Protein 2DQ0 (pdb70)

InterPro domains:
  IPR002314 Aminoacyl-tRNA synthetase, class II (G/ P/ S/T) [PF00587] (240-421)
  IPR002317 Serine-tRNA ligase, type1 [MF_00176] (1-443)
  IPR002317 Serine-tRNA ligase, type1 [PIRSF001529] (1-445)
  IPR002317 Serine-tRNA ligase, type1 [PR00981] (285-297)
  IPR002317 Serine-tRNA ligase, type1 [PR00981] (297-310)
  IPR002317 Serine-tRNA ligase, type1 [PR00981] (337-350)
  IPR002317 Serine-tRNA ligase, type1 [PR00981] (354-370)
  IPR002317 Serine-tRNA ligase, type1 [PR00981] (372-388)
  IPR002317 Serine-tRNA ligase, type1 [PTHR11778] (1-446)
  IPR002317 Serine-tRNA ligase, type1 [TIGR00414] (1-438)
  IPR006195 Aminoacyl-tRNA synthetase, class II [PS50862] (199-431)
  IPR010978 Class I and II aminoacyl-tRNA synthetase, tRNA-binding arm [SSF46589] (1-115)
  IPR015866 Serine-tRNA synthetase, type1, N-terminal [PF02403] (1-109)
  IPR033729 Serine-tRNA ligase catalytic core domain [cd00770] (122-438)
  IPR042103 Serine-tRNA synthetase, type1, N-terminal domain superfamily [G3DSA:1.10.287.40] (1-107)
  IPR045864 Class II Aminoacyl-tRNA synthetase/Biotinyl protein ligase (BPL) and lipoyl protein ligase (LPL) [G3DSA:3.30.930.10] (108-455)
  IPR045864 Class II Aminoacyl-tRNA synthetase/Biotinyl protein ligase (BPL) and lipoyl protein ligase (LPL) [SSF55681] (154-446)

Solvent-accessible surface area: 38524 Å² total; per-residue (Å²): 27,10,37,36,101,53,0,71,129,62,33,105,66,0,37,76,4,1,89,90,14,51,46,102,149,33,41,128,36,0,75,62,0,45,132,11,3,80,70,53,110,82,38,77,148,51,11,62,126,15,118,101,56,110,84,111,11,54,98,71,36,31,143,68,157,155,129,61,64,82,22,113,131,18,82,42,88,34,174,104,6,90,146,84,18,22,62,1,86,92,49,12,95,72,6,97,140,94,9,54,110,42,5,57,67,0,1,7,34,13,56,128,49,8,31,99,14,175,47,112,132,59,20,60,24,73,51,36,87,25,116,0,56,0,66,161,51,22,58,140,97,0,57,131,60,0,74,57,139,10,118,66,76,79,7,147,48,120,4,72,52,0,23,72,0,1,129,49,1,20,0,18,18,57,80,77,0,46,60,0,6,9,75,48,8,10,0,5,22,43,59,0,0,10,0,5,20,0,0,10,34,0,0,0,30,45,2,58,125,76,50,5,56,6,0,1,0,0,3,0,0,71,87,68,0,0,42,0,0,18,14,47,84,32,29,135,63,29,2,5,49,2,57,132,69,68,13,6,1,0,4,10,0,21,3,0,0,0,0,4,11,1,103,32,72,16,78,2,170,90,16,50,27,27,24,0,0,9,3,7,0,0,69,50,42,53,83,18,81,73,137,127,31,116,5,2,5,66,6,20,2,26,22,13,0,5,0,0,0,0,1,57,32,114,67,0,84,97,29,0,64,80,0,0,113,14,0,7,73,1,1,59,56,0,76,0,9,1,22,0,0,12,5,0,2,30,52,1,41,25,22,2,3,20,39,13,9,0,23,0,0,0,1,7,20,0,73,12,56,73,4,2,25,0,9,0,0,25,28,0,0,0,51,16,6,45,0,67,3,73,78,165,102,99,122,144,20,106,60,0,21,0,0,12,0,12,0,0,10,2,11,41,0,1,0,0,1,0,0,7,25,2,61,114,92,0,9,0,141,4,4,135,28,0,80,140,26,9,55,56,110,76,3,82,28,94,207,34,10,24,30,105,46,0,85,129,71,31,102,83,0,26,78,7,4,89,85,14,43,32,112,128,30,26,138,43,1,79,64,0,44,123,12,2,65,56,55,108,75,34,61,153,38,6,96,140,8,97,137,64,87,75,140,44,57,88,91,33,35,131,88,158,164,142,55,75,80,17,116,141,24,101,42,115,24,122,87,12,78,113,92,14,28,70,1,64,106,54,5,94,83,5,78,146,98,12,61,107,41,7,67,70,0,2,4,42,7,62,104,49,3,32,100,14,168,54,115,132,63,17,62,27,72,62,38,89,24,122,0,59,0,52,112,52,19,61,146,91,0,63,121,35,0,95,50,150,11,124,77,80,70,14,124,50,123,3,68,75,0,32,70,0,0,133,45,1,20,0,14,25,54,81,74,0,42,57,0,5,12,65,35,7,9,0,4,27,39,58,0,0,10,1,4,19,1,0,10,34,0,0,0,31,46,1,60,125,82,50,6,42,6,0,2,0,0,2,0,0,74,87,76,0,1,45,1,0,23,14,45,113,28,30,118,47,33,2,6,50,2,60,130,70,70,11,6,1,0,3,9,0,20,5,0,0,0,0,6,9,1,106,34,63,16,70,0,134,90,18,51,28,30,20,0,0,9,4,7,0,0,70,48,45,51,78,31,70,60,127,121,25,117,6,1,5,46,7,21,1,24,19,14,0,5,0,0,0,0,0,52,29,97,64,0,86,110,31,1,57,94,0,0,97,13,0,11,65,1,0,60,47,0,85,0,9,1,29,0,0,14,0,0,4,36,39,1,37,55,18,5,1,23,39,11,6,0,20,0,0,0,1,5,16,0,71,11,53,72,5,2,24,0,8,0,0,22,36,1,0,0,41,17,5,46,0,70,2,67,45,142,119,111,71,187,32,114,51,0,23,0,0,15,0,13,0,0,9,1,10,44,0,0,0,0,0,0,0,8,31,1,55,111,96,0,11,1,122,4,5,141,24,0,79,136,31,7,65,48,119,58,4,84,47,94,221

Radius of gyration: 33.82 Å; Cα contacts (8 Å, |Δi|>4): 1843; chains: 2; bounding box: 106×81×114 Å

Sequence (894 aa):
MLDIKLIRENPELVKNDLIKRGELEKVKWVDEILKLDTEWRTKLKEINRLRHERNKIAVEIGKRRKKGEPVDELLAKSREIVKRIGELENEVEELKKKIDYYLWRLPNITHPSVPVGKDENDNVPIRFWGKARVWKGHLERFLEQSQGKMEYEILEWKPKLHVDLLEILGGADFARAAKVSGSRFYYLLNEIVILDLALIRFALDRLIEKGFTPVIPPYMVRRFVEEGSTSFEDFEDVIYKVEDEDLYLIPTAEHPLAGMHANEILDGKDLPLLYVGVSPCFRKEAGTAGKDTKGIFRVHQFHKVEQFVYSRPEESWEWHEKIIRNAEELFQELEIPYRVVNICTGDLGYVAAKKYDIEAWMPGQGKFREVVSASNCTDWQARRLNIRFRDRTDEKPRYVHTLNSTAIATSRAIVAILENHQEEDGTVRIPKVLWKYTGFKEIVPVEMLDIKLIRENPELVKNDLIKRGELEKVKWVDEILKLDTEWRTKLKEINRLRHERNKIAVEIGKRRKKGEPVDELLAKSREIVKRIGELENEVEELKKKIDYYLWRLPNITHPSVPVGKDENDNVPIRFWGKARVWKGHLERFLEQSQGKMEYEILEWKPKLHVDLLEILGGADFARAAKVSGSRFYYLLNEIVILDLALIRFALDRLIEKGFTPVIPPYMVRRFVEEGSTSFEDFEDVIYKVEDEDLYLIPTAEHPLAGMHANEILDGKDLPLLYVGVSPCFRKEAGTAGKDTKGIFRVHQFHKVEQFVYSRPEESWEWHEKIIRNAEELFQELEIPYRVVNICTGDLGYVAAKKYDIEAWMPGQGKFREVVSASNCTDWQARRLNIRFRDRTDEKPRYVHTLNSTAIATSRAIVAILENHQEEDGTVRIPKVLWKYTGFKEIVPVE

Nearest PDB structures (foldseek):
  2zr2-assembly1_A  TM=1.001E+00  e=3.443E-87  Pyrococcus horikoshii OT3
  2dq3-assembly1_B  TM=9.504E-01  e=1.705E-49  Aquifex aeolicus VF5
  6he3-assembly1_A  TM=9.162E-01  e=3.752E-44  Pseudomonas aeruginosa
  6h9x-assembly1_A  TM=8.670E-01  e=6.065E-45  Klebsiella pneumoniae
  6rlu-assembly1_B  TM=8.449E-01  e=8.463E-40  Trypanosoma brucei gambiense

Structure (mmCIF, N/CA/C/O backbone):
data_2DQ0
#
_entry.id   2DQ0
#
_cell.length_a   96.038
_cell.length_b   120.037
_cell.length_c   126.508
_cell.angle_alpha   90.00
_cell.angle_beta   90.00
_cell.angle_gamma   90.00
#
_symmetry.space_group_name_H-M   'P 21 21 21'
#
loop_
_entity.id
_entity.type
_entity.pdbx_description
1 polymer 'Seryl-tRNA synthetase'
2 non-polymer 'SULFATE ION'
3 non-polymer "5'-O-(N-(L-SERYL)-SULFAMOYL)ADENOSINE"
4 water water
#
loop_
_atom_site.group_PDB
_atom_site.id
_atom_site.type_symbol
_atom_site.label_atom_id
_atom_site.label_alt_id
_atom_site.label_comp_id
_atom_site.label_asym_id
_atom_site.label_entity_id
_atom_site.label_seq_id
_atom_site.pdbx_PDB_ins_code
_atom_site.Cartn_x
_atom_site.Cartn_y
_atom_site.Cartn_z
_atom_site.occupancy
_atom_site.B_iso_or_equiv
_atom_site.auth_seq_id
_atom_site.auth_comp_id
_atom_site.auth_asym_id
_atom_site.auth_atom_id
_atom_site.pdbx_PDB_model_num
ATOM 1 N N . MET A 1 1 ? 18.809 -1.629 6.497 1.00 56.01 1 MET A N 1
ATOM 2 C CA . MET A 1 1 ? 17.541 -2.381 6.212 1.00 56.83 1 MET A CA 1
ATOM 3 C C . MET A 1 1 ? 17.711 -3.425 5.114 1.00 52.45 1 MET A C 1
ATOM 4 O O . MET A 1 1 ? 18.296 -3.152 4.069 1.00 48.50 1 MET A O 1
ATOM 9 N N . LEU A 1 2 ? 17.203 -4.628 5.350 1.00 54.07 2 LEU A N 1
ATOM 10 C CA . LEU A 1 2 ? 17.308 -5.670 4.334 1.00 57.58 2 LEU A CA 1
ATOM 11 C C . LEU A 1 2 ? 16.111 -5.631 3.407 1.00 57.97 2 LEU A C 1
ATOM 12 O O . LEU A 1 2 ? 14.993 -5.294 3.820 1.00 54.22 2 LEU A O 1
ATOM 17 N N . ASP A 1 3 ? 16.377 -5.968 2.148 1.00 61.10 3 ASP A N 1
ATOM 18 C CA . ASP A 1 3 ? 15.366 -6.030 1.103 1.00 60.67 3 ASP A CA 1
ATOM 19 C C . ASP A 1 3 ? 14.486 -7.226 1.395 1.00 55.66 3 ASP A C 1
ATOM 20 O O . ASP A 1 3 ? 14.973 -8.343 1.507 1.00 61.15 3 ASP A O 1
ATOM 25 N N . ILE A 1 4 ? 13.189 -7.003 1.515 1.00 59.71 4 ILE A N 1
ATOM 26 C CA . ILE A 1 4 ? 12.293 -8.105 1.804 1.00 59.75 4 ILE A CA 1
ATOM 27 C C . ILE A 1 4 ? 12.483 -9.204 0.738 1.00 62.57 4 ILE A C 1
ATOM 28 O O . ILE A 1 4 ? 12.446 -10.394 1.055 1.00 61.97 4 ILE A O 1
ATOM 33 N N . LYS A 1 5 ? 12.723 -8.800 -0.509 1.00 63.58 5 LYS A N 1
ATOM 34 C CA . LYS A 1 5 ? 12.920 -9.752 -1.602 1.00 69.73 5 LYS A CA 1
ATOM 35 C C . LYS A 1 5 ? 14.012 -10.767 -1.275 1.00 71.25 5 LYS A C 1
ATOM 36 O O . LYS A 1 5 ? 13.841 -11.978 -1.457 1.00 66.93 5 LYS A O 1
ATOM 42 N N . LEU A 1 6 ? 15.133 -10.261 -0.781 1.00 66.65 6 LEU A N 1
ATOM 43 C CA . LEU A 1 6 ? 16.275 -11.095 -0.453 1.00 64.12 6 LEU A CA 1
ATOM 44 C C . LEU A 1 6 ? 15.981 -12.165 0.603 1.00 63.20 6 LEU A C 1
ATOM 45 O O . LEU A 1 6 ? 16.483 -13.296 0.518 1.00 55.78 6 LEU A O 1
ATOM 50 N N . ILE A 1 7 ? 15.154 -11.834 1.585 1.00 59.95 7 ILE A N 1
ATOM 51 C CA . ILE A 1 7 ? 14.847 -12.824 2.602 1.00 63.93 7 ILE A CA 1
ATOM 52 C C . ILE A 1 7 ? 13.827 -13.812 2.027 1.00 64.86 7 ILE A C 1
ATOM 53 O O . ILE A 1 7 ? 13.723 -14.956 2.475 1.00 60.98 7 ILE A O 1
ATOM 58 N N . ARG A 1 8 ? 13.062 -13.373 1.035 1.00 64.32 8 ARG A N 1
ATOM 59 C CA . ARG A 1 8 ? 12.083 -14.271 0.444 1.00 70.69 8 ARG A CA 1
ATOM 60 C C . ARG A 1 8 ? 12.761 -15.227 -0.523 1.00 68.98 8 ARG A C 1
ATOM 61 O O . ARG A 1 8 ? 12.455 -16.409 -0.548 1.00 68.76 8 ARG A O 1
ATOM 69 N N . GLU A 1 9 ? 13.706 -14.714 -1.299 1.00 75.17 9 GLU A N 1
ATOM 70 C CA . GLU A 1 9 ? 14.414 -15.535 -2.267 1.00 76.22 9 GLU A CA 1
ATOM 71 C C . GLU A 1 9 ? 15.651 -16.269 -1.759 1.00 76.39 9 GLU A C 1
ATOM 72 O O . GLU A 1 9 ? 16.318 -16.948 -2.542 1.00 72.42 9 GLU A O 1
ATOM 78 N N . ASN A 1 10 ? 15.974 -16.129 -0.470 1.00 74.50 10 ASN A N 1
ATOM 79 C CA . ASN A 1 10 ? 17.103 -16.876 0.093 1.00 70.55 10 ASN A CA 1
ATOM 80 C C . ASN A 1 10 ? 17.277 -16.796 1.591 1.00 67.30 10 ASN A C 1
ATOM 81 O O . ASN A 1 10 ? 18.332 -16.424 2.082 1.00 65.20 10 ASN A O 1
ATOM 86 N N . PRO A 1 11 ? 16.247 -17.188 2.344 1.00 69.28 11 PRO A N 1
ATOM 87 C CA . PRO A 1 11 ? 16.294 -17.160 3.810 1.00 68.24 11 PRO A CA 1
ATOM 88 C C . PRO A 1 11 ? 17.485 -17.881 4.447 1.00 69.00 11 PRO A C 1
ATOM 89 O O . PRO A 1 11 ? 17.991 -17.451 5.489 1.00 75.98 11 PRO A O 1
ATOM 93 N N . GLU A 1 12 ? 17.934 -18.969 3.838 1.00 65.14 12 GLU A N 1
ATOM 94 C CA . GLU A 1 12 ? 19.071 -19.704 4.391 1.00 64.48 12 GLU A CA 1
ATOM 95 C C . GLU A 1 12 ? 20.324 -18.851 4.290 1.00 60.08 12 GLU A C 1
ATOM 96 O O . GLU A 1 12 ? 21.171 -18.900 5.170 1.00 56.88 12 GLU A O 1
ATOM 102 N N . LEU A 1 13 ? 20.436 -18.075 3.214 1.00 52.59 13 LEU A N 1
ATOM 103 C CA . LEU A 1 13 ? 21.583 -17.200 3.025 1.00 49.55 13 LEU A CA 1
ATOM 104 C C . LEU A 1 13 ? 21.648 -16.189 4.160 1.00 55.42 13 LEU A C 1
ATOM 105 O O . LEU A 1 13 ? 22.713 -15.939 4.719 1.00 59.13 13 LEU A O 1
ATOM 110 N N . VAL A 1 14 ? 20.503 -15.617 4.507 1.00 56.27 14 VAL A N 1
ATOM 111 C CA . VAL A 1 14 ? 20.459 -14.631 5.568 1.00 66.79 14 VAL A CA 1
ATOM 112 C C . VAL A 1 14 ? 20.612 -15.255 6.968 1.00 68.35 14 VAL A C 1
ATOM 113 O O . VAL A 1 14 ? 21.209 -14.646 7.867 1.00 68.99 14 VAL A O 1
ATOM 117 N N . LYS A 1 15 ? 20.108 -16.469 7.154 1.00 66.39 15 LYS A N 1
ATOM 118 C CA . LYS A 1 15 ? 20.256 -17.125 8.449 1.00 62.99 15 LYS A CA 1
ATOM 119 C C . LYS A 1 15 ? 21.717 -17.484 8.701 1.00 66.08 15 LYS A C 1
ATOM 120 O O . LYS A 1 15 ? 22.240 -17.283 9.798 1.00 64.48 15 LYS A O 1
ATOM 126 N N . ASN A 1 16 ? 22.375 -18.030 7.686 1.00 63.64 16 ASN A N 1
ATOM 127 C CA . ASN A 1 16 ? 23.766 -18.423 7.843 1.00 66.66 16 ASN A CA 1
ATOM 128 C C . ASN A 1 16 ? 24.684 -17.224 8.054 1.00 67.98 16 ASN A C 1
ATOM 129 O O . ASN A 1 16 ? 25.705 -17.333 8.747 1.00 66.76 16 ASN A O 1
ATOM 134 N N . ASP A 1 17 ? 24.328 -16.082 7.466 1.00 61.62 17 ASP A N 1
ATOM 135 C CA . ASP A 1 17 ? 25.167 -14.905 7.622 1.00 59.00 17 ASP A CA 1
ATOM 136 C C . ASP A 1 17 ? 25.015 -14.422 9.063 1.00 60.83 17 ASP A C 1
ATOM 137 O O . ASP A 1 17 ? 25.995 -14.050 9.719 1.00 47.83 17 ASP A O 1
ATOM 142 N N . LEU A 1 18 ? 23.776 -14.452 9.547 1.00 58.35 18 LEU A N 1
ATOM 143 C CA . LEU A 1 18 ? 23.462 -14.060 10.912 1.00 55.58 18 LEU A CA 1
ATOM 144 C C . LEU A 1 18 ? 24.317 -14.884 11.862 1.00 62.41 18 LEU A C 1
ATOM 145 O O . LEU A 1 18 ? 24.764 -14.390 12.898 1.00 64.89 18 LEU A O 1
ATOM 150 N N . ILE A 1 19 ? 24.548 -16.147 11.507 1.00 61.88 19 ILE A N 1
ATOM 151 C CA . ILE A 1 19 ? 25.361 -17.012 12.345 1.00 63.57 19 ILE A CA 1
ATOM 152 C C . ILE A 1 19 ? 26.841 -16.672 12.184 1.00 66.65 19 ILE A C 1
ATOM 153 O O . ILE A 1 19 ? 27.600 -16.723 13.151 1.00 69.83 19 ILE A O 1
ATOM 158 N N . LYS A 1 20 ? 27.259 -16.311 10.976 1.00 64.46 20 LYS A N 1
ATOM 159 C CA . LYS A 1 20 ? 28.653 -15.938 10.780 1.00 59.58 20 LYS A CA 1
ATOM 160 C C . LYS A 1 20 ? 28.901 -14.639 11.553 1.00 61.35 20 LYS A C 1
ATOM 161 O O . LYS A 1 20 ? 30.039 -14.313 11.897 1.00 53.86 20 LYS A O 1
ATOM 167 N N . ARG A 1 21 ? 27.823 -13.901 11.816 1.00 58.15 21 ARG A N 1
ATOM 168 C CA . ARG A 1 21 ? 27.920 -12.623 12.508 1.00 54.06 21 ARG A CA 1
ATOM 169 C C . ARG A 1 21 ? 27.809 -12.731 14.003 1.00 55.38 21 ARG A C 1
ATOM 170 O O . ARG A 1 21 ? 28.164 -11.807 14.703 1.00 52.34 21 ARG A O 1
ATOM 178 N N . GLY A 1 22 ? 27.307 -13.856 14.492 1.00 60.85 22 GLY A N 1
ATOM 179 C CA . GLY A 1 22 ? 27.156 -14.017 15.921 1.00 58.02 22 GLY A CA 1
ATOM 180 C C . GLY A 1 22 ? 25.835 -13.424 16.371 1.00 66.96 22 GLY A C 1
ATOM 181 O O . GLY A 1 22 ? 25.645 -13.093 17.542 1.00 71.87 22 GLY A O 1
ATOM 182 N N . GLU A 1 23 ? 24.909 -13.277 15.437 1.00 66.52 23 GLU A N 1
ATOM 183 C CA . GLU A 1 23 ? 23.604 -12.724 15.765 1.00 67.98 23 GLU A CA 1
ATOM 184 C C . GLU A 1 23 ? 22.601 -13.859 15.799 1.00 68.12 23 GLU A C 1
ATOM 185 O O . GLU A 1 23 ? 21.572 -13.815 15.127 1.00 69.92 23 GLU A O 1
ATOM 191 N N . LEU A 1 24 ? 22.898 -14.879 16.591 1.00 68.53 24 LEU A N 1
ATOM 192 C CA . LEU A 1 24 ? 22.014 -16.025 16.668 1.00 68.71 24 LEU A CA 1
ATOM 193 C C . LEU A 1 24 ? 20.628 -15.735 17.221 1.00 67.68 24 LEU A C 1
ATOM 194 O O . LEU A 1 24 ? 19.644 -16.326 16.795 1.00 64.98 24 LEU A O 1
ATOM 199 N N . GLU A 1 25 ? 20.527 -14.816 18.162 1.00 75.02 25 GLU A N 1
ATOM 200 C CA . GLU A 1 25 ? 19.222 -14.538 18.725 1.00 80.12 25 GLU A CA 1
ATOM 201 C C . GLU A 1 25 ? 18.294 -13.900 17.697 1.00 80.01 25 GLU A C 1
ATOM 202 O O . GLU A 1 25 ? 17.124 -13.648 17.972 1.00 78.82 25 GLU A O 1
ATOM 208 N N . LYS A 1 26 ? 18.816 -13.675 16.494 1.00 79.86 26 LYS A N 1
ATOM 209 C CA . LYS A 1 26 ? 18.031 -13.073 15.422 1.00 79.18 26 LYS A CA 1
ATOM 210 C C . LYS A 1 26 ? 17.803 -13.984 14.226 1.00 76.80 26 LYS A C 1
ATOM 211 O O . LYS A 1 26 ? 17.178 -13.583 13.247 1.00 78.97 26 LYS A O 1
ATOM 217 N N . VAL A 1 27 ? 18.306 -15.205 14.285 1.00 71.76 27 VAL A N 1
ATOM 218 C CA . VAL A 1 27 ? 18.083 -16.117 13.175 1.00 73.53 27 VAL A CA 1
ATOM 219 C C . VAL A 1 27 ? 16.576 -16.430 13.121 1.00 68.72 27 VAL A C 1
ATOM 220 O O . VAL A 1 27 ? 15.975 -16.460 12.048 1.00 68.43 27 VAL A O 1
ATOM 224 N N . LYS A 1 28 ? 15.969 -16.617 14.290 1.00 63.97 28 LYS A N 1
ATOM 225 C CA . LYS A 1 28 ? 14.546 -16.926 14.387 1.00 66.95 28 LYS A CA 1
ATOM 226 C C . LYS A 1 28 ? 13.645 -15.873 13.751 1.00 67.64 28 LYS A C 1
ATOM 227 O O . LYS A 1 28 ? 12.435 -16.059 13.648 1.00 66.07 28 LYS A O 1
ATOM 233 N N . TRP A 1 29 ? 14.239 -14.768 13.325 1.00 72.61 29 TRP A N 1
ATOM 234 C CA . TRP A 1 29 ? 13.487 -13.676 12.714 1.00 69.27 29 TRP A CA 1
ATOM 235 C C . TRP A 1 29 ? 13.178 -13.910 11.241 1.00 66.44 29 TRP A C 1
ATOM 236 O O . TRP A 1 29 ? 12.168 -13.438 10.730 1.00 60.82 29 TRP A O 1
ATOM 247 N N . VAL A 1 30 ? 14.068 -14.617 10.554 1.00 66.00 30 VAL A N 1
ATOM 248 C CA . VAL A 1 30 ? 13.873 -14.882 9.139 1.00 63.97 30 VAL A CA 1
ATOM 249 C C . VAL A 1 30 ? 12.536 -15.568 8.892 1.00 68.29 30 VAL A C 1
ATOM 250 O O . VAL A 1 30 ? 11.812 -15.218 7.958 1.00 65.11 30 VAL A O 1
ATOM 254 N N . ASP A 1 31 ? 12.205 -16.535 9.741 1.00 67.01 31 ASP A N 1
ATOM 255 C CA . ASP A 1 31 ? 10.958 -17.260 9.596 1.00 66.62 31 ASP A CA 1
ATOM 256 C C . ASP A 1 31 ? 9.805 -16.378 10.013 1.00 66.70 31 ASP A C 1
ATOM 257 O O . ASP A 1 31 ? 8.719 -16.432 9.417 1.00 63.89 31 ASP A O 1
ATOM 262 N N . GLU A 1 32 ? 10.038 -15.560 11.035 1.00 62.36 32 GLU A N 1
ATOM 263 C CA . GLU A 1 32 ? 8.991 -14.678 11.508 1.00 60.95 32 GLU A CA 1
ATOM 264 C C . GLU A 1 32 ? 8.564 -13.694 10.414 1.00 58.93 32 GLU A C 1
ATOM 265 O O . GLU A 1 32 ? 7.371 -13.520 10.164 1.00 59.54 32 GLU A O 1
ATOM 271 N N . ILE A 1 33 ? 9.525 -13.072 9.744 1.00 54.39 33 ILE A N 1
ATOM 272 C CA . ILE A 1 33 ? 9.181 -12.115 8.704 1.00 63.57 33 ILE A CA 1
ATOM 273 C C . ILE A 1 33 ? 8.518 -12.850 7.542 1.00 63.92 33 ILE A C 1
ATOM 274 O O . ILE A 1 33 ? 7.649 -12.303 6.848 1.00 62.70 33 ILE A O 1
ATOM 279 N N . LEU A 1 34 ? 8.914 -14.103 7.345 1.00 62.71 34 LEU A N 1
ATOM 280 C CA . LEU A 1 34 ? 8.338 -14.900 6.269 1.00 62.86 34 LEU A CA 1
ATOM 281 C C . LEU A 1 34 ? 6.861 -15.216 6.489 1.00 61.06 34 LEU A C 1
ATOM 282 O O . LEU A 1 34 ? 6.046 -15.034 5.577 1.00 56.14 34 LEU A O 1
ATOM 287 N N . LYS A 1 35 ? 6.517 -15.682 7.689 1.00 57.80 35 LYS A N 1
ATOM 288 C CA . LYS A 1 35 ? 5.129 -16.007 7.978 1.00 64.74 35 LYS A CA 1
ATOM 289 C C . LYS A 1 35 ? 4.294 -14.732 8.001 1.00 67.33 35 LYS A C 1
ATOM 290 O O . LYS A 1 35 ? 3.086 -14.757 7.735 1.00 76.58 35 LYS A O 1
ATOM 296 N N . LEU A 1 36 ? 4.938 -13.612 8.308 1.00 66.38 36 LEU A N 1
ATOM 297 C CA . LEU A 1 36 ? 4.228 -12.346 8.348 1.00 62.63 36 LEU A CA 1
ATOM 298 C C . LEU A 1 36 ? 3.994 -11.895 6.919 1.00 58.22 36 LEU A C 1
ATOM 299 O O . LEU A 1 36 ? 2.905 -11.450 6.573 1.00 53.93 36 LEU A O 1
ATOM 304 N N . ASP A 1 37 ? 5.032 -12.011 6.099 1.00 55.63 37 ASP A N 1
ATOM 305 C CA . ASP A 1 37 ? 4.959 -11.614 4.701 1.00 56.77 37 ASP A CA 1
ATOM 306 C C . ASP A 1 37 ? 3.874 -12.434 4.033 1.00 58.14 37 ASP A C 1
ATOM 307 O O . ASP A 1 37 ? 3.084 -11.921 3.248 1.00 62.14 37 ASP A O 1
ATOM 312 N N . THR A 1 38 ? 3.838 -13.718 4.355 1.00 58.57 38 THR A N 1
ATOM 313 C CA . THR A 1 38 ? 2.845 -14.595 3.782 1.00 58.19 38 THR A CA 1
ATOM 314 C C . THR A 1 38 ? 1.451 -14.153 4.192 1.00 57.61 38 THR A C 1
ATOM 315 O O . THR A 1 38 ? 0.558 -14.036 3.354 1.00 59.83 38 THR A O 1
ATOM 319 N N . GLU A 1 39 ? 1.261 -13.892 5.474 1.00 54.74 39 GLU A N 1
ATOM 320 C CA . GLU A 1 39 ? -0.035 -13.439 5.944 1.00 60.67 39 GLU A CA 1
ATOM 321 C C . GLU A 1 39 ? -0.412 -12.130 5.216 1.00 67.60 39 GLU A C 1
ATOM 322 O O . GLU A 1 39 ? -1.564 -11.930 4.785 1.00 60.49 39 GLU A O 1
ATOM 328 N N . TRP A 1 40 ? 0.589 -11.263 5.071 1.00 72.62 40 TRP A N 1
ATOM 329 C CA . TRP A 1 40 ? 0.456 -9.968 4.408 1.00 76.32 40 TRP A CA 1
ATOM 330 C C . TRP A 1 40 ? -0.114 -10.130 3.001 1.00 77.52 40 TRP A C 1
ATOM 331 O O . TRP A 1 40 ? -1.128 -9.518 2.664 1.00 79.10 40 TRP A O 1
ATOM 342 N N . ARG A 1 41 ? 0.526 -10.960 2.182 1.00 73.37 41 ARG A N 1
ATOM 343 C CA . ARG A 1 41 ? 0.056 -11.159 0.817 1.00 75.16 41 ARG A CA 1
ATOM 344 C C . ARG A 1 41 ? -1.276 -11.905 0.737 1.00 71.72 41 ARG A C 1
ATOM 345 O O . ARG A 1 41 ? -2.042 -11.725 -0.213 1.00 65.46 41 ARG A O 1
ATOM 353 N N . THR A 1 42 ? -1.570 -12.729 1.735 1.00 66.59 42 THR A N 1
ATOM 354 C CA . THR A 1 42 ? -2.823 -13.457 1.712 1.00 61.84 42 THR A CA 1
ATOM 355 C C . THR A 1 42 ? -3.965 -12.477 1.909 1.00 62.05 42 THR A C 1
ATOM 356 O O . THR A 1 42 ? -4.954 -12.501 1.160 1.00 60.33 42 THR A O 1
ATOM 360 N N . LYS A 1 43 ? -3.832 -11.602 2.905 1.00 54.64 43 LYS A N 1
ATOM 361 C CA . LYS A 1 43 ? -4.900 -10.647 3.155 1.00 58.32 43 LYS A CA 1
ATOM 362 C C . LYS A 1 43 ? -5.112 -9.719 1.962 1.00 60.02 43 LYS A C 1
ATOM 363 O O . LYS A 1 43 ? -6.244 -9.355 1.642 1.00 54.44 43 LYS A O 1
ATOM 369 N N . LEU A 1 44 ? -4.024 -9.348 1.299 1.00 59.97 44 LEU A N 1
ATOM 370 C CA . LEU A 1 44 ? -4.121 -8.482 0.141 1.00 64.40 44 LEU A CA 1
ATOM 371 C C . LEU A 1 44 ? -4.892 -9.162 -0.990 1.00 64.80 44 LEU A C 1
ATOM 372 O O . LEU A 1 44 ? -5.712 -8.522 -1.655 1.00 67.13 44 LEU A O 1
ATOM 377 N N . LYS A 1 45 ? -4.642 -10.453 -1.203 1.00 62.88 45 LYS A N 1
ATOM 378 C CA . LYS A 1 45 ? -5.348 -11.184 -2.247 1.00 65.49 45 LYS A CA 1
ATOM 379 C C . LYS A 1 45 ? -6.832 -11.231 -1.855 1.00 68.06 45 LYS A C 1
ATOM 380 O O . LYS A 1 45 ? -7.718 -11.172 -2.711 1.00 56.29 45 LYS A O 1
ATOM 386 N N . GLU A 1 46 ? -7.089 -11.316 -0.550 1.00 68.88 46 GLU A N 1
ATOM 387 C CA . GLU A 1 46 ? -8.454 -11.326 -0.016 1.00 71.78 46 GLU A CA 1
ATOM 388 C C . GLU A 1 46 ? -9.127 -10.008 -0.397 1.00 65.23 46 GLU A C 1
ATOM 389 O O . GLU A 1 46 ? -10.262 -9.991 -0.860 1.00 64.60 46 GLU A O 1
ATOM 395 N N . ILE A 1 47 ? -8.411 -8.906 -0.183 1.00 59.79 47 ILE A N 1
ATOM 396 C CA . ILE A 1 47 ? -8.919 -7.575 -0.488 1.00 58.70 47 ILE A CA 1
ATOM 397 C C . ILE A 1 47 ? -9.333 -7.455 -1.963 1.00 61.66 47 ILE A C 1
ATOM 398 O O . ILE A 1 47 ? -10.420 -6.954 -2.276 1.00 50.82 47 ILE A O 1
ATOM 403 N N . ASN A 1 48 ? -8.478 -7.913 -2.872 1.00 58.39 48 ASN A N 1
ATOM 404 C CA . ASN A 1 48 ? -8.840 -7.848 -4.271 1.00 58.80 48 ASN A CA 1
ATOM 405 C C . ASN A 1 48 ? -10.083 -8.694 -4.542 1.00 60.02 48 ASN A C 1
ATOM 406 O O . ASN A 1 48 ? -10.966 -8.293 -5.296 1.00 62.69 48 ASN A O 1
ATOM 411 N N . ARG A 1 49 ? -10.150 -9.858 -3.908 1.00 61.71 49 ARG A N 1
ATOM 412 C CA . ARG A 1 49 ? -11.275 -10.765 -4.073 1.00 57.69 49 ARG A CA 1
ATOM 413 C C . ARG A 1 49 ? -12.499 -9.960 -3.704 1.00 55.36 49 ARG A C 1
ATOM 414 O O . ARG A 1 49 ? -13.514 -9.994 -4.400 1.00 55.34 49 ARG A O 1
ATOM 422 N N . LEU A 1 50 ? -12.393 -9.220 -2.605 1.00 56.38 50 LEU A N 1
ATOM 423 C CA . LEU A 1 50 ? -13.506 -8.411 -2.139 1.00 56.78 50 LEU A CA 1
ATOM 424 C C . LEU A 1 50 ? -13.789 -7.231 -3.047 1.00 60.09 50 LEU A C 1
ATOM 425 O O . LEU A 1 50 ? -14.951 -6.924 -3.292 1.00 63.08 50 LEU A O 1
ATOM 430 N N . ARG A 1 51 ? -12.749 -6.578 -3.564 1.00 63.63 51 ARG A N 1
ATOM 431 C CA . ARG A 1 51 ? -12.970 -5.445 -4.469 1.00 69.43 51 ARG A CA 1
ATOM 432 C C . ARG A 1 51 ? -13.774 -5.937 -5.681 1.00 70.23 51 ARG A C 1
ATOM 433 O O . ARG A 1 51 ? -14.712 -5.269 -6.134 1.00 67.34 51 ARG A O 1
ATOM 441 N N . HIS A 1 52 ? -13.425 -7.127 -6.165 1.00 69.73 52 HIS A N 1
ATOM 442 C CA . HIS A 1 52 ? -14.095 -7.733 -7.308 1.00 72.04 52 HIS A CA 1
ATOM 443 C C . HIS A 1 52 ? -15.560 -8.045 -7.007 1.00 71.51 52 HIS A C 1
ATOM 444 O O . HIS A 1 52 ? -16.436 -7.851 -7.854 1.00 64.46 52 HIS A O 1
ATOM 451 N N . GLU A 1 53 ? -15.815 -8.544 -5.800 1.00 71.76 53 GLU A N 1
ATOM 452 C CA . GLU A 1 53 ? -17.169 -8.887 -5.387 1.00 73.46 53 GLU A CA 1
ATOM 453 C C . GLU A 1 53 ? -17.995 -7.600 -5.322 1.00 73.21 53 GLU A C 1
ATOM 454 O O . GLU A 1 53 ? -19.167 -7.588 -5.693 1.00 71.00 53 GLU A O 1
ATOM 460 N N . ARG A 1 54 ? -17.370 -6.523 -4.845 1.00 69.71 54 ARG A N 1
ATOM 461 C CA . ARG A 1 54 ? -18.022 -5.221 -4.742 1.00 64.30 54 ARG A CA 1
ATOM 462 C C . ARG A 1 54 ? -18.586 -4.851 -6.111 1.00 64.21 54 ARG A C 1
ATOM 463 O O . ARG A 1 54 ? -19.716 -4.377 -6.222 1.00 54.46 54 ARG A O 1
ATOM 471 N N . ASN A 1 55 ? -17.788 -5.098 -7.145 1.00 57.07 55 ASN A N 1
ATOM 472 C CA . ASN A 1 55 ? -18.163 -4.808 -8.516 1.00 59.48 55 ASN A CA 1
ATOM 473 C C . ASN A 1 55 ? -19.342 -5.676 -8.944 1.00 63.80 55 ASN A C 1
ATOM 474 O O . ASN A 1 55 ? -20.308 -5.169 -9.506 1.00 65.29 55 ASN A O 1
ATOM 479 N N . LYS A 1 56 ? -19.271 -6.978 -8.669 1.00 64.73 56 LYS A N 1
ATOM 480 C CA . LYS A 1 56 ? -20.346 -7.896 -9.046 1.00 58.54 56 LYS A CA 1
ATOM 481 C C . LYS A 1 56 ? -21.647 -7.531 -8.355 1.00 61.81 56 LYS A C 1
ATOM 482 O O . LYS A 1 56 ? -22.682 -7.378 -8.999 1.00 66.56 56 LYS A O 1
ATOM 488 N N . ILE A 1 57 ? -21.601 -7.395 -7.037 1.00 64.97 57 ILE A N 1
ATOM 489 C CA . ILE A 1 57 ? -22.792 -7.048 -6.283 1.00 63.52 57 ILE A CA 1
ATOM 490 C C . ILE A 1 57 ? -23.372 -5.742 -6.801 1.00 70.12 57 ILE A C 1
ATOM 491 O O . ILE A 1 57 ? -24.577 -5.516 -6.719 1.00 71.24 57 ILE A O 1
ATOM 496 N N . ALA A 1 58 ? -22.512 -4.887 -7.347 1.00 77.51 58 ALA A N 1
ATOM 497 C CA . ALA A 1 58 ? -22.957 -3.594 -7.864 1.00 79.14 58 ALA A CA 1
ATOM 498 C C . ALA A 1 58 ? -23.758 -3.771 -9.136 1.00 77.99 58 ALA A C 1
ATOM 499 O O . ALA A 1 58 ? -24.906 -3.350 -9.198 1.00 78.40 58 ALA A O 1
ATOM 501 N N . VAL A 1 59 ? -23.163 -4.395 -10.148 1.00 77.72 59 VAL A N 1
ATOM 502 C CA . VAL A 1 59 ? -23.874 -4.600 -11.408 1.00 86.76 59 VAL A CA 1
ATOM 503 C C . VAL A 1 59 ? -25.158 -5.386 -11.155 1.00 90.54 59 VAL A C 1
ATOM 504 O O . VAL A 1 59 ? -26.120 -5.278 -11.916 1.00 87.75 59 VAL A O 1
ATOM 508 N N . GLU A 1 60 ? -25.168 -6.157 -10.067 1.00 92.43 60 GLU A N 1
ATOM 509 C CA . GLU A 1 60 ? -26.321 -6.965 -9.707 1.00 94.52 60 GLU A CA 1
ATOM 510 C C . GLU A 1 60 ? -27.486 -6.196 -9.112 1.00 98.72 60 GLU A C 1
ATOM 511 O O . GLU A 1 60 ? -28.642 -6.534 -9.358 1.00 101.24 60 GLU A O 1
ATOM 517 N N . ILE A 1 61 ? -27.190 -5.180 -8.311 1.00 102.06 61 ILE A N 1
ATOM 518 C CA . ILE A 1 61 ? -28.241 -4.369 -7.716 1.00 101.91 61 ILE A CA 1
ATOM 519 C C . ILE A 1 61 ? -28.946 -3.612 -8.836 1.00 107.01 61 ILE A C 1
ATOM 520 O O . ILE A 1 61 ? -30.174 -3.585 -8.902 1.00 107.95 61 ILE A O 1
ATOM 525 N N . GLY A 1 62 ? -28.156 -3.012 -9.721 1.00 111.09 62 GLY A N 1
ATOM 526 C CA . GLY A 1 62 ? -28.714 -2.271 -10.836 1.00 119.47 62 GLY A CA 1
ATOM 527 C C . GLY A 1 62 ? -29.460 -3.166 -11.811 1.00 125.85 62 GLY A C 1
ATOM 528 O O . GLY A 1 62 ? -30.472 -2.761 -12.383 1.00 127.05 62 GLY A O 1
ATOM 529 N N . LYS A 1 63 ? -28.960 -4.383 -12.010 1.00 129.78 63 LYS A N 1
ATOM 530 C CA . LYS A 1 63 ? -29.595 -5.335 -12.918 1.00 132.72 63 LYS A CA 1
ATOM 531 C C . LYS A 1 63 ? -31.011 -5.626 -12.430 1.00 134.14 63 LYS A C 1
ATOM 532 O O . LYS A 1 63 ? -31.866 -6.089 -13.189 1.00 135.54 63 LYS A O 1
ATOM 538 N N . ARG A 1 64 ? -31.247 -5.354 -11.152 1.00 133.68 64 ARG A N 1
ATOM 539 C CA . ARG A 1 64 ? -32.553 -5.574 -10.557 1.00 133.85 64 ARG A CA 1
ATOM 540 C C . ARG A 1 64 ? -33.388 -4.307 -10.649 1.00 138.36 64 ARG A C 1
ATOM 541 O O . ARG A 1 64 ? -34.616 -4.356 -10.607 1.00 141.04 64 ARG A O 1
ATOM 549 N N . ARG A 1 65 ? -32.714 -3.170 -10.773 1.00 142.44 65 ARG A N 1
ATOM 550 C CA . ARG A 1 65 ? -33.395 -1.887 -10.877 1.00 145.14 65 ARG A CA 1
ATOM 551 C C . ARG A 1 65 ? -34.291 -1.904 -12.116 1.00 143.43 65 ARG A C 1
ATOM 552 O O . ARG A 1 65 ? -35.244 -1.132 -12.216 1.00 144.24 65 ARG A O 1
ATOM 560 N N . LYS A 1 66 ? -33.983 -2.800 -13.049 1.00 140.17 66 LYS A N 1
ATOM 561 C CA . LYS A 1 66 ? -34.757 -2.938 -14.276 1.00 138.13 66 LYS A CA 1
ATOM 562 C C . LYS A 1 66 ? -35.766 -4.053 -14.076 1.00 134.89 66 LYS A C 1
ATOM 563 O O . LYS A 1 66 ? -36.732 -4.176 -14.821 1.00 132.09 66 LYS A O 1
ATOM 569 N N . LYS A 1 67 ? -35.525 -4.860 -13.051 1.00 135.70 67 LYS A N 1
ATOM 570 C CA . LYS A 1 67 ? -36.384 -5.991 -12.722 1.00 136.55 67 LYS A CA 1
ATOM 571 C C . LYS A 1 67 ? -37.168 -5.702 -11.436 1.00 137.80 67 LYS A C 1
ATOM 572 O O . LYS A 1 67 ? -37.481 -4.548 -11.138 1.00 133.76 67 LYS A O 1
ATOM 578 N N . GLY A 1 68 ? -37.479 -6.756 -10.683 1.00 140.79 68 GLY A N 1
ATOM 579 C CA . GLY A 1 68 ? -38.215 -6.609 -9.437 1.00 145.10 68 GLY A CA 1
ATOM 580 C C . GLY A 1 68 ? -37.470 -5.750 -8.432 1.00 148.82 68 GLY A C 1
ATOM 581 O O . GLY A 1 68 ? -38.076 -4.980 -7.690 1.00 151.39 68 GLY A O 1
ATOM 582 N N . GLU A 1 69 ? -36.151 -5.904 -8.398 1.00 150.15 69 GLU A N 1
ATOM 583 C CA . GLU A 1 69 ? -35.284 -5.128 -7.515 1.00 150.17 69 GLU A CA 1
ATOM 584 C C . GLU A 1 69 ? -35.488 -5.310 -6.005 1.00 146.30 69 GLU A C 1
ATOM 585 O O . GLU A 1 69 ? -35.816 -4.360 -5.293 1.00 146.69 69 GLU A O 1
ATOM 591 N N . PRO A 1 70 ? -35.313 -6.541 -5.500 1.00 141.18 70 PRO A N 1
ATOM 592 C CA . PRO A 1 70 ? -35.485 -6.755 -4.058 1.00 136.68 70 PRO A CA 1
ATOM 593 C C . PRO A 1 70 ? -34.154 -6.444 -3.360 1.00 132.88 70 PRO A C 1
ATOM 594 O O . PRO A 1 70 ? -33.903 -6.891 -2.240 1.00 135.54 70 PRO A O 1
ATOM 598 N N . VAL A 1 71 ? -33.316 -5.672 -4.050 1.00 124.52 71 VAL A N 1
ATOM 599 C CA . VAL A 1 71 ? -31.978 -5.273 -3.603 1.00 115.95 71 VAL A CA 1
ATOM 600 C C . VAL A 1 71 ? -31.584 -5.371 -2.130 1.00 110.96 71 VAL A C 1
ATOM 601 O O . VAL A 1 71 ? -30.557 -5.964 -1.818 1.00 109.56 71 VAL A O 1
ATOM 605 N N . ASP A 1 72 ? -32.384 -4.779 -1.245 1.00 106.50 72 ASP A N 1
ATOM 606 C CA . ASP A 1 72 ? -32.138 -4.769 0.203 1.00 101.84 72 ASP A CA 1
ATOM 607 C C . ASP A 1 72 ? -31.004 -5.635 0.759 1.00 96.84 72 ASP A C 1
ATOM 608 O O . ASP A 1 72 ? -30.174 -5.160 1.538 1.00 90.75 72 ASP A O 1
ATOM 613 N N . GLU A 1 73 ? -30.988 -6.908 0.377 1.00 91.88 73 GLU A N 1
ATOM 614 C CA . GLU A 1 73 ? -29.970 -7.843 0.837 1.00 89.14 73 GLU A CA 1
ATOM 615 C C . GLU A 1 73 ? -28.613 -7.461 0.247 1.00 83.76 73 GLU A C 1
ATOM 616 O O . GLU A 1 73 ? -27.643 -7.262 0.980 1.00 77.63 73 GLU A O 1
ATOM 622 N N . LEU A 1 74 ? -28.553 -7.367 -1.082 1.00 77.70 74 LEU A N 1
ATOM 623 C CA . LEU A 1 74 ? -27.329 -6.987 -1.778 1.00 70.97 74 LEU A CA 1
ATOM 624 C C . LEU A 1 74 ? -26.706 -5.730 -1.151 1.00 68.65 74 LEU A C 1
ATOM 625 O O . LEU A 1 74 ? -25.493 -5.644 -0.998 1.00 61.08 74 LEU A O 1
ATOM 630 N N . LEU A 1 75 ? -27.551 -4.772 -0.773 1.00 68.59 75 LEU A N 1
ATOM 631 C CA . LEU A 1 75 ? -27.101 -3.537 -0.145 1.00 66.90 75 LEU A CA 1
ATOM 632 C C . LEU A 1 75 ? -26.445 -3.799 1.204 1.00 67.01 75 LEU A C 1
ATOM 633 O O . LEU A 1 75 ? -25.546 -3.064 1.617 1.00 70.22 75 LEU A O 1
ATOM 638 N N . ALA A 1 76 ? -26.895 -4.842 1.896 1.00 67.99 76 ALA A N 1
ATOM 639 C CA . ALA A 1 76 ? -26.321 -5.195 3.199 1.00 68.22 76 ALA A CA 1
ATOM 640 C C . ALA A 1 76 ? -25.031 -6.004 2.998 1.00 62.54 76 ALA A C 1
ATOM 641 O O . ALA A 1 76 ? -24.093 -5.912 3.799 1.00 53.40 76 ALA A O 1
ATOM 643 N N . LYS A 1 77 ? -24.982 -6.795 1.931 1.00 56.94 77 LYS A N 1
ATOM 644 C CA . LYS A 1 77 ? -23.778 -7.564 1.651 1.00 63.92 77 LYS A CA 1
ATOM 645 C C . LYS A 1 77 ? -22.732 -6.521 1.247 1.00 65.75 77 LYS A C 1
ATOM 646 O O . LYS A 1 77 ? -21.568 -6.585 1.644 1.00 69.13 77 LYS A O 1
ATOM 652 N N . SER A 1 78 ? -23.172 -5.536 0.472 1.00 66.18 78 SER A N 1
ATOM 653 C CA . SER A 1 78 ? -22.301 -4.453 0.044 1.00 58.96 78 SER A CA 1
ATOM 654 C C . SER A 1 78 ? -21.679 -3.775 1.265 1.00 54.42 78 SER A C 1
ATOM 655 O O . SER A 1 78 ? -20.479 -3.511 1.292 1.00 54.94 78 SER A O 1
ATOM 658 N N . ARG A 1 79 ? -22.508 -3.511 2.271 1.00 52.87 79 ARG A N 1
ATOM 659 C CA . ARG A 1 79 ? -22.073 -2.870 3.506 1.00 55.53 79 ARG A CA 1
ATOM 660 C C . ARG A 1 79 ? -21.021 -3.693 4.260 1.00 60.06 79 ARG A C 1
ATOM 661 O O . ARG A 1 79 ? -20.154 -3.135 4.945 1.00 54.24 79 ARG A O 1
ATOM 669 N N . GLU A 1 80 ? -21.080 -5.016 4.141 1.00 60.37 80 GLU A N 1
ATOM 670 C CA . GLU A 1 80 ? -20.098 -5.820 4.844 1.00 66.33 80 GLU A CA 1
ATOM 671 C C . GLU A 1 80 ? -18.774 -5.876 4.075 1.00 65.09 80 GLU A C 1
ATOM 672 O O . GLU A 1 80 ? -17.710 -6.009 4.684 1.00 63.66 80 GLU A O 1
ATOM 678 N N . ILE A 1 81 ? -18.825 -5.753 2.750 1.00 58.33 81 ILE A N 1
ATOM 679 C CA . ILE A 1 81 ? -17.596 -5.793 1.976 1.00 58.93 81 ILE A CA 1
ATOM 680 C C . ILE A 1 81 ? -16.713 -4.587 2.315 1.00 58.43 81 ILE A C 1
ATOM 681 O O . ILE A 1 81 ? -15.515 -4.744 2.577 1.00 55.93 81 ILE A O 1
ATOM 686 N N . VAL A 1 82 ? -17.292 -3.391 2.343 1.00 49.54 82 VAL A N 1
ATOM 687 C CA . VAL A 1 82 ? -16.498 -2.219 2.698 1.00 57.40 82 VAL A CA 1
ATOM 688 C C . VAL A 1 82 ? -15.986 -2.339 4.135 1.00 57.84 82 VAL A C 1
ATOM 689 O O . VAL A 1 82 ? -14.829 -2.012 4.412 1.00 59.73 82 VAL A O 1
ATOM 693 N N . LYS A 1 83 ? -16.845 -2.803 5.042 1.00 61.86 83 LYS A N 1
ATOM 694 C CA . LYS A 1 83 ? -16.457 -2.985 6.447 1.00 65.78 83 LYS A CA 1
ATOM 695 C C . LYS A 1 83 ? -15.261 -3.913 6.522 1.00 60.95 83 LYS A C 1
ATOM 696 O O . LYS A 1 83 ? -14.291 -3.647 7.233 1.00 58.02 83 LYS A O 1
ATOM 702 N N . ARG A 1 84 ? -15.345 -4.995 5.758 1.00 58.10 84 ARG A N 1
ATOM 703 C CA . ARG A 1 84 ? -14.305 -6.007 5.730 1.00 61.49 84 ARG A CA 1
ATOM 704 C C . ARG A 1 84 ? -13.033 -5.497 5.069 1.00 61.94 84 ARG A C 1
ATOM 705 O O . ARG A 1 84 ? -11.932 -5.684 5.603 1.00 51.91 84 ARG A O 1
ATOM 713 N N . ILE A 1 85 ? -13.197 -4.859 3.908 1.00 63.19 85 ILE A N 1
ATOM 714 C CA . ILE A 1 85 ? -12.079 -4.307 3.155 1.00 59.54 85 ILE A CA 1
ATOM 715 C C . ILE A 1 85 ? -11.232 -3.398 4.058 1.00 61.48 85 ILE A C 1
ATOM 716 O O . ILE A 1 85 ? -10.001 -3.529 4.107 1.00 56.58 85 ILE A O 1
ATOM 721 N N . GLY A 1 86 ? -11.889 -2.497 4.786 1.00 56.41 86 GLY A N 1
ATOM 722 C CA . GLY A 1 86 ? -11.164 -1.609 5.675 1.00 53.75 86 GLY A CA 1
ATOM 723 C C . GLY A 1 86 ? -10.345 -2.374 6.702 1.00 60.89 86 GLY A C 1
ATOM 724 O O . GLY A 1 86 ? -9.163 -2.080 6.915 1.00 60.45 86 GLY A O 1
ATOM 725 N N . GLU A 1 87 ? -10.972 -3.362 7.341 1.00 63.46 87 GLU A N 1
ATOM 726 C CA . GLU A 1 87 ? -10.306 -4.170 8.354 1.00 63.65 87 GLU A CA 1
ATOM 727 C C . GLU A 1 87 ? -9.067 -4.820 7.784 1.00 64.25 87 GLU A C 1
ATOM 728 O O . GLU A 1 87 ? -7.981 -4.719 8.359 1.00 68.14 87 GLU A O 1
ATOM 734 N N . LEU A 1 88 ? -9.222 -5.489 6.651 1.00 63.30 88 LEU A N 1
ATOM 735 C CA . LEU A 1 88 ? -8.081 -6.134 6.022 1.00 63.60 88 LEU A CA 1
ATOM 736 C C . LEU A 1 88 ? -6.980 -5.099 5.767 1.00 64.28 88 LEU A C 1
ATOM 737 O O . LEU A 1 88 ? -5.808 -5.345 6.041 1.00 54.50 88 LEU A O 1
ATOM 742 N N . GLU A 1 89 ? -7.368 -3.929 5.267 1.00 67.67 89 GLU A N 1
ATOM 743 C CA . GLU A 1 89 ? -6.403 -2.879 4.983 1.00 68.20 89 GLU A CA 1
ATOM 744 C C . GLU A 1 89 ? -5.625 -2.484 6.229 1.00 66.14 89 GLU A C 1
ATOM 745 O O . GLU A 1 89 ? -4.395 -2.401 6.214 1.00 70.84 89 GLU A O 1
ATOM 751 N N . ASN A 1 90 ? -6.333 -2.261 7.319 1.00 64.84 90 ASN A N 1
ATOM 752 C CA . ASN A 1 90 ? -5.656 -1.887 8.538 1.00 66.84 90 ASN A CA 1
ATOM 753 C C . ASN A 1 90 ? -4.881 -3.064 9.096 1.00 68.66 90 ASN A C 1
ATOM 754 O O . ASN A 1 90 ? -3.873 -2.880 9.775 1.00 75.00 90 ASN A O 1
ATOM 759 N N . GLU A 1 91 ? -5.333 -4.280 8.814 1.00 66.30 91 GLU A N 1
ATOM 760 C CA . GLU A 1 91 ? -4.604 -5.446 9.297 1.00 65.32 91 GLU A CA 1
ATOM 761 C C . GLU A 1 91 ? -3.316 -5.574 8.488 1.00 65.07 91 GLU A C 1
ATOM 762 O O . GLU A 1 91 ? -2.288 -6.020 9.002 1.00 66.88 91 GLU A O 1
ATOM 768 N N . VAL A 1 92 ? -3.369 -5.171 7.222 1.00 63.30 92 VAL A N 1
ATOM 769 C CA . VAL A 1 92 ? -2.199 -5.255 6.361 1.00 63.82 92 VAL A CA 1
ATOM 770 C C . VAL A 1 92 ? -1.183 -4.192 6.745 1.00 66.52 92 VAL A C 1
ATOM 771 O O . VAL A 1 92 ? 0.016 -4.378 6.565 1.00 67.89 92 VAL A O 1
ATOM 775 N N . GLU A 1 93 ? -1.650 -3.074 7.278 1.00 66.13 93 GLU A N 1
ATOM 776 C CA . GLU A 1 93 ? -0.716 -2.048 7.704 1.00 72.46 93 GLU A CA 1
ATOM 777 C C . GLU A 1 93 ? 0.089 -2.579 8.879 1.00 69.11 93 GLU A C 1
ATOM 778 O O . GLU A 1 93 ? 1.317 -2.621 8.829 1.00 68.45 93 GLU A O 1
ATOM 784 N N . GLU A 1 94 ? -0.616 -2.984 9.934 1.00 71.39 94 GLU A N 1
ATOM 785 C CA . GLU A 1 94 ? 0.029 -3.496 11.136 1.00 74.33 94 GLU A CA 1
ATOM 786 C C . GLU A 1 94 ? 1.047 -4.569 10.773 1.00 67.93 94 GLU A C 1
ATOM 787 O O . GLU A 1 94 ? 2.128 -4.627 11.358 1.00 68.76 94 GLU A O 1
ATOM 793 N N . LEU A 1 95 ? 0.708 -5.403 9.799 1.00 61.18 95 LEU A N 1
ATOM 794 C CA . LEU A 1 95 ? 1.607 -6.460 9.359 1.00 61.50 95 LEU A CA 1
ATOM 795 C C . LEU A 1 95 ? 2.897 -5.884 8.757 1.00 66.04 95 LEU A C 1
ATOM 796 O O . LEU A 1 95 ? 3.996 -6.350 9.080 1.00 71.12 95 LEU A O 1
ATOM 801 N N . LYS A 1 96 ? 2.773 -4.875 7.894 1.00 60.34 96 LYS A N 1
ATOM 802 C CA . LYS A 1 96 ? 3.950 -4.251 7.289 1.00 62.54 96 LYS A CA 1
ATOM 803 C C . LYS A 1 96 ? 4.808 -3.635 8.394 1.00 64.69 96 LYS A C 1
ATOM 804 O O . LYS A 1 96 ? 6.036 -3.618 8.327 1.00 61.40 96 LYS A O 1
ATOM 810 N N . LYS A 1 97 ? 4.142 -3.131 9.418 1.00 60.42 97 LYS A N 1
ATOM 811 C CA . LYS A 1 97 ? 4.824 -2.506 10.525 1.00 64.59 97 LYS A CA 1
ATOM 812 C C . LYS A 1 97 ? 5.730 -3.517 11.242 1.00 64.89 97 LYS A C 1
ATOM 813 O O . LYS A 1 97 ? 6.899 -3.235 11.506 1.00 58.04 97 LYS A O 1
ATOM 819 N N . LYS A 1 98 ? 5.191 -4.695 11.549 1.00 68.81 98 LYS A N 1
ATOM 820 C CA . LYS A 1 98 ? 5.956 -5.731 12.241 1.00 63.61 98 LYS A CA 1
ATOM 821 C C . LYS A 1 98 ? 7.076 -6.249 11.346 1.00 62.94 98 LYS A C 1
ATOM 822 O O . LYS A 1 98 ? 8.170 -6.563 11.820 1.00 61.46 98 LYS A O 1
ATOM 828 N N . ILE A 1 99 ? 6.811 -6.332 10.048 1.00 52.98 99 ILE A N 1
ATOM 829 C CA . ILE A 1 99 ? 7.828 -6.816 9.136 1.00 56.27 99 ILE A CA 1
ATOM 830 C C . ILE A 1 99 ? 9.018 -5.858 9.083 1.00 62.62 99 ILE A C 1
ATOM 831 O O . ILE A 1 99 ? 10.173 -6.280 9.231 1.00 66.57 99 ILE A O 1
ATOM 836 N N . ASP A 1 100 ? 8.736 -4.571 8.870 1.00 61.06 100 ASP A N 1
ATOM 837 C CA . ASP A 1 100 ? 9.789 -3.568 8.781 1.00 54.35 100 ASP A CA 1
ATOM 838 C C . ASP A 1 100 ? 10.588 -3.456 10.071 1.00 55.12 100 ASP A C 1
ATOM 839 O O . ASP A 1 100 ? 11.800 -3.242 10.033 1.00 55.39 100 ASP A O 1
ATOM 844 N N . TYR A 1 101 ? 9.914 -3.594 11.208 1.00 48.89 101 TYR A N 1
ATOM 845 C CA . TYR A 1 101 ? 10.587 -3.540 12.505 1.00 50.79 101 TYR A CA 1
ATOM 846 C C . TYR A 1 101 ? 11.795 -4.472 12.504 1.00 47.43 101 TYR A C 1
ATOM 847 O O . TYR A 1 101 ? 12.873 -4.105 12.957 1.00 46.01 101 TYR A O 1
ATOM 856 N N . TYR A 1 102 ? 11.602 -5.685 11.998 1.00 49.69 102 TYR A N 1
ATOM 857 C CA . TYR A 1 102 ? 12.685 -6.649 11.908 1.00 48.12 102 TYR A CA 1
ATOM 858 C C . TYR A 1 102 ? 13.651 -6.259 10.794 1.00 50.22 102 TYR A C 1
ATOM 859 O O . TYR A 1 102 ? 14.877 -6.301 10.962 1.00 48.08 102 TYR A O 1
ATOM 868 N N . LEU A 1 103 ? 13.106 -5.875 9.646 1.00 46.23 103 LEU A N 1
ATOM 869 C CA . LEU A 1 103 ? 13.970 -5.517 8.535 1.00 44.06 103 LEU A CA 1
ATOM 870 C C . LEU A 1 103 ? 14.986 -4.446 8.888 1.00 44.22 103 LEU A C 1
ATOM 871 O O . LEU A 1 103 ? 16.116 -4.508 8.435 1.00 45.39 103 LEU A O 1
ATOM 876 N N . TRP A 1 104 ? 14.582 -3.464 9.694 1.00 49.02 104 TRP A N 1
ATOM 877 C CA . TRP A 1 104 ? 15.465 -2.363 10.082 1.00 52.46 104 TRP A CA 1
ATOM 878 C C . TRP A 1 104 ? 16.437 -2.793 11.141 1.00 53.45 104 TRP A C 1
ATOM 879 O O . TRP A 1 104 ? 17.432 -2.123 11.401 1.00 51.99 104 TRP A O 1
ATOM 890 N N . ARG A 1 105 ? 16.131 -3.918 11.763 1.00 51.35 105 ARG A N 1
ATOM 891 C CA . ARG A 1 105 ? 16.963 -4.400 12.827 1.00 49.65 105 ARG A CA 1
ATOM 892 C C . ARG A 1 105 ? 17.802 -5.610 12.450 1.00 51.68 105 ARG A C 1
ATOM 893 O O . ARG A 1 105 ? 18.232 -6.372 13.312 1.00 57.14 105 ARG A O 1
ATOM 901 N N . LEU A 1 106 ? 18.042 -5.774 11.151 1.00 50.23 106 LEU A N 1
ATOM 902 C CA . LEU A 1 106 ? 18.869 -6.867 10.658 1.00 49.46 106 LEU A CA 1
ATOM 903 C C . LEU A 1 106 ? 20.115 -6.279 9.993 1.00 46.48 106 LEU A C 1
ATOM 904 O O . LEU A 1 106 ? 20.039 -5.312 9.252 1.00 51.83 106 LEU A O 1
ATOM 909 N N . PRO A 1 107 ? 21.287 -6.847 10.275 1.00 44.57 107 PRO A N 1
ATOM 910 C CA . PRO A 1 107 ? 22.510 -6.320 9.676 1.00 47.52 107 PRO A CA 1
ATOM 911 C C . PRO A 1 107 ? 22.665 -6.637 8.212 1.00 50.53 107 PRO A C 1
ATOM 912 O O . PRO A 1 107 ? 22.103 -7.606 7.716 1.00 48.88 107 PRO A O 1
ATOM 916 N N . ASN A 1 108 ? 23.465 -5.819 7.533 1.00 56.45 108 ASN A N 1
ATOM 917 C CA . ASN A 1 108 ? 23.722 -6.006 6.121 1.00 56.37 108 ASN A CA 1
ATOM 918 C C . ASN A 1 108 ? 24.345 -7.378 5.914 1.00 58.04 108 ASN A C 1
ATOM 919 O O . ASN A 1 108 ? 25.062 -7.880 6.777 1.00 56.78 108 ASN A O 1
ATOM 924 N N . ILE A 1 109 ? 24.040 -7.987 4.773 1.00 57.03 109 ILE A N 1
ATOM 925 C CA . ILE A 1 109 ? 24.582 -9.281 4.437 1.00 48.46 109 ILE A CA 1
ATOM 926 C C . ILE A 1 109 ? 26.041 -9.035 4.097 1.00 52.40 109 ILE A C 1
ATOM 927 O O . ILE A 1 109 ? 26.361 -8.106 3.350 1.00 46.92 109 ILE A O 1
ATOM 932 N N . THR A 1 110 ? 26.922 -9.862 4.656 1.00 52.01 110 THR A N 1
ATOM 933 C CA . THR A 1 110 ? 28.353 -9.728 4.421 1.00 50.70 110 THR A CA 1
ATOM 934 C C . THR A 1 110 ? 28.730 -10.214 3.034 1.00 56.15 110 THR A C 1
ATOM 935 O O . THR A 1 110 ? 28.069 -11.085 2.457 1.00 57.33 110 THR A O 1
ATOM 939 N N . HIS A 1 111 ? 29.810 -9.645 2.518 1.00 58.06 111 HIS A N 1
ATOM 940 C CA . HIS A 1 111 ? 30.340 -10.013 1.225 1.00 58.72 111 HIS A CA 1
ATOM 941 C C . HIS A 1 111 ? 31.107 -11.332 1.364 1.00 66.12 111 HIS A C 1
ATOM 942 O O . HIS A 1 111 ? 31.622 -11.676 2.442 1.00 58.26 111 HIS A O 1
ATOM 949 N N . PRO A 1 112 ? 31.173 -12.108 0.272 1.00 71.60 112 PRO A N 1
ATOM 950 C CA . PRO A 1 112 ? 31.885 -13.386 0.313 1.00 67.90 112 PRO A CA 1
ATOM 951 C C . PRO A 1 112 ? 33.349 -13.250 0.723 1.00 66.67 112 PRO A C 1
ATOM 952 O O . PRO A 1 112 ? 33.915 -14.172 1.304 1.00 63.78 112 PRO A O 1
ATOM 956 N N . SER A 1 113 ? 33.948 -12.094 0.444 1.00 59.87 113 SER A N 1
ATOM 957 C CA . SER A 1 113 ? 35.350 -11.876 0.767 1.00 60.44 113 SER A CA 1
ATOM 958 C C . SER A 1 113 ? 35.662 -11.615 2.235 1.00 61.56 113 SER A C 1
ATOM 959 O O . SER A 1 113 ? 36.834 -11.645 2.631 1.00 57.55 113 SER A O 1
ATOM 962 N N . VAL A 1 114 ? 34.646 -11.350 3.050 1.00 57.49 114 VAL A N 1
ATOM 963 C CA . VAL A 1 114 ? 34.941 -11.097 4.450 1.00 54.81 114 VAL A CA 1
ATOM 964 C C . VAL A 1 114 ? 35.122 -12.412 5.149 1.00 54.61 114 VAL A C 1
ATOM 965 O O . VAL A 1 114 ? 34.257 -13.290 5.087 1.00 56.22 114 VAL A O 1
ATOM 969 N N . PRO A 1 115 ? 36.278 -12.574 5.810 1.00 57.85 115 PRO A N 1
ATOM 970 C CA . PRO A 1 115 ? 36.669 -13.771 6.561 1.00 55.78 115 PRO A CA 1
ATOM 971 C C . PRO A 1 115 ? 35.747 -14.011 7.741 1.00 55.95 115 PRO A C 1
ATOM 972 O O . PRO A 1 115 ? 35.221 -13.057 8.307 1.00 58.22 115 PRO A O 1
ATOM 976 N N . VAL A 1 116 ? 35.548 -15.275 8.111 1.00 56.32 116 VAL A N 1
ATOM 977 C CA . VAL A 1 116 ? 34.683 -15.594 9.245 1.00 57.16 116 VAL A CA 1
ATOM 978 C C . VAL A 1 116 ? 35.455 -15.564 10.558 1.00 58.14 116 VAL A C 1
ATOM 979 O O . VAL A 1 116 ? 36.596 -16.009 10.629 1.00 61.93 116 VAL A O 1
ATOM 983 N N . GLY A 1 117 ? 34.822 -15.026 11.596 1.00 60.41 117 GLY A N 1
ATOM 984 C CA . GLY A 1 117 ? 35.479 -14.919 12.884 1.00 55.46 117 GLY A CA 1
ATOM 985 C C . GLY A 1 117 ? 34.557 -14.529 14.022 1.00 58.94 117 GLY A C 1
ATOM 986 O O . GLY A 1 117 ? 33.406 -14.130 13.821 1.00 55.54 117 GLY A O 1
ATOM 987 N N . LYS A 1 118 ? 35.085 -14.636 15.235 1.00 60.32 118 LYS A N 1
ATOM 988 C CA . LYS A 1 118 ? 34.331 -14.338 16.431 1.00 60.92 118 LYS A CA 1
ATOM 989 C C . LYS A 1 118 ? 34.481 -12.870 16.827 1.00 61.94 118 LYS A C 1
ATOM 990 O O . LYS A 1 118 ? 33.501 -12.223 17.205 1.00 56.76 118 LYS A O 1
ATOM 996 N N . ASP A 1 119 ? 35.703 -12.347 16.718 1.00 60.76 119 ASP A N 1
ATOM 997 C CA . ASP A 1 119 ? 35.995 -10.963 17.107 1.00 58.97 119 ASP A CA 1
ATOM 998 C C . ASP A 1 119 ? 37.281 -10.376 16.491 1.00 55.55 119 ASP A C 1
ATOM 999 O O . ASP A 1 119 ? 37.821 -10.918 15.534 1.00 53.68 119 ASP A O 1
ATOM 1004 N N . GLU A 1 120 ? 37.770 -9.273 17.061 1.00 57.19 120 GLU A N 1
ATOM 1005 C CA . GLU A 1 120 ? 38.978 -8.594 16.572 1.00 61.70 120 GLU A CA 1
ATOM 1006 C C . GLU A 1 120 ? 40.211 -9.492 16.406 1.00 62.09 120 GLU A C 1
ATOM 1007 O O . GLU A 1 120 ? 41.117 -9.185 15.634 1.00 55.36 120 GLU A O 1
ATOM 1013 N N . ASN A 1 121 ? 40.245 -10.614 17.113 1.00 68.46 121 ASN A N 1
ATOM 1014 C CA . ASN A 1 121 ? 41.384 -11.516 16.996 1.00 73.31 121 ASN A CA 1
ATOM 1015 C C . ASN A 1 121 ? 41.325 -12.365 15.741 1.00 71.34 121 ASN A C 1
ATOM 1016 O O . ASN A 1 121 ? 42.298 -13.035 15.400 1.00 74.31 121 ASN A O 1
ATOM 1021 N N . ASP A 1 122 ? 40.184 -12.339 15.056 1.00 68.71 122 ASP A N 1
ATOM 1022 C CA . ASP A 1 122 ? 40.019 -13.108 13.829 1.00 64.13 122 ASP A CA 1
ATOM 1023 C C . ASP A 1 122 ? 40.107 -12.196 12.603 1.00 60.62 122 ASP A C 1
ATOM 1024 O O . ASP A 1 122 ? 39.979 -12.636 11.455 1.00 56.66 122 ASP A O 1
ATOM 1029 N N . ASN A 1 123 ? 40.332 -10.914 12.845 1.00 54.09 123 ASN A N 1
ATOM 1030 C CA . ASN A 1 123 ? 40.463 -10.003 11.729 1.00 59.31 123 ASN A CA 1
ATOM 1031 C C . ASN A 1 123 ? 41.701 -10.453 10.971 1.00 58.54 123 ASN A C 1
ATOM 1032 O O . ASN A 1 123 ? 42.655 -10.948 11.566 1.00 58.44 123 ASN A O 1
ATOM 1037 N N . VAL A 1 124 ? 41.692 -10.279 9.658 1.00 53.11 124 VAL A N 1
ATOM 1038 C CA . VAL A 1 124 ? 42.812 -10.725 8.864 1.00 50.98 124 VAL A CA 1
ATOM 1039 C C . VAL A 1 124 ? 43.651 -9.617 8.268 1.00 53.05 124 VAL A C 1
ATOM 1040 O O . VAL A 1 124 ? 43.149 -8.768 7.539 1.00 53.37 124 VAL A O 1
ATOM 1044 N N . PRO A 1 125 ? 44.957 -9.608 8.580 1.00 58.07 125 PRO A N 1
ATOM 1045 C CA . PRO A 1 125 ? 45.888 -8.594 8.056 1.00 54.89 125 PRO A CA 1
ATOM 1046 C C . PRO A 1 125 ? 46.071 -8.954 6.592 1.00 56.37 125 PRO A C 1
ATOM 1047 O O . PRO A 1 125 ? 46.203 -10.131 6.276 1.00 58.48 125 PRO A O 1
ATOM 1051 N N . ILE A 1 126 ? 46.083 -7.969 5.700 1.00 56.85 126 ILE A N 1
ATOM 1052 C CA . ILE A 1 126 ? 46.213 -8.269 4.277 1.00 50.27 126 ILE A CA 1
ATOM 1053 C C . ILE A 1 126 ? 47.247 -7.421 3.584 1.00 53.34 126 ILE A C 1
ATOM 1054 O O . ILE A 1 126 ? 47.515 -7.600 2.405 1.00 60.05 126 ILE A O 1
ATOM 1059 N N . ARG A 1 127 ? 47.846 -6.503 4.319 1.00 55.18 127 ARG A N 1
ATOM 1060 C CA . ARG A 1 127 ? 48.810 -5.603 3.722 1.00 52.48 127 ARG A CA 1
ATOM 1061 C C . ARG A 1 127 ? 49.593 -4.878 4.828 1.00 53.87 127 ARG A C 1
ATOM 1062 O O . ARG A 1 127 ? 49.058 -4.589 5.896 1.00 55.22 127 ARG A O 1
ATOM 1070 N N . PHE A 1 128 ? 50.869 -4.612 4.583 1.00 52.13 128 PHE A N 1
ATOM 1071 C CA . PHE A 1 128 ? 51.697 -3.930 5.562 1.00 50.79 128 PHE A CA 1
ATOM 1072 C C . PHE A 1 128 ? 52.535 -2.881 4.869 1.00 55.87 128 PHE A C 1
ATOM 1073 O O . PHE A 1 128 ? 52.929 -3.069 3.725 1.00 55.05 128 PHE A O 1
ATOM 1081 N N . TRP A 1 129 ? 52.838 -1.790 5.566 1.00 56.54 129 TRP A N 1
ATOM 1082 C CA . TRP A 1 129 ? 53.634 -0.732 4.965 1.00 52.70 129 TRP A CA 1
ATOM 1083 C C . TRP A 1 129 ? 54.535 -0.066 6.006 1.00 51.15 129 TRP A C 1
ATOM 1084 O O . TRP A 1 129 ? 54.138 0.072 7.156 1.00 58.84 129 TRP A O 1
ATOM 1095 N N . GLY A 1 130 ? 55.746 0.329 5.610 1.00 50.57 130 GLY A N 1
ATOM 1096 C CA . GLY A 1 130 ? 56.647 1.038 6.518 1.00 47.75 130 GLY A CA 1
ATOM 1097 C C . GLY A 1 130 ? 57.660 0.292 7.372 1.00 53.22 130 GLY A C 1
ATOM 1098 O O . GLY A 1 130 ? 57.672 -0.941 7.426 1.00 57.59 130 GLY A O 1
ATOM 1099 N N . LYS A 1 131 ? 58.519 1.056 8.047 1.00 56.70 131 LYS A N 1
ATOM 1100 C CA . LYS A 1 131 ? 59.558 0.491 8.916 1.00 56.81 131 LYS A CA 1
ATOM 1101 C C . LYS A 1 131 ? 59.301 0.869 10.368 1.00 54.10 131 LYS A C 1
ATOM 1102 O O . LYS A 1 131 ? 59.642 1.965 10.823 1.00 50.95 131 LYS A O 1
ATOM 1108 N N . ALA A 1 132 ? 58.700 -0.071 11.083 1.00 49.53 132 ALA A N 1
ATOM 1109 C CA . ALA A 1 132 ? 58.348 0.107 12.477 1.00 48.96 132 ALA A CA 1
ATOM 1110 C C . ALA A 1 132 ? 59.529 0.198 13.412 1.00 52.04 132 ALA A C 1
ATOM 1111 O O . ALA A 1 132 ? 60.528 -0.502 13.263 1.00 55.00 132 ALA A O 1
ATOM 1113 N N . ARG A 1 133 ? 59.397 1.079 14.390 1.00 55.73 133 ARG A N 1
ATOM 1114 C CA . ARG A 1 133 ? 60.421 1.239 15.395 1.00 50.57 133 ARG A CA 1
ATOM 1115 C C . ARG A 1 133 ? 59.861 0.501 16.607 1.00 50.10 133 ARG A C 1
ATOM 1116 O O . ARG A 1 133 ? 58.916 0.950 17.235 1.00 57.59 133 ARG A O 1
ATOM 1124 N N . VAL A 1 134 ? 60.443 -0.659 16.894 1.00 50.23 134 VAL A N 1
ATOM 1125 C CA . VAL A 1 134 ? 60.030 -1.520 17.993 1.00 44.39 134 VAL A CA 1
ATOM 1126 C C . VAL A 1 134 ? 60.980 -1.546 19.190 1.00 47.48 134 VAL A C 1
ATOM 1127 O O . VAL A 1 134 ? 62.199 -1.643 19.045 1.00 51.06 134 VAL A O 1
ATOM 1131 N N . TRP A 1 135 ? 60.401 -1.472 20.380 1.00 50.04 135 TRP A N 1
ATOM 1132 C CA . TRP A 1 135 ? 61.166 -1.557 21.621 1.00 49.79 135 TRP A CA 1
ATOM 1133 C C . TRP A 1 135 ? 61.588 -3.014 21.798 1.00 52.98 135 TRP A C 1
ATOM 1134 O O . TRP A 1 135 ? 60.803 -3.924 21.500 1.00 46.84 135 TRP A O 1
ATOM 1145 N N . LYS A 1 136 ? 62.804 -3.239 22.296 1.00 55.63 136 LYS A N 1
ATOM 1146 C CA . LYS A 1 136 ? 63.284 -4.607 22.500 1.00 55.49 136 LYS A CA 1
ATOM 1147 C C . LYS A 1 136 ? 62.231 -5.452 23.233 1.00 51.90 136 LYS A C 1
ATOM 1148 O O . LYS A 1 136 ? 62.071 -6.626 22.916 1.00 48.85 136 LYS A O 1
ATOM 1154 N N . GLY A 1 137 ? 61.497 -4.830 24.163 1.00 47.55 137 GLY A N 1
ATOM 1155 C CA . GLY A 1 137 ? 60.480 -5.521 24.943 1.00 45.61 137 GLY A CA 1
ATOM 1156 C C . GLY A 1 137 ? 59.129 -5.827 24.305 1.00 50.69 137 GLY A C 1
ATOM 1157 O O . GLY A 1 137 ? 58.257 -6.414 24.953 1.00 48.59 137 GLY A O 1
ATOM 1158 N N . HIS A 1 138 ? 58.945 -5.453 23.042 1.00 54.42 138 HIS A N 1
ATOM 1159 C CA . HIS A 1 138 ? 57.679 -5.691 22.330 1.00 54.33 138 HIS A CA 1
ATOM 1160 C C . HIS A 1 138 ? 57.914 -6.545 21.090 1.00 54.78 138 HIS A C 1
ATOM 1161 O O . HIS A 1 138 ? 57.004 -6.807 20.318 1.00 56.61 138 HIS A O 1
ATOM 1168 N N . LEU A 1 139 ? 59.158 -6.965 20.918 1.00 58.10 139 LEU A N 1
ATOM 1169 C CA . LEU A 1 139 ? 59.597 -7.744 19.776 1.00 57.21 139 LEU A CA 1
ATOM 1170 C C . LEU A 1 139 ? 58.742 -8.951 19.393 1.00 62.56 139 LEU A C 1
ATOM 1171 O O . LEU A 1 139 ? 58.464 -9.175 18.204 1.00 58.78 139 LEU A O 1
ATOM 1176 N N . GLU A 1 140 ? 58.323 -9.744 20.371 1.00 58.06 140 GLU A N 1
ATOM 1177 C CA . GLU A 1 140 ? 57.519 -10.898 20.012 1.00 65.28 140 GLU A CA 1
ATOM 1178 C C . GLU A 1 140 ? 56.141 -10.433 19.580 1.00 63.77 140 GLU A C 1
ATOM 1179 O O . GLU A 1 140 ? 55.660 -10.838 18.525 1.00 64.98 140 GLU A O 1
ATOM 1185 N N . ARG A 1 141 ? 55.510 -9.574 20.379 1.00 59.87 141 ARG A N 1
ATOM 1186 C CA . ARG A 1 141 ? 54.191 -9.088 20.016 1.00 53.22 141 ARG A CA 1
ATOM 1187 C C . ARG A 1 141 ? 54.256 -8.488 18.617 1.00 52.01 141 ARG A C 1
ATOM 1188 O O . ARG A 1 141 ? 53.450 -8.824 17.748 1.00 47.61 141 ARG A O 1
ATOM 1196 N N . PHE A 1 142 ? 55.225 -7.614 18.385 1.00 49.49 142 PHE A N 1
ATOM 1197 C CA . PHE A 1 142 ? 55.332 -7.008 17.079 1.00 52.44 142 PHE A CA 1
ATOM 1198 C C . PHE A 1 142 ? 55.408 -8.045 15.969 1.00 63.17 142 PHE A C 1
ATOM 1199 O O . PHE A 1 142 ? 54.684 -7.952 14.976 1.00 66.99 142 PHE A O 1
ATOM 1207 N N . LEU A 1 143 ? 56.283 -9.036 16.135 1.00 65.00 143 LEU A N 1
ATOM 1208 C CA . LEU A 1 143 ? 56.476 -10.057 15.110 1.00 55.33 143 LEU A CA 1
ATOM 1209 C C . LEU A 1 143 ? 55.266 -10.915 14.816 1.00 57.07 143 LEU A C 1
ATOM 1210 O O . LEU A 1 143 ? 55.036 -11.295 13.659 1.00 55.77 143 LEU A O 1
ATOM 1215 N N . GLU A 1 144 ? 54.491 -11.207 15.856 1.00 52.64 144 GLU A N 1
ATOM 1216 C CA . GLU A 1 144 ? 53.287 -12.010 15.717 1.00 54.57 144 GLU A CA 1
ATOM 1217 C C . GLU A 1 144 ? 52.248 -11.184 14.979 1.00 61.44 144 GLU A C 1
ATOM 1218 O O . GLU A 1 144 ? 51.596 -11.668 14.057 1.00 62.48 144 GLU A O 1
ATOM 1224 N N . GLN A 1 145 ? 52.106 -9.925 15.376 1.00 58.09 145 GLN A N 1
ATOM 1225 C CA . GLN A 1 145 ? 51.130 -9.052 14.758 1.00 52.21 145 GLN A CA 1
ATOM 1226 C C . GLN A 1 145 ? 51.480 -8.689 13.310 1.00 55.17 145 GLN A C 1
ATOM 1227 O O . GLN A 1 145 ? 50.595 -8.481 12.468 1.00 48.17 145 GLN A O 1
ATOM 1233 N N . SER A 1 146 ? 52.771 -8.622 13.010 1.00 50.05 146 SER A N 1
ATOM 1234 C CA . SER A 1 146 ? 53.188 -8.285 11.656 1.00 53.97 146 SER A CA 1
ATOM 1235 C C . SER A 1 146 ? 53.349 -9.534 10.793 1.00 56.90 146 SER A C 1
ATOM 1236 O O . SER A 1 146 ? 53.474 -9.437 9.578 1.00 58.77 146 SER A O 1
ATOM 1239 N N . GLN A 1 147 ? 53.337 -10.705 11.419 1.00 54.13 147 GLN A N 1
ATOM 1240 C CA . GLN A 1 147 ? 53.492 -11.948 10.674 1.00 60.06 147 GLN A CA 1
ATOM 1241 C C . GLN A 1 147 ? 54.835 -11.940 9.944 1.00 62.11 147 GLN A C 1
ATOM 1242 O O . GLN A 1 147 ? 54.950 -12.490 8.846 1.00 65.09 147 GLN A O 1
ATOM 1248 N N . GLY A 1 148 ? 55.836 -11.292 10.533 1.00 59.67 148 GLY A N 1
ATOM 1249 C CA . GLY A 1 148 ? 57.150 -11.232 9.910 1.00 56.01 148 GLY A CA 1
ATOM 1250 C C . GLY A 1 148 ? 57.171 -10.579 8.539 1.00 59.91 148 GLY A C 1
ATOM 1251 O O . GLY A 1 148 ? 58.226 -10.463 7.909 1.00 59.12 148 GLY A O 1
ATOM 1252 N N . LYS A 1 149 ? 56.007 -10.128 8.088 1.00 58.86 149 LYS A N 1
ATOM 1253 C CA . LYS A 1 149 ? 55.867 -9.493 6.790 1.00 55.71 149 LYS A CA 1
ATOM 1254 C C . LYS A 1 149 ? 56.126 -7.983 6.788 1.00 58.40 149 LYS A C 1
ATOM 1255 O O . LYS A 1 149 ? 55.841 -7.324 5.799 1.00 60.41 149 LYS A O 1
ATOM 1261 N N . MET A 1 150 ? 56.676 -7.429 7.866 1.00 59.81 150 MET A N 1
ATOM 1262 C CA . MET A 1 150 ? 56.907 -5.983 7.921 1.00 57.72 150 MET A CA 1
ATOM 1263 C C . MET A 1 150 ? 58.318 -5.610 8.371 1.00 64.03 150 MET A C 1
ATOM 1264 O O . MET A 1 150 ? 58.830 -6.150 9.356 1.00 61.76 150 MET A O 1
ATOM 1269 N N . GLU A 1 151 ? 58.939 -4.671 7.657 1.00 66.34 151 GLU A N 1
ATOM 1270 C CA . GLU A 1 151 ? 60.290 -4.250 7.994 1.00 66.86 151 GLU A CA 1
ATOM 1271 C C . GLU A 1 151 ? 60.274 -3.534 9.332 1.00 66.55 151 GLU A C 1
ATOM 1272 O O . GLU A 1 151 ? 59.247 -2.973 9.711 1.00 72.85 151 GLU A O 1
ATOM 1278 N N . TYR A 1 152 ? 61.392 -3.557 10.059 1.00 59.89 152 TYR A N 1
ATOM 1279 C CA . TYR A 1 152 ? 61.425 -2.901 11.362 1.00 56.04 152 TYR A CA 1
ATOM 1280 C C . TYR A 1 152 ? 62.804 -2.678 11.938 1.00 56.43 152 TYR A C 1
ATOM 1281 O O . TYR A 1 152 ? 63.741 -3.399 11.651 1.00 59.01 152 TYR A O 1
ATOM 1290 N N . GLU A 1 153 ? 62.897 -1.678 12.796 1.00 61.29 153 GLU A N 1
ATOM 1291 C CA . GLU A 1 153 ? 64.138 -1.307 13.441 1.00 59.65 153 GLU A CA 1
ATOM 1292 C C . GLU A 1 153 ? 63.932 -1.479 14.944 1.00 61.51 153 GLU A C 1
ATOM 1293 O O . GLU A 1 153 ? 62.874 -1.147 15.467 1.00 58.34 153 GLU A O 1
ATOM 1299 N N . ILE A 1 154 ? 64.928 -2.024 15.633 1.00 61.71 154 ILE A N 1
ATOM 1300 C CA . ILE A 1 154 ? 64.832 -2.225 17.069 1.00 54.29 154 ILE A CA 1
ATOM 1301 C C . ILE A 1 154 ? 65.317 -0.971 17.751 1.00 61.77 154 ILE A C 1
ATOM 1302 O O . ILE A 1 154 ? 66.329 -0.394 17.354 1.00 59.90 154 ILE A O 1
ATOM 1307 N N . LEU A 1 155 ? 64.588 -0.544 18.776 1.00 66.54 155 LEU A N 1
ATOM 1308 C CA . LEU A 1 155 ? 64.953 0.657 19.500 1.00 65.90 155 LEU A CA 1
ATOM 1309 C C . LEU A 1 155 ? 65.634 0.314 20.796 1.00 73.30 155 LEU A C 1
ATOM 1310 O O . LEU A 1 155 ? 65.221 -0.625 21.515 1.00 65.59 155 LEU A O 1
ATOM 1315 N N . GLU A 1 156 ? 66.666 1.106 21.086 1.00 72.12 156 GLU A N 1
ATOM 1316 C CA . GLU A 1 156 ? 67.453 0.980 22.302 1.00 78.78 156 GLU A CA 1
ATOM 1317 C C . GLU A 1 156 ? 66.567 1.306 23.507 1.00 77.90 156 GLU A C 1
ATOM 1318 O O . GLU A 1 156 ? 66.129 0.418 24.266 1.00 73.88 156 GLU A O 1
ATOM 1324 N N . TRP A 1 157 ? 66.331 2.607 23.658 1.00 72.22 157 TRP A N 1
ATOM 1325 C CA . TRP A 1 157 ? 65.527 3.179 24.727 1.00 63.09 157 TRP A CA 1
ATOM 1326 C C . TRP A 1 157 ? 64.066 2.789 24.606 1.00 57.78 157 TRP A C 1
ATOM 1327 O O . TRP A 1 157 ? 63.610 2.334 23.554 1.00 52.79 157 TRP A O 1
ATOM 1338 N N . LYS A 1 158 ? 63.319 2.970 25.685 1.00 54.00 158 LYS A N 1
ATOM 1339 C CA . LYS A 1 158 ? 61.904 2.631 25.637 1.00 55.59 158 LYS A CA 1
ATOM 1340 C C . LYS A 1 158 ? 61.056 3.809 25.126 1.00 50.89 158 LYS A C 1
ATOM 1341 O O . LYS A 1 158 ? 61.051 4.885 25.708 1.00 45.04 158 LYS A O 1
ATOM 1347 N N . PRO A 1 159 ? 60.352 3.618 24.005 1.00 52.72 159 PRO A N 1
ATOM 1348 C CA . PRO A 1 159 ? 59.515 4.693 23.450 1.00 49.18 159 PRO A CA 1
ATOM 1349 C C . PRO A 1 159 ? 58.329 5.009 24.371 1.00 49.77 159 PRO A C 1
ATOM 1350 O O . PRO A 1 159 ? 57.717 4.104 24.941 1.00 47.11 159 PRO A O 1
ATOM 1354 N N . LYS A 1 160 ? 58.014 6.295 24.513 1.00 46.53 160 LYS A N 1
ATOM 1355 C CA . LYS A 1 160 ? 56.930 6.733 25.386 1.00 45.54 160 LYS A CA 1
ATOM 1356 C C . LYS A 1 160 ? 55.513 6.660 24.795 1.00 43.23 160 LYS A C 1
ATOM 1357 O O . LYS A 1 160 ? 55.313 6.597 23.574 1.00 36.54 160 LYS A O 1
ATOM 1363 N N . LEU A 1 161 ? 54.533 6.657 25.689 1.00 37.81 161 LEU A N 1
ATOM 1364 C CA . LEU A 1 161 ? 53.127 6.628 25.301 1.00 37.95 161 LEU A CA 1
ATOM 1365 C C . LEU A 1 161 ? 52.735 8.037 24.893 1.00 44.39 161 LEU A C 1
ATOM 1366 O O . LEU A 1 161 ? 53.279 9.026 25.423 1.00 37.32 161 LEU A O 1
ATOM 1371 N N . HIS A 1 162 ? 51.781 8.141 23.971 1.00 39.88 162 HIS A N 1
ATOM 1372 C CA . HIS A 1 162 ? 51.391 9.464 23.495 1.00 41.84 162 HIS A CA 1
ATOM 1373 C C . HIS A 1 162 ? 50.954 10.416 24.616 1.00 46.61 162 HIS A C 1
ATOM 1374 O O . HIS A 1 162 ? 51.261 11.622 24.579 1.00 39.06 162 HIS A O 1
ATOM 1381 N N . VAL A 1 163 ? 50.266 9.871 25.620 1.00 46.20 163 VAL A N 1
ATOM 1382 C CA . VAL A 1 163 ? 49.799 10.675 26.733 1.00 48.71 163 VAL A CA 1
ATOM 1383 C C . VAL A 1 163 ? 50.995 11.346 27.398 1.00 51.78 163 VAL A C 1
ATOM 1384 O O . VAL A 1 163 ? 51.000 12.547 27.640 1.00 49.11 163 VAL A O 1
ATOM 1388 N N . ASP A 1 164 ? 52.031 10.573 27.680 1.00 52.36 164 ASP A N 1
ATOM 1389 C CA . ASP A 1 164 ? 53.193 11.155 28.316 1.00 49.57 164 ASP A CA 1
ATOM 1390 C C . ASP A 1 164 ? 53.869 12.190 27.439 1.00 49.86 164 ASP A C 1
ATOM 1391 O O . ASP A 1 164 ? 54.357 13.204 27.937 1.00 46.16 164 ASP A O 1
ATOM 1396 N N . LEU A 1 165 ? 53.878 11.954 26.130 1.00 48.23 165 LEU A N 1
ATOM 1397 C CA . LEU A 1 165 ? 54.480 12.896 25.209 1.00 39.95 165 LEU A CA 1
ATOM 1398 C C . LEU A 1 165 ? 53.680 14.218 25.208 1.00 44.28 165 LEU A C 1
ATOM 1399 O O . LEU A 1 165 ? 54.258 15.304 25.164 1.00 44.75 165 LEU A O 1
ATOM 1404 N N . LEU A 1 166 ? 52.356 14.151 25.292 1.00 43.87 166 LEU A N 1
ATOM 1405 C CA . LEU A 1 166 ? 51.605 15.402 25.291 1.00 45.09 166 LEU A CA 1
ATOM 1406 C C . LEU A 1 166 ? 52.024 16.260 26.463 1.00 45.61 166 LEU A C 1
ATOM 1407 O O . LEU A 1 166 ? 52.066 17.492 26.359 1.00 47.75 166 LEU A O 1
ATOM 1412 N N . GLU A 1 167 ? 52.344 15.592 27.568 1.00 44.82 167 GLU A N 1
ATOM 1413 C CA . GLU A 1 167 ? 52.752 16.238 28.809 1.00 44.93 167 GLU A CA 1
ATOM 1414 C C . GLU A 1 167 ? 54.110 16.907 28.684 1.00 48.67 167 GLU A C 1
ATOM 1415 O O . GLU A 1 167 ? 54.246 18.091 28.954 1.00 39.80 167 GLU A O 1
ATOM 1421 N N . ILE A 1 168 ? 55.119 16.150 28.259 1.00 50.37 168 ILE A N 1
ATOM 1422 C CA . ILE A 1 168 ? 56.453 16.708 28.137 1.00 47.60 168 ILE A CA 1
ATOM 1423 C C . ILE A 1 168 ? 56.485 17.793 27.051 1.00 48.49 168 ILE A C 1
ATOM 1424 O O . ILE A 1 168 ? 57.298 18.712 27.096 1.00 52.53 168 ILE A O 1
ATOM 1429 N N . LEU A 1 169 ? 55.575 17.692 26.090 1.00 46.78 169 LEU A N 1
ATOM 1430 C CA . LEU A 1 169 ? 55.488 18.656 25.007 1.00 39.61 169 LEU A CA 1
ATOM 1431 C C . LEU A 1 169 ? 54.600 19.865 25.340 1.00 38.37 169 LEU A C 1
ATOM 1432 O O . LEU A 1 169 ? 54.524 20.808 24.558 1.00 39.36 169 LEU A O 1
ATOM 1437 N N . GLY A 1 170 ? 53.940 19.831 26.498 1.00 35.45 170 GLY A N 1
ATOM 1438 C CA . GLY A 1 170 ? 53.054 20.906 26.904 1.00 32.25 170 GLY A CA 1
ATOM 1439 C C . GLY A 1 170 ? 51.868 21.063 25.964 1.00 46.53 170 GLY A C 1
ATOM 1440 O O . GLY A 1 170 ? 51.376 22.181 25.759 1.00 40.53 170 GLY A O 1
ATOM 1441 N N . GLY A 1 171 ? 51.386 19.942 25.415 1.00 44.91 171 GLY A N 1
ATOM 1442 C CA . GLY A 1 171 ? 50.299 19.993 24.452 1.00 36.16 171 GLY A CA 1
ATOM 1443 C C . GLY A 1 171 ? 48.888 19.653 24.856 1.00 37.04 171 GLY A C 1
ATOM 1444 O O . GLY A 1 171 ? 47.997 19.607 24.012 1.00 41.08 171 GLY A O 1
ATOM 1445 N N . ALA A 1 172 ? 48.662 19.419 26.135 1.00 38.68 172 ALA A N 1
ATOM 1446 C CA . ALA A 1 172 ? 47.322 19.091 26.593 1.00 38.21 172 ALA A CA 1
ATOM 1447 C C . ALA A 1 172 ? 47.156 19.331 28.081 1.00 43.40 172 ALA A C 1
ATOM 1448 O O . ALA A 1 172 ? 48.125 19.451 28.829 1.00 44.98 172 ALA A O 1
ATOM 1450 N N . ASP A 1 173 ? 45.911 19.443 28.507 1.00 43.62 173 ASP A N 1
ATOM 1451 C CA . ASP A 1 173 ? 45.630 19.597 29.921 1.00 44.37 173 ASP A CA 1
ATOM 1452 C C . ASP A 1 173 ? 44.388 18.731 30.093 1.00 41.94 173 ASP A C 1
ATOM 1453 O O . ASP A 1 173 ? 43.306 19.052 29.600 1.00 42.11 173 ASP A O 1
ATOM 1458 N N . PHE A 1 174 ? 44.585 17.600 30.758 1.00 38.49 174 PHE A N 1
ATOM 1459 C CA . PHE A 1 174 ? 43.529 16.660 31.000 1.00 38.10 174 PHE A CA 1
ATOM 1460 C C . PHE A 1 174 ? 42.790 16.958 32.289 1.00 37.45 174 PHE A C 1
ATOM 1461 O O . PHE A 1 174 ? 41.552 16.976 32.343 1.00 35.25 174 PHE A O 1
ATOM 1469 N N . ALA A 1 175 ? 43.552 17.221 33.329 1.00 32.71 175 ALA A N 1
ATOM 1470 C CA . ALA A 1 175 ? 42.949 17.460 34.622 1.00 34.48 175 ALA A CA 1
ATOM 1471 C C . ALA A 1 175 ? 41.933 18.583 34.600 1.00 31.78 175 ALA A C 1
ATOM 1472 O O . ALA A 1 175 ? 40.865 18.453 35.179 1.00 36.34 175 ALA A O 1
ATOM 1474 N N . ARG A 1 176 ? 42.226 19.677 33.912 1.00 31.29 176 ARG A N 1
ATOM 1475 C CA . ARG A 1 176 ? 41.253 20.753 33.924 1.00 38.48 176 ARG A CA 1
ATOM 1476 C C . ARG A 1 176 ? 40.038 20.409 33.039 1.00 38.13 176 ARG A C 1
ATOM 1477 O O . ARG A 1 176 ? 38.953 20.935 33.215 1.00 38.78 176 ARG A O 1
ATOM 1485 N N . ALA A 1 177 ? 40.218 19.494 32.103 1.00 35.45 177 ALA A N 1
ATOM 1486 C CA . ALA A 1 177 ? 39.106 19.094 31.271 1.00 40.53 177 ALA A CA 1
ATOM 1487 C C . ALA A 1 177 ? 38.135 18.231 32.094 1.00 39.54 177 ALA A C 1
ATOM 1488 O O . ALA A 1 177 ? 36.920 18.347 31.954 1.00 38.93 177 ALA A O 1
ATOM 1490 N N . ALA A 1 178 ? 38.682 17.387 32.964 1.00 33.91 178 ALA A N 1
ATOM 1491 C CA . ALA A 1 178 ? 37.869 16.516 33.809 1.00 37.66 178 ALA A CA 1
ATOM 1492 C C . ALA A 1 178 ? 37.001 17.334 34.778 1.00 38.51 178 ALA A C 1
ATOM 1493 O O . ALA A 1 178 ? 35.857 16.962 35.074 1.00 38.81 178 ALA A O 1
ATOM 1495 N N . LYS A 1 179 ? 37.563 18.443 35.267 1.00 38.10 179 LYS A N 1
ATOM 1496 C CA . LYS A 1 179 ? 36.874 19.363 36.179 1.00 37.77 179 LYS A CA 1
ATOM 1497 C C . LYS A 1 179 ? 35.716 20.095 35.464 1.00 38.60 179 LYS A C 1
ATOM 1498 O O . LYS A 1 179 ? 34.629 20.269 36.003 1.00 42.65 179 LYS A O 1
ATOM 1504 N N . VAL A 1 180 ? 35.972 20.502 34.232 1.00 31.55 180 VAL A N 1
ATOM 1505 C CA . VAL A 1 180 ? 35.016 21.232 33.431 1.00 34.91 180 VAL A CA 1
ATOM 1506 C C . VAL A 1 180 ? 33.957 20.381 32.740 1.00 37.55 180 VAL A C 1
ATOM 1507 O O . VAL A 1 180 ? 32.809 20.787 32.630 1.00 37.69 180 VAL A O 1
ATOM 1511 N N . SER A 1 181 ? 34.336 19.191 32.295 1.00 40.20 181 SER A N 1
ATOM 1512 C CA . SER A 1 181 ? 33.409 18.342 31.555 1.00 41.17 181 SER A CA 1
ATOM 1513 C C . SER A 1 181 ? 33.282 16.891 32.015 1.00 45.10 181 SER A C 1
ATOM 1514 O O . SER A 1 181 ? 32.237 16.268 31.838 1.00 51.09 181 SER A O 1
ATOM 1517 N N . GLY A 1 182 ? 34.336 16.345 32.598 1.00 39.39 182 GLY A N 1
ATOM 1518 C CA . GLY A 1 182 ? 34.267 14.965 33.015 1.00 43.18 182 GLY A CA 1
ATOM 1519 C C . GLY A 1 182 ? 35.369 14.218 32.305 1.00 49.61 182 GLY A C 1
ATOM 1520 O O . GLY A 1 182 ? 36.116 14.812 31.539 1.00 56.44 182 GLY A O 1
ATOM 1521 N N . SER A 1 183 ? 35.460 12.915 32.539 1.00 50.37 183 SER A N 1
ATOM 1522 C CA . SER A 1 183 ? 36.511 12.099 31.956 1.00 43.46 183 SER A CA 1
ATOM 1523 C C . SER A 1 183 ? 36.424 11.932 30.443 1.00 45.19 183 SER A C 1
ATOM 1524 O O . SER A 1 183 ? 35.348 12.006 29.853 1.00 44.48 183 SER A O 1
ATOM 1527 N N . ARG A 1 184 ? 37.582 11.694 29.831 1.00 44.28 184 ARG A N 1
ATOM 1528 C CA . ARG A 1 184 ? 37.689 11.511 28.389 1.00 42.11 184 ARG A CA 1
ATOM 1529 C C . ARG A 1 184 ? 37.337 12.735 27.514 1.00 40.28 184 ARG A C 1
ATOM 1530 O O . ARG A 1 184 ? 36.930 12.602 26.365 1.00 43.70 184 ARG A O 1
ATOM 1538 N N . PHE A 1 185 ? 37.494 13.919 28.106 1.00 38.25 185 PHE A N 1
ATOM 1539 C CA . PHE A 1 185 ? 37.370 15.211 27.434 1.00 37.24 185 PHE A CA 1
ATOM 1540 C C . PHE A 1 185 ? 38.772 15.806 27.647 1.00 34.95 185 PHE A C 1
ATOM 1541 O O . PHE A 1 185 ? 39.524 15.322 28.475 1.00 42.55 185 PHE A O 1
ATOM 1549 N N . TYR A 1 186 ? 39.132 16.855 26.936 1.00 34.14 186 TYR A N 1
ATOM 1550 C CA . TYR A 1 186 ? 40.455 17.425 27.114 1.00 32.58 186 TYR A CA 1
ATOM 1551 C C . TYR A 1 186 ? 40.568 18.847 26.560 1.00 35.66 186 TYR A C 1
ATOM 1552 O O . TYR A 1 186 ? 39.698 19.291 25.811 1.00 32.73 186 TYR A O 1
ATOM 1561 N N . TYR A 1 187 ? 41.631 19.554 26.959 1.00 27.86 187 TYR A N 1
ATOM 1562 C CA . TYR A 1 187 ? 41.943 20.862 26.390 1.00 24.34 187 TYR A CA 1
ATOM 1563 C C . TYR A 1 187 ? 43.209 20.462 25.627 1.00 35.14 187 TYR A C 1
ATOM 1564 O O . TYR A 1 187 ? 44.072 19.764 26.170 1.00 34.47 187 TYR A O 1
ATOM 1573 N N . LEU A 1 188 ? 43.302 20.864 24.368 1.00 31.59 188 LEU A N 1
ATOM 1574 C CA . LEU A 1 188 ? 44.484 20.592 23.567 1.00 34.23 188 LEU A CA 1
ATOM 1575 C C . LEU A 1 188 ? 45.192 21.973 23.490 1.00 44.78 188 LEU A C 1
ATOM 1576 O O . LEU A 1 188 ? 44.533 23.023 23.348 1.00 37.94 188 LEU A O 1
ATOM 1581 N N . LEU A 1 189 ? 46.519 21.973 23.612 1.00 43.16 189 LEU A N 1
ATOM 1582 C CA . LEU A 1 189 ? 47.286 23.217 23.635 1.00 40.07 189 LEU A CA 1
ATOM 1583 C C . LEU A 1 189 ? 48.429 23.356 22.638 1.00 41.39 189 LEU A C 1
ATOM 1584 O O . LEU A 1 189 ? 48.886 22.378 22.034 1.00 41.98 189 LEU A O 1
ATOM 1589 N N . ASN A 1 190 ? 48.873 24.607 22.489 1.00 31.72 190 ASN A N 1
ATOM 1590 C CA . ASN A 1 190 ? 49.981 24.989 21.626 1.00 36.05 190 ASN A CA 1
ATOM 1591 C C . ASN A 1 190 ? 50.148 24.327 20.263 1.00 38.74 190 ASN A C 1
ATOM 1592 O O . ASN A 1 190 ? 49.205 24.272 19.462 1.00 38.24 190 ASN A O 1
ATOM 1597 N N . GLU A 1 191 ? 51.349 23.828 19.997 1.00 29.70 191 GLU A N 1
ATOM 1598 C CA . GLU A 1 191 ? 51.601 23.253 18.700 1.00 38.65 191 GLU A CA 1
ATOM 1599 C C . GLU A 1 191 ? 50.678 22.098 18.364 1.00 39.64 191 GLU A C 1
ATOM 1600 O O . GLU A 1 191 ? 50.397 21.853 17.191 1.00 46.66 191 GLU A O 1
ATOM 1606 N N . ILE A 1 192 ? 50.145 21.420 19.373 1.00 39.21 192 ILE A N 1
ATOM 1607 C CA . ILE A 1 192 ? 49.241 20.316 19.083 1.00 34.79 192 ILE A CA 1
ATOM 1608 C C . ILE A 1 192 ? 47.942 20.842 18.444 1.00 40.71 192 ILE A C 1
ATOM 1609 O O . ILE A 1 192 ? 47.296 20.140 17.667 1.00 34.97 192 ILE A O 1
ATOM 1614 N N . VAL A 1 193 ? 47.556 22.075 18.775 1.00 36.89 193 VAL A N 1
ATOM 1615 C CA . VAL A 1 193 ? 46.357 22.653 18.177 1.00 39.70 193 VAL A CA 1
ATOM 1616 C C . VAL A 1 193 ? 46.656 22.926 16.707 1.00 41.01 193 VAL A C 1
ATOM 1617 O O . VAL A 1 193 ? 45.824 22.660 15.835 1.00 36.61 193 VAL A O 1
ATOM 1621 N N . ILE A 1 194 ? 47.850 23.445 16.423 1.00 37.76 194 ILE A N 1
ATOM 1622 C CA . ILE A 1 194 ? 48.213 23.707 15.041 1.00 37.65 194 ILE A CA 1
ATOM 1623 C C . ILE A 1 194 ? 48.309 22.391 14.277 1.00 39.58 194 ILE A C 1
ATOM 1624 O O . ILE A 1 194 ? 47.902 22.300 13.121 1.00 44.82 194 ILE A O 1
ATOM 1629 N N . LEU A 1 195 ? 48.846 21.368 14.931 1.00 37.21 195 LEU A N 1
ATOM 1630 C CA . LEU A 1 195 ? 48.987 20.065 14.293 1.00 42.26 195 LEU A CA 1
ATOM 1631 C C . LEU A 1 195 ? 47.622 19.465 13.903 1.00 43.27 195 LEU A C 1
ATOM 1632 O O . LEU A 1 195 ? 47.467 18.870 12.828 1.00 43.39 195 LEU A O 1
ATOM 1637 N N . ASP A 1 196 ? 46.645 19.627 14.796 1.00 45.46 196 ASP A N 1
ATOM 1638 C CA . ASP A 1 196 ? 45.298 19.132 14.593 1.00 41.21 196 ASP A CA 1
ATOM 1639 C C . ASP A 1 196 ? 44.733 19.808 13.344 1.00 47.62 196 ASP A C 1
ATOM 1640 O O . ASP A 1 196 ? 44.309 19.118 12.405 1.00 38.68 196 ASP A O 1
ATOM 1645 N N . LEU A 1 197 ? 44.730 21.143 13.325 1.00 32.39 197 LEU A N 1
ATOM 1646 C CA . LEU A 1 197 ? 44.220 21.850 12.152 1.00 41.23 197 LEU A CA 1
ATOM 1647 C C . LEU A 1 197 ? 44.976 21.489 10.886 1.00 38.41 197 LEU A C 1
ATOM 1648 O O . LEU A 1 197 ? 44.367 21.343 9.824 1.00 37.79 197 LEU A O 1
ATOM 1653 N N . ALA A 1 198 ? 46.293 21.353 11.004 1.00 32.86 198 ALA A N 1
ATOM 1654 C CA . ALA A 1 198 ? 47.131 21.013 9.861 1.00 36.51 198 ALA A CA 1
ATOM 1655 C C . ALA A 1 198 ? 46.706 19.687 9.256 1.00 35.80 198 ALA A C 1
ATOM 1656 O O . ALA A 1 198 ? 46.600 19.570 8.029 1.00 33.24 198 ALA A O 1
ATOM 1658 N N . LEU A 1 199 ? 46.449 18.700 10.115 1.00 31.52 199 LEU A N 1
ATOM 1659 C CA . LEU A 1 199 ? 46.026 17.379 9.655 1.00 34.26 199 LEU A CA 1
ATOM 1660 C C . LEU A 1 199 ? 44.704 17.432 8.870 1.00 32.77 199 LEU A C 1
ATOM 1661 O O . LEU A 1 199 ? 44.542 16.719 7.890 1.00 42.82 199 LEU A O 1
ATOM 1666 N N . ILE A 1 200 ? 43.778 18.288 9.300 1.00 31.50 200 ILE A N 1
ATOM 1667 C CA . ILE A 1 200 ? 42.504 18.486 8.632 1.00 33.91 200 ILE A CA 1
ATOM 1668 C C . ILE A 1 200 ? 42.762 19.045 7.207 1.00 39.61 200 ILE A C 1
ATOM 1669 O O . ILE A 1 200 ? 42.303 18.471 6.224 1.00 45.81 200 ILE A O 1
ATOM 1674 N N . ARG A 1 201 ? 43.490 20.156 7.106 1.00 38.27 201 ARG A N 1
ATOM 1675 C CA . ARG A 1 201 ? 43.806 20.761 5.816 1.00 48.21 201 ARG A CA 1
ATOM 1676 C C . ARG A 1 201 ? 44.516 19.806 4.860 1.00 47.80 201 ARG A C 1
ATOM 1677 O O . ARG A 1 201 ? 44.165 19.725 3.685 1.00 46.45 201 ARG A O 1
ATOM 1685 N N . PHE A 1 202 ? 45.516 19.091 5.361 1.00 45.59 202 PHE A N 1
ATOM 1686 C CA . PHE A 1 202 ? 46.239 18.122 4.546 1.00 42.16 202 PHE A CA 1
ATOM 1687 C C . PHE A 1 202 ? 45.249 17.097 3.966 1.00 45.93 202 PHE A C 1
ATOM 1688 O O . PHE A 1 202 ? 45.142 16.947 2.750 1.00 48.82 202 PHE A O 1
ATOM 1696 N N . ALA A 1 203 ? 44.506 16.415 4.835 1.00 46.12 203 ALA A N 1
ATOM 1697 C CA . ALA A 1 203 ? 43.529 15.425 4.386 1.00 45.65 203 ALA A CA 1
ATOM 1698 C C . ALA A 1 203 ? 42.598 16.057 3.380 1.00 43.87 203 ALA A C 1
ATOM 1699 O O . ALA A 1 203 ? 42.378 15.538 2.293 1.00 41.17 203 ALA A O 1
ATOM 1701 N N . LEU A 1 204 ? 42.045 17.190 3.778 1.00 44.69 204 LEU A 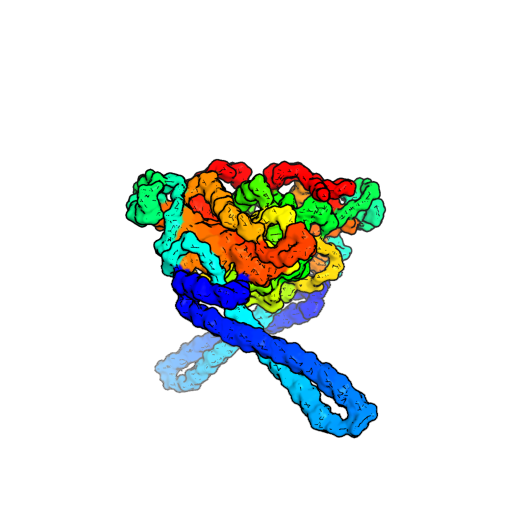N 1
ATOM 1702 C CA . LEU A 1 204 ? 41.123 17.944 2.954 1.00 44.33 204 LEU A CA 1
ATOM 1703 C C . LEU A 1 204 ? 41.678 18.222 1.562 1.00 47.42 204 LEU A C 1
ATOM 1704 O O . LEU A 1 204 ? 41.005 17.978 0.568 1.00 46.53 204 LEU A O 1
ATOM 1709 N N . ASP A 1 205 ? 42.908 18.725 1.504 1.00 45.00 205 ASP A N 1
ATOM 1710 C CA . ASP A 1 205 ? 43.553 19.061 0.241 1.00 44.57 205 ASP A CA 1
ATOM 1711 C C . ASP A 1 205 ? 43.696 17.876 -0.701 1.00 46.59 205 ASP A C 1
ATOM 1712 O O . ASP A 1 205 ? 43.327 17.933 -1.880 1.00 49.75 205 ASP A O 1
ATOM 1717 N N . ARG A 1 206 ? 44.233 16.793 -0.176 1.00 43.41 206 ARG A N 1
ATOM 1718 C CA . ARG A 1 206 ? 44.435 15.623 -0.985 1.00 47.60 206 ARG A CA 1
ATOM 1719 C C . ARG A 1 206 ? 43.150 15.030 -1.562 1.00 49.50 206 ARG A C 1
ATOM 1720 O O . ARG A 1 206 ? 43.125 14.669 -2.733 1.00 57.95 206 ARG A O 1
ATOM 1728 N N . LEU A 1 207 ? 42.094 14.908 -0.762 1.00 48.16 207 LEU A N 1
ATOM 1729 C CA . LEU A 1 207 ? 40.848 14.357 -1.282 1.00 47.22 207 LEU A CA 1
ATOM 1730 C C . LEU A 1 207 ? 40.288 15.303 -2.330 1.00 53.22 207 LEU A C 1
ATOM 1731 O O . LEU A 1 207 ? 39.716 14.859 -3.334 1.00 50.72 207 LEU A O 1
ATOM 1736 N N . ILE A 1 208 ? 40.461 16.605 -2.109 1.00 49.16 208 ILE A N 1
ATOM 1737 C CA . ILE A 1 208 ? 39.996 17.590 -3.083 1.00 49.24 208 ILE A CA 1
ATOM 1738 C C . ILE A 1 208 ? 40.734 17.400 -4.413 1.00 52.18 208 ILE A C 1
ATOM 1739 O O . ILE A 1 208 ? 40.125 17.445 -5.475 1.00 49.43 208 ILE A O 1
ATOM 1744 N N . GLU A 1 209 ? 42.042 17.187 -4.367 1.00 54.06 209 GLU A N 1
ATOM 1745 C CA . GLU A 1 209 ? 42.765 16.962 -5.611 1.00 60.93 209 GLU A CA 1
ATOM 1746 C C . GLU A 1 209 ? 42.204 15.713 -6.323 1.00 57.73 209 GLU A C 1
ATOM 1747 O O . GLU A 1 209 ? 42.194 15.653 -7.546 1.00 61.28 209 GLU A O 1
ATOM 1753 N N . LYS A 1 210 ? 41.744 14.718 -5.567 1.00 48.48 210 LYS A N 1
ATOM 1754 C CA . LYS A 1 210 ? 41.214 13.504 -6.181 1.00 42.61 210 LYS A CA 1
ATOM 1755 C C . LYS A 1 210 ? 39.771 13.638 -6.629 1.00 47.47 210 LYS A C 1
ATOM 1756 O O . LYS A 1 210 ? 39.132 12.633 -6.947 1.00 51.07 210 LYS A O 1
ATOM 1762 N N . GLY A 1 211 ? 39.247 14.864 -6.615 1.00 47.06 211 GLY A N 1
ATOM 1763 C CA . GLY A 1 211 ? 37.879 15.089 -7.044 1.00 47.46 211 GLY A CA 1
ATOM 1764 C C . GLY A 1 211 ? 36.730 15.125 -6.048 1.00 52.24 211 GLY A C 1
ATOM 1765 O O . GLY A 1 211 ? 35.554 15.119 -6.456 1.00 52.34 211 GLY A O 1
ATOM 1766 N N . PHE A 1 212 ? 37.028 15.167 -4.752 1.00 53.07 212 PHE A N 1
ATOM 1767 C CA . PHE A 1 212 ? 35.948 15.207 -3.755 1.00 50.77 212 PHE A CA 1
ATOM 1768 C C . PHE A 1 212 ? 35.501 16.633 -3.407 1.00 49.05 212 PHE A C 1
ATOM 1769 O O . PHE A 1 212 ? 36.337 17.520 -3.169 1.00 58.40 212 PHE A O 1
ATOM 1777 N N . THR A 1 213 ? 34.193 16.867 -3.404 1.00 43.93 213 THR A N 1
ATOM 1778 C CA . THR A 1 213 ? 33.679 18.195 -3.059 1.00 46.28 213 THR A CA 1
ATOM 1779 C C . THR A 1 213 ? 33.712 18.315 -1.532 1.00 44.71 213 THR A C 1
ATOM 1780 O O . THR A 1 213 ? 33.116 17.514 -0.794 1.00 44.31 213 THR A O 1
ATOM 1784 N N . PRO A 1 214 ? 34.453 19.297 -1.037 1.00 41.76 214 PRO A N 1
ATOM 1785 C CA . PRO A 1 214 ? 34.534 19.458 0.412 1.00 48.71 214 PRO A CA 1
ATOM 1786 C C . PRO A 1 214 ? 33.262 19.989 1.061 1.00 46.27 214 PRO A C 1
ATOM 1787 O O . PRO A 1 214 ? 32.575 20.840 0.511 1.00 48.84 214 PRO A O 1
ATOM 1791 N N . VAL A 1 215 ? 32.953 19.485 2.246 1.00 47.56 215 VAL A N 1
ATOM 1792 C CA . VAL A 1 215 ? 31.773 19.953 2.934 1.00 46.82 215 VAL A CA 1
ATOM 1793 C C . VAL A 1 215 ? 31.875 20.009 4.454 1.00 46.20 215 VAL A C 1
ATOM 1794 O O . VAL A 1 215 ? 32.547 19.194 5.080 1.00 49.72 215 VAL A O 1
ATOM 1798 N N . ILE A 1 216 ? 31.249 21.037 5.018 1.00 36.77 216 ILE A N 1
ATOM 1799 C CA . ILE A 1 216 ? 31.135 21.215 6.450 1.00 42.07 216 ILE A CA 1
ATOM 1800 C C . ILE A 1 216 ? 29.621 20.995 6.660 1.00 44.48 216 ILE A C 1
ATOM 1801 O O . ILE A 1 216 ? 28.796 21.838 6.327 1.00 41.50 216 ILE A O 1
ATOM 1806 N N . PRO A 1 217 ? 29.241 19.843 7.209 1.00 44.64 217 PRO A N 1
ATOM 1807 C CA . PRO A 1 217 ? 27.827 19.522 7.443 1.00 43.85 217 PRO A CA 1
ATOM 1808 C C . PRO A 1 217 ? 27.273 20.049 8.754 1.00 41.18 217 PRO A C 1
ATOM 1809 O O . PRO A 1 217 ? 27.975 20.696 9.522 1.00 44.87 217 PRO A O 1
ATOM 1813 N N . PRO A 1 218 ? 25.977 19.808 9.002 1.00 42.86 218 PRO A N 1
ATOM 1814 C CA . PRO A 1 218 ? 25.386 20.254 10.267 1.00 44.74 218 PRO A CA 1
ATOM 1815 C C . PRO A 1 218 ? 26.036 19.302 11.291 1.00 42.54 218 PRO A C 1
ATOM 1816 O O . PRO A 1 218 ? 26.373 18.169 10.949 1.00 41.79 218 PRO A O 1
ATOM 1820 N N . TYR A 1 219 ? 26.220 19.742 12.523 1.00 35.34 219 TYR A N 1
ATOM 1821 C CA . TYR A 1 219 ? 26.853 18.889 13.526 1.00 35.39 219 TYR A CA 1
ATOM 1822 C C . TYR A 1 219 ? 25.780 18.225 14.383 1.00 41.99 219 TYR A C 1
ATOM 1823 O O . TYR A 1 219 ? 26.067 17.327 15.180 1.00 38.06 219 TYR A O 1
ATOM 1832 N N . MET A 1 220 ? 24.547 18.699 14.212 1.00 37.41 220 MET A N 1
ATOM 1833 C CA . MET A 1 220 ? 23.384 18.187 14.926 1.00 42.32 220 MET A CA 1
ATOM 1834 C C . MET A 1 220 ? 22.383 17.825 13.848 1.00 44.35 220 MET A C 1
ATOM 1835 O O . MET A 1 220 ? 22.095 18.633 12.965 1.00 46.37 220 MET A O 1
ATOM 1840 N N . VAL A 1 221 ? 21.857 16.611 13.901 1.00 44.76 221 VAL A N 1
ATOM 1841 C CA . VAL A 1 221 ? 20.884 16.207 12.906 1.00 43.68 221 VAL A CA 1
ATOM 1842 C C . VAL A 1 221 ? 19.659 15.610 13.573 1.00 50.15 221 VAL A C 1
ATOM 1843 O O . VAL A 1 221 ? 19.672 15.303 14.775 1.00 43.38 221 VAL A O 1
ATOM 1847 N N . ARG A 1 222 ? 18.616 15.448 12.758 1.00 53.19 222 ARG A N 1
ATOM 1848 C CA . ARG A 1 222 ? 17.319 14.891 13.146 1.00 48.58 222 ARG A CA 1
ATOM 1849 C C . ARG A 1 222 ? 17.417 13.365 13.332 1.00 44.84 222 ARG A C 1
ATOM 1850 O O . ARG A 1 222 ? 18.183 12.694 12.647 1.00 45.08 222 ARG A O 1
ATOM 1858 N N . ARG A 1 223 ? 16.642 12.809 14.255 1.00 46.60 223 ARG A N 1
ATOM 1859 C CA . ARG A 1 223 ? 16.709 11.370 14.510 1.00 45.64 223 ARG A CA 1
ATOM 1860 C C . ARG A 1 223 ? 16.692 10.432 13.283 1.00 45.65 223 ARG A C 1
ATOM 1861 O O . ARG A 1 223 ? 17.402 9.421 13.249 1.00 41.76 223 ARG A O 1
ATOM 1869 N N . PHE A 1 224 ? 15.881 10.748 12.282 1.00 43.37 224 PHE A N 1
ATOM 1870 C CA . PHE A 1 224 ? 15.795 9.867 11.122 1.00 41.97 224 PHE A CA 1
ATOM 1871 C C . PHE A 1 224 ? 17.109 9.707 10.375 1.00 41.08 224 PHE A C 1
ATOM 1872 O O . PHE A 1 224 ? 17.382 8.633 9.865 1.00 48.14 224 PHE A O 1
ATOM 1880 N N . VAL A 1 225 ? 17.937 10.745 10.310 1.00 36.62 225 VAL A N 1
ATOM 1881 C CA . VAL A 1 225 ? 19.194 10.563 9.614 1.00 42.52 225 VAL A CA 1
ATOM 1882 C C . VAL A 1 225 ? 20.136 9.673 10.430 1.00 44.78 225 VAL A C 1
ATOM 1883 O O . VAL A 1 225 ? 21.034 9.049 9.864 1.00 43.85 225 VAL A O 1
ATOM 1887 N N . GLU A 1 226 ? 19.920 9.595 11.747 1.00 44.16 226 GLU A N 1
ATOM 1888 C CA . GLU A 1 226 ? 20.750 8.736 12.591 1.00 43.07 226 GLU A CA 1
ATOM 1889 C C . GLU A 1 226 ? 20.278 7.311 12.457 1.00 48.35 226 GLU A C 1
ATOM 1890 O O . GLU A 1 226 ? 21.095 6.389 12.365 1.00 45.13 226 GLU A O 1
ATOM 1896 N N . GLU A 1 227 ? 18.961 7.107 12.443 1.00 51.34 227 GLU A N 1
ATOM 1897 C CA . GLU A 1 227 ? 18.494 5.743 12.298 1.00 50.32 227 GLU A CA 1
ATOM 1898 C C . GLU A 1 227 ? 18.627 5.294 10.849 1.00 45.03 227 GLU A C 1
ATOM 1899 O O . GLU A 1 227 ? 18.594 4.105 10.547 1.00 45.69 227 GLU A O 1
ATOM 1905 N N . GLY A 1 228 ? 18.860 6.250 9.962 1.00 45.62 228 GLY A N 1
ATOM 1906 C CA . GLY A 1 228 ? 19.026 5.899 8.571 1.00 46.73 228 GLY A CA 1
ATOM 1907 C C . GLY A 1 228 ? 20.466 5.531 8.298 1.00 51.92 228 GLY A C 1
ATOM 1908 O O . GLY A 1 228 ? 20.765 4.922 7.273 1.00 49.75 228 GLY A O 1
ATOM 1909 N N . SER A 1 229 ? 21.354 5.856 9.237 1.00 54.79 229 SER A N 1
ATOM 1910 C CA . SER A 1 229 ? 22.789 5.618 9.065 1.00 46.23 229 SER A CA 1
ATOM 1911 C C . SER A 1 229 ? 23.459 4.471 9.815 1.00 50.20 229 SER A C 1
ATOM 1912 O O . SER A 1 229 ? 24.531 4.013 9.393 1.00 49.05 229 SER A O 1
ATOM 1915 N N . THR A 1 230 ? 22.870 4.026 10.924 1.00 44.04 230 THR A N 1
ATOM 1916 C CA . THR A 1 230 ? 23.455 2.930 11.717 1.00 47.75 230 T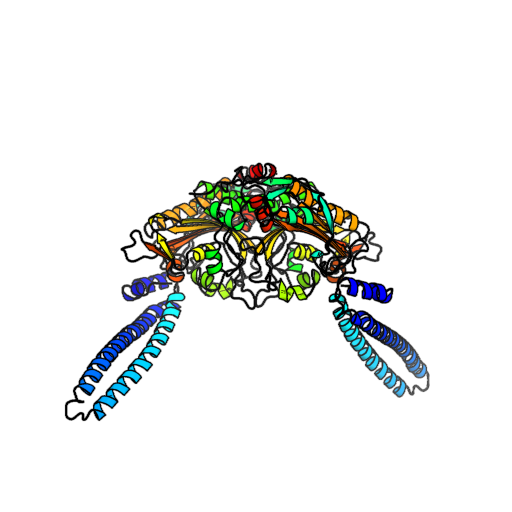HR A CA 1
ATOM 1917 C C . THR A 1 230 ? 22.392 2.090 12.370 1.00 47.30 230 THR A C 1
ATOM 1918 O O . THR A 1 230 ? 21.210 2.241 12.085 1.00 46.84 230 THR A O 1
ATOM 1922 N N . SER A 1 231 ? 22.825 1.206 13.263 1.00 40.88 231 SER A N 1
ATOM 1923 C CA . SER A 1 231 ? 21.888 0.349 13.959 1.00 50.78 231 SER A CA 1
ATOM 1924 C C . SER A 1 231 ? 21.401 1.077 15.202 1.00 53.08 231 SER A C 1
ATOM 1925 O O . SER A 1 231 ? 22.110 1.912 15.779 1.00 54.74 231 SER A O 1
ATOM 1928 N N . PHE A 1 232 ? 20.177 0.765 15.593 1.00 50.96 232 PHE A N 1
ATOM 1929 C CA . PHE A 1 232 ? 19.556 1.392 16.736 1.00 57.09 232 PHE A CA 1
ATOM 1930 C C . PHE A 1 232 ? 20.328 1.272 18.047 1.00 58.70 232 PHE A C 1
ATOM 1931 O O . PHE A 1 232 ? 20.146 2.094 18.940 1.00 62.80 232 PHE A O 1
ATOM 1939 N N . GLU A 1 233 ? 21.198 0.271 18.166 1.00 62.75 233 GLU A N 1
ATOM 1940 C CA . GLU A 1 233 ? 21.981 0.110 19.392 1.00 63.53 233 GLU A CA 1
ATOM 1941 C C . GLU A 1 233 ? 22.858 1.337 19.638 1.00 58.99 233 GLU A C 1
ATOM 1942 O O . GLU A 1 233 ? 23.161 1.675 20.788 1.00 56.61 233 GLU A O 1
ATOM 1948 N N . ASP A 1 234 ? 23.260 1.999 18.553 1.00 51.99 234 ASP A N 1
ATOM 1949 C CA . ASP A 1 234 ? 24.098 3.183 18.652 1.00 47.56 234 ASP A CA 1
ATOM 1950 C C . ASP A 1 234 ? 23.479 4.307 19.498 1.00 51.31 234 ASP A C 1
ATOM 1951 O O . ASP A 1 234 ? 24.224 5.078 20.115 1.00 46.15 234 ASP A O 1
ATOM 1956 N N . PHE A 1 235 ? 22.142 4.407 19.531 1.00 45.71 235 PHE A N 1
ATOM 1957 C CA . PHE A 1 235 ? 21.484 5.453 20.329 1.00 47.03 235 PHE A CA 1
ATOM 1958 C C . PHE A 1 235 ? 21.779 5.268 21.799 1.00 44.93 235 PHE A C 1
ATOM 1959 O O . PHE A 1 235 ? 21.778 6.217 22.567 1.00 46.28 235 PHE A O 1
ATOM 1967 N N . GLU A 1 236 ? 22.051 4.040 22.198 1.00 52.37 236 GLU A N 1
ATOM 1968 C CA . GLU A 1 236 ? 22.341 3.791 23.597 1.00 61.68 236 GLU A CA 1
ATOM 1969 C C . GLU A 1 236 ? 23.843 3.924 23.878 1.00 60.60 236 GLU A C 1
ATOM 1970 O O . GLU A 1 236 ? 24.256 4.526 24.867 1.00 58.62 236 GLU A O 1
ATOM 1976 N N . ASP A 1 237 ? 24.655 3.409 22.963 1.00 58.82 237 ASP A N 1
ATOM 1977 C CA . ASP A 1 237 ? 26.099 3.394 23.140 1.00 57.71 237 ASP A CA 1
ATOM 1978 C C . ASP A 1 237 ? 26.956 4.530 22.627 1.00 52.75 237 ASP A C 1
ATOM 1979 O O . ASP A 1 237 ? 27.947 4.883 23.260 1.00 47.46 237 ASP A O 1
ATOM 1984 N N . VAL A 1 238 ? 26.600 5.103 21.487 1.00 46.57 238 VAL A N 1
ATOM 1985 C CA . VAL A 1 238 ? 27.436 6.146 20.959 1.00 39.13 238 VAL A CA 1
ATOM 1986 C C . VAL A 1 238 ? 26.831 7.537 20.835 1.00 42.31 238 VAL A C 1
ATOM 1987 O O . VAL A 1 238 ? 27.497 8.528 21.103 1.00 44.97 238 VAL A O 1
ATOM 1991 N N . ILE A 1 239 ? 25.564 7.613 20.462 1.00 45.94 239 ILE A N 1
ATOM 1992 C CA . ILE A 1 239 ? 24.926 8.892 20.201 1.00 37.73 239 ILE A CA 1
ATOM 1993 C C . ILE A 1 239 ? 24.283 9.689 21.319 1.00 41.45 239 ILE A C 1
ATOM 1994 O O . ILE A 1 239 ? 23.467 9.177 22.070 1.00 43.13 239 ILE A O 1
ATOM 1999 N N . TYR A 1 240 ? 24.657 10.966 21.387 1.00 43.89 240 TYR A N 1
ATOM 2000 C CA . TYR A 1 240 ? 24.122 11.918 22.362 1.00 44.03 240 TYR A CA 1
ATOM 2001 C C . TYR A 1 240 ? 22.904 12.604 21.753 1.00 47.26 240 TYR A C 1
ATOM 2002 O O . TYR A 1 240 ? 22.938 13.034 20.585 1.00 40.59 240 TYR A O 1
ATOM 2011 N N . LYS A 1 241 ? 21.837 12.714 22.539 1.00 43.35 241 LYS A N 1
ATOM 2012 C CA . LYS A 1 241 ? 20.659 13.414 22.073 1.00 46.11 241 LYS A CA 1
ATOM 2013 C C . LYS A 1 241 ? 20.591 14.726 22.852 1.00 50.51 241 LYS A C 1
ATOM 2014 O O . LYS A 1 241 ? 21.004 14.777 24.018 1.00 48.87 241 LYS A O 1
ATOM 2020 N N . VAL A 1 242 ? 20.108 15.793 22.216 1.00 43.69 242 VAL A N 1
ATOM 2021 C CA . VAL A 1 242 ? 19.999 17.055 22.933 1.00 48.47 242 VAL A CA 1
ATOM 2022 C C . VAL A 1 242 ? 18.581 17.150 23.495 1.00 46.69 242 VAL A C 1
ATOM 2023 O O . VAL A 1 242 ? 17.608 16.765 22.850 1.00 46.74 242 VAL A O 1
ATOM 2027 N N . GLU A 1 243 ? 18.482 17.631 24.724 1.00 46.84 243 GLU A N 1
ATOM 2028 C CA . GLU A 1 243 ? 17.201 17.750 25.401 1.00 48.79 243 GLU A CA 1
ATOM 2029 C C . GLU A 1 243 ? 16.136 18.530 24.640 1.00 50.64 243 GLU A C 1
ATOM 2030 O O . GLU A 1 243 ? 16.450 19.491 23.935 1.00 48.58 243 GLU A O 1
ATOM 2036 N N . ASP A 1 244 ? 14.885 18.075 24.769 1.00 49.22 244 ASP A N 1
ATOM 2037 C CA . ASP A 1 244 ? 13.714 18.721 24.170 1.00 45.42 244 ASP A CA 1
ATOM 2038 C C . ASP A 1 244 ? 13.759 19.098 22.693 1.00 49.91 244 ASP A C 1
ATOM 2039 O O . ASP A 1 244 ? 13.133 20.079 22.304 1.00 51.60 244 ASP A O 1
ATOM 2044 N N . GLU A 1 245 ? 14.485 18.342 21.875 1.00 50.14 245 GLU A N 1
ATOM 2045 C CA . GLU A 1 245 ? 14.584 18.640 20.451 1.00 45.48 245 GLU A CA 1
ATOM 2046 C C . GLU A 1 245 ? 14.780 17.358 19.659 1.00 50.94 245 GLU A C 1
ATOM 2047 O O . GLU A 1 245 ? 15.209 16.337 20.197 1.00 49.45 245 GLU A O 1
ATOM 2053 N N . ASP A 1 246 ? 14.474 17.412 18.370 1.00 49.31 246 ASP A N 1
ATOM 2054 C CA . ASP A 1 246 ? 14.731 16.259 17.542 1.00 47.92 246 ASP A CA 1
ATOM 2055 C C . ASP A 1 246 ? 16.117 16.596 16.924 1.00 45.57 246 ASP A C 1
ATOM 2056 O O . ASP A 1 246 ? 16.248 16.898 15.737 1.00 41.06 246 ASP A O 1
ATOM 2061 N N . LEU A 1 247 ? 17.136 16.573 17.779 1.00 38.55 247 LEU A N 1
ATOM 2062 C CA . LEU A 1 247 ? 18.513 16.846 17.381 1.00 38.33 247 LEU A CA 1
ATOM 2063 C C . LEU A 1 247 ? 19.490 15.893 18.072 1.00 41.41 247 LEU A C 1
ATOM 2064 O O . LEU A 1 247 ? 19.408 15.631 19.276 1.00 41.99 247 LEU A O 1
ATOM 2069 N N . TYR A 1 248 ? 20.413 15.362 17.286 1.00 44.05 248 TYR A N 1
ATOM 2070 C CA . TYR A 1 248 ? 21.412 14.433 17.790 1.00 42.70 248 TYR A CA 1
ATOM 2071 C C . TYR A 1 248 ? 22.800 14.907 17.338 1.00 45.99 248 TYR A C 1
ATOM 2072 O O . TYR A 1 248 ? 22.960 15.367 16.210 1.00 49.53 248 TYR A O 1
ATOM 2081 N N . LEU A 1 249 ? 23.787 14.835 18.226 1.00 42.00 249 LEU A N 1
ATOM 2082 C CA . LEU A 1 249 ? 25.145 15.240 17.875 1.00 42.00 249 LEU A CA 1
ATOM 2083 C C . LEU A 1 249 ? 25.697 14.130 17.000 1.00 39.35 249 LEU A C 1
ATOM 2084 O O . LEU A 1 249 ? 25.582 12.949 17.333 1.00 39.04 249 LEU A O 1
ATOM 2089 N N . ILE A 1 250 ? 26.280 14.502 15.872 1.00 34.04 250 ILE A N 1
ATOM 2090 C CA . ILE A 1 250 ? 26.790 13.499 14.962 1.00 37.17 250 ILE A CA 1
ATOM 2091 C C . ILE A 1 250 ? 28.046 12.834 15.491 1.00 39.27 250 ILE A C 1
ATOM 2092 O O . ILE A 1 250 ? 28.880 13.474 16.121 1.00 41.78 250 ILE A O 1
ATOM 2097 N N . PRO A 1 251 ? 28.166 11.516 15.284 1.00 42.74 251 PRO A N 1
ATOM 2098 C CA . PRO A 1 251 ? 29.329 10.739 15.726 1.00 38.34 251 PRO A CA 1
ATOM 2099 C C . PRO A 1 251 ? 30.374 10.655 14.633 1.00 34.08 251 PRO A C 1
ATOM 2100 O O . PRO A 1 251 ? 31.447 10.111 14.833 1.00 42.99 251 PRO A O 1
ATOM 2104 N N . THR A 1 252 ? 30.048 11.213 13.477 1.00 37.55 252 THR A N 1
ATOM 2105 C CA . THR A 1 252 ? 30.924 11.202 12.309 1.00 37.76 252 THR A CA 1
ATOM 2106 C C . THR A 1 252 ? 30.205 11.968 11.213 1.00 40.25 252 THR A C 1
ATOM 2107 O O . THR A 1 252 ? 28.980 11.926 11.153 1.00 42.71 252 THR A O 1
ATOM 2111 N N . ALA A 1 253 ? 30.953 12.658 10.351 1.00 37.80 253 ALA A N 1
ATOM 2112 C CA . ALA A 1 253 ? 30.351 13.439 9.276 1.00 38.57 253 ALA A CA 1
ATOM 2113 C C . ALA A 1 253 ? 29.612 12.496 8.342 1.00 41.66 253 ALA A C 1
ATOM 2114 O O . ALA A 1 253 ? 28.734 12.916 7.591 1.00 45.90 253 ALA A O 1
ATOM 2116 N N . GLU A 1 254 ? 29.985 11.219 8.399 1.00 42.47 254 GLU A N 1
ATOM 2117 C CA . GLU A 1 254 ? 29.351 10.172 7.599 1.00 40.45 254 GLU A CA 1
ATOM 2118 C C . GLU A 1 254 ? 27.813 10.284 7.627 1.00 43.56 254 GLU A C 1
ATOM 2119 O O . GLU A 1 254 ? 27.167 10.338 6.567 1.00 42.12 254 GLU A O 1
ATOM 2125 N N . HIS A 1 255 ? 27.239 10.320 8.832 1.00 36.72 255 HIS A N 1
ATOM 2126 C CA . HIS A 1 255 ? 25.780 10.405 8.999 1.00 40.39 255 HIS A CA 1
ATOM 2127 C C . HIS A 1 255 ? 25.100 11.591 8.316 1.00 40.94 255 HIS A C 1
ATOM 2128 O O . HIS A 1 255 ? 24.138 11.385 7.587 1.00 43.59 255 HIS A O 1
ATOM 2135 N N . PRO A 1 256 ? 25.553 12.844 8.564 1.00 45.92 256 PRO A N 1
ATOM 2136 C CA . PRO A 1 256 ? 24.898 13.982 7.887 1.00 45.68 256 PRO A CA 1
ATOM 2137 C C . PRO A 1 256 ? 25.170 13.952 6.374 1.00 49.36 256 PRO A C 1
ATOM 2138 O O . PRO A 1 256 ? 24.359 14.428 5.571 1.00 47.40 256 PRO A O 1
ATOM 2142 N N . LEU A 1 257 ? 26.313 13.383 5.997 1.00 45.22 257 LEU A N 1
ATOM 2143 C CA . LEU A 1 257 ? 26.676 13.237 4.593 1.00 49.39 257 LEU A CA 1
ATOM 2144 C C . LEU A 1 257 ? 25.719 12.257 3.900 1.00 54.36 257 LEU A C 1
ATOM 2145 O O . LEU A 1 257 ? 25.413 12.419 2.722 1.00 59.74 257 LEU A O 1
ATOM 2150 N N . ALA A 1 258 ? 25.252 11.237 4.617 1.00 48.60 258 ALA A N 1
ATOM 2151 C CA . ALA A 1 258 ? 24.321 10.284 4.020 1.00 47.71 258 ALA A CA 1
ATOM 2152 C C . ALA A 1 258 ? 22.896 10.854 4.027 1.00 50.96 258 ALA A C 1
ATOM 2153 O O . ALA A 1 258 ? 22.147 10.689 3.069 1.00 57.51 258 ALA A O 1
ATOM 2155 N N . GLY A 1 259 ? 22.513 11.527 5.099 1.00 45.92 259 GLY A N 1
ATOM 2156 C CA . GLY A 1 259 ? 21.182 12.089 5.125 1.00 43.49 259 GLY A CA 1
ATOM 2157 C C . GLY A 1 259 ? 21.035 13.209 4.104 1.00 46.22 259 GLY A C 1
ATOM 2158 O O . GLY A 1 259 ? 19.922 13.542 3.701 1.00 50.04 259 GLY A O 1
ATOM 2159 N N . MET A 1 260 ? 22.155 13.784 3.678 1.00 39.79 260 MET A N 1
ATOM 2160 C CA . MET A 1 260 ? 22.150 14.883 2.709 1.00 48.66 260 MET A CA 1
ATOM 2161 C C . MET A 1 260 ? 21.238 14.683 1.489 1.00 54.27 260 MET A C 1
ATOM 2162 O O . MET A 1 260 ? 20.625 15.628 1.007 1.00 55.57 260 MET A O 1
ATOM 2167 N N . HIS A 1 261 ? 21.159 13.457 0.985 1.00 54.57 261 HIS A N 1
ATOM 2168 C CA . HIS A 1 261 ? 20.326 13.172 -0.173 1.00 52.38 261 HIS A CA 1
ATOM 2169 C C . HIS A 1 261 ? 19.180 12.215 0.141 1.00 52.69 261 HIS A C 1
ATOM 2170 O O . HIS A 1 261 ? 18.705 11.498 -0.734 1.00 54.73 261 HIS A O 1
ATOM 2177 N N . ALA A 1 262 ? 18.750 12.196 1.397 1.00 55.90 262 ALA A N 1
ATOM 2178 C CA . ALA A 1 262 ? 17.640 11.342 1.809 1.00 53.30 262 ALA A CA 1
ATOM 2179 C C . ALA A 1 262 ? 16.420 11.737 0.980 1.00 53.74 262 ALA A C 1
ATOM 2180 O O . ALA A 1 262 ? 16.191 12.920 0.746 1.00 57.05 262 ALA A O 1
ATOM 2182 N N . ASN A 1 263 ? 15.655 10.739 0.541 1.00 57.36 263 ASN A N 1
ATOM 2183 C CA . ASN A 1 263 ? 14.443 10.933 -0.255 1.00 56.53 263 ASN A CA 1
ATOM 2184 C C . ASN A 1 263 ? 14.695 11.617 -1.601 1.00 55.83 263 ASN A C 1
ATOM 2185 O O . ASN A 1 263 ? 14.027 12.577 -1.954 1.00 56.01 263 ASN A O 1
ATOM 2190 N N . GLU A 1 264 ? 15.679 11.137 -2.343 1.00 54.66 264 GLU A N 1
ATOM 2191 C CA . GLU A 1 264 ? 15.961 11.709 -3.647 1.00 52.46 264 GLU A CA 1
ATOM 2192 C C . GLU A 1 264 ? 16.122 10.584 -4.635 1.00 55.58 264 GLU A C 1
ATOM 2193 O O . GLU A 1 264 ? 16.437 9.446 -4.270 1.00 54.93 264 GLU A O 1
ATOM 2199 N N . ILE A 1 265 ? 15.865 10.905 -5.891 1.00 54.49 265 ILE A N 1
ATOM 2200 C CA . ILE A 1 265 ? 16.082 9.955 -6.955 1.00 59.31 265 ILE A CA 1
ATOM 2201 C C . ILE A 1 265 ? 17.166 10.715 -7.672 1.00 58.73 265 ILE A C 1
ATOM 2202 O O . ILE A 1 265 ? 16.909 11.755 -8.264 1.00 56.86 265 ILE A O 1
ATOM 2207 N N . LEU A 1 266 ? 18.392 10.234 -7.554 1.00 59.78 266 LEU A N 1
ATOM 2208 C CA . LEU A 1 266 ? 19.504 10.910 -8.181 1.00 62.69 266 LEU A CA 1
ATOM 2209 C C . LEU A 1 266 ? 19.493 10.666 -9.677 1.00 66.90 266 LEU A C 1
ATOM 2210 O O . LEU A 1 266 ? 18.855 9.731 -10.161 1.00 65.17 266 LEU A O 1
ATOM 2215 N N . ASP A 1 267 ? 20.184 11.534 -10.406 1.00 72.53 267 ASP A N 1
ATOM 2216 C CA . ASP A 1 267 ? 20.309 11.400 -11.845 1.00 70.51 267 ASP A CA 1
ATOM 2217 C C . ASP A 1 267 ? 21.619 10.622 -12.017 1.00 67.80 267 ASP A C 1
ATOM 2218 O O . ASP A 1 267 ? 22.685 11.094 -11.619 1.00 60.85 267 ASP A O 1
ATOM 2223 N N . GLY A 1 268 ? 21.528 9.425 -12.587 1.00 67.63 268 GLY A N 1
ATOM 2224 C CA . GLY A 1 268 ? 22.703 8.589 -12.775 1.00 67.68 268 GLY A CA 1
ATOM 2225 C C . GLY A 1 268 ? 23.894 9.221 -13.482 1.00 72.93 268 GLY A C 1
ATOM 2226 O O . GLY A 1 268 ? 25.041 8.760 -13.336 1.00 65.97 268 GLY A O 1
ATOM 2227 N N . LYS A 1 269 ? 23.650 10.272 -14.256 1.00 70.87 269 LYS A N 1
ATOM 2228 C CA . LYS A 1 269 ? 24.760 10.887 -14.952 1.00 76.93 269 LYS A CA 1
ATOM 2229 C C . LYS A 1 269 ? 25.738 11.542 -13.994 1.00 74.71 269 LYS A C 1
ATOM 2230 O O . LYS A 1 269 ? 26.884 11.790 -14.361 1.00 72.12 269 LYS A O 1
ATOM 2236 N N . ASP A 1 270 ? 25.288 11.810 -12.767 1.00 75.84 270 ASP A N 1
ATOM 2237 C CA . ASP A 1 270 ? 26.128 12.450 -11.749 1.00 72.73 270 ASP A CA 1
ATOM 2238 C C . ASP A 1 270 ? 26.978 11.471 -10.924 1.00 68.74 270 ASP A C 1
ATOM 2239 O O . ASP A 1 270 ? 28.107 11.793 -10.545 1.00 66.86 270 ASP A O 1
ATOM 2244 N N . LEU A 1 271 ? 26.433 10.290 -10.638 1.00 61.64 271 LEU A N 1
ATOM 2245 C CA . LEU A 1 271 ? 27.170 9.285 -9.893 1.00 56.99 271 LEU A CA 1
ATOM 2246 C C . LEU A 1 271 ? 28.554 9.100 -10.529 1.00 59.10 271 LEU A C 1
ATOM 2247 O O . LEU A 1 271 ? 28.707 9.177 -11.738 1.00 56.82 271 LEU A O 1
ATOM 2252 N N . PRO A 1 272 ? 29.592 8.904 -9.708 1.00 63.14 272 PRO A N 1
ATOM 2253 C CA . PRO A 1 272 ? 29.514 8.857 -8.244 1.00 60.98 272 PRO A CA 1
ATOM 2254 C C . PRO A 1 272 ? 29.557 10.259 -7.620 1.00 53.68 272 PRO A C 1
ATOM 2255 O O . PRO A 1 272 ? 30.233 11.143 -8.124 1.00 51.38 272 PRO A O 1
ATOM 2259 N N . LEU A 1 273 ? 28.799 10.464 -6.548 1.00 58.69 273 LEU A N 1
ATOM 2260 C CA . LEU A 1 273 ? 28.818 11.744 -5.850 1.00 56.58 273 LEU A CA 1
ATOM 2261 C C . LEU A 1 273 ? 29.934 11.567 -4.836 1.00 55.67 273 LEU A C 1
ATOM 2262 O O . LEU A 1 273 ? 29.884 10.661 -4.011 1.00 57.05 273 LEU A O 1
ATOM 2267 N N . LEU A 1 274 ? 30.950 12.412 -4.907 1.00 54.56 274 LEU A N 1
ATOM 2268 C CA . LEU A 1 274 ? 32.069 12.284 -3.988 1.00 52.54 274 LEU A CA 1
ATOM 2269 C C . LEU A 1 274 ? 32.177 13.410 -2.958 1.00 53.26 274 LEU A C 1
ATOM 2270 O O . LEU A 1 274 ? 32.417 14.577 -3.285 1.00 45.26 274 LEU A O 1
ATOM 2275 N N . TYR A 1 275 ? 32.008 13.048 -1.694 1.00 51.39 275 TYR A N 1
ATOM 2276 C CA . TYR A 1 275 ? 32.107 14.038 -0.644 1.00 50.73 275 TYR A CA 1
ATOM 2277 C C . TYR A 1 275 ? 33.230 13.794 0.352 1.00 42.56 275 TYR A C 1
ATOM 2278 O O . TYR A 1 275 ? 33.536 12.664 0.721 1.00 46.22 275 TYR A O 1
ATOM 2287 N N . VAL A 1 276 ? 33.855 14.880 0.765 1.00 41.61 276 VAL A N 1
ATOM 2288 C CA . VAL A 1 276 ? 34.870 14.813 1.791 1.00 44.01 276 VAL A CA 1
ATOM 2289 C C . VAL A 1 276 ? 34.464 15.857 2.826 1.00 44.61 276 VAL A C 1
ATOM 2290 O O . VAL A 1 276 ? 34.587 17.059 2.597 1.00 45.67 276 VAL A O 1
ATOM 2294 N N . GLY A 1 277 ? 33.940 15.389 3.955 1.00 48.33 277 GLY A N 1
ATOM 2295 C CA . GLY A 1 277 ? 33.520 16.303 4.997 1.00 37.43 277 GLY A CA 1
ATOM 2296 C C . GLY A 1 277 ? 34.519 16.439 6.130 1.00 43.86 277 GLY A C 1
ATOM 2297 O O . GLY A 1 277 ? 35.400 15.583 6.315 1.00 41.13 277 GLY A O 1
ATOM 2298 N N . VAL A 1 278 ? 34.386 17.541 6.871 1.00 41.29 278 VAL A N 1
ATOM 2299 C CA . VAL A 1 278 ? 35.208 17.836 8.048 1.00 42.72 278 VAL A CA 1
ATOM 2300 C C . VAL A 1 278 ? 34.170 18.129 9.103 1.00 41.10 278 VAL A C 1
ATOM 2301 O O . VAL A 1 278 ? 33.161 18.772 8.815 1.00 38.53 278 VAL A O 1
ATOM 2305 N N . SER A 1 279 ? 34.410 17.680 10.324 1.00 42.76 279 SER A N 1
ATOM 2306 C CA . SER A 1 279 ? 33.468 17.967 11.384 1.00 41.52 279 SER A CA 1
ATOM 2307 C C . SER A 1 279 ? 33.930 17.422 12.703 1.00 39.97 279 SER A C 1
ATOM 2308 O O . SER A 1 279 ? 34.724 16.492 12.751 1.00 41.20 279 SER A O 1
ATOM 2311 N N . PRO A 1 280 ? 33.480 18.039 13.799 1.00 40.10 280 PRO A N 1
ATOM 2312 C CA . PRO A 1 280 ? 33.914 17.462 15.063 1.00 42.20 280 PRO A CA 1
ATOM 2313 C C . PRO A 1 280 ? 33.010 16.222 15.168 1.00 38.15 280 PRO A C 1
ATOM 2314 O O . PRO A 1 280 ? 32.044 16.092 14.412 1.00 35.24 280 PRO A O 1
ATOM 2318 N N . CYS A 1 281 ? 33.342 15.300 16.063 1.00 43.25 281 CYS A N 1
ATOM 2319 C CA . CYS A 1 281 ? 32.555 14.083 16.247 1.00 36.21 281 CYS A CA 1
ATOM 2320 C C . CYS A 1 281 ? 32.322 13.862 17.718 1.00 37.32 281 CYS A C 1
ATOM 2321 O O . CYS A 1 281 ? 33.239 14.036 18.526 1.00 41.11 281 CYS A O 1
ATOM 2324 N N . PHE A 1 282 ? 31.108 13.450 18.069 1.00 35.48 282 PHE A N 1
ATOM 2325 C CA . PHE A 1 282 ? 30.768 13.222 19.464 1.00 34.58 282 PHE A CA 1
ATOM 2326 C C . PHE A 1 282 ? 30.260 11.822 19.681 1.00 40.12 282 PHE A C 1
ATOM 2327 O O . PHE A 1 282 ? 29.346 11.375 18.991 1.00 38.74 282 PHE A O 1
ATOM 2335 N N . ARG A 1 283 ? 30.863 11.123 20.636 1.00 38.58 283 ARG A N 1
ATOM 2336 C CA . ARG A 1 283 ? 30.432 9.767 20.943 1.00 39.02 283 ARG A CA 1
ATOM 2337 C C . ARG A 1 283 ? 30.450 9.541 22.446 1.00 34.85 283 ARG A C 1
ATOM 2338 O O . ARG A 1 283 ? 31.327 10.006 23.164 1.00 36.44 283 ARG A O 1
ATOM 2346 N N . LYS A 1 284 ? 29.436 8.834 22.913 1.00 42.84 284 LYS A N 1
ATOM 2347 C CA . LYS A 1 284 ? 29.291 8.524 24.324 1.00 46.51 284 LYS A CA 1
ATOM 2348 C C . LYS A 1 284 ? 30.349 7.532 24.798 1.00 45.15 284 LYS A C 1
ATOM 2349 O O . LYS A 1 284 ? 30.791 7.600 25.939 1.00 45.78 284 LYS A O 1
ATOM 2355 N N . GLU A 1 285 ? 30.761 6.629 23.912 1.00 43.24 285 GLU A N 1
ATOM 2356 C CA . GLU A 1 285 ? 31.708 5.583 24.275 1.00 41.37 285 GLU A CA 1
ATOM 2357 C C . GLU A 1 285 ? 31.200 4.953 25.569 1.00 46.37 285 GLU A C 1
ATOM 2358 O O . GLU A 1 285 ? 31.969 4.721 26.502 1.00 42.84 285 GLU A O 1
ATOM 2364 N N . ALA A 1 286 ? 29.899 4.674 25.617 1.00 43.64 286 ALA A N 1
ATOM 2365 C CA . ALA A 1 286 ? 29.288 4.101 26.812 1.00 48.80 286 ALA A CA 1
ATOM 2366 C C . ALA A 1 286 ? 29.863 2.744 27.220 1.00 55.31 286 ALA A C 1
ATOM 2367 O O . ALA A 1 286 ? 30.201 2.536 28.385 1.00 55.13 286 ALA A O 1
ATOM 2369 N N . GLY A 1 287 ? 29.985 1.826 26.268 1.00 63.98 287 GLY A N 1
ATOM 2370 C CA . GLY A 1 287 ? 30.530 0.515 26.582 1.00 74.93 287 GLY A CA 1
ATOM 2371 C C . GLY A 1 287 ? 31.772 0.568 27.463 1.00 80.44 287 GLY A C 1
ATOM 2372 O O . GLY A 1 287 ? 32.035 -0.345 28.243 1.00 83.65 287 GLY A O 1
ATOM 2373 N N . THR A 1 288 ? 32.544 1.641 27.338 1.00 85.87 288 THR A N 1
ATOM 2374 C CA . THR A 1 288 ? 33.760 1.815 28.119 1.00 90.52 288 THR A CA 1
ATOM 2375 C C . THR A 1 288 ? 33.603 3.022 29.054 1.00 98.89 288 THR A C 1
ATOM 2376 O O . THR A 1 288 ? 32.548 3.652 29.071 1.00 106.17 288 THR A O 1
ATOM 2380 N N . ALA A 1 289 ? 34.629 3.329 29.846 1.00 103.98 289 ALA A N 1
ATOM 2381 C CA . ALA A 1 289 ? 34.597 4.467 30.781 1.00 109.09 289 ALA A CA 1
ATOM 2382 C C . ALA A 1 289 ? 36.001 4.613 31.373 1.00 112.44 289 ALA A C 1
ATOM 2383 O O . ALA A 1 289 ? 36.393 5.677 31.865 1.00 109.61 289 ALA A O 1
ATOM 2385 N N . GLY A 1 290 ? 36.744 3.512 31.297 1.00 115.62 290 GLY A N 1
ATOM 2386 C CA . GLY A 1 290 ? 38.103 3.452 31.795 1.00 117.25 290 GLY A CA 1
ATOM 2387 C C . GLY A 1 290 ? 38.743 2.143 31.358 1.00 121.80 290 GLY A C 1
ATOM 2388 O O . GLY A 1 290 ? 38.890 1.221 32.163 1.00 118.99 290 GLY A O 1
ATOM 2389 N N . LYS A 1 291 ? 39.111 2.046 30.079 1.00 124.98 291 LYS A N 1
ATOM 2390 C CA . LYS A 1 291 ? 39.746 0.835 29.559 1.00 127.60 291 LYS A CA 1
ATOM 2391 C C . LYS A 1 291 ? 41.271 0.827 29.749 1.00 132.07 291 LYS A C 1
ATOM 2392 O O . LYS A 1 291 ? 41.784 -0.013 30.493 1.00 134.54 291 LYS A O 1
ATOM 2398 N N . ASP A 1 292 ? 41.995 1.739 29.085 1.00 132.24 292 ASP A N 1
ATOM 2399 C CA . ASP A 1 292 ? 43.461 1.798 29.226 1.00 130.52 292 ASP A CA 1
ATOM 2400 C C . ASP A 1 292 ? 44.226 3.050 28.728 1.00 127.81 292 ASP A C 1
ATOM 2401 O O . ASP A 1 292 ? 44.826 3.754 29.546 1.00 130.86 292 ASP A O 1
ATOM 2406 N N . THR A 1 293 ? 44.245 3.324 27.420 1.00 120.09 293 THR A N 1
ATOM 2407 C CA . THR A 1 293 ? 44.953 4.516 26.914 1.00 110.61 293 THR A CA 1
ATOM 2408 C C . THR A 1 293 ? 44.221 5.740 27.468 1.00 106.00 293 THR A C 1
ATOM 2409 O O . THR A 1 293 ? 43.050 5.948 27.142 1.00 107.11 293 THR A O 1
ATOM 2413 N N . LYS A 1 294 ? 44.916 6.553 28.274 1.00 99.26 294 LYS A N 1
ATOM 2414 C CA . LYS A 1 294 ? 44.311 7.713 28.963 1.00 89.75 294 LYS A CA 1
ATOM 2415 C C . LYS A 1 294 ? 44.362 9.137 28.402 1.00 76.91 294 LYS A C 1
ATOM 2416 O O . LYS A 1 294 ? 44.005 10.095 29.104 1.00 72.32 294 LYS A O 1
ATOM 2422 N N . GLY A 1 295 ? 44.771 9.285 27.151 1.00 66.26 295 GLY A N 1
ATOM 2423 C CA . GLY A 1 295 ? 44.835 10.614 26.572 1.00 55.65 295 GLY A CA 1
ATOM 2424 C C . GLY A 1 295 ? 43.767 10.968 25.547 1.00 49.69 295 GLY A C 1
ATOM 2425 O O . GLY A 1 295 ? 42.623 11.227 25.895 1.00 49.72 295 GLY A O 1
ATOM 2426 N N . ILE A 1 296 ? 44.140 10.985 24.273 1.00 42.44 296 ILE A N 1
ATOM 2427 C CA . ILE A 1 296 ? 43.200 11.343 23.222 1.00 40.59 296 ILE A CA 1
ATOM 2428 C C . ILE A 1 296 ? 42.957 10.238 22.210 1.00 44.76 296 ILE A C 1
ATOM 2429 O O . ILE A 1 296 ? 42.596 10.489 21.054 1.00 46.33 296 ILE A O 1
ATOM 2434 N N . PHE A 1 297 ? 43.157 9.007 22.650 1.00 44.77 297 PHE A N 1
ATOM 2435 C CA . PHE A 1 297 ? 42.945 7.868 21.780 1.00 45.20 297 PHE A CA 1
ATOM 2436 C C . PHE A 1 297 ? 41.457 7.529 21.661 1.00 44.88 297 PHE A C 1
ATOM 2437 O O . PHE A 1 297 ? 40.962 7.216 20.583 1.00 35.43 297 PHE A O 1
ATOM 2445 N N . ARG A 1 298 ? 40.758 7.562 22.787 1.00 38.92 298 ARG A N 1
ATOM 2446 C CA . ARG A 1 298 ? 39.343 7.243 22.808 1.00 45.24 298 ARG A CA 1
ATOM 2447 C C . ARG A 1 298 ? 38.655 8.253 23.725 1.00 47.17 298 ARG A C 1
ATOM 2448 O O . ARG A 1 298 ? 38.601 8.095 24.948 1.00 44.93 298 ARG A O 1
ATOM 2456 N N . VAL A 1 299 ? 38.119 9.294 23.109 1.00 38.89 299 VAL A N 1
ATOM 2457 C CA . VAL A 1 299 ? 37.488 10.350 23.849 1.00 31.50 299 VAL A CA 1
ATOM 2458 C C . VAL A 1 299 ? 36.079 10.646 23.364 1.00 38.36 299 VAL A C 1
ATOM 2459 O O . VAL A 1 299 ? 35.579 10.051 22.405 1.00 33.04 299 VAL A O 1
ATOM 2463 N N . HIS A 1 300 ? 35.445 11.589 24.033 1.00 31.03 300 HIS A N 1
ATOM 2464 C CA . HIS A 1 300 ? 34.099 11.970 23.677 1.00 38.77 300 HIS A CA 1
ATOM 2465 C C . HIS A 1 300 ? 33.985 12.884 22.444 1.00 40.12 300 HIS A C 1
ATOM 2466 O O . HIS A 1 300 ? 32.933 12.882 21.770 1.00 37.19 300 HIS A O 1
ATOM 2473 N N . GLN A 1 301 ? 35.031 13.672 22.171 1.00 29.99 301 GLN A N 1
ATOM 2474 C CA . GLN A 1 301 ? 35.025 14.546 21.001 1.00 38.12 301 GLN A CA 1
ATOM 2475 C C . GLN A 1 301 ? 36.363 14.518 20.282 1.00 38.87 301 GLN A C 1
ATOM 2476 O O . GLN A 1 301 ? 37.425 14.503 20.911 1.00 40.15 301 GLN A O 1
ATOM 2482 N N . PHE A 1 302 ? 36.285 14.481 18.958 1.00 35.39 302 PHE A N 1
ATOM 2483 C CA . PHE A 1 302 ? 37.454 14.500 18.090 1.00 34.58 302 PHE A CA 1
ATOM 2484 C C . PHE A 1 302 ? 37.076 15.025 16.713 1.00 40.20 302 PHE A C 1
ATOM 2485 O O . PHE A 1 302 ? 35.893 15.043 16.317 1.00 35.30 302 PHE A O 1
ATOM 2493 N N . HIS A 1 303 ? 38.094 15.452 15.986 1.00 34.98 303 HIS A N 1
ATOM 2494 C CA . HIS A 1 303 ? 37.917 15.989 14.649 1.00 33.05 303 HIS A CA 1
ATOM 2495 C C . HIS A 1 303 ? 38.227 14.913 13.617 1.00 36.62 303 HIS A C 1
ATOM 2496 O O . HIS A 1 303 ? 39.166 14.126 13.794 1.00 42.82 303 HIS A O 1
ATOM 2503 N N . LYS A 1 304 ? 37.434 14.869 12.549 1.00 31.73 304 LYS A N 1
ATOM 2504 C CA . LYS A 1 304 ? 37.644 13.891 11.493 1.00 37.62 304 LYS A CA 1
ATOM 2505 C C . LYS A 1 304 ? 37.283 14.348 10.083 1.00 35.60 304 LYS A C 1
ATOM 2506 O O . LYS A 1 304 ? 36.209 14.874 9.837 1.00 36.32 304 LYS A O 1
ATOM 2512 N N . VAL A 1 305 ? 38.218 14.157 9.164 1.00 38.52 305 VAL A N 1
ATOM 2513 C CA . VAL A 1 305 ? 38.013 14.480 7.763 1.00 37.70 305 VAL A CA 1
ATOM 2514 C C . VAL A 1 305 ? 37.492 13.153 7.217 1.00 43.95 305 VAL A C 1
ATOM 2515 O O . VAL A 1 305 ? 38.170 12.126 7.326 1.00 43.25 305 VAL A O 1
ATOM 2519 N N . GLU A 1 306 ? 36.296 13.174 6.635 1.00 41.66 306 GLU A N 1
ATOM 2520 C CA . GLU A 1 306 ? 35.651 11.954 6.151 1.00 38.66 306 GLU A CA 1
ATOM 2521 C C . GLU A 1 306 ? 35.367 11.844 4.656 1.00 42.61 306 GLU A C 1
ATOM 2522 O O . GLU A 1 306 ? 34.922 12.802 4.027 1.00 40.01 306 GLU A O 1
ATOM 2528 N N . GLN A 1 307 ? 35.595 10.652 4.106 1.00 45.32 307 GLN A N 1
ATOM 2529 C CA . GLN A 1 307 ? 35.312 10.371 2.694 1.00 44.17 307 GLN A CA 1
ATOM 2530 C C . GLN A 1 307 ? 33.942 9.707 2.627 1.00 44.11 307 GLN A C 1
ATOM 2531 O O . GLN A 1 307 ? 33.675 8.762 3.375 1.00 44.57 307 GLN A O 1
ATOM 2537 N N . PHE A 1 308 ? 33.072 10.177 1.740 1.00 43.55 308 PHE A N 1
ATOM 2538 C CA . PHE A 1 308 ? 31.770 9.533 1.590 1.00 43.30 308 PHE A CA 1
ATOM 2539 C C . PHE A 1 308 ? 31.466 9.447 0.106 1.00 50.70 308 PHE A C 1
ATOM 2540 O O . PHE A 1 308 ? 31.689 10.409 -0.643 1.00 44.20 308 PHE A O 1
ATOM 2548 N N . VAL A 1 309 ? 30.946 8.285 -0.297 1.00 52.72 309 VAL A N 1
ATOM 2549 C CA . VAL A 1 309 ? 30.653 7.964 -1.689 1.00 41.69 309 VAL A CA 1
ATOM 2550 C C . VAL A 1 309 ? 29.282 7.375 -2.008 1.00 49.13 309 VAL A C 1
ATOM 2551 O O . VAL A 1 309 ? 28.779 6.474 -1.320 1.00 40.64 309 VAL A O 1
ATOM 2555 N N . TYR A 1 310 ? 28.688 7.900 -3.078 1.00 54.50 310 TYR A N 1
ATOM 2556 C CA . TYR A 1 310 ? 27.409 7.422 -3.588 1.00 50.97 310 TYR A CA 1
ATOM 2557 C C . TYR A 1 310 ? 27.802 6.885 -4.944 1.00 54.94 310 TYR A C 1
ATOM 2558 O O . TYR A 1 310 ? 28.299 7.642 -5.772 1.00 53.74 310 TYR A O 1
ATOM 2567 N N . SER A 1 311 ? 27.606 5.593 -5.179 1.00 59.60 311 SER A N 1
ATOM 2568 C CA . SER A 1 311 ? 27.951 5.027 -6.481 1.00 66.11 311 SER A CA 1
ATOM 2569 C C . SER A 1 311 ? 26.876 4.078 -7.019 1.00 69.54 311 SER A C 1
ATOM 2570 O O . SER A 1 311 ? 25.861 3.797 -6.360 1.00 65.83 311 SER A O 1
ATOM 2573 N N . ARG A 1 312 ? 27.102 3.603 -8.238 1.00 67.75 312 ARG A N 1
ATOM 2574 C CA . ARG A 1 312 ? 26.194 2.647 -8.845 1.00 65.34 312 ARG A CA 1
ATOM 2575 C C . ARG A 1 312 ? 26.561 1.340 -8.161 1.00 59.76 312 ARG A C 1
ATOM 2576 O O . ARG A 1 312 ? 27.729 1.089 -7.877 1.00 57.41 312 ARG A O 1
ATOM 2584 N N . PRO A 1 313 ? 25.573 0.496 -7.876 1.00 54.50 313 PRO A N 1
ATOM 2585 C CA . PRO A 1 313 ? 25.876 -0.779 -7.228 1.00 59.69 313 PRO A CA 1
ATOM 2586 C C . PRO A 1 313 ? 27.044 -1.518 -7.903 1.00 65.19 313 PRO A C 1
ATOM 2587 O O . PRO A 1 313 ? 27.868 -2.161 -7.233 1.00 71.06 313 PRO A O 1
ATOM 2591 N N . GLU A 1 314 ? 27.117 -1.398 -9.227 1.00 64.15 314 GLU A N 1
ATOM 2592 C CA . GLU A 1 314 ? 28.148 -2.051 -10.033 1.00 64.18 314 GLU A CA 1
ATOM 2593 C C . GLU A 1 314 ? 29.533 -1.400 -9.913 1.00 66.74 314 GLU A C 1
ATOM 2594 O O . GLU A 1 314 ? 30.523 -1.925 -10.430 1.00 68.29 314 GLU A O 1
ATOM 2600 N N . GLU A 1 315 ? 29.609 -0.266 -9.223 1.00 65.84 315 GLU A N 1
ATOM 2601 C CA . GLU A 1 315 ? 30.878 0.453 -9.043 1.00 62.27 315 GLU A CA 1
ATOM 2602 C C . GLU A 1 315 ? 31.385 0.522 -7.573 1.00 59.33 315 GLU A C 1
ATOM 2603 O O . GLU A 1 315 ? 32.538 0.903 -7.309 1.00 47.49 315 GLU A O 1
ATOM 2609 N N . SER A 1 316 ? 30.526 0.139 -6.629 1.00 51.72 316 SER A N 1
ATOM 2610 C CA . SER A 1 316 ? 30.844 0.252 -5.213 1.00 52.50 316 SER A CA 1
ATOM 2611 C C . SER A 1 316 ? 32.071 -0.488 -4.715 1.00 54.99 316 SER A C 1
ATOM 2612 O O . SER A 1 316 ? 32.898 0.089 -3.993 1.00 56.09 316 SER A O 1
ATOM 2615 N N . TRP A 1 317 ? 32.212 -1.749 -5.102 1.00 54.84 317 TRP A N 1
ATOM 2616 C CA . TRP A 1 317 ? 33.365 -2.509 -4.660 1.00 56.01 317 TRP A CA 1
ATOM 2617 C C . TRP A 1 317 ? 34.651 -1.884 -5.179 1.00 57.34 317 TRP A C 1
ATOM 2618 O O . TRP A 1 317 ? 35.689 -1.922 -4.512 1.00 60.01 317 TRP A O 1
ATOM 2629 N N . GLU A 1 318 ? 34.595 -1.284 -6.356 1.00 54.68 318 GLU A N 1
ATOM 2630 C CA . GLU A 1 318 ? 35.796 -0.661 -6.871 1.00 55.34 318 GLU A CA 1
ATOM 2631 C C . GLU A 1 318 ? 36.085 0.600 -6.044 1.00 60.13 318 GLU A C 1
ATOM 2632 O O . GLU A 1 318 ? 37.245 0.923 -5.759 1.00 51.43 318 GLU A O 1
ATOM 2638 N N . TRP A 1 319 ? 35.024 1.312 -5.663 1.00 60.85 319 TRP A N 1
ATOM 2639 C CA . TRP A 1 319 ? 35.177 2.516 -4.858 1.00 59.45 319 TRP A CA 1
ATOM 2640 C C . TRP A 1 319 ? 35.735 2.181 -3.485 1.00 64.30 319 TRP A C 1
ATOM 2641 O O . TRP A 1 319 ? 36.643 2.862 -2.980 1.00 61.67 319 TRP A O 1
ATOM 2652 N N . HIS A 1 320 ? 35.181 1.127 -2.893 1.00 57.74 320 HIS A N 1
ATOM 2653 C CA . HIS A 1 320 ? 35.608 0.661 -1.587 1.00 59.10 320 HIS A CA 1
ATOM 2654 C C . HIS A 1 320 ? 37.115 0.549 -1.629 1.00 60.56 320 HIS A C 1
ATOM 2655 O O . HIS A 1 320 ? 37.844 1.057 -0.774 1.00 63.30 320 HIS A O 1
ATOM 2662 N N . GLU A 1 321 ? 37.580 -0.121 -2.660 1.00 58.93 321 GLU A N 1
ATOM 2663 C CA . GLU A 1 321 ? 38.987 -0.333 -2.818 1.00 53.29 321 GLU A CA 1
ATOM 2664 C C . GLU A 1 321 ? 39.769 0.968 -2.989 1.00 52.61 321 GLU A C 1
ATOM 2665 O O . GLU A 1 321 ? 40.929 1.047 -2.593 1.00 52.13 321 GLU A O 1
ATOM 2671 N N . LYS A 1 322 ? 39.150 1.996 -3.566 1.00 54.10 322 LYS A N 1
ATOM 2672 C CA . LYS A 1 322 ? 39.869 3.255 -3.755 1.00 56.34 322 LYS A CA 1
ATOM 2673 C C . LYS A 1 322 ? 39.948 4.108 -2.486 1.00 62.16 322 LYS A C 1
ATOM 2674 O O . LYS A 1 322 ? 41.001 4.703 -2.198 1.00 61.28 322 LYS A O 1
ATOM 2680 N N . ILE A 1 323 ? 38.854 4.178 -1.724 1.00 53.70 323 ILE A N 1
ATOM 2681 C CA . ILE A 1 323 ? 38.894 5.000 -0.532 1.00 46.54 323 ILE A CA 1
ATOM 2682 C C . ILE A 1 323 ? 39.892 4.505 0.499 1.00 47.64 323 ILE A C 1
ATOM 2683 O O . ILE A 1 323 ? 40.603 5.326 1.107 1.00 50.89 323 ILE A O 1
ATOM 2688 N N . ILE A 1 324 ? 39.983 3.191 0.697 1.00 45.99 324 ILE A N 1
ATOM 2689 C CA . ILE A 1 324 ? 40.964 2.669 1.658 1.00 49.67 324 ILE A CA 1
ATOM 2690 C C . ILE A 1 324 ? 42.388 3.041 1.203 1.00 50.97 324 ILE A C 1
ATOM 2691 O O . ILE A 1 324 ? 43.255 3.335 2.029 1.00 46.19 324 ILE A O 1
ATOM 2696 N N . ARG A 1 325 ? 42.616 3.057 -0.110 1.00 51.34 325 ARG A N 1
ATOM 2697 C CA . ARG A 1 325 ? 43.926 3.408 -0.642 1.00 52.50 325 ARG A CA 1
ATOM 2698 C C . ARG A 1 325 ? 44.141 4.896 -0.449 1.00 52.53 325 ARG A C 1
ATOM 2699 O O . ARG A 1 325 ? 45.274 5.364 -0.272 1.00 56.97 325 ARG A O 1
ATOM 2707 N N . ASN A 1 326 ? 43.051 5.649 -0.503 1.00 56.63 326 ASN A N 1
ATOM 2708 C CA . ASN A 1 326 ? 43.147 7.092 -0.316 1.00 53.79 326 ASN A CA 1
ATOM 2709 C C . ASN A 1 326 ? 43.623 7.356 1.097 1.00 51.51 326 ASN A C 1
ATOM 2710 O O . ASN A 1 326 ? 44.456 8.231 1.300 1.00 50.61 326 ASN A O 1
ATOM 2715 N N . ALA A 1 327 ? 43.106 6.598 2.072 1.00 53.00 327 ALA A N 1
ATOM 2716 C CA . ALA A 1 327 ? 43.540 6.769 3.467 1.00 47.92 327 ALA A CA 1
ATOM 2717 C C . ALA A 1 327 ? 44.966 6.258 3.629 1.00 47.77 327 ALA A C 1
ATOM 2718 O O . ALA A 1 327 ? 45.766 6.879 4.318 1.00 53.87 327 ALA A O 1
ATOM 2720 N N . GLU A 1 328 ? 45.290 5.135 2.989 1.00 44.56 328 GLU A N 1
ATOM 2721 C CA . GLU A 1 328 ? 46.652 4.584 3.065 1.00 46.06 328 GLU A CA 1
ATOM 2722 C C . GLU A 1 328 ? 47.696 5.591 2.603 1.00 47.26 328 GLU A C 1
ATOM 2723 O O . GLU A 1 328 ? 48.772 5.679 3.193 1.00 46.11 328 GLU A O 1
ATOM 2729 N N . GLU A 1 329 ? 47.380 6.347 1.548 1.00 49.80 329 GLU A N 1
ATOM 2730 C CA . GLU A 1 329 ? 48.320 7.329 1.020 1.00 48.90 329 GLU A CA 1
ATOM 2731 C C . GLU A 1 329 ? 48.644 8.394 2.029 1.00 49.26 329 GLU A C 1
ATOM 2732 O O . GLU A 1 329 ? 49.805 8.799 2.160 1.00 50.23 329 GLU A O 1
ATOM 2738 N N . LEU A 1 330 ? 47.622 8.856 2.745 1.00 46.54 330 LEU A N 1
ATOM 2739 C CA . LEU A 1 330 ? 47.835 9.899 3.734 1.00 44.92 330 LEU A CA 1
ATOM 2740 C C . LEU A 1 330 ? 48.808 9.460 4.804 1.00 45.74 330 LEU A C 1
ATOM 2741 O O . LEU A 1 330 ? 49.756 10.185 5.127 1.00 43.61 330 LEU A O 1
ATOM 2746 N N . PHE A 1 331 ? 48.590 8.271 5.354 1.00 42.31 331 PHE A N 1
ATOM 2747 C CA . PHE A 1 331 ? 49.482 7.799 6.395 1.00 44.10 331 PHE A CA 1
ATOM 2748 C C . PHE A 1 331 ? 50.877 7.488 5.895 1.00 44.06 331 PHE A C 1
ATOM 2749 O O . PHE A 1 331 ? 51.844 7.585 6.652 1.00 48.70 331 PHE A O 1
ATOM 2757 N N . GLN A 1 332 ? 51.003 7.139 4.619 1.00 43.33 332 GLN A N 1
ATOM 2758 C CA . GLN A 1 332 ? 52.337 6.917 4.075 1.00 47.93 332 GLN A CA 1
ATOM 2759 C C . GLN A 1 332 ? 53.057 8.276 4.010 1.00 45.07 332 GLN A C 1
ATOM 2760 O O . GLN A 1 332 ? 54.223 8.380 4.413 1.00 49.77 332 GLN A O 1
ATOM 2766 N N . GLU A 1 333 ? 52.374 9.326 3.548 1.00 38.42 333 GLU A N 1
ATOM 2767 C CA . GLU A 1 333 ? 53.020 10.644 3.503 1.00 45.96 333 GLU A CA 1
ATOM 2768 C C . GLU A 1 333 ? 53.368 11.113 4.929 1.00 50.44 333 GLU A C 1
ATOM 2769 O O . GLU A 1 333 ? 54.381 11.785 5.160 1.00 54.28 333 GLU A O 1
ATOM 2775 N N . LEU A 1 334 ? 52.514 10.746 5.881 1.00 53.57 334 LEU A N 1
ATOM 2776 C CA . LEU A 1 334 ? 52.699 11.083 7.282 1.00 50.90 334 LEU A CA 1
ATOM 2777 C C . LEU A 1 334 ? 53.798 10.188 7.876 1.00 54.14 334 LEU A C 1
ATOM 2778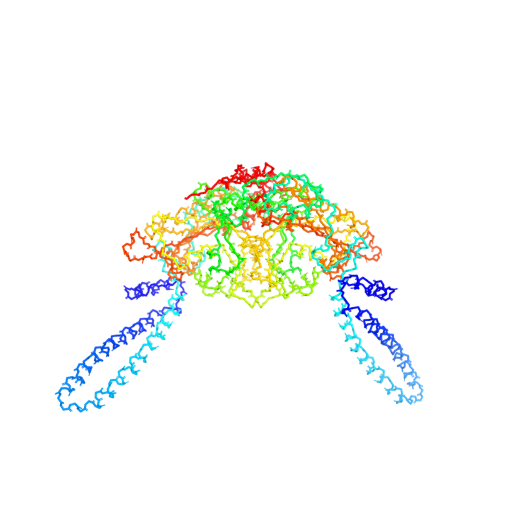 O O . LEU A 1 334 ? 54.148 10.310 9.057 1.00 49.04 334 LEU A O 1
ATOM 2783 N N . GLU A 1 335 ? 54.326 9.291 7.040 1.00 53.45 335 GLU A N 1
ATOM 2784 C CA . GLU A 1 335 ? 55.391 8.365 7.425 1.00 51.59 335 GLU A CA 1
ATOM 2785 C C . GLU A 1 335 ? 54.988 7.532 8.646 1.00 51.24 335 GLU A C 1
ATOM 2786 O O . GLU A 1 335 ? 55.739 7.427 9.628 1.00 47.71 335 GLU A O 1
ATOM 2792 N N . ILE A 1 336 ? 53.799 6.940 8.582 1.00 44.28 336 ILE A N 1
ATOM 2793 C CA . ILE A 1 336 ? 53.318 6.121 9.688 1.00 44.91 336 ILE A CA 1
ATOM 2794 C C . ILE A 1 336 ? 53.176 4.663 9.271 1.00 45.67 336 ILE A C 1
ATOM 2795 O O . ILE A 1 336 ? 52.292 4.310 8.483 1.00 45.51 336 ILE A O 1
ATOM 2800 N N . PRO A 1 337 ? 54.044 3.793 9.801 1.00 42.05 337 PRO A N 1
ATOM 2801 C CA . PRO A 1 337 ? 53.944 2.381 9.426 1.00 45.53 337 PRO A CA 1
ATOM 2802 C C . PRO A 1 337 ? 52.599 1.812 9.904 1.00 42.20 337 PRO A C 1
ATOM 2803 O O . PRO A 1 337 ? 52.077 2.201 10.941 1.00 43.36 337 PRO A O 1
ATOM 2807 N N . TYR A 1 338 ? 52.035 0.899 9.127 1.00 46.23 338 TYR A N 1
ATOM 2808 C CA . TYR A 1 338 ? 50.727 0.348 9.444 1.00 46.06 338 TYR A CA 1
ATOM 2809 C C . TYR A 1 338 ? 50.520 -0.983 8.743 1.00 51.50 338 TYR A C 1
ATOM 2810 O O . TYR A 1 338 ? 51.370 -1.463 7.988 1.00 57.24 338 TYR A O 1
ATOM 2819 N N . ARG A 1 339 ? 49.362 -1.562 8.998 1.00 44.69 339 ARG A N 1
ATOM 2820 C CA . ARG A 1 339 ? 48.972 -2.808 8.382 1.00 49.00 339 ARG A CA 1
ATOM 2821 C C . ARG A 1 339 ? 47.462 -2.618 8.156 1.00 50.34 339 ARG A C 1
ATOM 2822 O O . ARG A 1 339 ? 46.786 -2.024 8.993 1.00 54.38 339 ARG A O 1
ATOM 2830 N N . VAL A 1 340 ? 46.925 -3.044 7.020 1.00 45.52 340 VAL A N 1
ATOM 2831 C CA . VAL A 1 340 ? 45.491 -2.872 6.855 1.00 50.15 340 VAL A CA 1
ATOM 2832 C C . VAL A 1 340 ? 44.874 -4.234 7.038 1.00 50.32 340 VAL A C 1
ATOM 2833 O O . VAL A 1 340 ? 45.428 -5.251 6.629 1.00 51.88 340 VAL A O 1
ATOM 2837 N N . VAL A 1 341 ? 43.713 -4.240 7.666 1.00 47.64 341 VAL A N 1
ATOM 2838 C CA . VAL A 1 341 ? 43.050 -5.474 7.997 1.00 46.51 341 VAL A CA 1
ATOM 2839 C C . VAL A 1 341 ? 41.670 -5.653 7.382 1.00 47.75 341 VAL A C 1
ATOM 2840 O O . VAL A 1 341 ? 40.954 -4.688 7.154 1.00 53.17 341 VAL A O 1
ATOM 2844 N N . ASN A 1 342 ? 41.313 -6.897 7.084 1.00 44.02 342 ASN A N 1
ATOM 2845 C CA . ASN A 1 342 ? 39.990 -7.181 6.578 1.00 41.46 342 ASN A CA 1
ATOM 2846 C C . ASN A 1 342 ? 39.255 -7.648 7.823 1.00 49.68 342 ASN A C 1
ATOM 2847 O O . ASN A 1 342 ? 39.599 -8.656 8.439 1.00 50.91 342 ASN A O 1
ATOM 2852 N N . ILE A 1 343 ? 38.247 -6.892 8.209 1.00 52.72 343 ILE A N 1
ATOM 2853 C CA . ILE A 1 343 ? 37.504 -7.211 9.396 1.00 51.52 343 ILE A CA 1
ATOM 2854 C C . ILE A 1 343 ? 36.592 -8.383 9.179 1.00 52.91 343 ILE A C 1
ATOM 2855 O O . ILE A 1 343 ? 35.916 -8.465 8.156 1.00 58.85 343 ILE A O 1
ATOM 2860 N N . CYS A 1 344 ? 36.591 -9.287 10.155 1.00 54.14 344 CYS A N 1
ATOM 2861 C CA . CYS A 1 344 ? 35.797 -10.503 10.097 1.00 54.19 344 CYS A CA 1
ATOM 2862 C C . CYS A 1 344 ? 34.320 -10.307 10.422 1.00 56.68 344 CYS A C 1
ATOM 2863 O O . CYS A 1 344 ? 33.905 -9.250 10.915 1.00 53.54 344 CYS A O 1
ATOM 2866 N N . THR A 1 345 ? 33.540 -11.343 10.121 1.00 53.46 345 THR A N 1
ATOM 2867 C CA . THR A 1 345 ? 32.102 -11.328 10.316 1.00 62.97 345 THR A CA 1
ATOM 2868 C C . THR A 1 345 ? 31.648 -10.914 11.705 1.00 68.38 345 THR A C 1
ATOM 2869 O O . THR A 1 345 ? 30.698 -10.125 11.837 1.00 71.74 345 THR A O 1
ATOM 2873 N N . GLY A 1 346 ? 32.328 -11.435 12.729 1.00 68.70 346 GLY A N 1
ATOM 2874 C CA . GLY A 1 346 ? 31.971 -11.126 14.106 1.00 63.47 346 GLY A CA 1
ATOM 2875 C C . GLY A 1 346 ? 32.357 -9.745 14.619 1.00 63.02 346 GLY A C 1
ATOM 2876 O O . GLY A 1 346 ? 31.784 -9.254 15.590 1.00 61.65 346 GLY A O 1
ATOM 2877 N N . ASP A 1 347 ? 33.316 -9.098 13.973 1.00 59.88 347 ASP A N 1
ATOM 2878 C CA . ASP A 1 347 ? 33.744 -7.782 14.421 1.00 58.60 347 ASP A CA 1
ATOM 2879 C C . ASP A 1 347 ? 33.340 -6.749 13.388 1.00 60.91 347 ASP A C 1
ATOM 2880 O O . ASP A 1 347 ? 33.802 -5.611 13.430 1.00 64.39 347 ASP A O 1
ATOM 2885 N N . LEU A 1 348 ? 32.453 -7.138 12.475 1.00 59.37 348 LEU A N 1
ATOM 2886 C CA . LEU A 1 348 ? 32.065 -6.245 11.399 1.00 56.57 348 LEU A CA 1
ATOM 2887 C C . LEU A 1 348 ? 31.064 -5.119 11.642 1.00 60.17 348 LEU A C 1
ATOM 2888 O O . LEU A 1 348 ? 31.248 -4.008 11.119 1.00 66.36 348 LEU A O 1
ATOM 2893 N N . GLY A 1 349 ? 30.010 -5.354 12.409 1.00 51.26 349 GLY A N 1
ATOM 2894 C CA . GLY A 1 349 ? 29.073 -4.256 12.595 1.00 46.22 349 GLY A CA 1
ATOM 2895 C C . GLY A 1 349 ? 27.949 -4.306 11.572 1.00 54.09 349 GLY A C 1
ATOM 2896 O O . GLY A 1 349 ? 28.131 -4.789 10.454 1.00 57.24 349 GLY A O 1
ATOM 2897 N N . TYR A 1 350 ? 26.788 -3.792 11.962 1.00 50.31 350 TYR A N 1
ATOM 2898 C CA . TYR A 1 350 ? 25.585 -3.812 11.142 1.00 50.16 350 TYR A CA 1
ATOM 2899 C C . TYR A 1 350 ? 25.547 -3.141 9.774 1.00 51.62 350 TYR A C 1
ATOM 2900 O O . TYR A 1 350 ? 24.971 -3.675 8.835 1.00 54.22 350 TYR A O 1
ATOM 2909 N N . VAL A 1 351 ? 26.156 -1.976 9.648 1.00 55.55 351 VAL A N 1
ATOM 2910 C CA . VAL A 1 351 ? 26.067 -1.255 8.396 1.00 50.96 351 VAL A CA 1
ATOM 2911 C C . VAL A 1 351 ? 26.872 -1.775 7.219 1.00 55.23 351 VAL A C 1
ATOM 2912 O O . VAL A 1 351 ? 26.383 -1.789 6.088 1.00 57.61 351 VAL A O 1
ATOM 2916 N N . ALA A 1 352 ? 28.094 -2.223 7.469 1.00 50.79 352 ALA A N 1
ATOM 2917 C CA . ALA A 1 352 ? 28.933 -2.658 6.367 1.00 50.89 352 ALA A CA 1
ATOM 2918 C C . ALA A 1 352 ? 28.746 -4.069 5.847 1.00 51.00 352 ALA A C 1
ATOM 2919 O O . ALA A 1 352 ? 28.322 -4.973 6.563 1.00 51.08 352 ALA A O 1
ATOM 2921 N N . ALA A 1 353 ? 29.061 -4.232 4.571 1.00 50.21 353 ALA A N 1
ATOM 2922 C CA . ALA A 1 353 ? 29.024 -5.535 3.922 1.00 54.81 353 ALA A CA 1
ATOM 2923 C C . ALA A 1 353 ? 30.457 -6.069 4.025 1.00 51.71 353 ALA A C 1
ATOM 2924 O O . ALA A 1 353 ? 30.678 -7.265 4.159 1.00 60.68 353 ALA A O 1
ATOM 2926 N N . LYS A 1 354 ? 31.423 -5.159 3.950 1.00 51.63 354 LYS A N 1
ATOM 2927 C CA . LYS A 1 354 ? 32.845 -5.482 4.049 1.00 53.86 354 LYS A CA 1
ATOM 2928 C C . LYS A 1 354 ? 33.555 -4.241 4.586 1.00 56.35 354 LYS A C 1
ATOM 2929 O O . LYS A 1 354 ? 33.179 -3.104 4.259 1.00 56.94 354 LYS A O 1
ATOM 2935 N N . LYS A 1 355 ? 34.575 -4.452 5.412 1.00 54.94 355 LYS A N 1
ATOM 2936 C CA . LYS A 1 355 ? 35.289 -3.329 5.998 1.00 46.14 355 LYS A CA 1
ATOM 2937 C C . LYS A 1 355 ? 36.797 -3.511 6.119 1.00 49.27 355 LYS A C 1
ATOM 2938 O O . LYS A 1 355 ? 37.278 -4.580 6.504 1.00 54.60 355 LYS A O 1
ATOM 2944 N N . TYR A 1 356 ? 37.541 -2.463 5.770 1.00 48.99 356 TYR A N 1
ATOM 2945 C CA . TYR A 1 356 ? 38.995 -2.481 5.894 1.00 50.58 356 TYR A CA 1
ATOM 2946 C C . TYR A 1 356 ? 39.375 -1.445 6.943 1.00 47.52 356 TYR A C 1
ATOM 2947 O O . TYR A 1 356 ? 38.812 -0.357 6.971 1.00 54.60 356 TYR A O 1
ATOM 2956 N N . ASP 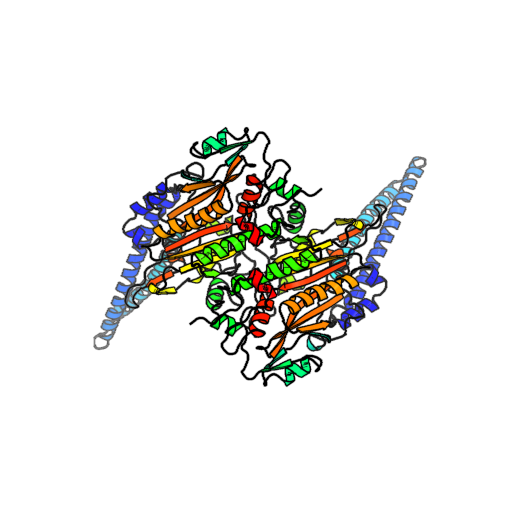A 1 357 ? 40.329 -1.784 7.802 1.00 44.86 357 ASP A N 1
ATOM 2957 C CA . ASP A 1 357 ? 40.808 -0.859 8.821 1.00 44.76 357 ASP A CA 1
ATOM 2958 C C . ASP A 1 357 ? 42.301 -0.617 8.640 1.00 46.72 357 ASP A C 1
ATOM 2959 O O . ASP A 1 357 ? 43.049 -1.495 8.205 1.00 50.29 357 ASP A O 1
ATOM 2964 N N . ILE A 1 358 ? 42.741 0.584 8.957 1.00 40.31 358 ILE A N 1
ATOM 2965 C CA . ILE A 1 358 ? 44.157 0.849 8.917 1.00 44.86 358 ILE A CA 1
ATOM 2966 C C . ILE A 1 358 ? 44.574 0.915 10.383 1.00 44.96 358 ILE A C 1
ATOM 2967 O O . ILE A 1 358 ? 44.127 1.805 11.114 1.00 47.59 358 ILE A O 1
ATOM 2972 N N . GLU A 1 359 ? 45.398 -0.036 10.819 1.00 44.19 359 GLU A N 1
ATOM 2973 C CA . GLU A 1 359 ? 45.877 -0.057 12.200 1.00 40.52 359 GLU A CA 1
ATOM 2974 C C . GLU A 1 359 ? 47.320 0.348 12.162 1.00 41.29 359 GLU A C 1
ATOM 2975 O O . GLU A 1 359 ? 48.144 -0.355 11.585 1.00 46.75 359 GLU A O 1
ATOM 2981 N N . ALA A 1 360 ? 47.620 1.503 12.748 1.00 42.57 360 ALA A N 1
ATOM 2982 C CA . ALA A 1 360 ? 48.991 2.024 12.781 1.00 40.23 360 ALA A CA 1
ATOM 2983 C C . ALA A 1 360 ? 49.771 1.392 13.877 1.00 40.92 360 ALA A C 1
ATOM 2984 O O . ALA A 1 360 ? 49.231 1.060 14.924 1.00 45.50 360 ALA A O 1
ATOM 2986 N N . TRP A 1 361 ? 51.056 1.230 13.617 1.00 45.26 361 TRP A N 1
ATOM 2987 C CA . TRP A 1 361 ? 51.963 0.682 14.592 1.00 40.51 361 TRP A CA 1
ATOM 2988 C C . TRP A 1 361 ? 52.167 1.813 15.609 1.00 42.92 361 TRP A C 1
ATOM 2989 O O . TRP A 1 361 ? 52.431 2.953 15.236 1.00 45.44 361 TRP A O 1
ATOM 3000 N N . MET A 1 362 ? 52.032 1.509 16.890 1.00 42.39 362 MET A N 1
ATOM 3001 C CA . MET A 1 362 ? 52.204 2.527 17.911 1.00 37.98 362 MET A CA 1
ATOM 3002 C C . MET A 1 362 ? 53.408 2.151 18.762 1.00 43.20 362 MET A C 1
ATOM 3003 O O . MET A 1 362 ? 53.306 1.416 19.748 1.00 44.97 362 MET A O 1
ATOM 3008 N N . PRO A 1 363 ? 54.584 2.657 18.382 1.00 44.64 363 PRO A N 1
ATOM 3009 C CA . PRO A 1 363 ? 55.815 2.360 19.117 1.00 44.08 363 PRO A CA 1
ATOM 3010 C C . PRO A 1 363 ? 55.684 2.285 20.644 1.00 48.59 363 PRO A C 1
ATOM 3011 O O . PRO A 1 363 ? 56.156 1.335 21.257 1.00 56.63 363 PRO A O 1
ATOM 3015 N N . GLY A 1 364 ? 55.047 3.284 21.249 1.00 53.33 364 GLY A N 1
ATOM 3016 C CA . GLY A 1 364 ? 54.883 3.306 22.694 1.00 47.23 364 GLY A CA 1
ATOM 3017 C C . GLY A 1 364 ? 54.000 2.203 23.250 1.00 47.19 364 GLY A C 1
ATOM 3018 O O . GLY A 1 364 ? 54.332 1.570 24.241 1.00 50.30 364 GLY A O 1
ATOM 3019 N N . GLN A 1 365 ? 52.861 1.975 22.622 1.00 46.44 365 GLN A N 1
ATOM 3020 C CA . GLN A 1 365 ? 51.949 0.936 23.064 1.00 45.26 365 GLN A CA 1
ATOM 3021 C C . GLN A 1 365 ? 52.481 -0.454 22.732 1.00 49.62 365 GLN A C 1
ATOM 3022 O O . GLN A 1 365 ? 52.084 -1.445 23.347 1.00 48.16 365 GLN A O 1
ATOM 3028 N N . GLY A 1 366 ? 53.367 -0.529 21.745 1.00 45.86 366 GLY A N 1
ATOM 3029 C CA . GLY A 1 366 ? 53.874 -1.816 21.342 1.00 37.13 366 GLY A CA 1
ATOM 3030 C C . GLY A 1 366 ? 52.793 -2.576 20.592 1.00 41.81 366 GLY A C 1
ATOM 3031 O O . GLY A 1 366 ? 52.731 -3.792 20.675 1.00 49.51 366 GLY A O 1
ATOM 3032 N N . LYS A 1 367 ? 51.920 -1.877 19.873 1.00 42.39 367 LYS A N 1
ATOM 3033 C CA . LYS A 1 367 ? 50.873 -2.562 19.103 1.00 52.53 367 LYS A CA 1
ATOM 3034 C C . LYS A 1 367 ? 50.260 -1.791 17.913 1.00 48.32 367 LYS A C 1
ATOM 3035 O O . LYS A 1 367 ? 50.485 -0.599 17.740 1.00 49.06 367 LYS A O 1
ATOM 3041 N N . PHE A 1 368 ? 49.525 -2.500 17.066 1.00 47.58 368 PHE A N 1
ATOM 3042 C CA . PHE A 1 368 ? 48.855 -1.856 15.944 1.00 49.05 368 PHE A CA 1
ATOM 3043 C C . PHE A 1 368 ? 47.482 -1.379 16.443 1.00 48.33 368 PHE A C 1
ATOM 3044 O O . PHE A 1 368 ? 46.750 -2.135 17.072 1.00 42.97 368 PHE A O 1
ATOM 3052 N N . ARG A 1 369 ? 47.127 -0.129 16.176 1.00 48.26 369 ARG A N 1
ATOM 3053 C CA . ARG A 1 369 ? 45.831 0.366 16.637 1.00 42.51 369 ARG A CA 1
ATOM 3054 C C . ARG A 1 369 ? 45.047 0.994 15.494 1.00 40.51 369 ARG A C 1
ATOM 3055 O O . ARG A 1 369 ? 45.621 1.726 14.670 1.00 33.10 369 ARG A O 1
ATOM 3063 N N . GLU A 1 370 ? 43.742 0.701 15.457 1.00 39.85 370 GLU A N 1
ATOM 3064 C CA . GLU A 1 370 ? 42.843 1.243 14.445 1.00 38.75 370 GLU A CA 1
ATOM 3065 C C . GLU A 1 370 ? 43.017 2.733 14.372 1.00 42.16 370 GLU A C 1
ATOM 3066 O O . GLU A 1 370 ? 43.024 3.422 15.397 1.00 36.75 370 GLU A O 1
ATOM 3072 N N . VAL A 1 371 ? 43.125 3.227 13.148 1.00 44.66 371 VAL A N 1
ATOM 3073 C CA . VAL A 1 371 ? 43.322 4.635 12.934 1.00 41.10 371 VAL A CA 1
ATOM 3074 C C . VAL A 1 371 ? 42.365 5.128 11.823 1.00 43.36 371 VAL A C 1
ATOM 3075 O O . VAL A 1 371 ? 42.137 6.324 11.678 1.00 33.04 371 VAL A O 1
ATOM 3079 N N . VAL A 1 372 ? 41.811 4.193 11.047 1.00 42.09 372 VAL A N 1
ATOM 3080 C CA . VAL A 1 372 ? 40.831 4.507 10.002 1.00 45.97 372 VAL A CA 1
ATOM 3081 C C . VAL A 1 372 ? 39.993 3.288 9.639 1.00 48.02 372 VAL A C 1
ATOM 3082 O O . VAL A 1 372 ? 40.426 2.152 9.778 1.00 49.93 372 VAL A O 1
ATOM 3086 N N . SER A 1 373 ? 38.778 3.548 9.170 1.00 50.73 373 SER A N 1
ATOM 3087 C CA . SER A 1 373 ? 37.855 2.506 8.763 1.00 49.00 373 SER A CA 1
ATOM 3088 C C . SER A 1 373 ? 37.245 2.888 7.416 1.00 49.70 373 SER A C 1
ATOM 3089 O O . SER A 1 373 ? 36.859 4.047 7.202 1.00 50.20 373 SER A O 1
ATOM 3092 N N . ALA A 1 374 ? 37.178 1.917 6.509 1.00 52.77 374 ALA A N 1
ATOM 3093 C CA . ALA A 1 374 ? 36.591 2.110 5.173 1.00 52.91 374 ALA A CA 1
ATOM 3094 C C . ALA A 1 374 ? 35.525 1.033 4.971 1.00 50.37 374 ALA A C 1
ATOM 3095 O O . ALA A 1 374 ? 35.820 -0.154 4.967 1.00 52.70 374 ALA A O 1
ATOM 3097 N N . SER A 1 375 ? 34.284 1.450 4.789 1.00 54.53 375 SER A N 1
ATOM 3098 C CA . SER A 1 375 ? 33.191 0.501 4.623 1.00 50.45 375 SER A CA 1
ATOM 3099 C C . SER A 1 375 ? 32.444 0.616 3.301 1.00 54.27 375 SER A C 1
ATOM 3100 O O . SER A 1 375 ? 32.301 1.700 2.732 1.00 56.28 375 SER A O 1
ATOM 3103 N N . ASN A 1 376 ? 31.979 -0.514 2.796 1.00 53.03 376 ASN A N 1
ATOM 3104 C CA . ASN A 1 376 ? 31.146 -0.473 1.621 1.00 50.68 376 ASN A CA 1
ATOM 3105 C C . ASN A 1 376 ? 29.792 -0.811 2.242 1.00 50.92 376 ASN A C 1
ATOM 3106 O O . ASN A 1 376 ? 29.567 -1.912 2.770 1.00 47.39 376 ASN A O 1
ATOM 3111 N N . CYS A 1 377 ? 28.887 0.144 2.209 1.00 46.39 377 CYS A N 1
ATOM 3112 C CA . CYS A 1 377 ? 27.600 -0.102 2.817 1.00 51.56 377 CYS A CA 1
ATOM 3113 C C . CYS A 1 377 ? 26.553 -0.680 1.900 1.00 52.05 377 CYS A C 1
ATOM 3114 O O . CYS A 1 377 ? 25.405 -0.855 2.323 1.00 52.72 377 CYS A O 1
ATOM 3117 N N . THR A 1 378 ? 26.926 -0.971 0.650 1.00 50.41 378 THR A N 1
ATOM 3118 C CA . THR A 1 378 ? 25.963 -1.543 -0.279 1.00 49.21 378 THR A CA 1
ATOM 3119 C C . THR A 1 378 ? 24.746 -0.614 -0.314 1.00 48.78 378 THR A C 1
ATOM 3120 O O . THR A 1 378 ? 24.904 0.612 -0.355 1.00 42.69 378 THR A O 1
ATOM 3124 N N . ASP A 1 379 ? 23.547 -1.193 -0.270 1.00 42.22 379 ASP A N 1
ATOM 3125 C CA . ASP A 1 379 ? 22.312 -0.424 -0.279 1.00 42.43 379 ASP A CA 1
ATOM 3126 C C . ASP A 1 379 ? 21.639 -0.374 1.087 1.00 46.29 379 ASP A C 1
ATOM 3127 O O . ASP A 1 379 ? 20.453 -0.058 1.171 1.00 49.39 379 ASP A O 1
ATOM 3132 N N . TRP A 1 380 ? 22.378 -0.682 2.155 1.00 49.20 380 TRP A N 1
ATOM 3133 C CA . TRP A 1 380 ? 21.795 -0.713 3.505 1.00 46.08 380 TRP A CA 1
ATOM 3134 C C . TRP A 1 380 ? 21.283 0.633 3.998 1.00 52.23 380 TRP A C 1
ATOM 3135 O O . TRP A 1 380 ? 20.239 0.697 4.642 1.00 55.87 380 TRP A O 1
ATOM 3146 N N . GLN A 1 381 ? 22.028 1.702 3.719 1.00 47.73 381 GLN A N 1
ATOM 3147 C CA . GLN A 1 381 ? 21.623 3.034 4.147 1.00 48.35 381 GLN A CA 1
ATOM 3148 C C . GLN A 1 381 ? 20.634 3.583 3.142 1.00 49.57 381 GLN A C 1
ATOM 3149 O O . GLN A 1 381 ? 19.610 4.176 3.516 1.00 47.90 381 GLN A O 1
ATOM 3155 N N . ALA A 1 382 ? 20.947 3.373 1.865 1.00 48.66 382 ALA A N 1
ATOM 3156 C CA . ALA A 1 382 ? 20.091 3.826 0.774 1.00 47.22 382 ALA A CA 1
ATOM 3157 C C . ALA A 1 382 ? 18.662 3.348 0.957 1.00 48.75 382 ALA A C 1
ATOM 3158 O O . ALA A 1 382 ? 17.718 4.110 0.767 1.00 51.66 382 ALA A O 1
ATOM 3160 N N . ARG A 1 383 ? 18.490 2.093 1.342 1.00 50.05 383 ARG A N 1
ATOM 3161 C CA . ARG A 1 383 ? 17.141 1.573 1.513 1.00 56.40 383 ARG A CA 1
ATOM 3162 C C . ARG A 1 383 ? 16.436 2.225 2.698 1.00 55.51 383 ARG A C 1
ATOM 3163 O O . ARG A 1 383 ? 15.216 2.294 2.719 1.00 61.18 383 ARG A O 1
ATOM 3171 N N . ARG A 1 384 ? 17.199 2.722 3.671 1.00 52.15 384 ARG A N 1
ATOM 3172 C CA . ARG A 1 384 ? 16.606 3.363 4.847 1.00 50.36 384 ARG A CA 1
ATOM 3173 C C . ARG A 1 384 ? 16.297 4.816 4.582 1.00 46.08 384 ARG A C 1
ATOM 3174 O O . ARG A 1 384 ? 15.231 5.305 4.915 1.00 44.31 384 ARG A O 1
ATOM 3182 N N . LEU A 1 385 ? 17.245 5.511 3.979 1.00 51.12 385 LEU A N 1
ATOM 3183 C CA . LEU A 1 385 ? 17.076 6.925 3.694 1.00 53.54 385 LEU A CA 1
ATOM 3184 C C . LEU A 1 385 ? 16.367 7.202 2.371 1.00 55.22 385 LEU A C 1
ATOM 3185 O O . LEU A 1 385 ? 16.176 8.358 1.995 1.00 49.58 385 LEU A O 1
ATOM 3190 N N . ASN A 1 386 ? 15.963 6.135 1.687 1.00 55.48 386 ASN A N 1
ATOM 3191 C CA . ASN A 1 386 ? 15.292 6.229 0.390 1.00 54.80 386 ASN A CA 1
ATOM 3192 C C . ASN A 1 386 ? 16.130 7.002 -0.617 1.00 49.00 386 ASN A C 1
ATOM 3193 O O . ASN A 1 386 ? 15.704 8.020 -1.145 1.00 53.20 386 ASN A O 1
ATOM 3198 N N . ILE A 1 387 ? 17.332 6.515 -0.876 1.00 44.94 387 ILE A N 1
ATOM 3199 C CA . ILE A 1 387 ? 18.210 7.172 -1.816 1.00 49.97 387 ILE A CA 1
ATOM 3200 C C . ILE A 1 387 ? 18.352 6.290 -3.039 1.00 56.22 387 ILE A C 1
ATOM 3201 O O . ILE A 1 387 ? 19.093 5.301 -3.040 1.00 60.97 387 ILE A O 1
ATOM 3206 N N . ARG A 1 388 ? 17.619 6.659 -4.081 1.00 56.44 388 ARG A N 1
ATOM 3207 C CA . ARG A 1 388 ? 17.634 5.923 -5.327 1.00 59.11 388 ARG A CA 1
ATOM 3208 C C . ARG A 1 388 ? 18.164 6.796 -6.442 1.00 64.51 388 ARG A C 1
ATOM 3209 O O . ARG A 1 388 ? 18.478 7.977 -6.240 1.00 64.12 388 ARG A O 1
ATOM 3217 N N . PHE A 1 389 ? 18.265 6.200 -7.623 1.00 64.21 389 PHE A N 1
ATOM 3218 C CA . PHE A 1 389 ? 18.733 6.909 -8.800 1.00 64.76 389 PHE A CA 1
ATOM 3219 C C . PHE A 1 389 ? 18.108 6.255 -10.024 1.00 68.43 389 PHE A C 1
ATOM 3220 O O . PHE A 1 389 ? 17.699 5.094 -9.973 1.00 65.70 389 PHE A O 1
ATOM 3228 N N . ARG A 1 390 ? 18.024 7.011 -11.115 1.00 71.61 390 ARG A N 1
ATOM 3229 C CA . ARG A 1 390 ? 17.476 6.504 -12.371 1.00 69.42 390 ARG A CA 1
ATOM 3230 C C . ARG A 1 390 ? 18.409 7.012 -13.467 1.00 71.60 390 ARG A C 1
ATOM 3231 O O . ARG A 1 390 ? 18.856 8.158 -13.435 1.00 73.54 390 ARG A O 1
ATOM 3239 N N . ASP A 1 391 ? 18.735 6.150 -14.420 1.00 78.97 391 ASP A N 1
ATOM 3240 C CA . ASP A 1 391 ? 19.632 6.534 -15.510 1.00 82.26 391 ASP A CA 1
ATOM 3241 C C . ASP A 1 391 ? 18.901 7.188 -16.678 1.00 82.16 391 ASP A C 1
ATOM 3242 O O . ASP A 1 391 ? 19.460 8.022 -17.389 1.00 74.69 391 ASP A O 1
ATOM 3247 N N . ARG A 1 392 ? 17.647 6.789 -16.861 1.00 88.30 392 ARG A N 1
ATOM 3248 C CA . ARG A 1 392 ? 16.785 7.304 -17.913 1.00 96.84 392 ARG A CA 1
ATOM 3249 C C . ARG A 1 392 ? 15.468 7.700 -17.229 1.00 99.03 392 ARG A C 1
ATOM 3250 O O . ARG A 1 392 ? 14.886 6.910 -16.477 1.00 96.99 392 ARG A O 1
ATOM 3258 N N . THR A 1 393 ? 15.018 8.931 -17.466 1.00 105.34 393 THR A N 1
ATOM 3259 C CA . THR A 1 393 ? 13.775 9.430 -16.873 1.00 108.54 393 THR A CA 1
ATOM 3260 C C . THR A 1 393 ? 12.646 8.434 -17.107 1.00 107.98 393 THR A C 1
ATOM 3261 O O . THR A 1 393 ? 11.575 8.533 -16.508 1.00 103.82 393 THR A O 1
ATOM 3265 N N . ASP A 1 394 ? 12.913 7.478 -17.992 1.00 109.92 394 ASP A N 1
ATOM 3266 C CA . ASP A 1 394 ? 11.982 6.416 -18.335 1.00 113.94 394 ASP A CA 1
ATOM 3267 C C . ASP A 1 394 ? 11.287 5.910 -17.071 1.00 115.08 394 ASP A C 1
ATOM 3268 O O . ASP A 1 394 ? 10.133 6.266 -16.811 1.00 115.04 394 ASP A O 1
ATOM 3273 N N . GLU A 1 395 ? 11.990 5.083 -16.291 1.00 114.46 395 GLU A N 1
ATOM 3274 C CA . GLU A 1 395 ? 11.435 4.544 -15.047 1.00 111.07 395 GLU A CA 1
ATOM 3275 C C . GLU A 1 395 ? 12.336 3.571 -14.282 1.00 101.02 395 GLU A C 1
ATOM 3276 O O . GLU A 1 395 ? 13.472 3.294 -14.666 1.00 92.49 395 GLU A O 1
ATOM 3282 N N . LYS A 1 396 ? 11.791 3.074 -13.180 1.00 95.39 396 LYS A N 1
ATOM 3283 C CA . LYS A 1 396 ? 12.442 2.112 -12.303 1.00 92.45 396 LYS A CA 1
ATOM 3284 C C . LYS A 1 396 ? 13.658 2.592 -11.528 1.00 88.60 396 LYS A C 1
ATOM 3285 O O . LYS A 1 396 ? 14.782 2.158 -11.788 1.00 83.84 396 LYS A O 1
ATOM 3291 N N . PRO A 1 397 ? 13.451 3.495 -10.557 1.00 84.74 397 PRO A N 1
ATOM 3292 C CA . PRO A 1 397 ? 14.607 3.961 -9.793 1.00 80.57 397 PRO A CA 1
ATOM 3293 C C . PRO A 1 397 ? 15.147 2.839 -8.903 1.00 76.64 397 PRO A C 1
ATOM 3294 O O . PRO A 1 397 ? 14.386 2.082 -8.293 1.00 72.62 397 PRO A O 1
ATOM 3298 N N . ARG A 1 398 ? 16.469 2.722 -8.865 1.00 74.93 398 ARG A N 1
ATOM 3299 C CA . ARG A 1 398 ? 17.129 1.704 -8.059 1.00 74.90 398 ARG A CA 1
ATOM 3300 C C . ARG A 1 398 ? 17.964 2.353 -6.948 1.00 68.45 398 ARG A C 1
ATOM 3301 O O . ARG A 1 398 ? 18.441 3.487 -7.091 1.00 58.57 398 ARG A O 1
ATOM 3309 N N . TYR A 1 399 ? 18.133 1.625 -5.846 1.00 59.77 399 TYR A N 1
ATOM 3310 C CA . TYR A 1 399 ? 18.913 2.114 -4.715 1.00 56.20 399 TYR A CA 1
ATOM 3311 C C . TYR A 1 399 ? 20.382 2.258 -5.076 1.00 50.99 399 TYR A C 1
ATOM 3312 O O . TYR A 1 399 ? 20.942 1.486 -5.846 1.00 51.70 399 TYR A O 1
ATOM 3321 N N . VAL A 1 400 ? 20.997 3.289 -4.534 1.00 51.34 400 VAL A N 1
ATOM 3322 C CA . VAL A 1 400 ? 22.400 3.561 -4.789 1.00 48.45 400 VAL A CA 1
ATOM 3323 C C . VAL A 1 400 ? 23.213 2.777 -3.764 1.00 51.17 400 VAL A C 1
ATOM 3324 O O . VAL A 1 400 ? 22.668 2.105 -2.871 1.00 44.42 400 VAL A O 1
ATOM 3328 N N . HIS A 1 401 ? 24.522 2.820 -3.905 1.00 50.55 401 HIS A N 1
ATOM 3329 C CA . HIS A 1 401 ? 25.356 2.162 -2.912 1.00 54.70 401 HIS A CA 1
ATOM 3330 C C . HIS A 1 401 ? 26.087 3.286 -2.204 1.00 51.79 401 HIS A C 1
ATOM 3331 O O . HIS A 1 401 ? 26.431 4.291 -2.822 1.00 53.66 401 HIS A O 1
ATOM 3338 N N . THR A 1 402 ? 26.283 3.150 -0.904 1.00 51.79 402 THR A N 1
ATOM 3339 C CA . THR A 1 402 ? 26.994 4.184 -0.172 1.00 49.30 402 THR A CA 1
ATOM 3340 C C . THR A 1 402 ? 28.245 3.604 0.436 1.00 44.98 402 THR A C 1
ATOM 3341 O O . THR A 1 402 ? 28.288 2.434 0.811 1.00 40.97 402 THR A O 1
ATOM 3345 N N . LEU A 1 403 ? 29.275 4.431 0.507 1.00 43.67 403 LEU A N 1
ATOM 3346 C CA . LEU A 1 403 ? 30.522 4.026 1.121 1.00 51.55 403 LEU A CA 1
ATOM 3347 C C . LEU A 1 403 ? 31.072 5.173 1.963 1.00 51.66 403 LEU A C 1
ATOM 3348 O O . LEU A 1 403 ? 30.724 6.340 1.749 1.00 52.70 403 LEU A O 1
ATOM 3353 N N . ASN A 1 404 ? 31.900 4.837 2.947 1.00 47.98 404 ASN A N 1
ATOM 3354 C CA . ASN A 1 404 ? 32.523 5.859 3.774 1.00 46.91 404 ASN A CA 1
ATOM 3355 C C . ASN A 1 404 ? 33.867 5.357 4.250 1.00 42.94 404 ASN A C 1
ATOM 3356 O O . ASN A 1 404 ? 34.129 4.151 4.321 1.00 37.50 404 ASN A O 1
ATOM 3361 N N . SER A 1 405 ? 34.738 6.297 4.545 1.00 40.68 405 SER A N 1
ATOM 3362 C CA . SER A 1 405 ? 36.053 5.949 5.011 1.00 38.68 405 SER A CA 1
ATOM 3363 C C . SER A 1 405 ? 36.719 7.128 5.651 1.00 42.56 405 SER A C 1
ATOM 3364 O O . SER A 1 405 ? 36.604 8.275 5.207 1.00 38.38 405 SER A O 1
ATOM 3367 N N . THR A 1 406 ? 37.428 6.833 6.716 1.00 43.54 406 THR A N 1
ATOM 3368 C CA . THR A 1 406 ? 38.166 7.864 7.393 1.00 43.90 406 THR A CA 1
ATOM 3369 C C . THR A 1 406 ? 39.224 8.351 6.414 1.00 42.80 406 THR A C 1
ATOM 3370 O O . THR A 1 406 ? 39.778 7.554 5.655 1.00 40.92 406 THR A O 1
ATOM 3374 N N . ALA A 1 407 ? 39.477 9.652 6.398 1.00 39.45 407 ALA A N 1
ATOM 3375 C CA . ALA A 1 407 ? 40.592 10.168 5.609 1.00 37.45 407 ALA A CA 1
ATOM 3376 C C . ALA A 1 407 ? 41.555 10.322 6.789 1.00 40.13 407 ALA A C 1
ATOM 3377 O O . ALA A 1 407 ? 42.562 9.645 6.873 1.00 45.28 407 ALA A O 1
ATOM 3379 N N . ILE A 1 408 ? 41.216 11.198 7.724 1.00 40.55 408 ILE A N 1
ATOM 3380 C CA . ILE A 1 408 ? 42.030 11.366 8.926 1.00 38.79 408 ILE A CA 1
ATOM 3381 C C . ILE A 1 408 ? 41.206 11.767 10.146 1.00 41.82 408 ILE A C 1
ATOM 3382 O O . ILE A 1 408 ? 40.487 12.767 10.140 1.00 40.71 408 ILE A O 1
ATOM 3387 N N . ALA A 1 409 ? 41.296 10.976 11.197 1.00 39.28 409 ALA A N 1
ATOM 3388 C CA . ALA A 1 409 ? 40.609 11.339 12.418 1.00 37.56 409 ALA A CA 1
ATOM 3389 C C . ALA A 1 409 ? 41.837 11.881 13.167 1.00 36.24 409 ALA A C 1
ATOM 3390 O O . ALA A 1 409 ? 42.735 11.120 13.523 1.00 36.82 409 ALA A O 1
ATOM 3392 N N . THR A 1 410 ? 41.892 13.195 13.365 1.00 41.60 410 THR A N 1
ATOM 3393 C CA . THR A 1 410 ? 43.056 13.838 13.998 1.00 42.52 410 THR A CA 1
ATOM 3394 C C . THR A 1 410 ? 43.490 13.263 15.340 1.00 42.44 410 THR A C 1
ATOM 3395 O O . THR A 1 410 ? 44.680 13.130 15.598 1.00 45.60 410 THR A O 1
ATOM 3399 N N . SER A 1 411 ? 42.529 12.941 16.197 1.00 47.49 411 SER A N 1
ATOM 3400 C CA . SER A 1 411 ? 42.820 12.364 17.509 1.00 46.82 411 SER A CA 1
ATOM 3401 C C . SER A 1 411 ? 43.906 11.274 17.389 1.00 42.30 411 SER A C 1
ATOM 3402 O O . SER A 1 411 ? 45.029 11.427 17.872 1.00 33.27 411 SER A O 1
ATOM 3405 N N . ARG A 1 412 ? 43.564 10.181 16.722 1.00 32.47 412 ARG A N 1
ATOM 3406 C CA . ARG A 1 412 ? 44.503 9.084 16.575 1.00 41.12 412 ARG A CA 1
ATOM 3407 C C . ARG A 1 412 ? 45.656 9.321 15.633 1.00 44.89 412 ARG A C 1
ATOM 3408 O O . ARG A 1 412 ? 46.658 8.616 15.715 1.00 49.58 412 ARG A O 1
ATOM 3416 N N . ALA A 1 413 ? 45.533 10.297 14.739 1.00 41.93 413 ALA A N 1
ATOM 3417 C CA . ALA A 1 413 ? 46.629 10.589 13.828 1.00 39.94 413 ALA A CA 1
ATOM 3418 C C . ALA A 1 413 ? 47.714 11.261 14.693 1.00 45.31 413 ALA A C 1
ATOM 3419 O O . ALA A 1 413 ? 48.926 11.016 14.556 1.00 35.76 413 ALA A O 1
ATOM 3421 N N . ILE A 1 414 ? 47.257 12.095 15.614 1.00 37.40 414 ILE A N 1
ATOM 3422 C CA . ILE A 1 414 ? 48.164 12.795 16.488 1.00 38.02 414 ILE A CA 1
ATOM 3423 C C . ILE A 1 414 ? 48.890 11.788 17.372 1.00 44.84 414 ILE A C 1
ATOM 3424 O O . ILE A 1 414 ? 50.088 11.932 17.593 1.00 45.03 414 ILE A O 1
ATOM 3429 N N . VAL A 1 415 ? 48.189 10.764 17.870 1.00 46.69 415 VAL A N 1
ATOM 3430 C CA . VAL A 1 415 ? 48.876 9.784 18.708 1.00 50.24 415 VAL A CA 1
ATOM 3431 C C . VAL A 1 415 ? 49.893 9.060 17.828 1.00 47.15 415 VAL A C 1
ATOM 3432 O O . VAL A 1 415 ? 51.069 8.944 18.200 1.00 43.96 415 VAL A O 1
ATOM 3436 N N . ALA A 1 416 ? 49.464 8.617 16.647 1.00 37.63 416 ALA A N 1
ATOM 3437 C CA . ALA A 1 416 ? 50.390 7.912 15.775 1.00 39.64 416 ALA A CA 1
ATOM 3438 C C . ALA A 1 416 ? 51.636 8.748 15.479 1.00 44.02 416 ALA A C 1
ATOM 3439 O O . ALA A 1 416 ? 52.754 8.217 15.486 1.00 46.29 416 ALA A O 1
ATOM 3441 N N . ILE A 1 417 ? 51.459 10.051 15.253 1.00 43.67 417 ILE A N 1
ATOM 3442 C CA . ILE A 1 417 ? 52.600 10.904 14.947 1.00 42.42 417 ILE A CA 1
ATOM 3443 C C . ILE A 1 417 ? 53.506 11.085 16.148 1.00 45.45 417 ILE A C 1
ATOM 3444 O O . ILE A 1 417 ? 54.726 11.043 16.008 1.00 52.29 417 ILE A O 1
ATOM 3449 N N . LEU A 1 418 ? 52.924 11.260 17.329 1.00 44.56 418 LEU A N 1
ATOM 3450 C CA . LEU A 1 418 ? 53.737 11.445 18.535 1.00 45.58 418 LEU A CA 1
ATOM 3451 C C . LEU A 1 418 ? 54.522 10.174 18.864 1.00 47.42 418 LEU A C 1
ATOM 3452 O O . LEU A 1 418 ? 55.713 10.223 19.172 1.00 44.25 418 LEU A O 1
ATOM 3457 N N . GLU A 1 419 ? 53.855 9.032 18.795 1.00 41.73 419 GLU A N 1
ATOM 3458 C CA . GLU A 1 419 ? 54.528 7.804 19.128 1.00 45.95 419 GLU A CA 1
ATOM 3459 C C . GLU A 1 419 ? 55.508 7.323 18.074 1.00 45.48 419 GLU A C 1
ATOM 3460 O O . GLU A 1 419 ? 56.530 6.763 18.415 1.00 46.80 419 GLU A O 1
ATOM 3466 N N . ASN A 1 420 ? 55.235 7.591 16.806 1.00 48.28 420 ASN A N 1
ATOM 3467 C CA . ASN A 1 420 ? 56.120 7.133 15.739 1.00 39.73 420 ASN A CA 1
ATOM 3468 C C . ASN A 1 420 ? 57.273 8.056 15.374 1.00 48.62 420 ASN A C 1
ATOM 3469 O O . ASN A 1 420 ? 58.253 7.606 14.772 1.00 53.99 420 ASN A O 1
ATOM 3474 N N . HIS A 1 421 ? 57.178 9.336 15.728 1.00 42.43 421 HIS A N 1
ATOM 3475 C CA . HIS A 1 421 ? 58.242 10.268 15.383 1.00 39.86 421 HIS A CA 1
ATOM 3476 C C . HIS A 1 421 ? 58.928 10.891 16.600 1.00 44.64 421 HIS A C 1
ATOM 3477 O O . HIS A 1 421 ? 59.544 11.967 16.489 1.00 41.08 421 HIS A O 1
ATOM 3484 N N . GLN A 1 422 ? 58.823 10.225 17.750 1.00 33.96 422 GLN A N 1
ATOM 3485 C CA . GLN A 1 422 ? 59.464 10.719 18.968 1.00 39.82 422 GLN A CA 1
ATOM 3486 C C . GLN A 1 422 ? 60.945 10.338 18.988 1.00 46.33 422 GLN A C 1
ATOM 3487 O O . GLN A 1 422 ? 61.357 9.383 18.347 1.00 43.70 422 GLN A O 1
ATOM 3493 N N . GLU A 1 423 ? 61.724 11.093 19.747 1.00 48.31 423 GLU A N 1
ATOM 3494 C CA . GLU A 1 423 ? 63.141 10.855 19.902 1.00 54.69 423 GLU A CA 1
ATOM 3495 C C . GLU A 1 423 ? 63.300 10.554 21.393 1.00 57.95 423 GLU A C 1
ATOM 3496 O O . GLU A 1 423 ? 62.319 10.669 22.145 1.00 59.96 423 GLU A O 1
ATOM 3502 N N . GLU A 1 424 ? 64.501 10.166 21.827 1.00 53.56 424 GLU A N 1
ATOM 3503 C CA . GLU A 1 424 ? 64.707 9.817 23.234 1.00 53.86 424 GLU A CA 1
ATOM 3504 C C . GLU A 1 424 ? 64.307 10.893 24.212 1.00 51.62 424 GLU A C 1
ATOM 3505 O O . GLU A 1 424 ? 63.740 10.604 25.273 1.00 50.16 424 GLU A O 1
ATOM 3511 N N . ASP A 1 425 ? 64.620 12.135 23.868 1.00 47.69 425 ASP A N 1
ATOM 3512 C CA . ASP A 1 425 ? 64.335 13.253 24.754 1.00 52.25 425 ASP A CA 1
ATOM 3513 C C . ASP A 1 425 ? 62.886 13.726 24.786 1.00 55.32 425 ASP A C 1
ATOM 3514 O O . ASP A 1 425 ? 62.549 14.593 25.601 1.00 56.40 425 ASP A O 1
ATOM 3519 N N . GLY A 1 426 ? 62.035 13.172 23.917 1.00 49.99 426 GLY A N 1
ATOM 3520 C CA . GLY A 1 426 ? 60.636 13.590 23.888 1.00 49.81 426 GLY A CA 1
ATOM 3521 C C . GLY A 1 426 ? 60.305 14.457 22.677 1.00 51.30 426 GLY A C 1
ATOM 3522 O O . GLY A 1 426 ? 59.144 14.637 22.308 1.00 47.96 426 GLY A O 1
ATOM 3523 N N . THR A 1 427 ? 61.342 15.011 22.063 1.00 48.99 427 THR A N 1
ATOM 3524 C CA . THR A 1 427 ? 61.165 15.815 20.883 1.00 44.23 427 THR A CA 1
ATOM 3525 C C . THR A 1 427 ? 60.439 14.977 19.860 1.00 49.81 427 THR A C 1
ATOM 3526 O O . THR A 1 427 ? 60.757 13.804 19.656 1.00 51.53 427 THR A O 1
ATOM 3530 N N . VAL A 1 428 ? 59.463 15.586 19.207 1.00 48.96 428 VAL A N 1
ATOM 3531 C CA . VAL A 1 428 ? 58.692 14.887 18.207 1.00 40.25 428 VAL A CA 1
ATOM 3532 C C . VAL A 1 428 ? 58.863 15.578 16.879 1.00 38.31 428 VAL A C 1
ATOM 3533 O O . VAL A 1 428 ? 58.557 16.752 16.743 1.00 43.94 428 VAL A O 1
ATOM 3537 N N . ARG A 1 429 ? 59.371 14.843 15.900 1.00 45.18 429 ARG A N 1
ATOM 3538 C CA . ARG A 1 429 ? 59.586 15.406 14.575 1.00 52.77 429 ARG A CA 1
ATOM 3539 C C . ARG A 1 429 ? 58.290 15.303 13.806 1.00 51.59 429 ARG A C 1
ATOM 3540 O O . ARG A 1 429 ? 57.591 14.299 13.904 1.00 60.29 429 ARG A O 1
ATOM 3548 N N . ILE A 1 430 ? 57.937 16.348 13.067 1.00 46.94 430 ILE A N 1
ATOM 3549 C CA . ILE A 1 430 ? 56.701 16.273 12.317 1.00 48.17 430 ILE A CA 1
ATOM 3550 C C . ILE A 1 430 ? 57.023 16.010 10.848 1.00 44.94 430 ILE A C 1
ATOM 3551 O O . ILE A 1 430 ? 57.923 16.608 10.289 1.00 47.49 430 ILE A O 1
ATOM 3556 N N . PRO A 1 431 ? 56.306 15.062 10.225 1.00 46.19 431 PRO A N 1
ATOM 3557 C CA . PRO A 1 431 ? 56.471 14.663 8.818 1.00 46.11 431 PRO A CA 1
ATOM 3558 C C . PRO A 1 431 ? 56.574 15.859 7.874 1.00 51.34 431 PRO A C 1
ATOM 3559 O O . PRO A 1 431 ? 55.747 16.766 7.933 1.00 49.16 431 PRO A O 1
ATOM 3563 N N . LYS A 1 432 ? 57.564 15.834 6.985 1.00 51.10 432 LYS A N 1
ATOM 3564 C CA . LYS A 1 432 ? 57.795 16.922 6.025 1.00 60.05 432 LYS A CA 1
ATOM 3565 C C . LYS A 1 432 ? 56.527 17.387 5.276 1.00 51.31 432 LYS A C 1
ATOM 3566 O O . LYS A 1 432 ? 56.327 18.571 5.061 1.00 43.17 432 LYS A O 1
ATOM 3572 N N . VAL A 1 433 ? 55.674 16.454 4.894 1.00 45.14 433 VAL A N 1
ATOM 3573 C CA . VAL A 1 433 ? 54.463 16.798 4.175 1.00 51.92 433 VAL A CA 1
ATOM 3574 C C . VAL A 1 433 ? 53.607 17.830 4.901 1.00 56.78 433 VAL A C 1
ATOM 3575 O O . VAL A 1 433 ? 52.881 18.580 4.248 1.00 58.44 433 VAL A O 1
ATOM 3579 N N . LEU A 1 434 ? 53.675 17.862 6.233 1.00 49.34 434 LEU A N 1
ATOM 3580 C CA . LEU A 1 434 ? 52.869 18.813 7.008 1.00 48.29 434 LEU A CA 1
ATOM 3581 C C . LEU A 1 434 ? 53.535 20.160 7.278 1.00 48.04 434 LEU A C 1
ATOM 3582 O O . LEU A 1 434 ? 52.868 21.102 7.714 1.00 57.07 434 LEU A O 1
ATOM 3587 N N . TRP A 1 435 ? 54.836 20.265 7.024 1.00 49.39 435 TRP A N 1
ATOM 3588 C CA . TRP A 1 435 ? 55.563 21.519 7.268 1.00 50.48 435 TRP A CA 1
ATOM 3589 C C . TRP A 1 435 ? 54.899 22.760 6.640 1.00 53.32 435 TRP A C 1
ATOM 3590 O O . TRP A 1 435 ? 54.914 23.848 7.229 1.00 46.64 435 TRP A O 1
ATOM 3601 N N . LYS A 1 436 ? 54.325 22.610 5.447 1.00 53.00 436 LYS A N 1
ATOM 3602 C CA . LYS A 1 436 ? 53.684 23.745 4.811 1.00 53.44 436 LYS A CA 1
ATOM 3603 C C . LYS A 1 436 ? 52.453 24.159 5.609 1.00 55.83 436 LYS A C 1
ATOM 3604 O O . LYS A 1 436 ? 52.053 25.327 5.585 1.00 53.19 436 LYS A O 1
ATOM 3610 N N . TYR A 1 437 ? 51.877 23.220 6.357 1.00 57.08 437 TYR A N 1
ATOM 3611 C CA . TYR A 1 437 ? 50.686 23.535 7.144 1.00 53.56 437 TYR A CA 1
ATOM 3612 C C . TYR A 1 437 ? 50.957 23.987 8.571 1.00 57.66 437 TYR A C 1
ATOM 3613 O O . TYR A 1 437 ? 50.230 24.835 9.096 1.00 60.30 437 TYR A O 1
ATOM 3622 N N . THR A 1 438 ? 51.993 23.422 9.194 1.00 51.94 438 THR A N 1
ATOM 3623 C CA . THR A 1 438 ? 52.331 23.746 10.582 1.00 52.42 438 THR A CA 1
ATOM 3624 C C . THR A 1 438 ? 53.282 24.908 10.809 1.00 49.27 438 THR A C 1
ATOM 3625 O O . THR A 1 438 ? 53.107 25.685 11.747 1.00 55.19 438 THR A O 1
ATOM 3629 N N . GLY A 1 439 ? 54.305 24.999 9.971 1.00 43.99 439 GLY A N 1
ATOM 3630 C CA . GLY A 1 439 ? 55.299 26.033 10.134 1.00 41.69 439 GLY A CA 1
ATOM 3631 C C . GLY A 1 439 ? 56.499 25.342 10.741 1.00 47.51 439 GLY A C 1
ATOM 3632 O O . GLY A 1 439 ? 57.518 25.132 10.082 1.00 59.74 439 GLY A O 1
ATOM 3633 N N . PHE A 1 440 ? 56.364 24.945 11.994 1.00 44.34 440 PHE A N 1
ATOM 3634 C CA . PHE A 1 440 ? 57.430 24.273 12.707 1.00 40.59 440 PHE A CA 1
ATOM 3635 C C . PHE A 1 440 ? 57.691 22.871 12.150 1.00 39.85 440 PHE A C 1
ATOM 3636 O O . PHE A 1 440 ? 56.808 22.269 11.576 1.00 39.75 440 PHE A O 1
ATOM 3644 N N . LYS A 1 441 ? 58.905 22.352 12.325 1.00 50.93 441 LYS A N 1
ATOM 3645 C CA . LYS A 1 441 ? 59.243 21.019 11.809 1.00 46.36 441 LYS A CA 1
ATOM 3646 C C . LYS A 1 441 ? 59.288 19.959 12.902 1.00 52.82 441 LYS A C 1
ATOM 3647 O O . LYS A 1 441 ? 59.290 18.761 12.626 1.00 52.28 441 LYS A O 1
ATOM 3653 N N . GLU A 1 442 ? 59.314 20.400 14.150 1.00 49.61 442 GLU A N 1
ATOM 3654 C CA . GLU A 1 442 ? 59.337 19.469 15.258 1.00 46.82 442 GLU A CA 1
ATOM 3655 C C . GLU A 1 442 ? 58.738 20.150 16.477 1.00 49.97 442 GLU A C 1
ATOM 3656 O O . GLU A 1 442 ? 58.506 21.361 16.477 1.00 49.12 442 GLU A O 1
ATOM 3662 N N . ILE A 1 443 ? 58.465 19.369 17.513 1.00 44.21 443 ILE A N 1
ATOM 3663 C CA . ILE A 1 443 ? 57.935 19.939 18.735 1.00 43.58 443 ILE A CA 1
ATOM 3664 C C . ILE A 1 443 ? 58.882 19.514 19.837 1.00 44.36 443 ILE A C 1
ATOM 3665 O O . ILE A 1 443 ? 59.087 18.327 20.057 1.00 43.99 443 ILE A O 1
ATOM 3670 N N . VAL A 1 444 ? 59.470 20.488 20.517 1.00 37.53 444 VAL A N 1
ATOM 3671 C CA . VAL A 1 444 ? 60.409 20.180 21.582 1.00 49.04 444 VAL A CA 1
ATOM 3672 C C . VAL A 1 444 ? 59.799 20.277 22.970 1.00 49.84 444 VAL A C 1
ATOM 3673 O O . VAL A 1 444 ? 58.840 21.017 23.209 1.00 58.48 444 VAL A O 1
ATOM 3677 N N . PRO A 1 445 ? 60.343 19.508 23.910 1.00 53.03 445 PRO A N 1
ATOM 3678 C CA . PRO A 1 445 ? 59.830 19.532 25.278 1.00 54.46 445 PRO A CA 1
ATOM 3679 C C . PRO A 1 445 ? 59.991 20.906 25.885 1.00 56.56 445 PRO A C 1
ATOM 3680 O O . PRO A 1 445 ? 60.886 21.652 25.499 1.00 51.06 445 PRO A O 1
ATOM 3684 N N . VAL A 1 446 ? 59.107 21.238 26.820 1.00 59.98 446 VAL A N 1
ATOM 3685 C CA . VAL A 1 446 ? 59.159 22.526 27.490 1.00 64.01 446 VAL A CA 1
ATOM 3686 C C . VAL A 1 446 ? 59.960 22.324 28.764 1.00 72.35 446 VAL A C 1
ATOM 3687 O O . VAL A 1 446 ? 60.131 21.192 29.217 1.00 73.44 446 VAL A O 1
ATOM 3691 N N . GLU A 1 447 ? 60.464 23.412 29.334 1.00 83.57 447 GLU A N 1
ATOM 3692 C CA . GLU A 1 447 ? 61.247 23.322 30.564 1.00 92.68 447 GLU A CA 1
ATOM 3693 C C . GLU A 1 447 ? 61.195 24.601 31.391 1.00 91.76 447 GLU A C 1
ATOM 3694 O O . GLU A 1 447 ? 61.022 24.456 32.619 1.00 92.64 447 GLU A O 1
ATOM 3700 N N . MET B 1 1 ? 28.377 37.171 39.400 1.00 42.01 1 MET B N 1
ATOM 3701 C CA . MET B 1 1 ? 27.924 37.364 40.813 1.00 44.37 1 MET B CA 1
ATOM 3702 C C . MET B 1 1 ? 28.485 38.613 41.454 1.00 50.31 1 MET B C 1
ATOM 3703 O O . MET B 1 1 ? 29.675 38.901 41.345 1.00 58.23 1 MET B O 1
ATOM 3708 N N . LEU B 1 2 ? 27.629 39.336 42.160 1.00 50.96 2 LEU B N 1
ATOM 3709 C CA . LEU B 1 2 ? 28.041 40.544 42.838 1.00 46.41 2 LEU B CA 1
ATOM 3710 C C . LEU B 1 2 ? 28.487 40.198 44.250 1.00 47.19 2 LEU B C 1
ATOM 3711 O O . LEU B 1 2 ? 27.931 39.296 44.862 1.00 53.07 2 LEU B O 1
ATOM 3716 N N . ASP B 1 3 ? 29.510 40.911 44.735 1.00 56.87 3 ASP B N 1
ATOM 3717 C CA . ASP B 1 3 ? 30.083 40.754 46.083 1.00 53.28 3 ASP B CA 1
ATOM 3718 C C . ASP B 1 3 ? 29.138 41.337 47.138 1.00 57.90 3 ASP B C 1
ATOM 3719 O O . ASP B 1 3 ? 28.771 42.517 47.086 1.00 58.75 3 ASP B O 1
ATOM 3724 N N . ILE B 1 4 ? 28.748 40.520 48.104 1.00 52.41 4 ILE B N 1
ATOM 3725 C CA . ILE B 1 4 ? 27.835 41.009 49.103 1.00 44.15 4 ILE B CA 1
ATOM 3726 C C . ILE B 1 4 ? 28.421 42.149 49.929 1.00 52.15 4 ILE B C 1
ATOM 3727 O O . ILE B 1 4 ? 27.672 43.004 50.399 1.00 48.02 4 ILE B O 1
ATOM 3732 N N . LYS B 1 5 ? 29.741 42.177 50.121 1.00 54.59 5 LYS B N 1
ATOM 3733 C CA . LYS B 1 5 ? 30.341 43.286 50.879 1.00 55.70 5 LYS B CA 1
ATOM 3734 C C . LYS B 1 5 ? 30.001 44.573 50.119 1.00 56.99 5 LYS B C 1
ATOM 3735 O O . LYS B 1 5 ? 29.658 45.588 50.715 1.00 55.46 5 LYS B O 1
ATOM 3741 N N . LEU B 1 6 ? 30.065 44.503 48.790 1.00 60.54 6 LEU B N 1
ATOM 3742 C CA . LEU B 1 6 ? 29.756 45.639 47.921 1.00 56.46 6 LEU B CA 1
ATOM 3743 C C . LEU B 1 6 ? 28.328 46.134 48.100 1.00 58.97 6 LEU B C 1
ATOM 3744 O O . LEU B 1 6 ? 28.09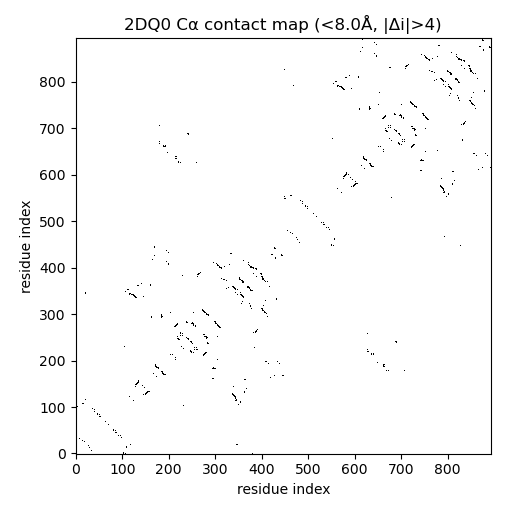7 47.338 48.115 1.00 58.32 6 LEU B O 1
ATOM 3749 N N . ILE B 1 7 ? 27.363 45.224 48.234 1.00 57.16 7 ILE B N 1
ATOM 3750 C CA . ILE B 1 7 ? 25.990 45.682 48.389 1.00 63.96 7 ILE B CA 1
ATOM 3751 C C . ILE B 1 7 ? 25.703 46.185 49.813 1.00 61.94 7 ILE B C 1
ATOM 3752 O O . ILE B 1 7 ? 24.796 46.987 50.016 1.00 64.49 7 ILE B O 1
ATOM 3757 N N . ARG B 1 8 ? 26.493 45.741 50.788 1.00 62.06 8 ARG B N 1
ATOM 3758 C CA . ARG B 1 8 ? 26.325 46.181 52.172 1.00 55.03 8 ARG B CA 1
ATOM 3759 C C . ARG B 1 8 ? 26.879 47.599 52.367 1.00 60.19 8 ARG B C 1
ATOM 3760 O O . ARG B 1 8 ? 26.207 48.444 52.938 1.00 58.95 8 ARG B O 1
ATOM 3768 N N . GLU B 1 9 ? 28.086 47.872 51.871 1.00 65.76 9 GLU B N 1
ATOM 3769 C CA . GLU B 1 9 ? 28.710 49.196 52.031 1.00 62.27 9 GLU B CA 1
ATOM 3770 C C . GLU B 1 9 ? 28.275 50.274 51.044 1.00 59.48 9 GLU B C 1
ATOM 3771 O O . GLU B 1 9 ? 28.385 51.457 51.348 1.00 62.17 9 GLU B O 1
ATOM 3777 N N . ASN B 1 10 ? 27.799 49.877 49.864 1.00 62.84 10 ASN B N 1
ATOM 3778 C CA . ASN B 1 10 ? 27.387 50.838 48.836 1.00 60.92 10 ASN B CA 1
ATOM 3779 C C . ASN B 1 10 ? 26.117 50.494 48.090 1.00 62.74 10 ASN B C 1
ATOM 3780 O O . ASN B 1 10 ? 26.083 50.527 46.850 1.00 56.09 10 ASN B O 1
ATOM 3785 N N . PRO B 1 11 ? 25.044 50.188 48.826 1.00 59.84 11 PRO B N 1
ATOM 3786 C CA . PRO B 1 11 ? 23.776 49.842 48.183 1.00 53.86 11 PRO B CA 1
ATOM 3787 C C . PRO B 1 11 ? 23.271 50.849 47.146 1.00 55.70 11 PRO B C 1
ATOM 3788 O O . PRO B 1 11 ? 22.665 50.452 46.141 1.00 45.63 11 PRO B O 1
ATOM 3792 N N . GLU B 1 12 ? 23.510 52.142 47.365 1.00 53.69 12 GLU B N 1
ATOM 3793 C CA . GLU B 1 12 ? 23.022 53.122 46.387 1.00 59.58 12 GLU B CA 1
ATOM 3794 C C . GLU B 1 12 ? 23.754 52.932 45.079 1.00 58.84 12 GLU B C 1
ATOM 3795 O O . GLU B 1 12 ? 23.160 53.016 43.995 1.00 53.42 12 GLU B O 1
ATOM 3801 N N . LEU B 1 13 ? 25.048 52.650 45.193 1.00 54.82 13 LEU B N 1
ATOM 3802 C CA . LEU B 1 13 ? 25.869 52.437 44.032 1.00 47.98 13 LEU B CA 1
ATOM 3803 C C . LEU B 1 13 ? 25.239 51.356 43.155 1.00 48.33 13 LEU B C 1
ATOM 3804 O O . LEU B 1 13 ? 25.016 51.585 41.966 1.00 46.75 13 LEU B O 1
ATOM 3809 N N . VAL B 1 14 ? 24.916 50.196 43.732 1.00 40.76 14 VAL B N 1
ATOM 3810 C CA . VAL B 1 14 ? 24.340 49.152 42.903 1.00 49.67 14 VAL B CA 1
ATOM 3811 C C . VAL B 1 14 ? 22.898 49.391 42.436 1.00 50.19 14 VAL B C 1
ATOM 3812 O O . VAL B 1 14 ? 22.561 49.031 41.302 1.00 53.04 14 VAL B O 1
ATOM 3816 N N . LYS B 1 15 ? 22.043 50.009 43.250 1.00 54.11 15 LYS B N 1
ATOM 3817 C CA . LYS B 1 15 ? 20.704 50.266 42.737 1.00 58.55 15 LYS B CA 1
ATOM 3818 C C . LYS B 1 15 ? 20.765 51.351 41.654 1.00 56.10 15 LYS B C 1
ATOM 3819 O O . LYS B 1 15 ? 19.993 51.310 40.690 1.00 53.68 15 LYS B O 1
ATOM 3825 N N . ASN B 1 16 ? 21.705 52.291 41.773 1.00 57.58 16 ASN B N 1
ATOM 3826 C CA . ASN B 1 16 ? 21.855 53.321 40.739 1.00 51.50 16 ASN B CA 1
ATOM 3827 C C . ASN B 1 16 ? 22.341 52.671 39.445 1.00 53.44 16 ASN B C 1
ATOM 3828 O O . ASN B 1 16 ? 21.923 53.050 38.343 1.00 46.88 16 ASN B O 1
ATOM 3833 N N . ASP B 1 17 ? 23.216 51.675 39.555 1.00 49.82 17 ASP B N 1
ATOM 3834 C CA . ASP B 1 17 ? 23.658 51.026 38.336 1.00 51.19 17 ASP B CA 1
ATOM 3835 C C . ASP B 1 17 ? 22.496 50.223 37.754 1.00 50.16 17 ASP B C 1
ATOM 3836 O O . ASP B 1 17 ? 22.344 50.139 36.536 1.00 47.79 17 ASP B O 1
ATOM 3841 N N . LEU B 1 18 ? 21.664 49.650 38.621 1.00 49.18 18 LEU B N 1
ATOM 3842 C CA . LEU B 1 18 ? 20.499 48.884 38.159 1.00 54.01 18 LEU B CA 1
ATOM 3843 C C . LEU B 1 18 ? 19.509 49.786 37.418 1.00 55.76 18 LEU B C 1
ATOM 3844 O O . LEU B 1 18 ? 18.899 49.385 36.425 1.00 56.22 18 LEU B O 1
ATOM 3849 N N . ILE B 1 19 ? 19.355 51.012 37.909 1.00 57.02 19 ILE B N 1
ATOM 3850 C CA . ILE B 1 19 ? 18.463 51.972 37.276 1.00 57.58 19 ILE B CA 1
ATOM 3851 C C . ILE B 1 19 ? 19.104 52.436 35.967 1.00 58.35 19 ILE B C 1
ATOM 3852 O O . ILE B 1 19 ? 18.393 52.661 34.999 1.00 63.94 19 ILE B O 1
ATOM 3857 N N . LYS B 1 20 ? 20.434 52.590 35.933 1.00 61.17 20 LYS B N 1
ATOM 3858 C CA . LYS B 1 20 ? 21.105 52.999 34.688 1.00 56.68 20 LYS B CA 1
ATOM 3859 C C . LYS B 1 20 ? 20.733 51.921 33.669 1.00 55.23 20 LYS B C 1
ATOM 3860 O O . LYS B 1 20 ? 20.271 52.220 32.568 1.00 55.20 20 LYS B O 1
ATOM 3866 N N . ARG B 1 21 ? 20.906 50.662 34.077 1.00 55.09 21 ARG B N 1
ATOM 3867 C CA . ARG B 1 21 ? 20.628 49.485 33.244 1.00 55.08 21 ARG B CA 1
ATOM 3868 C C . ARG B 1 21 ? 19.149 49.309 32.907 1.00 59.20 21 ARG B C 1
ATOM 3869 O O . ARG B 1 21 ? 18.797 48.488 32.059 1.00 53.53 21 ARG B O 1
ATOM 3877 N N . GLY B 1 22 ? 18.285 50.076 33.568 1.00 60.53 22 GLY B N 1
ATOM 3878 C CA . GLY B 1 22 ? 16.866 49.968 33.297 1.00 56.00 22 GLY B CA 1
ATOM 3879 C C . GLY B 1 22 ? 16.446 48.597 33.747 1.00 59.16 22 GLY B C 1
ATOM 3880 O O . GLY B 1 22 ? 16.018 47.761 32.955 1.00 63.26 22 GLY B O 1
ATOM 3881 N N . GLU B 1 23 ? 16.595 48.376 35.040 1.00 53.19 23 GLU B N 1
ATOM 3882 C CA . GLU B 1 23 ? 16.286 47.107 35.660 1.00 53.26 23 GLU B CA 1
ATOM 3883 C C . GLU B 1 23 ? 15.540 47.510 36.910 1.00 59.93 23 GLU B C 1
ATOM 3884 O O . GLU B 1 23 ? 15.862 47.070 38.015 1.00 64.70 23 GLU B O 1
ATOM 3890 N N . LEU B 1 24 ? 14.552 48.379 36.730 1.00 64.44 24 LEU B N 1
ATOM 3891 C CA . LEU B 1 24 ? 13.767 48.860 37.848 1.00 66.19 24 LEU B CA 1
ATOM 3892 C C . LEU B 1 24 ? 13.224 47.710 38.669 1.00 65.23 24 LEU B C 1
ATOM 3893 O O . LEU B 1 24 ? 13.063 47.830 39.871 1.00 68.16 24 LEU B O 1
ATOM 3898 N N . GLU B 1 25 ? 12.958 46.588 38.023 1.00 70.99 25 GLU B N 1
ATOM 3899 C CA . GLU B 1 25 ? 12.439 45.427 38.729 1.00 78.80 25 GLU B CA 1
ATOM 3900 C C . GLU B 1 25 ? 13.367 44.986 39.866 1.00 76.84 25 GLU B C 1
ATOM 3901 O O . GLU B 1 25 ? 12.950 44.915 41.030 1.00 70.76 25 GLU B O 1
ATOM 3907 N N . LYS B 1 26 ? 14.629 44.704 39.554 1.00 69.40 26 LYS B N 1
ATOM 3908 C CA . LYS B 1 26 ? 15.501 44.247 40.617 1.00 66.19 26 LYS B CA 1
ATOM 3909 C C . LYS B 1 26 ? 16.165 45.289 41.510 1.00 64.75 26 LYS B C 1
ATOM 3910 O O . LYS B 1 26 ? 16.995 44.945 42.347 1.00 62.05 26 LYS B O 1
ATOM 3916 N N . VAL B 1 27 ? 15.806 46.558 41.358 1.00 59.04 27 VAL B N 1
ATOM 3917 C CA . VAL B 1 27 ? 16.368 47.556 42.256 1.00 55.02 27 VAL B CA 1
ATOM 3918 C C . VAL B 1 27 ? 15.877 47.168 43.662 1.00 56.00 27 VAL B C 1
ATOM 3919 O O . VAL B 1 27 ? 16.534 47.429 44.684 1.00 57.16 27 VAL B O 1
ATOM 3923 N N . LYS B 1 28 ? 14.720 46.514 43.693 1.00 56.79 28 LYS B N 1
ATOM 3924 C CA . LYS B 1 28 ? 14.106 46.082 44.939 1.00 59.92 28 LYS B CA 1
ATOM 3925 C C . LYS B 1 28 ? 14.989 45.065 45.659 1.00 61.67 28 LYS B C 1
ATOM 3926 O O . LYS B 1 28 ? 15.041 45.043 46.891 1.00 62.42 28 LYS B O 1
ATOM 3932 N N . TRP B 1 29 ? 15.697 44.232 44.900 1.00 55.48 29 TRP B N 1
ATOM 3933 C CA . TRP B 1 29 ? 16.543 43.210 45.518 1.00 56.54 29 TRP B CA 1
ATOM 3934 C C . TRP B 1 29 ? 17.608 43.731 46.481 1.00 52.32 29 TRP B C 1
ATOM 3935 O O . TRP B 1 29 ? 17.928 43.077 47.466 1.00 47.22 29 TRP B O 1
ATOM 3946 N N . VAL B 1 30 ? 18.170 44.896 46.200 1.00 45.65 30 VAL B N 1
ATOM 3947 C CA . VAL B 1 30 ? 19.211 45.408 47.062 1.00 46.65 30 VAL B CA 1
ATOM 3948 C C . VAL B 1 30 ? 18.702 45.519 48.505 1.00 52.00 30 VAL B C 1
ATOM 3949 O O . VAL B 1 30 ? 19.336 45.048 49.448 1.00 48.38 30 VAL B O 1
ATOM 3953 N N . ASP B 1 31 ? 17.545 46.132 48.688 1.00 55.79 31 ASP B N 1
ATOM 3954 C CA . ASP B 1 31 ? 17.023 46.262 50.037 1.00 59.38 31 ASP B CA 1
ATOM 3955 C C . ASP B 1 31 ? 16.718 44.888 50.606 1.00 56.67 31 ASP B C 1
ATOM 3956 O O . ASP B 1 31 ? 17.027 44.601 51.771 1.00 50.92 31 ASP B O 1
ATOM 3961 N N . GLU B 1 32 ? 16.127 44.043 49.763 1.00 50.73 32 GLU B N 1
ATOM 3962 C CA . GLU B 1 32 ? 15.767 42.688 50.146 1.00 51.03 32 GLU B CA 1
ATOM 3963 C C . GLU B 1 32 ? 16.943 41.864 50.648 1.00 54.39 32 GLU B C 1
ATOM 3964 O O . GLU B 1 32 ? 16.875 41.309 51.738 1.00 62.18 32 GLU B O 1
ATOM 3970 N N . ILE B 1 33 ? 18.022 41.772 49.872 1.00 53.52 33 ILE B N 1
ATOM 3971 C CA . ILE B 1 33 ? 19.159 40.991 50.332 1.00 57.09 33 ILE B CA 1
ATOM 3972 C C . ILE B 1 33 ? 19.833 41.655 51.550 1.00 52.95 33 ILE B C 1
ATOM 3973 O O . ILE B 1 33 ? 20.410 40.973 52.409 1.00 46.85 33 ILE B O 1
ATOM 3978 N N . LEU B 1 34 ? 19.752 42.977 51.643 1.00 47.96 34 LEU B N 1
ATOM 3979 C CA . LEU B 1 34 ? 20.317 43.662 52.807 1.00 54.48 34 LEU B CA 1
ATOM 3980 C C . LEU B 1 34 ? 19.608 43.174 54.083 1.00 56.64 34 LEU B C 1
ATOM 3981 O O . LEU B 1 34 ? 20.256 42.830 55.067 1.00 53.83 34 LEU B O 1
ATOM 3986 N N . LYS B 1 35 ? 18.274 43.131 54.048 1.00 60.50 35 LYS B N 1
ATOM 3987 C CA . LYS B 1 35 ? 17.477 42.721 55.198 1.00 62.25 35 LYS B CA 1
ATOM 3988 C C . LYS B 1 35 ? 17.647 41.234 55.491 1.00 58.20 35 LYS B C 1
ATOM 3989 O O . LYS B 1 35 ? 17.698 40.812 56.657 1.00 55.12 35 LYS B O 1
ATOM 3995 N N . LEU B 1 36 ? 17.760 40.443 54.432 1.00 52.86 36 LEU B N 1
ATOM 3996 C CA . LEU B 1 36 ? 17.969 39.006 54.584 1.00 54.36 36 LEU B CA 1
ATOM 3997 C C . LEU B 1 36 ? 19.367 38.759 55.148 1.00 53.18 36 LEU B C 1
ATOM 3998 O O . LEU B 1 36 ? 19.562 37.880 55.992 1.00 51.26 36 LEU B O 1
ATOM 4003 N N . ASP B 1 37 ? 20.336 39.545 54.682 1.00 48.03 37 ASP B N 1
ATOM 4004 C CA . ASP B 1 37 ? 21.713 39.399 55.131 1.00 49.87 37 ASP B CA 1
ATOM 4005 C C . ASP B 1 37 ? 21.873 39.871 56.572 1.00 51.69 37 ASP B C 1
ATOM 4006 O O . ASP B 1 37 ? 22.810 39.476 57.266 1.00 55.34 37 ASP B O 1
ATOM 4011 N N . THR B 1 38 ? 20.962 40.726 57.023 1.00 54.85 38 THR B N 1
ATOM 4012 C CA . THR B 1 38 ? 21.038 41.224 58.389 1.00 58.42 38 THR B CA 1
ATOM 4013 C C . THR B 1 38 ? 20.574 40.135 59.335 1.00 58.37 38 THR B C 1
ATOM 4014 O O . THR B 1 38 ? 21.211 39.862 60.357 1.00 57.13 38 THR B O 1
ATOM 4018 N N . GLU B 1 39 ? 19.455 39.514 58.976 1.00 61.82 39 GLU B N 1
ATOM 4019 C CA . GLU B 1 39 ? 18.889 38.428 59.758 1.00 62.20 39 GLU B CA 1
ATOM 4020 C C . GLU B 1 39 ? 19.940 37.310 59.798 1.00 64.08 39 GLU B C 1
ATOM 4021 O O . GLU B 1 39 ? 20.286 36.786 60.860 1.00 62.35 39 GLU B O 1
ATOM 4027 N N . TRP B 1 40 ? 20.465 36.979 58.623 1.00 65.70 40 TRP B N 1
ATOM 4028 C CA . TRP B 1 40 ? 21.486 35.953 58.482 1.00 60.13 40 TRP B CA 1
ATOM 4029 C C . TRP B 1 40 ? 22.673 36.248 59.409 1.00 59.87 40 TRP B C 1
ATOM 4030 O O . TRP B 1 40 ? 23.098 35.377 60.173 1.00 55.97 40 TRP B O 1
ATOM 4041 N N . ARG B 1 41 ? 23.208 37.471 59.338 1.00 54.92 41 ARG B N 1
ATOM 4042 C CA . ARG B 1 41 ? 24.344 37.846 60.169 1.00 56.51 41 ARG B CA 1
ATOM 4043 C C . ARG B 1 41 ? 24.007 37.791 61.661 1.00 61.47 41 ARG B C 1
ATOM 4044 O O . ARG B 1 41 ? 24.824 37.346 62.484 1.00 54.14 41 ARG B O 1
ATOM 4052 N N . THR B 1 42 ? 22.797 38.216 62.011 1.00 61.03 42 THR B N 1
ATOM 4053 C CA . THR B 1 42 ? 22.391 38.198 63.409 1.00 63.02 42 THR B CA 1
ATOM 4054 C C . THR B 1 42 ? 22.201 36.786 63.960 1.00 62.27 42 THR B C 1
ATOM 4055 O O . THR B 1 42 ? 22.781 36.430 64.991 1.00 56.19 42 THR B O 1
ATOM 4059 N N . LYS B 1 43 ? 21.387 35.981 63.283 1.00 56.03 43 LYS B N 1
ATOM 4060 C CA . LYS B 1 43 ? 21.165 34.628 63.752 1.00 54.59 43 LYS B CA 1
ATOM 4061 C C . LYS B 1 43 ? 22.511 33.921 63.936 1.00 57.83 43 LYS B C 1
ATOM 4062 O O . LYS B 1 43 ? 22.690 33.116 64.848 1.00 50.16 43 LYS B O 1
ATOM 4068 N N . LEU B 1 44 ? 23.464 34.254 63.074 1.00 60.89 44 LEU B N 1
ATOM 4069 C CA . LEU B 1 44 ? 24.797 33.671 63.127 1.00 60.16 44 LEU B CA 1
ATOM 4070 C C . LEU B 1 44 ? 25.438 34.065 64.459 1.00 65.03 44 LEU B C 1
ATOM 4071 O O . LEU B 1 44 ? 26.111 33.250 65.108 1.00 67.30 44 LEU B O 1
ATOM 4076 N N . LYS B 1 45 ? 25.218 35.320 64.854 1.00 62.46 45 LYS B N 1
ATOM 4077 C CA . LYS B 1 45 ? 25.728 35.861 66.115 1.00 67.51 45 LYS B CA 1
ATOM 4078 C C . LYS B 1 45 ? 25.110 35.029 67.252 1.00 68.29 45 LYS B C 1
ATOM 4079 O O . LYS B 1 45 ? 25.818 34.537 68.143 1.00 66.77 45 LYS B O 1
ATOM 4085 N N . GLU B 1 46 ? 23.784 34.885 67.188 1.00 64.25 46 GLU B N 1
ATOM 4086 C CA . GLU B 1 46 ? 22.979 34.120 68.138 1.00 60.63 46 GLU B CA 1
ATOM 4087 C C . GLU B 1 46 ? 23.582 32.718 68.346 1.00 68.09 46 GLU B C 1
ATOM 4088 O O . GLU B 1 46 ? 23.807 32.276 69.485 1.00 66.09 46 GLU B O 1
ATOM 4094 N N . ILE B 1 47 ? 23.820 32.026 67.231 1.00 62.66 47 ILE B N 1
ATOM 4095 C CA . ILE B 1 47 ? 24.395 30.697 67.237 1.00 56.91 47 ILE B CA 1
ATOM 4096 C C . ILE B 1 47 ? 25.604 30.633 68.156 1.00 60.33 47 ILE B C 1
ATOM 4097 O O . ILE B 1 47 ? 25.636 29.801 69.057 1.00 70.31 47 ILE B O 1
ATOM 4102 N N . ASN B 1 48 ? 26.603 31.488 67.939 1.00 60.89 48 ASN B N 1
ATOM 4103 C CA . ASN B 1 48 ? 27.790 31.487 68.813 1.00 61.34 48 ASN B CA 1
ATOM 4104 C C . ASN B 1 48 ? 27.453 31.869 70.257 1.00 61.54 48 ASN B C 1
ATOM 4105 O O . ASN B 1 48 ? 27.992 31.295 71.198 1.00 53.84 48 ASN B O 1
ATOM 4110 N N . ARG B 1 49 ? 26.562 32.840 70.433 1.00 65.65 49 ARG B N 1
ATOM 4111 C CA . ARG B 1 49 ? 26.154 33.249 71.772 1.00 70.41 49 ARG B CA 1
ATOM 4112 C C . ARG B 1 49 ? 25.718 31.971 72.500 1.00 71.13 49 ARG B C 1
ATOM 4113 O O . ARG B 1 49 ? 26.313 31.571 73.505 1.00 68.42 49 ARG B O 1
ATOM 4121 N N . LEU B 1 50 ? 24.681 31.332 71.961 1.00 69.24 50 LEU B N 1
ATOM 4122 C CA . LEU B 1 50 ? 24.147 30.096 72.511 1.00 68.38 50 LEU B CA 1
ATOM 4123 C C . LEU B 1 50 ? 25.210 29.014 72.688 1.00 71.95 50 LEU B C 1
ATOM 4124 O O . LEU B 1 50 ? 25.248 28.351 73.720 1.00 78.39 50 LEU B O 1
ATOM 4129 N N . ARG B 1 51 ? 26.064 28.821 71.689 1.00 68.56 51 ARG B N 1
ATOM 4130 C CA . ARG B 1 51 ? 27.084 27.792 71.803 1.00 74.96 51 ARG B CA 1
ATOM 4131 C C . ARG B 1 51 ? 27.955 28.016 73.016 1.00 78.74 51 ARG B C 1
ATOM 4132 O O . ARG B 1 51 ? 28.138 27.113 73.824 1.00 80.05 51 ARG B O 1
ATOM 4140 N N . HIS B 1 52 ? 28.483 29.227 73.149 1.00 84.72 52 HIS B N 1
ATOM 4141 C CA . HIS B 1 52 ? 29.351 29.545 74.267 1.00 85.66 52 HIS B CA 1
ATOM 4142 C C . HIS B 1 52 ? 28.567 29.415 75.564 1.00 85.66 52 HIS B C 1
ATOM 4143 O O . HIS B 1 52 ? 29.113 29.004 76.586 1.00 83.30 52 HIS B O 1
ATOM 4150 N N . GLU B 1 53 ? 27.282 29.753 75.521 1.00 85.20 53 GLU B N 1
ATOM 4151 C CA . GLU B 1 53 ? 26.439 29.652 76.712 1.00 91.05 53 GLU B CA 1
ATOM 4152 C C . GLU B 1 53 ? 26.217 28.189 77.112 1.00 93.79 53 GLU B C 1
ATOM 4153 O O . GLU B 1 53 ? 26.226 27.835 78.294 1.00 91.54 53 GLU B O 1
ATOM 4159 N N . ARG B 1 54 ? 26.019 27.344 76.113 1.00 94.15 54 ARG B N 1
ATOM 4160 C CA . ARG B 1 54 ? 25.800 25.931 76.343 1.00 93.17 54 ARG B CA 1
ATOM 4161 C C . ARG B 1 54 ? 26.971 25.328 77.122 1.00 93.53 54 ARG B C 1
ATOM 4162 O O . ARG B 1 54 ? 26.766 24.494 78.004 1.00 94.71 54 ARG B O 1
ATOM 4170 N N . ASN B 1 55 ? 28.189 25.761 76.807 1.00 91.13 55 ASN B N 1
ATOM 4171 C CA . ASN B 1 55 ? 29.383 25.242 77.475 1.00 95.05 55 ASN B CA 1
ATOM 4172 C C . ASN B 1 55 ? 29.499 25.731 78.903 1.00 97.26 55 ASN B C 1
ATOM 4173 O O . ASN B 1 55 ? 29.791 24.958 79.817 1.00 97.39 55 ASN B O 1
ATOM 4178 N N . LYS B 1 56 ? 29.283 27.028 79.075 1.00 101.28 56 LYS B N 1
ATOM 4179 C CA . LYS B 1 56 ? 29.353 27.687 80.371 1.00 105.46 56 LYS B CA 1
ATOM 4180 C C . LYS B 1 56 ? 28.210 27.198 81.276 1.00 108.49 56 LYS B C 1
ATOM 4181 O O . LYS B 1 56 ? 28.272 27.329 82.499 1.00 110.21 56 LYS B O 1
ATOM 4187 N N . ILE B 1 57 ? 27.179 26.618 80.663 1.00 110.50 57 ILE B N 1
ATOM 4188 C CA . ILE B 1 57 ? 26.015 26.108 81.389 1.00 111.05 57 ILE B CA 1
ATOM 4189 C C . ILE B 1 57 ? 26.189 24.637 81.740 1.00 109.32 57 ILE B C 1
ATOM 4190 O O . ILE B 1 57 ? 25.514 24.117 82.625 1.00 107.52 57 ILE B O 1
ATOM 4195 N N . ALA B 1 58 ? 27.099 23.973 81.039 1.00 112.69 58 ALA B N 1
ATOM 4196 C CA . ALA B 1 58 ? 27.380 22.563 81.279 1.00 115.38 58 ALA B CA 1
ATOM 4197 C C . ALA B 1 58 ? 28.579 22.430 82.209 1.00 117.99 58 ALA B C 1
ATOM 4198 O O . ALA B 1 58 ? 28.863 21.348 82.719 1.00 117.97 58 ALA B O 1
ATOM 4200 N N . VAL B 1 59 ? 29.285 23.536 82.421 1.00 120.90 59 VAL B N 1
ATOM 4201 C CA . VAL B 1 59 ? 30.448 23.545 83.301 1.00 121.05 59 VAL B CA 1
ATOM 4202 C C . VAL B 1 59 ? 29.971 23.873 84.710 1.00 124.06 59 VAL B C 1
ATOM 4203 O O . VAL B 1 59 ? 30.628 23.546 85.696 1.00 124.21 59 VAL B O 1
ATOM 4207 N N . GLU B 1 60 ? 28.819 24.528 84.790 1.00 127.76 60 GLU B N 1
ATOM 4208 C CA . GLU B 1 60 ? 28.236 24.902 86.071 1.00 133.58 60 GLU B CA 1
ATOM 4209 C C . GLU B 1 60 ? 27.218 23.871 86.530 1.00 132.76 60 GLU B C 1
ATOM 4210 O O . GLU B 1 60 ? 26.744 23.915 87.667 1.00 131.53 60 GLU B O 1
ATOM 4216 N N . ILE B 1 61 ? 26.877 22.950 85.637 1.00 132.90 61 ILE B N 1
ATOM 4217 C CA . ILE B 1 61 ? 25.931 21.894 85.966 1.00 132.92 61 ILE B CA 1
ATOM 4218 C C . ILE B 1 61 ? 26.748 20.774 86.616 1.00 132.50 61 ILE B C 1
ATOM 4219 O O . ILE B 1 61 ? 26.243 20.007 87.440 1.00 133.16 61 ILE B O 1
ATOM 4224 N N . GLY B 1 62 ? 28.024 20.708 86.244 1.00 130.72 62 GLY B N 1
ATOM 4225 C CA . GLY B 1 62 ? 28.910 19.704 86.797 1.00 130.10 62 GLY B CA 1
ATOM 4226 C C . GLY B 1 62 ? 29.506 20.216 88.090 1.00 131.44 62 GLY B C 1
ATOM 4227 O O . GLY B 1 62 ? 29.862 19.442 88.977 1.00 130.14 62 GLY B O 1
ATOM 4228 N N . LYS B 1 63 ? 29.624 21.537 88.188 1.00 133.44 63 LYS B N 1
ATOM 4229 C CA . LYS B 1 63 ? 30.157 22.170 89.387 1.00 134.29 63 LYS B CA 1
ATOM 4230 C C . LYS B 1 63 ? 29.158 21.941 90.520 1.00 135.45 63 LYS B C 1
ATOM 4231 O O . LYS B 1 63 ? 29.479 22.124 91.694 1.00 135.01 63 LYS B O 1
ATOM 4237 N N . ARG B 1 64 ? 27.944 21.541 90.148 1.00 136.46 64 ARG B N 1
ATOM 4238 C CA . ARG B 1 64 ? 26.894 21.253 91.117 1.00 137.21 64 ARG B CA 1
ATOM 4239 C C . ARG B 1 64 ? 26.933 19.771 91.460 1.00 142.39 64 ARG B C 1
ATOM 4240 O O . ARG B 1 64 ? 26.251 19.317 92.378 1.00 144.49 64 ARG B O 1
ATOM 4248 N N . ARG B 1 65 ? 27.730 19.021 90.706 1.00 147.08 65 ARG B N 1
ATOM 4249 C CA . ARG B 1 65 ? 27.888 17.590 90.937 1.00 152.19 65 ARG B CA 1
ATOM 4250 C C . ARG B 1 65 ? 28.622 17.424 92.268 1.00 152.99 65 ARG B C 1
ATOM 4251 O O . ARG B 1 65 ? 28.485 16.408 92.953 1.00 153.69 65 ARG B O 1
ATOM 4259 N N . LYS B 1 66 ? 29.401 18.443 92.622 1.00 151.83 66 LYS B N 1
ATOM 4260 C CA . LYS B 1 66 ? 30.154 18.455 93.870 1.00 148.09 66 LYS B CA 1
ATOM 4261 C C . LYS B 1 66 ? 29.335 19.186 94.935 1.00 146.63 66 LYS B C 1
ATOM 4262 O O . LYS B 1 66 ? 29.706 19.203 96.105 1.00 145.63 66 LYS B O 1
ATOM 4268 N N . LYS B 1 67 ? 28.221 19.787 94.519 1.00 146.85 67 LYS B N 1
ATOM 4269 C CA . LYS B 1 67 ? 27.351 20.536 95.430 1.00 146.43 67 LYS B CA 1
ATOM 4270 C C . LYS B 1 67 ? 25.938 19.941 95.476 1.00 147.14 67 LYS B C 1
ATOM 4271 O O . LYS B 1 67 ? 25.745 18.754 95.209 1.00 144.43 67 LYS B O 1
ATOM 4277 N N . GLY B 1 68 ? 24.959 20.782 95.809 1.00 148.91 68 GLY B N 1
ATOM 4278 C CA . GLY B 1 68 ? 23.575 20.342 95.903 1.00 148.60 68 GLY B CA 1
ATOM 4279 C C . GLY B 1 68 ? 23.032 19.738 94.627 1.00 147.52 68 GLY B C 1
ATOM 4280 O O . GLY B 1 68 ? 22.180 18.854 94.663 1.00 145.97 68 GLY B O 1
ATOM 4281 N N . GLU B 1 69 ? 23.525 20.233 93.498 1.00 148.57 69 GLU B N 1
ATOM 4282 C CA . GLU B 1 69 ? 23.131 19.763 92.171 1.00 152.49 69 GLU B CA 1
ATOM 4283 C C . GLU B 1 69 ? 21.638 19.810 91.811 1.00 154.00 69 GLU B C 1
ATOM 4284 O O . GLU B 1 69 ? 21.119 18.867 91.208 1.00 157.56 69 GLU B O 1
ATOM 4290 N N . PRO B 1 70 ? 20.921 20.886 92.182 1.00 152.85 70 PRO B N 1
ATOM 4291 C CA . PRO B 1 70 ? 19.499 20.901 91.806 1.00 150.45 70 PRO B CA 1
ATOM 4292 C C . PRO B 1 70 ? 19.401 21.253 90.312 1.00 148.29 70 PRO B C 1
ATOM 4293 O O . PRO B 1 70 ? 18.505 21.980 89.876 1.00 147.87 70 PRO B O 1
ATOM 4297 N N . VAL B 1 71 ? 20.348 20.708 89.551 1.00 143.33 71 VAL B N 1
ATOM 4298 C CA . VAL B 1 71 ? 20.499 20.920 88.114 1.00 137.18 71 VAL B CA 1
ATOM 4299 C C . VAL B 1 71 ? 19.304 20.685 87.194 1.00 135.63 71 VAL B C 1
ATOM 4300 O O . VAL B 1 71 ? 19.420 20.862 85.984 1.00 133.88 71 VAL B O 1
ATOM 4304 N N . ASP B 1 72 ? 18.162 20.294 87.744 1.00 135.92 72 ASP B N 1
ATOM 4305 C CA . ASP B 1 72 ? 16.990 20.045 86.911 1.00 136.37 72 ASP B CA 1
ATOM 4306 C C . ASP B 1 72 ? 16.612 21.243 86.044 1.00 134.08 72 ASP B C 1
ATOM 4307 O O . ASP B 1 72 ? 16.295 21.084 84.866 1.00 133.41 72 ASP B O 1
ATOM 4312 N N . GLU B 1 73 ? 16.645 22.437 86.630 1.00 132.30 73 GLU B N 1
ATOM 4313 C CA . GLU B 1 73 ? 16.310 23.659 85.902 1.00 128.16 73 GLU B CA 1
ATOM 4314 C C . GLU B 1 73 ? 17.331 23.890 84.801 1.00 123.54 73 GLU B C 1
ATOM 4315 O O . GLU B 1 73 ? 16.988 24.266 83.680 1.00 119.48 73 GLU B O 1
ATOM 4321 N N . LEU B 1 74 ? 18.593 23.667 85.151 1.00 119.35 74 LEU B N 1
ATOM 4322 C CA . LEU B 1 74 ? 19.712 23.836 84.238 1.00 114.78 74 LEU B CA 1
ATOM 4323 C C . LEU B 1 74 ? 19.607 22.850 83.070 1.00 113.24 74 LEU B C 1
ATOM 4324 O O . LEU B 1 74 ? 19.627 23.251 81.906 1.00 112.46 74 LEU B O 1
ATOM 4329 N N . LEU B 1 75 ? 19.483 21.565 83.393 1.00 108.51 75 LEU B N 1
ATOM 4330 C CA . LEU B 1 75 ? 19.370 20.510 82.393 1.00 100.76 75 LEU B CA 1
ATOM 4331 C C . LEU B 1 75 ? 18.313 20.890 81.360 1.00 96.90 75 LEU B C 1
ATOM 4332 O O . LEU B 1 75 ? 18.412 20.535 80.188 1.00 97.57 75 LEU B O 1
ATOM 4337 N N . ALA B 1 76 ? 17.306 21.626 81.805 1.00 91.86 76 ALA B N 1
ATOM 4338 C CA . ALA B 1 76 ? 16.225 22.047 80.933 1.00 87.49 76 ALA B CA 1
ATOM 4339 C C . ALA B 1 76 ? 16.616 23.164 79.975 1.00 87.78 76 ALA B C 1
ATOM 4340 O O . ALA B 1 76 ? 16.154 23.186 78.835 1.00 80.85 76 ALA B O 1
ATOM 4342 N N . LYS B 1 77 ? 17.449 24.097 80.438 1.00 89.81 77 LYS B N 1
ATOM 4343 C CA . LYS B 1 77 ? 17.893 25.223 79.605 1.00 91.79 77 LYS B CA 1
ATOM 4344 C C . LYS B 1 77 ? 18.890 24.747 78.554 1.00 85.15 77 LYS B C 1
ATOM 4345 O O . LYS B 1 77 ? 18.881 25.221 77.412 1.00 74.83 77 LYS B O 1
ATOM 4351 N N . SER B 1 78 ? 19.749 23.814 78.965 1.00 78.06 78 SER B N 1
ATOM 4352 C CA . SER B 1 78 ? 20.766 23.231 78.100 1.00 76.01 78 SER B CA 1
ATOM 4353 C C . SER B 1 78 ? 20.098 22.535 76.917 1.00 75.30 78 SER B C 1
ATOM 4354 O O . SER B 1 78 ? 20.684 22.398 75.850 1.00 71.55 78 SER B O 1
ATOM 4357 N N . ARG B 1 79 ? 18.868 22.085 77.126 1.00 73.60 79 ARG B N 1
ATOM 4358 C CA . ARG B 1 79 ? 18.116 21.423 76.082 1.00 76.71 79 ARG B CA 1
ATOM 4359 C C . ARG B 1 79 ? 17.410 22.474 75.215 1.00 73.01 79 ARG B C 1
ATOM 4360 O O . ARG B 1 79 ? 17.181 22.257 74.025 1.00 70.85 79 ARG B O 1
ATOM 4368 N N . GLU B 1 80 ? 17.064 23.611 75.812 1.00 76.63 80 GLU B N 1
ATOM 4369 C CA . GLU B 1 80 ? 16.397 24.684 75.073 1.00 76.94 80 GLU B CA 1
ATOM 4370 C C . GLU B 1 80 ? 17.442 25.313 74.180 1.00 69.52 80 GLU B C 1
ATOM 4371 O O . GLU B 1 80 ? 17.151 25.740 73.062 1.00 67.50 80 GLU B O 1
ATOM 4377 N N . ILE B 1 81 ? 18.668 25.356 74.688 1.00 62.48 81 ILE B N 1
ATOM 4378 C CA . ILE B 1 81 ? 19.780 25.915 73.947 1.00 62.71 81 ILE B CA 1
ATOM 4379 C C . ILE B 1 81 ? 20.036 25.135 72.660 1.00 63.29 81 ILE B C 1
ATOM 4380 O O . ILE B 1 81 ? 20.015 25.726 71.584 1.00 64.53 81 ILE B O 1
ATOM 4385 N N . VAL B 1 82 ? 20.247 23.820 72.747 1.00 61.19 82 VAL B N 1
ATOM 4386 C CA . VAL B 1 82 ? 20.506 23.044 71.534 1.00 63.01 82 VAL B CA 1
ATOM 4387 C C . VAL B 1 82 ? 19.342 23.073 70.559 1.00 64.85 82 VAL B C 1
ATOM 4388 O O . VAL B 1 82 ? 19.542 23.146 69.348 1.00 72.66 82 VAL B O 1
ATOM 4392 N N . LYS B 1 83 ? 18.126 23.010 71.074 1.00 62.34 83 LYS B N 1
ATOM 4393 C CA . LYS B 1 83 ? 16.970 23.056 70.200 1.00 62.88 83 LYS B CA 1
ATOM 4394 C C . LYS B 1 83 ? 16.966 24.400 69.484 1.00 60.66 83 LYS B C 1
ATOM 4395 O O . LYS B 1 83 ? 16.584 24.504 68.326 1.00 63.51 83 LYS B O 1
ATOM 4401 N N . ARG B 1 84 ? 17.410 25.437 70.180 1.00 63.33 84 ARG B N 1
ATOM 4402 C CA . ARG B 1 84 ? 17.451 26.773 69.593 1.00 66.90 84 ARG B CA 1
ATOM 4403 C C . ARG B 1 84 ? 18.526 26.851 68.490 1.00 65.54 84 ARG B C 1
ATOM 4404 O O . ARG B 1 84 ? 18.265 27.297 67.370 1.00 58.79 84 ARG B O 1
ATOM 4412 N N . ILE B 1 85 ? 19.734 26.412 68.832 1.00 64.15 85 ILE B N 1
ATOM 4413 C CA . ILE B 1 85 ? 20.856 26.395 67.915 1.00 59.81 85 ILE B CA 1
ATOM 4414 C C . ILE B 1 85 ? 20.463 25.653 66.644 1.00 63.54 85 ILE B C 1
ATOM 4415 O O . ILE B 1 85 ? 20.794 26.078 65.535 1.00 65.33 85 ILE B O 1
ATOM 4420 N N . GLY B 1 86 ? 19.745 24.547 66.819 1.00 59.00 86 GLY B N 1
ATOM 4421 C CA . GLY B 1 86 ? 19.316 23.746 65.691 1.00 56.64 86 GLY B CA 1
ATOM 4422 C C . GLY B 1 86 ? 18.408 24.469 64.715 1.00 62.88 86 GLY B C 1
ATOM 4423 O O . GLY B 1 86 ? 18.656 24.450 63.512 1.00 62.32 86 GLY B O 1
ATOM 4424 N N . GLU B 1 87 ? 17.352 25.105 65.211 1.00 66.08 87 GLU B N 1
ATOM 4425 C CA . GLU B 1 87 ? 16.454 25.815 64.311 1.00 72.87 87 GLU B CA 1
ATOM 4426 C C . GLU B 1 87 ? 17.103 27.050 63.715 1.00 70.68 87 GLU B C 1
ATOM 4427 O O . GLU B 1 87 ? 16.814 27.426 62.576 1.00 66.27 87 GLU B O 1
ATOM 4433 N N . LEU B 1 88 ? 17.983 27.683 64.477 1.00 67.05 88 LEU B N 1
ATOM 4434 C CA . LEU B 1 88 ? 18.655 28.861 63.967 1.00 64.72 88 LEU B CA 1
ATOM 4435 C C . LEU B 1 88 ? 19.485 28.426 62.762 1.00 65.00 88 LEU B C 1
ATOM 4436 O O . LEU B 1 88 ? 19.378 29.002 61.676 1.00 62.98 88 LEU B O 1
ATOM 4441 N N . GLU B 1 89 ? 20.291 27.386 62.955 1.00 60.51 89 GLU B N 1
ATOM 4442 C CA . GLU B 1 89 ? 21.128 26.864 61.882 1.00 57.59 89 GLU B CA 1
ATOM 4443 C C . GLU B 1 89 ? 20.355 26.653 60.586 1.00 54.80 89 GLU B C 1
ATOM 4444 O O . GLU B 1 89 ? 20.820 27.015 59.510 1.00 54.75 89 GLU B O 1
ATOM 4450 N N . ASN B 1 90 ? 19.169 26.075 60.680 1.00 57.36 90 ASN B N 1
ATOM 4451 C CA . ASN B 1 90 ? 18.380 25.860 59.477 1.00 64.23 90 ASN B CA 1
ATOM 4452 C C . ASN B 1 90 ? 17.890 27.178 58.909 1.00 59.24 90 ASN B C 1
ATOM 4453 O O . ASN B 1 90 ? 17.865 27.364 57.696 1.00 61.49 90 ASN B O 1
ATOM 4458 N N . GLU B 1 91 ? 17.503 28.096 59.784 1.00 61.75 91 GLU B N 1
ATOM 4459 C CA . GLU B 1 91 ? 17.023 29.395 59.335 1.00 65.76 91 GLU B CA 1
ATOM 4460 C C . GLU B 1 91 ? 18.142 30.051 58.530 1.00 65.63 91 GLU B C 1
ATOM 4461 O O . GLU B 1 91 ? 17.908 30.664 57.483 1.00 63.17 91 GLU B O 1
ATOM 4467 N N . VAL B 1 92 ? 19.361 29.922 59.041 1.00 59.56 92 VAL B N 1
ATOM 4468 C CA . VAL B 1 92 ? 20.526 30.486 58.388 1.00 58.10 92 VAL B CA 1
ATOM 4469 C C . VAL B 1 92 ? 20.699 29.928 56.962 1.00 59.85 92 VAL B C 1
ATOM 4470 O O . VAL B 1 92 ? 20.788 30.693 56.000 1.00 58.11 92 VAL B O 1
ATOM 4474 N N . GLU B 1 93 ? 20.728 28.604 56.817 1.00 56.59 93 GLU B N 1
ATOM 4475 C CA . GLU B 1 93 ? 20.904 28.009 55.498 1.00 64.70 93 GLU B CA 1
ATOM 4476 C C . GLU B 1 93 ? 19.830 28.444 54.524 1.00 61.59 93 GLU B C 1
ATOM 4477 O O . GLU B 1 93 ? 20.093 28.658 53.350 1.00 61.63 93 GLU B O 1
ATOM 4483 N N . GLU B 1 94 ? 18.615 28.579 55.019 1.00 58.78 94 GLU B N 1
ATOM 4484 C CA . GLU B 1 94 ? 17.517 29.022 54.193 1.00 57.08 94 GLU B CA 1
ATOM 4485 C C . GLU B 1 94 ? 17.785 30.469 53.770 1.00 55.95 94 GLU B C 1
ATOM 4486 O O . GLU B 1 94 ? 17.552 30.845 52.623 1.00 59.77 94 GLU B O 1
ATOM 4492 N N . LEU B 1 95 ? 18.292 31.274 54.698 1.00 55.20 95 LEU B N 1
ATOM 4493 C CA . LEU B 1 95 ? 18.606 32.673 54.428 1.00 53.78 95 LEU B CA 1
ATOM 4494 C C . LEU B 1 95 ? 19.705 32.799 53.357 1.00 54.29 95 LEU B C 1
ATOM 4495 O O . LEU B 1 95 ? 19.574 33.573 52.404 1.00 46.96 95 LEU B O 1
ATOM 4500 N N . LYS B 1 96 ? 20.775 32.021 53.515 1.00 55.64 96 LYS B N 1
ATOM 4501 C CA . LYS B 1 96 ? 21.890 32.017 52.563 1.00 61.90 96 LYS B CA 1
ATOM 4502 C C . LYS B 1 96 ? 21.414 31.653 51.168 1.00 56.36 96 LYS B C 1
ATOM 4503 O O . LYS B 1 96 ? 21.938 32.148 50.176 1.00 60.00 96 LYS B O 1
ATOM 4509 N N . LYS B 1 97 ? 20.426 30.776 51.086 1.00 50.09 97 LYS B N 1
ATOM 4510 C CA . LYS B 1 97 ? 19.944 30.371 49.785 1.00 58.38 97 LYS B CA 1
ATOM 4511 C C . LYS B 1 97 ? 19.172 31.485 49.116 1.00 58.37 97 LYS B C 1
ATOM 4512 O O . LYS B 1 97 ? 19.317 31.700 47.912 1.00 57.77 97 LYS B O 1
ATOM 4518 N N . LYS B 1 98 ? 18.362 32.201 49.890 1.00 52.48 98 LYS B N 1
ATOM 4519 C CA . LYS B 1 98 ? 17.588 33.284 49.319 1.00 52.74 98 LYS B CA 1
ATOM 4520 C C . LYS B 1 98 ? 18.485 34.430 48.849 1.00 53.53 98 LYS B C 1
ATOM 4521 O O . LYS B 1 98 ? 18.256 34.987 47.764 1.00 44.75 98 LYS B O 1
ATOM 4527 N N . ILE B 1 99 ? 19.498 34.793 49.643 1.00 41.76 99 ILE B N 1
ATOM 4528 C CA . ILE B 1 99 ? 20.336 35.892 49.210 1.00 47.12 99 ILE B CA 1
ATOM 4529 C C . ILE B 1 99 ? 21.155 35.490 47.984 1.00 50.69 99 ILE B C 1
ATOM 4530 O O . ILE B 1 99 ? 21.288 36.288 47.043 1.00 48.57 99 ILE B O 1
ATOM 4535 N N . ASP B 1 100 ? 21.679 34.260 47.975 1.00 49.50 100 ASP B N 1
ATOM 4536 C CA . ASP B 1 100 ? 22.491 33.791 46.844 1.00 52.01 100 ASP B CA 1
ATOM 4537 C C . ASP B 1 100 ? 21.691 33.783 45.568 1.00 48.07 100 ASP B C 1
ATOM 4538 O O . ASP B 1 100 ? 22.206 34.103 44.500 1.00 53.58 100 ASP B O 1
ATOM 4543 N N . TYR B 1 101 ? 20.424 33.435 45.695 1.00 43.14 101 TYR B N 1
ATOM 4544 C CA . TYR B 1 101 ? 19.520 33.401 44.566 1.00 50.46 101 TYR B CA 1
ATOM 4545 C C . TYR B 1 101 ? 19.613 34.730 43.828 1.00 50.14 101 TYR B C 1
ATOM 4546 O O . TYR B 1 101 ? 19.690 34.776 42.591 1.00 49.97 101 TYR B O 1
ATOM 4555 N N . TYR B 1 102 ? 19.614 35.804 44.608 1.00 49.31 102 TYR B N 1
ATOM 4556 C CA . TYR B 1 102 ? 19.674 37.156 44.070 1.00 56.54 102 TYR B CA 1
ATOM 4557 C C . TYR B 1 102 ? 21.080 37.533 43.643 1.00 50.44 102 TYR B C 1
ATOM 4558 O O . TYR B 1 102 ? 21.294 38.048 42.538 1.00 47.67 102 TYR B O 1
ATOM 4567 N N . LEU B 1 103 ? 22.036 37.278 44.525 1.00 45.80 103 LEU B N 1
ATOM 4568 C CA . LEU B 1 103 ? 23.417 37.599 44.222 1.00 46.89 103 LEU B CA 1
ATOM 4569 C C . LEU B 1 103 ? 23.811 37.049 42.858 1.00 48.97 103 LEU B C 1
ATOM 4570 O O . LEU B 1 103 ? 24.558 37.695 42.122 1.00 52.54 103 LEU B O 1
ATOM 4575 N N . TRP B 1 104 ? 23.290 35.867 42.520 1.00 47.96 104 TRP B N 1
ATOM 4576 C CA . TRP B 1 104 ? 23.608 35.216 41.255 1.00 41.87 104 TRP B CA 1
ATOM 4577 C C . TRP B 1 104 ? 22.788 35.654 40.074 1.00 43.88 104 TRP B C 1
ATOM 4578 O O . TRP B 1 104 ? 23.076 35.256 38.953 1.00 46.09 104 TRP B O 1
ATOM 4589 N N . ARG B 1 105 ? 21.763 36.456 40.301 1.00 46.85 105 ARG B N 1
ATOM 4590 C CA . ARG B 1 105 ? 20.951 36.902 39.176 1.00 50.45 105 ARG B CA 1
ATOM 4591 C C . ARG B 1 105 ? 21.112 38.405 38.895 1.00 49.83 105 ARG B C 1
ATOM 4592 O O . ARG B 1 105 ? 20.431 38.970 38.043 1.00 52.49 105 ARG B O 1
ATOM 4600 N N . LEU B 1 106 ? 22.064 39.022 39.590 1.00 46.91 106 LEU B N 1
ATOM 4601 C CA . LEU B 1 106 ? 22.341 40.456 39.484 1.00 42.22 106 LEU B CA 1
ATOM 4602 C C . LEU B 1 106 ? 23.433 40.811 38.468 1.00 43.71 106 LEU B C 1
ATOM 4603 O O . LEU B 1 106 ? 24.540 40.298 38.528 1.00 44.12 106 LEU B O 1
ATOM 4608 N N . PRO B 1 107 ? 23.142 41.724 37.542 1.00 46.00 107 PRO B N 1
ATOM 4609 C CA . PRO B 1 107 ? 24.120 42.143 36.519 1.00 44.99 107 PRO B CA 1
ATOM 4610 C C . PRO B 1 107 ? 25.392 42.797 37.076 1.00 41.88 107 PRO B C 1
ATOM 4611 O O . PRO B 1 107 ? 25.394 43.342 38.183 1.00 44.28 107 PRO B O 1
ATOM 4615 N N . ASN B 1 108 ? 26.459 42.761 36.285 1.00 39.49 108 ASN B N 1
ATOM 4616 C CA . ASN B 1 108 ? 27.744 43.354 36.662 1.00 37.94 108 ASN B CA 1
ATOM 4617 C C . ASN B 1 108 ? 27.628 44.889 36.739 1.00 40.95 108 ASN B C 1
ATOM 4618 O O . ASN B 1 108 ? 26.838 45.478 36.005 1.00 38.30 108 ASN B O 1
ATOM 4623 N N . ILE B 1 109 ? 28.397 45.538 37.618 1.00 40.78 109 ILE B N 1
ATOM 4624 C CA . ILE B 1 109 ? 28.344 47.002 37.701 1.00 40.66 109 ILE B CA 1
ATOM 4625 C C . ILE B 1 109 ? 29.096 47.536 36.490 1.00 43.38 109 ILE B C 1
ATOM 4626 O O . ILE B 1 109 ? 30.256 47.176 36.264 1.00 45.58 109 ILE B O 1
ATOM 4631 N N . THR B 1 110 ? 28.420 48.401 35.739 1.00 41.58 110 THR B N 1
ATOM 4632 C CA . THR B 1 110 ? 28.950 49.016 34.534 1.00 38.67 110 THR B CA 1
ATOM 4633 C C . THR B 1 110 ? 29.959 50.107 34.856 1.00 40.50 110 THR B C 1
ATOM 4634 O O . THR B 1 110 ? 29.880 50.768 35.896 1.00 39.23 110 THR B O 1
ATOM 4638 N N . HIS B 1 111 ? 30.903 50.289 33.943 1.00 36.10 111 HIS B N 1
ATOM 4639 C CA . HIS B 1 111 ? 31.921 51.310 34.076 1.00 38.95 111 HIS B CA 1
ATOM 4640 C C . HIS B 1 111 ? 31.258 52.621 33.678 1.00 47.37 111 HIS B C 1
ATOM 4641 O O . HIS B 1 111 ? 30.536 52.684 32.675 1.00 51.35 111 HIS B O 1
ATOM 4648 N N . PRO B 1 112 ? 31.481 53.685 34.471 1.00 51.28 112 PRO B N 1
ATOM 4649 C CA . PRO B 1 112 ? 30.889 54.995 34.191 1.00 48.37 112 PRO B CA 1
ATOM 4650 C C . PRO B 1 112 ? 30.850 55.396 32.726 1.00 46.61 112 PRO B C 1
ATOM 4651 O O . PRO B 1 112 ? 29.908 56.044 32.305 1.00 49.77 112 PRO B O 1
ATOM 4655 N N . SER B 1 113 ? 31.848 54.985 31.948 1.00 48.29 113 SER B N 1
ATOM 4656 C CA . SER B 1 113 ? 31.905 55.298 30.514 1.00 42.12 113 SER B CA 1
ATOM 4657 C C . SER B 1 113 ? 30.880 54.537 29.641 1.00 52.14 113 SER B C 1
ATOM 4658 O O . SER B 1 113 ? 30.801 54.775 28.436 1.00 51.26 113 SER B O 1
ATOM 4661 N N . VAL B 1 114 ? 30.117 53.608 30.208 1.00 45.30 114 VAL B N 1
ATOM 4662 C CA . VAL B 1 114 ? 29.134 52.917 29.385 1.00 53.50 114 VAL B CA 1
ATOM 4663 C C . VAL B 1 114 ? 27.926 53.822 29.231 1.00 51.92 114 VAL B C 1
ATOM 4664 O O . VAL B 1 114 ? 27.298 54.201 30.214 1.00 59.82 114 VAL B O 1
ATOM 4668 N N . PRO B 1 115 ? 27.587 54.202 27.992 1.00 58.65 115 PRO B N 1
ATOM 4669 C CA . PRO B 1 115 ? 26.419 55.077 27.810 1.00 53.45 115 PRO B CA 1
ATOM 4670 C C . PRO B 1 115 ? 25.081 54.461 28.197 1.00 57.78 115 PRO B C 1
ATOM 4671 O O . PRO B 1 115 ? 24.843 53.259 27.994 1.00 59.17 115 PRO B O 1
ATOM 4675 N N . VAL B 1 116 ? 24.215 55.294 28.770 1.00 59.99 116 VAL B N 1
ATOM 4676 C CA . VAL B 1 116 ? 22.868 54.867 29.161 1.00 60.19 116 VAL B CA 1
ATOM 4677 C C . VAL B 1 116 ? 22.085 54.783 27.860 1.00 54.32 116 VAL B C 1
ATOM 4678 O O . VAL B 1 116 ? 22.261 55.638 27.000 1.00 62.30 116 VAL B O 1
ATOM 4682 N N . GLY B 1 117 ? 21.230 53.777 27.708 1.00 49.93 117 GLY B N 1
ATOM 4683 C CA . GLY B 1 117 ? 20.467 53.643 26.479 1.00 48.09 117 GLY B CA 1
ATOM 4684 C C . GLY B 1 117 ? 19.534 52.474 26.666 1.00 60.98 117 GLY B C 1
ATOM 4685 O O . GLY B 1 117 ? 19.738 51.689 27.582 1.00 70.74 117 GLY B O 1
ATOM 4686 N N . LYS B 1 118 ? 18.540 52.326 25.802 1.00 67.94 118 LYS B N 1
ATOM 4687 C CA . LYS B 1 118 ? 17.569 51.251 25.950 1.00 74.10 118 LYS B CA 1
ATOM 4688 C C . LYS B 1 118 ? 17.781 50.002 25.101 1.00 74.15 118 LYS B C 1
ATOM 4689 O O . LYS B 1 118 ? 17.461 48.900 25.533 1.00 78.04 118 LYS B O 1
ATOM 4695 N N . ASP B 1 119 ? 18.311 50.157 23.899 1.00 76.05 119 ASP B N 1
ATOM 4696 C CA . ASP B 1 119 ? 18.526 49.005 23.025 1.00 78.27 119 ASP B CA 1
ATOM 4697 C C . ASP B 1 119 ? 19.660 49.308 22.054 1.00 80.82 119 ASP B C 1
ATOM 4698 O O . ASP B 1 119 ? 20.395 50.278 22.245 1.00 75.18 119 ASP B O 1
ATOM 4703 N N . GLU B 1 120 ? 19.788 48.489 21.011 1.00 82.02 120 GLU B N 1
ATOM 4704 C CA . GLU B 1 120 ? 20.832 48.686 20.012 1.00 82.94 120 GLU B CA 1
ATOM 4705 C C . GLU B 1 120 ? 20.918 50.113 19.485 1.00 81.59 120 GLU B C 1
ATOM 4706 O O . GLU B 1 120 ? 22.012 50.633 19.300 1.00 82.65 120 GLU B O 1
ATOM 4712 N N . ASN B 1 121 ? 19.779 50.754 19.244 1.00 77.39 121 ASN B N 1
ATOM 4713 C CA . ASN B 1 121 ? 19.801 52.112 18.704 1.00 79.94 121 ASN B CA 1
ATOM 4714 C C . ASN B 1 121 ? 20.575 53.124 19.529 1.00 76.62 121 ASN B C 1
ATOM 4715 O O . ASN B 1 121 ? 21.140 54.074 18.987 1.00 80.14 121 ASN B O 1
ATOM 4720 N N . ASP B 1 122 ? 20.609 52.933 20.837 1.00 71.12 122 ASP B N 1
ATOM 4721 C CA . ASP B 1 122 ? 21.315 53.879 21.677 1.00 63.90 122 ASP B CA 1
ATOM 4722 C C . ASP B 1 122 ? 22.803 53.563 21.839 1.00 60.41 122 ASP B C 1
ATOM 4723 O O . ASP B 1 122 ? 23.495 54.205 22.634 1.00 55.65 122 ASP B O 1
ATOM 4728 N N . ASN B 1 123 ? 23.291 52.576 21.083 1.00 51.55 123 ASN B N 1
ATOM 4729 C CA . ASN B 1 123 ? 24.702 52.226 21.126 1.00 49.25 123 ASN B CA 1
ATOM 4730 C C . ASN B 1 123 ? 25.453 53.330 20.400 1.00 54.08 123 ASN B C 1
ATOM 4731 O O . ASN B 1 123 ? 25.023 53.808 19.348 1.00 53.92 123 ASN B O 1
ATOM 4736 N N . VAL B 1 124 ? 26.597 53.698 20.953 1.00 49.36 124 VAL B N 1
ATOM 4737 C CA . VAL B 1 124 ? 27.383 54.785 20.420 1.00 46.33 124 VAL B CA 1
ATOM 4738 C C . VAL B 1 124 ? 28.633 54.513 19.561 1.00 45.22 124 VAL B C 1
ATOM 4739 O O . VAL B 1 124 ? 29.591 53.904 20.024 1.00 47.36 124 VAL B O 1
ATOM 4743 N N . PRO B 1 125 ? 28.620 54.964 18.286 1.00 45.49 125 PRO B N 1
ATOM 4744 C CA . PRO B 1 125 ? 29.781 54.755 17.418 1.00 39.52 125 PRO B CA 1
ATOM 4745 C C . PRO B 1 125 ? 30.929 55.659 17.870 1.00 48.03 125 PRO B C 1
ATOM 4746 O O . PRO B 1 125 ? 30.753 56.851 18.039 1.00 53.65 125 PRO B O 1
ATOM 4750 N N . ILE B 1 126 ? 32.106 55.079 18.076 1.00 49.83 126 ILE B N 1
ATOM 4751 C CA . ILE B 1 126 ? 33.259 55.824 18.558 1.00 45.45 126 ILE B CA 1
ATOM 4752 C C . ILE B 1 126 ? 34.443 55.762 17.616 1.00 47.65 126 ILE B C 1
ATOM 4753 O O . ILE B 1 126 ? 35.492 56.326 17.914 1.00 44.40 126 ILE B O 1
ATOM 4758 N N . ARG B 1 127 ? 34.291 55.100 16.480 1.00 41.29 127 ARG B N 1
ATOM 4759 C CA . ARG B 1 127 ? 35.435 54.949 15.602 1.00 45.78 127 ARG B CA 1
ATOM 4760 C C . ARG B 1 127 ? 34.971 54.292 14.292 1.00 49.85 127 ARG B C 1
ATOM 4761 O O . ARG B 1 127 ? 34.059 53.450 14.292 1.00 44.64 127 ARG B O 1
ATOM 4769 N N . PHE B 1 128 ? 35.577 54.671 13.173 1.00 41.22 128 PHE B N 1
ATOM 4770 C CA . PHE B 1 128 ? 35.171 54.074 11.910 1.00 44.43 128 PHE B CA 1
ATOM 4771 C C . PHE B 1 128 ? 36.443 53.747 11.195 1.00 44.59 128 PHE B C 1
ATOM 4772 O O . PHE B 1 128 ? 37.481 54.263 11.566 1.00 49.22 128 PHE B O 1
ATOM 4780 N N . TRP B 1 129 ? 36.377 52.875 10.191 1.00 45.11 129 TRP B N 1
ATOM 4781 C CA . TRP B 1 129 ? 37.571 52.499 9.439 1.00 41.55 129 TRP B CA 1
ATOM 4782 C C . TRP B 1 129 ? 37.203 51.953 8.082 1.00 41.84 129 TRP B C 1
ATOM 4783 O O . TRP B 1 129 ? 36.187 51.266 7.940 1.00 44.66 129 TRP B O 1
ATOM 4794 N N . GLY B 1 130 ? 38.041 52.248 7.091 1.00 36.01 130 GLY B N 1
ATOM 4795 C CA . GLY B 1 130 ? 37.812 51.734 5.752 1.00 40.54 130 GLY B CA 1
ATOM 4796 C C . GLY B 1 130 ? 36.940 52.582 4.836 1.00 51.78 130 GLY B C 1
ATOM 4797 O O . GLY B 1 130 ? 36.328 53.577 5.256 1.00 47.52 130 GLY B O 1
ATOM 4798 N N . LYS B 1 131 ? 36.906 52.180 3.566 1.00 50.25 131 LYS B N 1
ATOM 4799 C CA . LYS B 1 131 ? 36.112 52.855 2.557 1.00 52.35 131 LYS B CA 1
ATOM 4800 C C . LYS B 1 131 ? 34.959 51.932 2.115 1.00 49.55 131 LYS B C 1
ATOM 4801 O O . LYS B 1 131 ? 35.169 50.919 1.447 1.00 44.67 131 LYS B O 1
ATOM 4807 N N . ALA B 1 132 ? 33.739 52.299 2.500 1.00 47.82 132 ALA B N 1
ATOM 4808 C CA . ALA B 1 132 ? 32.544 51.511 2.190 1.00 45.57 132 ALA B CA 1
ATOM 4809 C C . ALA B 1 132 ? 32.047 51.661 0.751 1.00 50.19 132 ALA B C 1
ATOM 4810 O O . ALA B 1 132 ? 32.191 52.712 0.124 1.00 52.03 132 ALA B O 1
ATOM 4812 N N . ARG B 1 133 ? 31.483 50.589 0.222 1.00 43.14 133 ARG B N 1
ATOM 4813 C CA . ARG B 1 133 ? 30.946 50.627 -1.114 1.00 49.40 133 ARG B CA 1
ATOM 4814 C C . ARG B 1 133 ? 29.474 50.658 -0.784 1.00 53.07 133 ARG B C 1
ATOM 4815 O O . ARG B 1 133 ? 28.950 49.714 -0.211 1.00 55.60 133 ARG B O 1
ATOM 4823 N N . VAL B 1 134 ? 28.815 51.761 -1.113 1.00 54.07 134 VAL B N 1
ATOM 4824 C CA . VAL B 1 134 ? 27.404 51.906 -0.807 1.00 52.36 134 VAL B CA 1
ATOM 4825 C C . VAL B 1 134 ? 26.493 51.985 -2.032 1.00 53.84 134 VAL B C 1
ATOM 4826 O O . VAL B 1 134 ? 26.707 52.798 -2.936 1.00 51.65 134 VAL B O 1
ATOM 4830 N N . TRP B 1 135 ? 25.475 51.136 -2.063 1.00 54.39 135 TRP B N 1
ATOM 4831 C CA . TRP B 1 135 ? 24.506 51.181 -3.154 1.00 55.17 135 TRP B CA 1
ATOM 4832 C C . TRP B 1 135 ? 23.785 52.519 -3.025 1.00 50.62 135 TRP B C 1
ATOM 4833 O O . TRP B 1 135 ? 23.505 52.958 -1.904 1.00 45.22 135 TRP B O 1
ATOM 4844 N N . LYS B 1 136 ? 23.479 53.164 -4.150 1.00 51.30 136 LYS B N 1
ATOM 4845 C CA . LYS B 1 136 ? 22.769 54.452 -4.120 1.00 46.50 136 LYS B CA 1
ATOM 4846 C C . LYS B 1 136 ? 21.460 54.382 -3.295 1.00 49.29 136 LYS B C 1
ATOM 4847 O O . LYS B 1 136 ? 21.136 55.315 -2.547 1.00 54.68 136 LYS B O 1
ATOM 4853 N N . GLY B 1 137 ? 20.730 53.267 -3.398 1.00 44.72 137 GLY B N 1
ATOM 4854 C CA . GLY B 1 137 ? 19.484 53.126 -2.656 1.00 48.19 137 GLY B CA 1
ATOM 4855 C C . GLY B 1 137 ? 19.627 52.953 -1.153 1.00 58.51 137 GLY B C 1
ATOM 4856 O O . GLY B 1 137 ? 18.627 52.855 -0.425 1.00 60.58 137 GLY B O 1
ATOM 4857 N N . HIS B 1 138 ? 20.872 52.922 -0.684 1.00 58.68 138 HIS B N 1
ATOM 4858 C CA . HIS B 1 138 ? 21.177 52.744 0.729 1.00 57.02 138 HIS B CA 1
ATOM 4859 C C . HIS B 1 138 ? 21.866 53.961 1.312 1.00 59.76 138 HIS B C 1
ATOM 4860 O O . HIS B 1 138 ? 22.182 53.987 2.500 1.00 59.86 138 HIS B O 1
ATOM 4867 N N . LEU B 1 139 ? 22.091 54.966 0.468 1.00 66.42 139 LEU B N 1
ATOM 4868 C CA . LEU B 1 139 ? 22.792 56.195 0.858 1.00 66.55 139 LEU B CA 1
ATOM 4869 C C . LEU B 1 139 ? 22.381 56.824 2.180 1.00 62.99 139 LEU B C 1
ATOM 4870 O O . LEU B 1 139 ? 23.232 57.218 2.976 1.00 66.48 139 LEU B O 1
ATOM 4875 N N . GLU B 1 140 ? 21.082 56.910 2.430 1.00 65.82 140 GLU B N 1
ATOM 4876 C CA . GLU B 1 140 ? 20.624 57.549 3.659 1.00 66.78 140 GLU B CA 1
ATOM 4877 C C . GLU B 1 140 ? 20.988 56.811 4.939 1.00 61.36 140 GLU B C 1
ATOM 4878 O O . GLU B 1 140 ? 21.499 57.409 5.885 1.00 56.73 140 GLU B O 1
ATOM 4884 N N . ARG B 1 141 ? 20.707 55.516 4.968 1.00 60.56 141 ARG B N 1
ATOM 4885 C CA . ARG B 1 141 ? 20.997 54.707 6.137 1.00 55.41 141 ARG B CA 1
ATOM 4886 C C . ARG B 1 141 ? 22.508 54.624 6.328 1.00 59.86 141 ARG B C 1
ATOM 4887 O O . ARG B 1 141 ? 22.989 54.593 7.468 1.00 58.53 141 ARG B O 1
ATOM 4895 N N . PHE B 1 142 ? 23.257 54.601 5.224 1.00 55.64 142 PHE B N 1
ATOM 4896 C CA . PHE B 1 142 ? 24.702 54.533 5.337 1.00 57.37 142 PHE B CA 1
ATOM 4897 C C . PHE B 1 142 ? 25.268 55.793 5.981 1.00 62.39 142 PHE B C 1
ATOM 4898 O O . PHE B 1 142 ? 26.187 55.707 6.796 1.00 62.35 142 PHE B O 1
ATOM 4906 N N . LEU B 1 143 ? 24.746 56.961 5.611 1.00 59.14 143 LEU B N 1
ATOM 4907 C CA . LEU B 1 143 ? 25.251 58.206 6.192 1.00 59.42 143 LEU B CA 1
ATOM 4908 C C . LEU B 1 143 ? 24.747 58.323 7.618 1.00 53.35 143 LEU B C 1
ATOM 4909 O O . LEU B 1 143 ? 25.430 58.838 8.502 1.00 54.25 143 LEU B O 1
ATOM 4914 N N . GLU B 1 144 ? 23.539 57.822 7.830 1.00 57.25 144 GLU B N 1
ATOM 4915 C CA . GLU B 1 144 ? 22.903 57.830 9.138 1.00 59.43 144 GLU B CA 1
ATOM 4916 C C . GLU B 1 144 ? 23.818 57.066 10.096 1.00 60.66 144 GLU B C 1
ATOM 4917 O O . GLU B 1 144 ? 24.327 57.635 11.064 1.00 58.70 144 GLU B O 1
ATOM 4923 N N . GLN B 1 145 ? 24.052 55.787 9.800 1.00 57.64 145 GLN B N 1
ATOM 4924 C CA . GLN B 1 145 ? 24.901 54.950 10.640 1.00 63.09 145 GLN B CA 1
ATOM 4925 C C . GLN B 1 145 ? 26.415 55.264 10.603 1.00 62.15 145 GLN B C 1
ATOM 4926 O O . GLN B 1 145 ? 27.151 54.869 11.507 1.00 60.72 145 GLN B O 1
ATOM 4932 N N . SER B 1 146 ? 26.878 55.981 9.581 1.00 60.48 146 SER B N 1
ATOM 4933 C CA . SER B 1 146 ? 28.302 56.327 9.480 1.00 58.86 146 SER B CA 1
ATOM 4934 C C . SER B 1 146 ? 28.583 57.706 10.055 1.00 56.98 146 SER B C 1
ATOM 4935 O O . SER B 1 146 ? 29.746 58.088 10.238 1.00 50.45 146 SER B O 1
ATOM 4938 N N . GLN B 1 147 ? 27.514 58.445 10.341 1.00 54.67 147 GLN B N 1
ATOM 4939 C CA . GLN B 1 147 ? 27.637 59.792 10.867 1.00 59.13 147 GLN B CA 1
ATOM 4940 C C . GLN B 1 147 ? 28.305 60.692 9.828 1.00 57.98 147 GLN B C 1
ATOM 4941 O O . GLN B 1 147 ? 28.597 61.854 10.089 1.00 61.74 147 GLN B O 1
ATOM 4947 N N . GLY B 1 148 ? 28.543 60.145 8.644 1.00 55.55 148 GLY B N 1
ATOM 4948 C CA . GLY B 1 148 ? 29.193 60.907 7.604 1.00 55.54 148 GLY B CA 1
ATOM 4949 C C . GLY B 1 148 ? 30.648 61.167 7.945 1.00 59.63 148 GLY B C 1
ATOM 4950 O O . GLY B 1 148 ? 31.236 62.125 7.453 1.00 60.92 148 GLY B O 1
ATOM 4951 N N . LYS B 1 149 ? 31.226 60.319 8.793 1.00 58.71 149 LYS B N 1
ATOM 4952 C CA . LYS B 1 149 ? 32.625 60.442 9.205 1.00 57.21 149 LYS B CA 1
ATOM 4953 C C . LYS B 1 149 ? 33.464 59.372 8.511 1.00 54.32 149 LYS B C 1
ATOM 4954 O O . LYS B 1 149 ? 34.654 59.223 8.784 1.00 56.33 149 LYS B O 1
ATOM 4960 N N . MET B 1 150 ? 32.840 58.656 7.588 1.00 51.54 150 MET B N 1
ATOM 4961 C CA . MET B 1 150 ? 33.489 57.539 6.902 1.00 59.82 150 MET B CA 1
ATOM 4962 C C . MET B 1 150 ? 33.614 57.689 5.397 1.00 59.90 150 MET B C 1
ATOM 4963 O O . MET B 1 150 ? 32.644 58.008 4.713 1.00 67.79 150 MET B O 1
ATOM 4968 N N . GLU B 1 151 ? 34.813 57.440 4.888 1.00 57.60 151 GLU B N 1
ATOM 4969 C CA . GLU B 1 151 ? 35.078 57.525 3.457 1.00 58.62 151 GLU B CA 1
ATOM 4970 C C . GLU B 1 151 ? 34.164 56.540 2.732 1.00 61.16 151 GLU B C 1
ATOM 4971 O O . GLU B 1 151 ? 33.876 55.464 3.256 1.00 67.47 151 GLU B O 1
ATOM 4977 N N . TYR B 1 152 ? 33.680 56.893 1.547 1.00 63.37 152 TYR B N 1
ATOM 4978 C CA . TYR B 1 152 ? 32.820 55.959 0.824 1.00 59.89 152 TYR B CA 1
ATOM 4979 C C . TYR B 1 152 ? 32.761 56.161 -0.679 1.00 58.58 152 TYR B C 1
ATOM 4980 O O . TYR B 1 152 ? 33.461 57.006 -1.229 1.00 60.69 152 TYR B O 1
ATOM 4989 N N . GLU B 1 153 ? 31.923 55.371 -1.338 1.00 57.39 153 GLU B N 1
ATOM 4990 C CA . GLU B 1 153 ? 31.821 55.380 -2.795 1.00 56.60 153 GLU B CA 1
ATOM 4991 C C . GLU B 1 153 ? 30.485 54.751 -3.205 1.00 61.76 153 GLU B C 1
ATOM 4992 O O . GLU B 1 153 ? 30.128 53.669 -2.729 1.00 64.16 153 GLU B O 1
ATOM 4998 N N . ILE B 1 154 ? 29.758 55.431 -4.090 1.00 62.60 154 ILE B N 1
ATOM 4999 C CA . ILE B 1 154 ? 28.439 54.984 -4.529 1.00 57.75 154 ILE B CA 1
ATOM 5000 C C . ILE B 1 154 ? 28.449 54.015 -5.692 1.00 62.06 154 ILE B C 1
ATOM 5001 O O . ILE B 1 154 ? 29.037 54.289 -6.735 1.00 65.92 154 ILE B O 1
ATOM 5006 N N . LEU B 1 155 ? 27.780 52.882 -5.502 1.00 59.55 155 LEU B N 1
ATOM 5007 C CA . LEU B 1 155 ? 27.679 51.856 -6.530 1.00 64.32 155 LEU B CA 1
ATOM 5008 C C . LEU B 1 155 ? 26.349 52.018 -7.257 1.00 64.29 155 LEU B C 1
ATOM 5009 O O . LEU B 1 155 ? 25.305 52.176 -6.618 1.00 64.17 155 LEU B O 1
ATOM 5014 N N . GLU B 1 156 ? 26.387 51.974 -8.588 1.00 62.08 156 GLU B N 1
ATOM 5015 C CA . GLU B 1 156 ? 25.170 52.114 -9.366 1.00 66.66 156 GLU B CA 1
ATOM 5016 C C . GLU B 1 156 ? 24.426 50.788 -9.498 1.00 67.80 156 GLU B C 1
ATOM 5017 O O . GLU B 1 156 ? 23.216 50.777 -9.775 1.00 68.07 156 GLU B O 1
ATOM 5023 N N . TRP B 1 157 ? 25.137 49.673 -9.287 1.00 64.46 157 TRP B N 1
ATOM 5024 C CA . TRP B 1 157 ? 24.496 48.352 -9.332 1.00 61.74 157 TRP B CA 1
ATOM 5025 C C . TRP B 1 157 ? 24.180 47.920 -7.902 1.00 59.87 157 TRP B C 1
ATOM 5026 O O . TRP B 1 157 ? 24.852 48.348 -6.964 1.00 63.42 157 TRP B O 1
ATOM 5037 N N . LYS B 1 158 ? 23.150 47.100 -7.722 1.00 56.13 158 LYS B N 1
ATOM 5038 C CA . LYS B 1 158 ? 22.791 46.680 -6.372 1.00 57.48 158 LYS B CA 1
ATOM 5039 C C . LYS B 1 158 ? 23.631 45.492 -5.911 1.00 59.30 158 LYS B C 1
ATOM 5040 O O . LYS B 1 158 ? 23.479 44.379 -6.425 1.00 58.82 158 LYS B O 1
ATOM 5046 N N . PRO B 1 159 ? 24.543 45.718 -4.936 1.00 61.15 159 PRO B N 1
ATOM 5047 C CA . PRO B 1 159 ? 25.368 44.602 -4.465 1.00 54.60 159 PRO B CA 1
ATOM 5048 C C . PRO B 1 159 ? 24.436 43.573 -3.813 1.00 59.33 159 PRO B C 1
ATOM 5049 O O . PRO B 1 159 ? 23.438 43.938 -3.169 1.00 57.87 159 PRO B O 1
ATOM 5053 N N . LYS B 1 160 ? 24.752 42.295 -3.992 1.00 53.19 160 LYS B N 1
ATOM 5054 C CA . LYS B 1 160 ? 23.914 41.220 -3.470 1.00 56.99 160 LYS B CA 1
ATOM 5055 C C . LYS B 1 160 ? 24.064 40.817 -1.986 1.00 55.74 160 LYS B C 1
ATOM 5056 O O . LYS B 1 160 ? 25.000 41.222 -1.285 1.00 45.70 160 LYS B O 1
ATOM 5062 N N . LEU B 1 161 ? 23.102 40.035 -1.509 1.00 53.60 161 LEU B N 1
ATOM 5063 C CA . LEU B 1 161 ? 23.134 39.548 -0.137 1.00 54.33 161 LEU B CA 1
ATOM 5064 C C . LEU B 1 161 ? 23.992 38.284 -0.119 1.00 53.45 161 LEU B C 1
ATOM 5065 O O . LEU B 1 161 ? 23.981 37.505 -1.084 1.00 48.49 161 LEU B O 1
ATOM 5070 N N . HIS B 1 162 ? 24.723 38.075 0.976 1.00 50.23 162 HIS B N 1
ATOM 5071 C CA . HIS B 1 162 ? 25.616 36.927 1.078 1.00 43.84 162 HIS B CA 1
ATOM 5072 C C . HIS B 1 162 ? 24.930 35.597 0.745 1.00 45.90 162 HIS B C 1
ATOM 5073 O O . HIS B 1 162 ? 25.534 34.705 0.151 1.00 54.29 162 HIS B O 1
ATOM 5080 N N . VAL B 1 163 ? 23.660 35.476 1.085 1.00 41.82 163 VAL B N 1
ATOM 5081 C CA . VAL B 1 163 ? 22.931 34.253 0.817 1.00 46.91 163 VAL B CA 1
ATOM 5082 C C . VAL B 1 163 ? 22.886 33.948 -0.687 1.00 51.95 163 VAL B C 1
ATOM 5083 O O . VAL B 1 163 ? 23.034 32.796 -1.103 1.00 57.15 163 VAL B O 1
ATOM 5087 N N . ASP B 1 164 ? 22.678 34.976 -1.503 1.00 55.58 164 ASP B N 1
ATOM 5088 C CA . ASP B 1 164 ? 22.608 34.788 -2.954 1.00 49.23 164 ASP B CA 1
ATOM 5089 C C . ASP B 1 164 ? 23.991 34.508 -3.495 1.00 49.81 164 ASP B C 1
ATOM 5090 O O . ASP B 1 164 ? 24.153 33.690 -4.396 1.00 50.78 164 ASP B O 1
ATOM 5095 N N . LEU B 1 165 ? 24.996 35.184 -2.947 1.00 44.58 165 LEU B N 1
ATOM 5096 C CA . LEU B 1 165 ? 26.352 34.962 -3.409 1.00 41.90 165 LEU B CA 1
ATOM 5097 C C . LEU B 1 165 ? 26.714 33.503 -3.136 1.00 45.21 165 LEU B C 1
ATOM 5098 O O . LEU B 1 165 ? 27.247 32.814 -4.022 1.00 43.21 165 LEU B O 1
ATOM 5103 N N . LEU B 1 166 ? 26.383 33.017 -1.937 1.00 41.76 166 LEU B N 1
ATOM 5104 C CA . LEU B 1 166 ? 26.660 31.621 -1.596 1.00 41.81 166 LEU B CA 1
ATOM 5105 C C . LEU B 1 166 ? 26.057 30.686 -2.641 1.00 47.78 166 LEU B C 1
ATOM 5106 O O . LEU B 1 166 ? 26.651 29.650 -2.970 1.00 52.51 166 LEU B O 1
ATOM 5111 N N . GLU B 1 167 ? 24.885 31.048 -3.16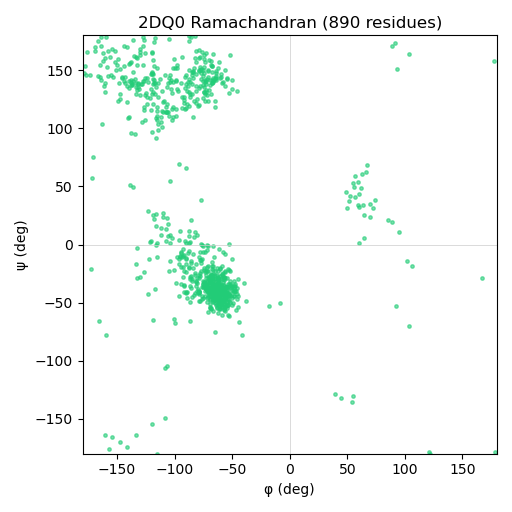7 1.00 52.45 167 GLU B N 1
ATOM 5112 C CA . GLU B 1 167 ? 24.220 30.237 -4.185 1.00 53.80 167 GLU B CA 1
ATOM 5113 C C . GLU B 1 167 ? 24.984 30.278 -5.497 1.00 56.81 167 GLU B C 1
ATOM 5114 O O . GLU B 1 167 ? 25.351 29.233 -6.042 1.00 53.49 167 GLU B O 1
ATOM 5120 N N . ILE B 1 168 ? 25.244 31.480 -6.004 1.00 56.47 168 ILE B N 1
ATOM 5121 C CA . ILE B 1 168 ? 25.934 31.585 -7.276 1.00 54.92 168 ILE B CA 1
ATOM 5122 C C . ILE B 1 168 ? 27.329 30.965 -7.235 1.00 57.17 168 ILE B C 1
ATOM 5123 O O . ILE B 1 168 ? 27.764 30.359 -8.215 1.00 57.56 168 ILE B O 1
ATOM 5128 N N . LEU B 1 169 ? 28.012 31.088 -6.098 1.00 54.70 169 LEU B N 1
ATOM 5129 C CA . LEU B 1 169 ? 29.349 30.516 -5.951 1.00 52.11 169 LEU B CA 1
ATOM 5130 C C . LEU B 1 169 ? 29.363 29.024 -5.708 1.00 47.43 169 LEU B C 1
ATOM 5131 O O . LEU B 1 169 ? 30.411 28.396 -5.808 1.00 53.77 169 LEU B O 1
ATOM 5136 N N . GLY B 1 170 ? 28.211 28.451 -5.382 1.00 50.82 170 GLY B N 1
ATOM 5137 C CA . GLY B 1 170 ? 28.155 27.023 -5.089 1.00 47.99 170 GLY B CA 1
ATOM 5138 C C . GLY B 1 170 ? 28.845 26.671 -3.765 1.00 53.93 170 GLY B C 1
ATOM 5139 O O . GLY B 1 170 ? 29.444 25.601 -3.628 1.00 47.32 170 GLY B O 1
ATOM 5140 N N . GLY B 1 171 ? 28.744 27.565 -2.778 1.00 53.86 171 GLY B N 1
ATOM 5141 C CA . GLY B 1 171 ? 29.385 27.333 -1.498 1.00 51.87 171 GLY B CA 1
ATOM 5142 C C . GLY B 1 171 ? 28.508 26.915 -0.336 1.00 53.00 171 GLY B C 1
ATOM 5143 O O . GLY B 1 171 ? 28.983 26.845 0.802 1.00 54.14 171 GLY B O 1
ATOM 5144 N N . ALA B 1 172 ? 27.240 26.619 -0.602 1.00 46.82 172 ALA B N 1
ATOM 5145 C CA . ALA B 1 172 ? 26.333 26.213 0.467 1.00 49.61 172 ALA B CA 1
ATOM 5146 C C . ALA B 1 172 ? 25.083 25.506 -0.054 1.00 51.68 172 ALA B C 1
ATOM 5147 O O . ALA B 1 172 ? 24.732 25.638 -1.221 1.00 49.08 172 ALA B O 1
ATOM 5149 N N . ASP B 1 173 ? 24.444 24.726 0.813 1.00 43.80 173 ASP B N 1
ATOM 5150 C CA . ASP B 1 173 ? 23.196 24.056 0.478 1.00 49.83 173 ASP B CA 1
ATOM 5151 C C . ASP B 1 173 ? 22.341 24.190 1.741 1.00 50.75 173 ASP B C 1
ATOM 5152 O O . ASP B 1 173 ? 22.646 23.576 2.765 1.00 49.37 173 ASP B O 1
ATOM 5157 N N . PHE B 1 174 ? 21.286 25.003 1.669 1.00 43.09 174 PHE B N 1
ATOM 5158 C CA . PHE B 1 174 ? 20.422 25.197 2.815 1.00 44.25 174 PHE B CA 1
ATOM 5159 C C . PHE B 1 174 ? 19.236 24.254 2.857 1.00 45.13 174 PHE B C 1
ATOM 5160 O O . PHE B 1 174 ? 18.872 23.748 3.918 1.00 49.68 174 PHE B O 1
ATOM 5168 N N . ALA B 1 175 ? 18.628 24.014 1.705 1.00 51.05 175 ALA B N 1
ATOM 5169 C CA . ALA B 1 175 ? 17.467 23.127 1.641 1.00 47.26 175 ALA B CA 1
ATOM 5170 C C . ALA B 1 175 ? 17.779 21.762 2.233 1.00 44.25 175 ALA B C 1
ATOM 5171 O O . ALA B 1 175 ? 17.055 21.274 3.112 1.00 40.13 175 ALA B O 1
ATOM 5173 N N . ARG B 1 176 ? 18.852 21.134 1.765 1.00 35.94 176 ARG B N 1
ATOM 5174 C CA . ARG B 1 176 ? 19.160 19.831 2.320 1.00 48.63 176 ARG B CA 1
ATOM 5175 C C . ARG B 1 176 ? 19.468 19.861 3.832 1.00 45.50 176 ARG B C 1
ATOM 5176 O O . ARG B 1 176 ? 19.161 18.912 4.561 1.00 43.95 176 ARG B O 1
ATOM 5184 N N . ALA B 1 177 ? 20.034 20.962 4.307 1.00 39.62 177 ALA B N 1
ATOM 5185 C CA . ALA B 1 177 ? 20.322 21.083 5.725 1.00 38.07 177 ALA B CA 1
ATOM 5186 C C . ALA B 1 177 ? 19.016 21.132 6.516 1.00 41.04 177 ALA B C 1
ATOM 5187 O O . ALA B 1 177 ? 18.910 20.578 7.607 1.00 46.21 177 ALA B O 1
ATOM 5189 N N . ALA B 1 178 ? 18.017 21.805 5.961 1.00 45.68 178 ALA B N 1
ATOM 5190 C CA . ALA B 1 178 ? 16.724 21.912 6.622 1.00 44.19 178 ALA B CA 1
ATOM 5191 C C . ALA B 1 178 ? 16.083 20.547 6.676 1.00 40.77 178 ALA B C 1
ATOM 5192 O O . ALA B 1 178 ? 15.385 20.208 7.626 1.00 46.67 178 ALA B O 1
ATOM 5194 N N . LYS B 1 179 ? 16.334 19.751 5.652 1.00 37.69 179 LYS B N 1
ATOM 5195 C CA . LYS B 1 179 ? 15.751 18.428 5.601 1.00 38.73 179 LYS B CA 1
ATOM 5196 C C . LYS B 1 179 ? 16.265 17.566 6.734 1.00 42.81 179 LYS B C 1
ATOM 5197 O O . LYS B 1 179 ? 15.507 16.994 7.505 1.00 46.88 179 LYS B O 1
ATOM 5203 N N . VAL B 1 180 ? 17.582 17.526 6.829 1.00 43.64 180 VAL B N 1
ATOM 5204 C CA . VAL B 1 180 ? 18.295 16.714 7.775 1.00 39.41 180 VAL B CA 1
ATOM 5205 C C . VAL B 1 180 ? 18.389 17.216 9.224 1.00 44.49 180 VAL B C 1
ATOM 5206 O O . VAL B 1 180 ? 18.528 16.406 10.151 1.00 47.58 180 VAL B O 1
ATOM 5210 N N . SER B 1 181 ? 18.302 18.527 9.434 1.00 40.25 181 SER B N 1
ATOM 5211 C CA . SER B 1 181 ? 18.461 19.070 10.785 1.00 42.05 181 SER B CA 1
ATOM 5212 C C . SER B 1 181 ? 17.420 20.087 11.218 1.00 42.36 181 SER B C 1
ATOM 5213 O O . SER B 1 181 ? 17.121 20.218 12.396 1.00 45.16 181 SER B O 1
ATOM 5216 N N . GLY B 1 182 ? 16.866 20.815 10.269 1.00 40.99 182 GLY B N 1
ATOM 5217 C CA . GLY B 1 182 ? 15.897 21.821 10.633 1.00 39.52 182 GLY B CA 1
ATOM 5218 C C . GLY B 1 182 ? 16.418 23.137 10.110 1.00 47.60 182 GLY B C 1
ATOM 5219 O O . GLY B 1 182 ? 17.498 23.198 9.507 1.00 52.64 182 GLY B O 1
ATOM 5220 N N . SER B 1 183 ? 15.676 24.208 10.338 1.00 46.34 183 SER B N 1
ATOM 5221 C CA . SER B 1 183 ? 16.120 25.485 9.818 1.00 48.97 183 SER B CA 1
ATOM 5222 C C . SER B 1 183 ? 17.319 26.064 10.567 1.00 46.74 183 SER B C 1
ATOM 5223 O O . SER B 1 183 ? 17.662 25.646 11.671 1.00 51.84 183 SER B O 1
ATOM 5226 N N . ARG B 1 184 ? 17.933 27.049 9.936 1.00 39.66 184 ARG B N 1
ATOM 5227 C CA . ARG B 1 184 ? 19.089 27.729 10.452 1.00 39.97 184 ARG B CA 1
ATOM 5228 C C . ARG B 1 184 ? 20.290 26.810 10.713 1.00 42.99 184 ARG B C 1
ATOM 5229 O O . ARG B 1 184 ? 21.068 27.012 11.637 1.00 47.62 184 ARG B O 1
ATOM 5237 N N . PHE B 1 185 ? 20.411 25.803 9.852 1.00 44.12 185 PHE B N 1
ATOM 5238 C CA . PHE B 1 185 ? 21.517 24.848 9.819 1.00 42.80 185 PHE B CA 1
ATOM 5239 C C . PHE B 1 185 ? 21.908 24.898 8.342 1.00 48.06 185 PHE B C 1
ATOM 5240 O O . PHE B 1 185 ? 21.145 25.418 7.511 1.00 51.17 185 PHE B O 1
ATOM 5248 N N . TYR B 1 186 ? 23.070 24.367 7.993 1.00 43.98 186 TYR B N 1
ATOM 5249 C CA . TYR B 1 186 ? 23.489 24.435 6.606 1.00 40.85 186 TYR B CA 1
ATOM 5250 C C . TYR B 1 186 ? 24.602 23.471 6.291 1.00 45.00 186 TYR B C 1
ATOM 5251 O O . TYR B 1 186 ? 25.156 22.865 7.185 1.00 50.85 186 TYR B O 1
ATOM 5260 N N . TYR B 1 187 ? 24.909 23.338 5.003 1.00 47.39 187 TYR B N 1
ATOM 5261 C CA . TYR B 1 187 ? 26.049 22.550 4.562 1.00 46.54 187 TYR B CA 1
ATOM 5262 C C . TYR B 1 187 ? 26.866 23.606 3.848 1.00 44.50 187 TYR B C 1
ATOM 5263 O O . TYR B 1 187 ? 26.328 24.344 3.031 1.00 46.45 187 TYR B O 1
ATOM 5272 N N . LEU B 1 188 ? 28.148 23.701 4.180 1.00 43.51 188 LEU B N 1
ATOM 5273 C CA . LEU B 1 188 ? 29.051 24.639 3.531 1.00 40.27 188 LEU B CA 1
ATOM 5274 C C . LEU B 1 188 ? 29.814 23.810 2.475 1.00 43.53 188 LEU B C 1
ATOM 5275 O O . LEU B 1 188 ? 30.139 22.639 2.691 1.00 36.63 188 LEU B O 1
ATOM 5280 N N . LEU B 1 189 ? 30.062 24.394 1.308 1.00 49.31 189 LEU B N 1
ATOM 5281 C CA . LEU B 1 189 ? 30.741 23.648 0.246 1.00 43.22 189 LEU B CA 1
ATOM 5282 C C . LEU B 1 189 ? 31.879 24.338 -0.490 1.00 44.70 189 LEU B C 1
ATOM 5283 O O . LEU B 1 189 ? 32.039 25.566 -0.475 1.00 40.86 189 LEU B O 1
ATOM 5288 N N . ASN B 1 190 ? 32.678 23.503 -1.133 1.00 42.31 190 ASN B N 1
ATOM 5289 C CA . ASN B 1 190 ? 33.792 23.951 -1.937 1.00 47.20 190 ASN B CA 1
ATOM 5290 C C . ASN B 1 190 ? 34.642 25.044 -1.313 1.00 48.27 190 ASN B C 1
ATOM 5291 O O . ASN B 1 190 ? 35.022 24.933 -0.146 1.00 53.42 190 ASN B O 1
ATOM 5296 N N . GLU B 1 191 ? 34.937 26.099 -2.069 1.00 40.96 191 GLU B N 1
ATOM 5297 C CA . GLU B 1 191 ? 35.810 27.135 -1.548 1.00 38.89 191 GLU B CA 1
ATOM 5298 C C . GLU B 1 191 ? 35.373 27.779 -0.261 1.00 42.77 191 GLU B C 1
ATOM 5299 O O . GLU B 1 191 ? 36.225 28.239 0.511 1.00 43.14 191 GLU B O 1
ATOM 5305 N N . ILE B 1 192 ? 34.066 27.811 -0.004 1.00 43.98 192 ILE B N 1
ATOM 5306 C CA . ILE B 1 192 ? 33.591 28.405 1.237 1.00 41.23 192 ILE B CA 1
ATOM 5307 C C . ILE B 1 192 ? 34.141 27.590 2.424 1.00 47.24 192 ILE B C 1
ATOM 5308 O O . ILE B 1 192 ? 34.464 28.153 3.484 1.00 39.52 192 ILE B O 1
ATOM 5313 N N . VAL B 1 193 ? 34.261 26.270 2.236 1.00 34.95 193 VAL B N 1
ATOM 5314 C CA . VAL B 1 193 ? 34.791 25.411 3.278 1.00 34.98 193 VAL B CA 1
ATOM 5315 C C . VAL B 1 193 ? 36.253 25.792 3.606 1.00 43.44 193 VAL B C 1
ATOM 5316 O O . VAL B 1 193 ? 36.639 25.953 4.790 1.00 36.77 193 VAL B O 1
ATOM 5320 N N . ILE B 1 194 ? 37.047 25.952 2.549 1.00 39.20 194 ILE B N 1
ATOM 5321 C CA . ILE B 1 194 ? 38.443 26.320 2.673 1.00 37.73 194 ILE B CA 1
ATOM 5322 C C . ILE B 1 194 ? 38.557 27.711 3.280 1.00 40.03 194 ILE B C 1
ATOM 5323 O O . ILE B 1 194 ? 39.385 27.929 4.162 1.00 45.00 194 ILE B O 1
ATOM 5328 N N . LEU B 1 195 ? 37.728 28.648 2.820 1.00 38.61 195 LEU B N 1
ATOM 5329 C CA . LEU B 1 195 ? 37.775 30.008 3.348 1.00 40.07 195 LEU B CA 1
ATOM 5330 C C . LEU B 1 195 ? 37.510 29.977 4.859 1.00 39.85 195 LEU B C 1
ATOM 5331 O O . LEU B 1 195 ? 38.179 30.653 5.631 1.00 38.11 195 LEU B O 1
ATOM 5336 N N . ASP B 1 196 ? 36.542 29.167 5.266 1.00 42.75 196 ASP B N 1
ATOM 5337 C CA . ASP B 1 196 ? 36.199 29.027 6.667 1.00 41.06 196 ASP B CA 1
ATOM 5338 C C . ASP B 1 196 ? 37.425 28.595 7.488 1.00 41.62 196 ASP B C 1
ATOM 5339 O O . ASP B 1 196 ? 37.806 29.267 8.456 1.00 38.57 196 ASP B O 1
ATOM 5344 N N . LEU B 1 197 ? 38.047 27.484 7.109 1.00 38.93 197 LEU B N 1
ATOM 5345 C CA . LEU B 1 197 ? 39.225 27.030 7.838 1.00 45.98 197 LEU B CA 1
ATOM 5346 C C . LEU B 1 197 ? 40.366 28.060 7.763 1.00 46.69 197 LEU B C 1
ATOM 5347 O O . LEU B 1 197 ? 41.064 28.287 8.750 1.00 54.55 197 LEU B O 1
ATOM 5352 N N . ALA B 1 198 ? 40.545 28.685 6.601 1.00 39.52 198 ALA B N 1
ATOM 5353 C CA . ALA B 1 198 ? 41.587 29.685 6.414 1.00 33.91 198 ALA B CA 1
ATOM 5354 C C . ALA B 1 198 ? 41.433 30.853 7.378 1.00 37.24 198 ALA B C 1
ATOM 5355 O O . ALA B 1 198 ? 42.436 31.412 7.857 1.00 36.76 198 ALA B O 1
ATOM 5357 N N . LEU B 1 199 ? 40.187 31.228 7.664 1.00 37.22 199 LEU B N 1
ATOM 5358 C CA . LEU B 1 199 ? 39.933 32.320 8.601 1.00 40.14 199 LEU B CA 1
ATOM 5359 C C . LEU B 1 199 ? 40.335 31.881 10.026 1.00 36.58 199 LEU B C 1
ATOM 5360 O O . LEU B 1 199 ? 40.919 32.650 10.786 1.00 36.78 199 LEU B O 1
ATOM 5365 N N . ILE B 1 200 ? 40.038 30.642 10.386 1.00 36.56 200 ILE B N 1
ATOM 5366 C CA . ILE B 1 200 ? 40.431 30.169 11.695 1.00 37.17 200 ILE B CA 1
ATOM 5367 C C . ILE B 1 200 ? 41.962 30.207 11.822 1.00 40.16 200 ILE B C 1
ATOM 5368 O O . ILE B 1 200 ? 42.483 30.707 12.827 1.00 36.54 200 ILE B O 1
ATOM 5373 N N . ARG B 1 201 ? 42.682 29.691 10.815 1.00 39.74 201 ARG B N 1
ATOM 5374 C CA . ARG B 1 201 ? 44.151 29.685 10.891 1.00 47.30 201 ARG B CA 1
ATOM 5375 C C . ARG B 1 201 ? 44.731 31.081 10.893 1.00 43.91 201 ARG B C 1
ATOM 5376 O O . ARG B 1 201 ? 45.696 31.357 11.600 1.00 43.24 201 ARG B O 1
ATOM 5384 N N . PHE B 1 202 ? 44.135 31.966 10.108 1.00 44.17 202 PHE B N 1
ATOM 5385 C CA . PHE B 1 202 ? 44.602 33.338 10.064 1.00 42.58 202 PHE B CA 1
ATOM 5386 C C . PHE B 1 202 ? 44.464 33.968 11.455 1.00 38.90 202 PHE B C 1
ATOM 5387 O O . PHE B 1 202 ? 45.432 34.521 11.969 1.00 47.83 202 PHE B O 1
ATOM 5395 N N . ALA B 1 203 ? 43.290 33.852 12.081 1.00 36.85 203 ALA B N 1
ATOM 5396 C CA . ALA B 1 203 ? 43.082 34.423 13.423 1.00 39.04 203 ALA B CA 1
ATOM 5397 C C . ALA B 1 203 ? 44.027 33.822 14.471 1.00 36.04 203 ALA B C 1
ATOM 5398 O O . ALA B 1 203 ? 44.587 34.544 15.306 1.00 38.52 203 ALA B O 1
ATOM 5400 N N . LEU B 1 204 ? 44.196 32.506 14.436 1.00 34.00 204 LEU B N 1
ATOM 5401 C CA . LEU B 1 204 ? 45.116 31.847 15.358 1.00 35.54 204 LEU B CA 1
ATOM 5402 C C . LEU B 1 204 ? 46.554 32.356 15.186 1.00 40.35 204 LEU B C 1
ATOM 5403 O O . LEU B 1 204 ? 47.178 32.778 16.158 1.00 39.27 204 LEU B O 1
ATOM 5408 N N . ASP B 1 205 ? 47.085 32.334 13.964 1.00 41.54 205 ASP B N 1
ATOM 5409 C CA . ASP B 1 205 ? 48.465 32.793 13.758 1.00 46.57 205 ASP B CA 1
ATOM 5410 C C . ASP B 1 205 ? 48.632 34.211 14.307 1.00 48.65 205 ASP B C 1
ATOM 5411 O O . ASP B 1 205 ? 49.625 34.532 14.970 1.00 49.91 205 ASP B O 1
ATOM 5416 N N . ARG B 1 206 ? 47.661 35.073 14.065 1.00 49.93 206 ARG B N 1
ATOM 5417 C CA . ARG B 1 206 ? 47.831 36.423 14.564 1.00 52.87 206 ARG B CA 1
ATOM 5418 C C . ARG B 1 206 ? 47.825 36.494 16.069 1.00 46.04 206 ARG B C 1
ATOM 5419 O O . ARG B 1 206 ? 48.664 37.167 16.645 1.00 48.32 206 ARG B O 1
ATOM 5427 N N . LEU B 1 207 ? 46.904 35.802 16.725 1.00 40.40 207 LEU B N 1
ATOM 5428 C CA . LEU B 1 207 ? 46.905 35.871 18.175 1.00 37.57 207 LEU B CA 1
ATOM 5429 C C . LEU B 1 207 ? 48.128 35.163 18.786 1.00 45.60 207 LEU B C 1
ATOM 5430 O O . LEU B 1 207 ? 48.648 35.588 19.827 1.00 43.36 207 LEU B O 1
ATOM 5435 N N . ILE B 1 208 ? 48.603 34.098 18.138 1.00 45.27 208 ILE B N 1
ATOM 5436 C CA . ILE B 1 208 ? 49.795 33.399 18.621 1.00 48.67 208 ILE B CA 1
ATOM 5437 C C . ILE B 1 208 ? 51.016 34.354 18.569 1.00 46.26 208 ILE B C 1
ATOM 5438 O O . ILE B 1 208 ? 51.797 34.414 19.522 1.00 41.43 208 ILE B O 1
ATOM 5443 N N . GLU B 1 209 ? 51.146 35.109 17.476 1.00 42.25 209 GLU B N 1
ATOM 5444 C CA . GLU B 1 209 ? 52.228 36.073 17.324 1.00 39.43 209 GLU B CA 1
ATOM 5445 C C . GLU B 1 209 ? 52.153 37.057 18.489 1.00 44.70 209 GLU B C 1
ATOM 5446 O O . GLU B 1 209 ? 53.195 37.477 19.008 1.00 53.17 209 GLU B O 1
ATOM 5452 N N . LYS B 1 210 ? 50.943 37.430 18.915 1.00 42.26 210 LYS B N 1
ATOM 5453 C CA . LYS B 1 210 ? 50.814 38.361 20.041 1.00 37.61 210 LYS B CA 1
ATOM 5454 C C . LYS B 1 210 ? 50.972 37.696 21.398 1.00 38.04 210 LYS B C 1
ATOM 5455 O O . LYS B 1 210 ? 50.738 38.320 22.429 1.00 44.02 210 LYS B O 1
ATOM 5461 N N . GLY B 1 211 ? 51.375 36.427 21.393 1.00 35.81 211 GLY B N 1
ATOM 5462 C CA . GLY B 1 211 ? 51.622 35.724 22.641 1.00 39.97 211 GLY B CA 1
ATOM 5463 C C . GLY B 1 211 ? 50.500 34.980 23.333 1.00 46.57 211 GLY B C 1
ATOM 5464 O O . GLY B 1 211 ? 50.584 34.686 24.533 1.00 41.74 211 GLY B O 1
ATOM 5465 N N . PHE B 1 212 ? 49.448 34.675 22.581 1.00 44.52 212 PHE B N 1
ATOM 5466 C CA . PHE B 1 212 ? 48.327 33.945 23.126 1.00 39.86 212 PHE B CA 1
ATOM 5467 C C . PHE B 1 212 ? 48.581 32.441 22.968 1.00 39.85 212 PHE B C 1
ATOM 5468 O O . PHE B 1 212 ? 49.124 31.990 21.947 1.00 42.74 212 PHE B O 1
ATOM 5476 N N . THR B 1 213 ? 48.221 31.678 23.997 1.00 36.81 213 THR B N 1
ATOM 5477 C CA . THR B 1 213 ? 48.360 30.218 23.983 1.00 38.19 213 THR B CA 1
ATOM 5478 C C . THR B 1 213 ? 47.153 29.673 23.213 1.00 37.10 213 THR B C 1
ATOM 5479 O O . THR B 1 213 ? 46.007 29.948 23.574 1.00 34.79 213 THR B O 1
ATOM 5483 N N . PRO B 1 214 ? 47.390 28.925 22.126 1.00 36.76 214 PRO B N 1
ATOM 5484 C CA . PRO B 1 214 ? 46.261 28.382 21.357 1.00 37.08 214 PRO B CA 1
ATOM 5485 C C . PRO B 1 214 ? 45.649 27.164 22.048 1.00 37.40 214 PRO B C 1
ATOM 5486 O O . PRO B 1 214 ? 46.376 26.302 22.543 1.00 35.01 214 PRO B O 1
ATOM 5490 N N . VAL B 1 215 ? 44.319 27.105 22.081 1.00 29.90 215 VAL B N 1
ATOM 5491 C CA . VAL B 1 215 ? 43.639 26.003 22.740 1.00 34.67 215 VAL B CA 1
ATOM 5492 C C . VAL B 1 215 ? 42.368 25.521 22.053 1.00 36.53 215 VAL B C 1
ATOM 5493 O O . VAL B 1 215 ? 41.638 26.306 21.449 1.00 38.79 215 VAL B O 1
ATOM 5497 N N . ILE B 1 216 ? 42.155 24.207 22.112 1.00 36.84 216 ILE B N 1
ATOM 5498 C CA . ILE B 1 216 ? 40.951 23.571 21.582 1.00 37.21 216 ILE B CA 1
ATOM 5499 C C . ILE B 1 216 ? 40.346 23.005 22.860 1.00 36.46 216 ILE B C 1
ATOM 5500 O O . ILE B 1 216 ? 40.863 22.053 23.433 1.00 39.67 216 ILE B O 1
ATOM 5505 N N . PRO B 1 217 ? 39.245 23.591 23.322 1.00 36.94 217 PRO B N 1
ATOM 5506 C CA . PRO B 1 217 ? 38.548 23.183 24.542 1.00 32.38 217 PRO B CA 1
ATOM 5507 C C . PRO B 1 217 ? 37.516 22.102 24.369 1.00 33.98 217 PRO B C 1
ATOM 5508 O O . PRO B 1 217 ? 37.296 21.573 23.274 1.00 38.23 217 PRO B O 1
ATOM 5512 N N . PRO B 1 218 ? 36.890 21.727 25.483 1.00 37.07 218 PRO B N 1
ATOM 5513 C CA . PRO B 1 218 ? 35.849 20.708 25.377 1.00 32.86 218 PRO B CA 1
ATOM 5514 C C . PRO B 1 218 ? 34.686 21.499 24.774 1.00 35.23 218 PRO B C 1
ATOM 5515 O O . PRO B 1 218 ? 34.535 22.697 25.078 1.00 30.52 218 PRO B O 1
ATOM 5519 N N . TYR B 1 219 ? 33.889 20.857 23.921 1.00 27.72 219 TYR B N 1
ATOM 5520 C CA . TYR B 1 219 ? 32.769 21.536 23.305 1.00 32.67 219 TYR B CA 1
ATOM 5521 C C . TYR B 1 219 ? 31.500 21.351 24.121 1.00 38.42 219 TYR B C 1
ATOM 5522 O O . TYR B 1 219 ? 30.475 21.985 23.838 1.00 42.09 219 TYR B O 1
ATOM 5531 N N . MET B 1 220 ? 31.574 20.467 25.118 1.00 38.66 220 MET B N 1
ATOM 5532 C CA . MET B 1 220 ? 30.458 20.182 26.053 1.00 41.10 220 MET B CA 1
ATOM 5533 C C . MET B 1 220 ? 30.984 20.395 27.469 1.00 38.20 220 MET B C 1
ATOM 5534 O O . MET B 1 220 ? 32.049 19.884 27.829 1.00 40.75 220 MET B O 1
ATOM 5539 N N . VAL B 1 221 ? 30.258 21.151 28.277 1.00 38.92 221 VAL B N 1
ATOM 5540 C CA . VAL B 1 221 ? 30.709 21.392 29.654 1.00 39.85 221 VAL B CA 1
ATOM 5541 C C . VAL B 1 221 ? 29.611 21.127 30.682 1.00 43.10 221 VAL B C 1
ATOM 5542 O O . VAL B 1 221 ? 28.431 21.063 30.337 1.00 34.23 221 VAL B O 1
ATOM 5546 N N . ARG B 1 222 ? 30.016 20.983 31.946 1.00 42.92 222 ARG B N 1
ATOM 5547 C CA . ARG B 1 222 ? 29.071 20.772 33.031 1.00 43.13 222 ARG B CA 1
ATOM 5548 C C . ARG B 1 222 ? 28.279 22.057 33.270 1.00 43.58 222 ARG B C 1
ATOM 5549 O O . ARG B 1 222 ? 28.702 23.156 32.887 1.00 42.63 222 ARG B O 1
ATOM 5557 N N . ARG B 1 223 ? 27.119 21.922 33.898 1.00 38.69 223 ARG B N 1
ATOM 5558 C CA . ARG B 1 223 ? 26.310 23.082 34.167 1.00 35.53 223 ARG B CA 1
ATOM 5559 C C . ARG B 1 223 ? 27.064 24.181 34.935 1.00 40.54 223 ARG B C 1
ATOM 5560 O O . ARG B 1 223 ? 26.931 25.361 34.623 1.00 38.14 223 ARG B O 1
ATOM 5568 N N . PHE B 1 224 ? 27.866 23.816 35.932 1.00 36.95 224 PHE B N 1
ATOM 5569 C CA . PHE B 1 224 ? 28.533 24.863 36.683 1.00 37.17 224 PHE B CA 1
ATOM 5570 C C . PHE B 1 224 ? 29.372 25.816 35.825 1.00 34.78 224 PHE B C 1
ATOM 5571 O O . PHE B 1 224 ? 29.377 27.015 36.103 1.00 33.71 224 PHE B O 1
ATOM 5579 N N . VAL B 1 225 ? 30.045 25.339 34.778 1.00 25.14 225 VAL B N 1
ATOM 5580 C CA . VAL B 1 225 ? 30.834 26.306 34.018 1.00 40.96 225 VAL B CA 1
ATOM 5581 C C . VAL B 1 225 ? 29.933 27.260 33.262 1.00 38.05 225 VAL B C 1
ATOM 5582 O O . VAL B 1 225 ? 30.244 28.440 33.152 1.00 47.73 225 VAL B O 1
ATOM 5586 N N . GLU B 1 226 ? 28.795 26.784 32.779 1.00 37.73 226 GLU B N 1
ATOM 5587 C CA . GLU B 1 226 ? 27.889 27.693 32.100 1.00 34.28 226 GLU B CA 1
ATOM 5588 C C . GLU B 1 226 ? 27.341 28.737 33.077 1.00 41.31 226 GLU B C 1
ATOM 5589 O O . GLU B 1 226 ? 27.315 29.930 32.753 1.00 43.39 226 GLU B O 1
ATOM 5595 N N . GLU B 1 227 ? 26.934 28.294 34.273 1.00 37.56 227 GLU B N 1
ATOM 5596 C CA . GLU B 1 227 ? 26.389 29.192 35.281 1.00 39.46 227 GLU B CA 1
ATOM 5597 C C . GLU B 1 227 ? 27.443 30.192 35.751 1.00 42.50 227 GLU B C 1
ATOM 5598 O O . GLU B 1 227 ? 27.123 31.286 36.260 1.00 37.83 227 GLU B O 1
ATOM 5604 N N . GLY B 1 228 ? 28.704 29.809 35.567 1.00 36.07 228 GLY B N 1
ATOM 5605 C CA . GLY B 1 228 ? 29.809 30.673 35.936 1.00 36.67 228 GLY B CA 1
ATOM 5606 C C . GLY B 1 228 ? 30.151 31.725 34.885 1.00 38.91 228 GLY B C 1
ATOM 5607 O O . GLY B 1 228 ? 30.661 32.785 35.235 1.00 38.19 228 GLY B O 1
ATOM 5608 N N . SER B 1 229 ? 29.846 31.447 33.614 1.00 37.52 229 SER B N 1
ATOM 5609 C CA . SER B 1 229 ? 30.147 32.356 32.507 1.00 34.04 229 SER B CA 1
ATOM 5610 C C . SER B 1 229 ? 29.041 33.354 32.083 1.00 40.51 229 SER B C 1
ATOM 5611 O O . SER B 1 229 ? 29.362 34.406 31.540 1.00 41.95 229 SER B O 1
ATOM 5614 N N . THR B 1 230 ? 27.755 33.031 32.274 1.00 37.46 230 THR B N 1
ATOM 5615 C CA . THR B 1 230 ? 26.676 33.970 31.888 1.00 36.49 230 THR B CA 1
ATOM 5616 C C . THR B 1 230 ? 25.549 33.978 32.871 1.00 38.99 230 THR B C 1
ATOM 5617 O O . THR B 1 230 ? 25.590 33.313 33.897 1.00 42.82 230 THR B O 1
ATOM 5621 N N . SER B 1 231 ? 24.515 34.721 32.485 1.00 40.26 231 SER B N 1
ATOM 5622 C CA . SER B 1 231 ? 23.305 34.873 33.262 1.00 42.66 231 SER B CA 1
ATOM 5623 C C . SER B 1 231 ? 22.471 33.612 33.034 1.00 37.24 231 SER B C 1
ATOM 5624 O O . SER B 1 231 ? 22.542 33.012 31.959 1.00 37.59 231 SER B O 1
ATOM 5627 N N . PHE B 1 232 ? 21.685 33.217 34.034 1.00 40.73 232 PHE B N 1
ATOM 5628 C CA . PHE B 1 232 ? 20.848 32.015 33.923 1.00 44.78 232 PHE B CA 1
ATOM 5629 C C . PHE B 1 232 ? 19.861 32.092 32.773 1.00 42.46 232 PHE B C 1
ATOM 5630 O O . PHE B 1 232 ? 19.454 31.077 32.223 1.00 50.52 232 PHE B O 1
ATOM 5638 N N . GLU B 1 233 ? 19.499 33.309 32.402 1.00 44.68 233 GLU B N 1
ATOM 5639 C CA . GLU B 1 233 ? 18.597 33.548 31.297 1.00 48.20 233 GLU B CA 1
ATOM 5640 C C . GLU B 1 233 ? 19.047 32.724 30.069 1.00 48.16 233 GLU B C 1
ATOM 5641 O O . GLU B 1 233 ? 18.222 32.142 29.363 1.00 44.19 233 GLU B O 1
ATOM 5647 N N . ASP B 1 234 ? 20.359 32.658 29.843 1.00 44.26 234 ASP B N 1
ATOM 5648 C CA . ASP B 1 234 ? 20.934 31.945 28.701 1.00 40.24 234 ASP B CA 1
ATOM 5649 C C . ASP B 1 234 ? 20.571 30.455 28.564 1.00 43.51 234 ASP B C 1
ATOM 5650 O O . ASP B 1 234 ? 20.630 29.904 27.463 1.00 37.97 234 ASP B O 1
ATOM 5655 N N . PHE B 1 235 ? 20.207 29.800 29.663 1.00 40.45 235 PHE B N 1
ATOM 5656 C CA . PHE B 1 235 ? 19.816 28.389 29.598 1.00 45.09 235 PHE B CA 1
ATOM 5657 C C . PHE B 1 235 ? 18.535 28.169 28.794 1.00 47.72 235 PHE B C 1
ATOM 5658 O O . PHE B 1 235 ? 18.335 27.129 28.165 1.00 46.34 235 PHE B O 1
ATOM 5666 N N . GLU B 1 236 ? 17.679 29.175 28.812 1.00 51.63 236 GLU B N 1
ATOM 5667 C CA . GLU B 1 236 ? 16.408 29.132 28.123 1.00 52.12 236 GLU B CA 1
ATOM 5668 C C . GLU B 1 236 ? 16.599 29.586 26.691 1.00 54.69 236 GLU B C 1
ATOM 5669 O O . GLU B 1 236 ? 16.198 28.911 25.749 1.00 61.70 236 GLU B O 1
ATOM 5675 N N . ASP B 1 237 ? 17.264 30.715 26.525 1.00 54.90 237 ASP B N 1
ATOM 5676 C CA . ASP B 1 237 ? 17.439 31.287 25.206 1.00 53.08 237 ASP B CA 1
ATOM 5677 C C . ASP B 1 237 ? 18.577 30.817 24.318 1.00 52.04 237 ASP B C 1
ATOM 5678 O O . ASP B 1 237 ? 18.422 30.814 23.092 1.00 42.31 237 ASP B O 1
ATOM 5683 N N . VAL B 1 238 ? 19.708 30.410 24.898 1.00 43.04 238 VAL B N 1
ATOM 5684 C CA . VAL B 1 238 ? 20.826 30.053 24.043 1.00 36.79 238 VAL B CA 1
ATOM 5685 C C . VAL B 1 238 ? 21.473 28.672 24.121 1.00 40.40 238 VAL B C 1
ATOM 5686 O O . VAL B 1 238 ? 21.768 28.076 23.087 1.00 40.02 238 VAL B O 1
ATOM 5690 N N . ILE B 1 239 ? 21.678 28.165 25.329 1.00 35.61 239 ILE B N 1
ATOM 5691 C CA . ILE B 1 239 ? 22.384 26.917 25.538 1.00 30.31 239 ILE B CA 1
ATOM 5692 C C . ILE B 1 239 ? 21.644 25.584 25.418 1.00 40.47 239 ILE B C 1
ATOM 5693 O O . ILE B 1 239 ? 20.688 25.338 26.136 1.00 36.78 239 ILE B O 1
ATOM 5698 N N . TYR B 1 240 ? 22.137 24.707 24.545 1.00 40.99 240 TYR B N 1
ATOM 5699 C CA . TYR B 1 240 ? 21.559 23.371 24.357 1.00 41.80 240 TYR B CA 1
ATOM 5700 C C . TYR B 1 240 ? 22.070 22.437 25.447 1.00 40.97 240 TYR B C 1
ATOM 5701 O O . TYR B 1 240 ? 23.279 22.387 25.705 1.00 51.08 240 TYR B O 1
ATOM 5710 N N . LYS B 1 241 ? 21.175 21.698 26.090 1.00 36.70 241 LYS B N 1
ATOM 5711 C CA . LYS B 1 241 ? 21.610 20.743 27.113 1.00 36.53 241 LYS B CA 1
ATOM 5712 C C . LYS B 1 241 ? 21.537 19.332 26.522 1.00 41.48 241 LYS B C 1
ATOM 5713 O O . LYS B 1 241 ? 20.668 19.048 25.697 1.00 48.58 241 LYS B O 1
ATOM 5719 N N . VAL B 1 242 ? 22.452 18.448 26.911 1.00 41.00 242 VAL B N 1
ATOM 5720 C CA . VAL B 1 242 ? 22.412 17.074 26.408 1.00 45.64 242 VAL B CA 1
ATOM 5721 C C . VAL B 1 242 ? 21.561 16.226 27.368 1.00 41.66 242 VAL B C 1
ATOM 5722 O O . VAL B 1 242 ? 21.653 16.371 28.581 1.00 44.77 242 VAL B O 1
ATOM 5726 N N . GLU B 1 243 ? 20.716 15.363 26.810 1.00 47.82 243 GLU B N 1
ATOM 5727 C CA . GLU B 1 243 ? 19.823 14.497 27.589 1.00 46.59 243 GLU B CA 1
ATOM 5728 C C . GLU B 1 243 ? 20.535 13.565 28.585 1.00 48.61 243 GLU B C 1
ATOM 5729 O O . GLU B 1 243 ? 21.581 12.995 28.282 1.00 47.01 243 GLU B O 1
ATOM 5735 N N . ASP B 1 244 ? 19.950 13.418 29.773 1.00 53.69 244 ASP B N 1
ATOM 5736 C CA . ASP B 1 244 ? 20.475 12.528 30.815 1.00 52.55 244 ASP B CA 1
ATOM 5737 C C . ASP B 1 244 ? 21.940 12.764 31.101 1.00 55.31 244 ASP B C 1
ATOM 5738 O O . ASP B 1 244 ? 22.673 11.814 31.352 1.00 61.59 244 ASP B O 1
ATOM 5743 N N . GLU B 1 245 ? 22.380 14.015 31.069 1.00 53.75 245 GLU B N 1
ATOM 5744 C CA . GLU B 1 245 ? 23.791 14.310 31.299 1.00 46.54 245 GLU B CA 1
ATOM 5745 C C . GLU B 1 245 ? 24.028 15.711 31.820 1.00 38.45 245 GLU B C 1
ATOM 5746 O O . GLU B 1 245 ? 23.320 16.639 31.467 1.00 41.23 245 GLU B O 1
ATOM 5752 N N . ASP B 1 246 ? 25.027 15.861 32.671 1.00 36.29 246 ASP B N 1
ATOM 5753 C CA . ASP B 1 246 ? 25.399 17.183 33.147 1.00 30.71 246 ASP B CA 1
ATOM 5754 C C . ASP B 1 246 ? 26.451 17.662 32.108 1.00 40.78 246 ASP B C 1
ATOM 5755 O O . ASP B 1 246 ? 27.657 17.777 32.406 1.00 39.95 246 ASP B O 1
ATOM 5760 N N . LEU B 1 247 ? 25.977 17.856 30.879 1.00 34.56 247 LEU B N 1
ATOM 5761 C CA . LEU B 1 247 ? 26.776 18.359 29.780 1.00 36.90 247 LEU B CA 1
ATOM 5762 C C . LEU B 1 247 ? 25.933 19.377 28.996 1.00 39.67 247 LEU B C 1
ATOM 5763 O O . LEU B 1 247 ? 24.727 19.207 28.837 1.00 36.79 247 LEU B O 1
ATOM 5768 N N . TYR B 1 248 ? 26.581 20.446 28.542 1.00 34.95 248 TYR B N 1
ATOM 5769 C CA . TYR B 1 248 ? 25.941 21.498 27.766 1.00 36.76 248 TYR B CA 1
ATOM 5770 C C . TYR B 1 248 ? 26.843 21.859 26.600 1.00 35.76 248 TYR B C 1
ATOM 5771 O O . TYR B 1 248 ? 28.062 21.898 26.737 1.00 41.55 248 TYR B O 1
ATOM 5780 N N . LEU B 1 249 ? 26.227 22.101 25.452 1.00 36.84 249 LEU B N 1
ATOM 5781 C CA . LEU B 1 249 ? 26.946 22.458 24.240 1.00 35.49 249 LEU B CA 1
ATOM 5782 C C . LEU B 1 249 ? 27.427 23.879 24.389 1.00 35.00 249 LEU B C 1
ATOM 5783 O O . LEU B 1 249 ? 26.651 24.771 24.746 1.00 34.31 249 LEU B O 1
ATOM 5788 N N . ILE B 1 250 ? 28.709 24.111 24.134 1.00 29.80 250 ILE B N 1
ATOM 5789 C CA . ILE B 1 250 ? 29.203 25.469 24.341 1.00 37.61 250 ILE B CA 1
ATOM 5790 C C . ILE B 1 250 ? 28.789 26.452 23.254 1.00 37.87 250 ILE B C 1
ATOM 5791 O O . ILE B 1 250 ? 28.813 26.136 22.069 1.00 42.45 250 ILE B O 1
ATOM 5796 N N . PRO B 1 251 ? 28.380 27.660 23.658 1.00 36.75 251 PRO B N 1
ATOM 5797 C CA . PRO B 1 251 ? 27.955 28.703 22.720 1.00 39.20 251 PRO B CA 1
ATOM 5798 C C . PRO B 1 251 ? 29.131 29.560 22.253 1.00 37.40 251 PRO B C 1
ATOM 5799 O O . PRO B 1 251 ? 28.983 30.385 21.376 1.00 42.58 251 PRO B O 1
ATOM 5803 N N . THR B 1 252 ? 30.294 29.341 22.853 1.00 33.06 252 THR B N 1
ATOM 5804 C CA . THR B 1 252 ? 31.501 30.095 22.544 1.00 39.00 252 THR B CA 1
ATOM 5805 C C . THR B 1 252 ? 32.650 29.524 23.370 1.00 41.96 252 THR B C 1
ATOM 5806 O O . THR B 1 252 ? 32.417 29.089 24.500 1.00 39.61 252 THR B O 1
ATOM 5810 N N . ALA B 1 253 ? 33.872 29.527 22.818 1.00 34.00 253 ALA B N 1
ATOM 5811 C CA . ALA B 1 253 ? 35.047 29.037 23.549 1.00 32.70 253 ALA B CA 1
ATOM 5812 C C . ALA B 1 253 ? 35.279 29.818 24.850 1.00 31.14 253 ALA B C 1
ATOM 5813 O O . ALA B 1 253 ? 35.983 29.360 25.738 1.00 36.71 253 ALA B O 1
ATOM 5815 N N . GLU B 1 254 ? 34.683 30.996 24.952 1.00 32.01 254 GLU B N 1
ATOM 5816 C CA . GLU B 1 254 ? 34.790 31.802 26.155 1.00 33.92 254 GLU B CA 1
ATOM 5817 C C . GLU B 1 254 ? 34.398 31.006 27.441 1.00 40.66 254 GLU B C 1
ATOM 5818 O O . GLU B 1 254 ? 35.071 31.100 28.481 1.00 38.07 254 GLU B O 1
ATOM 5824 N N . HIS B 1 255 ? 33.319 30.227 27.379 1.00 34.72 255 HIS B N 1
ATOM 5825 C CA . HIS B 1 255 ? 32.882 29.460 28.545 1.00 34.19 255 HIS B CA 1
ATOM 5826 C C . HIS B 1 255 ? 33.892 28.404 29.045 1.00 36.22 255 HIS B C 1
ATOM 5827 O O . HIS B 1 255 ? 34.314 28.456 30.190 1.00 34.93 255 HIS B O 1
ATOM 5834 N N . PRO B 1 256 ? 34.290 27.434 28.202 1.00 36.65 256 PRO B N 1
ATOM 5835 C CA . PRO B 1 256 ? 35.259 26.474 28.741 1.00 31.21 256 PRO B CA 1
ATOM 5836 C C . PRO B 1 256 ? 36.567 27.164 29.119 1.00 33.28 256 PRO B C 1
ATOM 5837 O O . PRO B 1 256 ? 37.275 26.728 30.035 1.00 36.71 256 PRO B O 1
ATOM 5841 N N . LEU B 1 257 ? 36.881 28.247 28.419 1.00 26.30 257 LEU B N 1
ATOM 5842 C CA . LEU B 1 257 ? 38.099 28.986 28.689 1.00 30.31 257 LEU B CA 1
ATOM 5843 C C . LEU B 1 257 ? 38.061 29.617 30.087 1.00 41.81 257 LEU B C 1
ATOM 5844 O O . LEU B 1 257 ? 39.080 29.701 30.764 1.00 34.56 257 LEU B O 1
ATOM 5849 N N . ALA B 1 258 ? 36.875 30.041 30.522 1.00 42.88 258 ALA B N 1
ATOM 5850 C CA . ALA B 1 258 ? 36.712 30.626 31.847 1.00 34.25 258 ALA B CA 1
ATOM 5851 C C . ALA B 1 258 ? 36.653 29.491 32.875 1.00 36.14 258 ALA B C 1
ATOM 5852 O O . ALA B 1 258 ? 37.201 29.590 33.988 1.00 34.85 258 ALA B O 1
ATOM 5854 N N . GLY B 1 259 ? 35.991 28.404 32.500 1.00 34.17 259 GLY B N 1
ATOM 5855 C CA . GLY B 1 259 ? 35.883 27.275 33.401 1.00 30.69 259 GLY B CA 1
ATOM 5856 C C . GLY B 1 259 ? 37.235 26.634 33.669 1.00 40.82 259 GLY B C 1
ATOM 5857 O O . GLY B 1 259 ? 37.457 26.050 34.741 1.00 37.05 259 GLY B O 1
ATOM 5858 N N . MET B 1 260 ? 38.149 26.769 32.708 1.00 33.97 260 MET B N 1
ATOM 5859 C CA . MET B 1 260 ? 39.477 26.169 32.804 1.00 35.54 260 MET B CA 1
ATOM 5860 C C . MET B 1 260 ? 40.203 26.343 34.147 1.00 38.26 260 MET B C 1
ATOM 5861 O O . MET B 1 260 ? 40.809 25.411 34.649 1.00 41.72 260 MET B O 1
ATOM 5866 N N . HIS B 1 261 ? 40.145 27.532 34.732 1.00 44.38 261 HIS B N 1
ATOM 5867 C CA . HIS B 1 261 ? 40.824 27.777 35.991 1.00 35.46 261 HIS B CA 1
ATOM 5868 C C . HIS B 1 261 ? 39.895 27.961 37.193 1.00 41.66 261 HIS B C 1
ATOM 5869 O O . HIS B 1 261 ? 40.263 28.575 38.196 1.00 42.31 261 HIS B O 1
ATOM 5876 N N . ALA B 1 262 ? 38.689 27.411 37.089 1.00 40.94 262 ALA B N 1
ATOM 5877 C CA . ALA B 1 262 ? 37.724 27.469 38.173 1.00 38.73 262 ALA B CA 1
ATOM 5878 C C . ALA B 1 262 ? 38.381 26.914 39.441 1.00 44.99 262 ALA B C 1
ATOM 5879 O O . ALA B 1 262 ? 39.158 25.965 39.371 1.00 40.61 262 ALA B O 1
ATOM 5881 N N . ASN B 1 263 ? 38.074 27.506 40.593 1.00 40.97 263 ASN B N 1
ATOM 5882 C CA . ASN B 1 263 ? 38.642 27.045 41.843 1.00 47.19 263 ASN B CA 1
ATOM 5883 C C . ASN B 1 263 ? 40.153 26.976 41.881 1.00 47.89 263 ASN B C 1
ATOM 5884 O O . ASN B 1 263 ? 40.724 25.937 42.197 1.00 46.06 263 ASN B O 1
ATOM 5889 N N . GLU B 1 264 ? 40.813 28.062 41.535 1.00 41.74 264 GLU B N 1
ATOM 5890 C CA . GLU B 1 264 ? 42.256 28.064 41.620 1.00 42.16 264 GLU B CA 1
ATOM 5891 C C . GLU B 1 264 ? 42.717 29.402 42.206 1.00 46.78 264 GLU B C 1
ATOM 5892 O O . GLU B 1 264 ? 41.973 30.396 42.196 1.00 44.21 264 GLU B O 1
ATOM 5898 N N . ILE B 1 265 ? 43.912 29.393 42.787 1.00 46.44 265 ILE B N 1
ATOM 5899 C CA . ILE B 1 265 ? 44.525 30.604 43.305 1.00 41.02 265 ILE B CA 1
ATOM 5900 C C . ILE B 1 265 ? 45.684 30.637 42.333 1.00 41.97 265 ILE B C 1
ATOM 5901 O O . ILE B 1 265 ? 46.615 29.838 42.464 1.00 36.87 265 ILE B O 1
ATOM 5906 N N . LEU B 1 266 ? 45.626 31.509 41.335 1.00 35.68 266 LEU B N 1
ATOM 5907 C CA . LEU B 1 266 ? 46.720 31.570 40.381 1.00 45.23 266 LEU B CA 1
ATOM 5908 C C . LEU B 1 266 ? 47.897 32.251 41.043 1.00 47.16 266 LEU B C 1
ATOM 5909 O O . LEU B 1 266 ? 47.742 32.922 42.072 1.00 41.82 266 LEU B O 1
ATOM 5914 N N . ASP B 1 267 ? 49.072 32.073 40.450 1.00 46.52 267 ASP B N 1
ATOM 5915 C CA . ASP B 1 267 ? 50.268 32.740 40.935 1.00 47.55 267 ASP B CA 1
ATOM 5916 C C . ASP B 1 267 ? 50.301 34.041 40.135 1.00 45.82 267 ASP B C 1
ATOM 5917 O O . ASP B 1 267 ? 50.420 34.007 38.903 1.00 45.49 267 ASP B O 1
ATOM 5922 N N . GLY B 1 268 ? 50.189 35.171 40.833 1.00 41.23 268 GLY B N 1
ATOM 5923 C CA . GLY B 1 268 ? 50.194 36.470 40.176 1.00 45.23 268 GLY B CA 1
ATOM 5924 C C . GLY B 1 268 ? 51.293 36.657 39.152 1.00 43.59 268 GLY B C 1
ATOM 5925 O O . GLY B 1 268 ? 51.128 37.339 38.148 1.00 50.16 268 GLY B O 1
ATOM 5926 N N . LYS B 1 269 ? 52.432 36.047 39.425 1.00 48.21 269 LYS B N 1
ATOM 5927 C CA . LYS B 1 269 ? 53.577 36.116 38.542 1.00 54.28 269 LYS B CA 1
ATOM 5928 C C . LYS B 1 269 ? 53.196 35.628 37.157 1.00 51.19 269 LYS B C 1
ATOM 5929 O O . LYS B 1 269 ? 53.771 36.054 36.157 1.00 58.02 269 LYS B O 1
ATOM 5935 N N . ASP B 1 270 ? 52.224 34.733 37.089 1.00 45.90 270 ASP B N 1
ATOM 5936 C CA . ASP B 1 270 ? 51.815 34.211 35.799 1.00 47.76 270 ASP B CA 1
ATOM 5937 C C . ASP B 1 270 ? 50.852 35.117 35.024 1.00 47.91 270 ASP B C 1
ATOM 5938 O O . ASP B 1 270 ? 50.689 34.963 33.809 1.00 46.24 270 ASP B O 1
ATOM 5943 N N . LEU B 1 271 ? 50.237 36.071 35.716 1.00 44.97 271 LEU B N 1
ATOM 5944 C CA . LEU B 1 271 ? 49.295 36.971 35.082 1.00 43.03 271 LEU B CA 1
ATOM 5945 C C . LEU B 1 271 ? 50.006 37.909 34.135 1.00 44.85 271 LEU B C 1
ATOM 5946 O O . LEU B 1 271 ? 51.102 38.356 34.420 1.00 58.14 271 LEU B O 1
ATOM 5951 N N . PRO B 1 272 ? 49.396 38.217 32.984 1.00 46.73 272 PRO B N 1
ATOM 5952 C CA . PRO B 1 272 ? 48.091 37.757 32.493 1.00 47.98 272 PRO B CA 1
ATOM 5953 C C . PRO B 1 272 ? 48.104 36.418 31.782 1.00 38.93 272 PRO B C 1
ATOM 5954 O O . PRO B 1 272 ? 49.081 36.062 31.144 1.00 45.41 272 PRO B O 1
ATOM 5958 N N . LEU B 1 273 ? 47.015 35.674 31.896 1.00 43.48 273 LEU B N 1
ATOM 5959 C CA . LEU B 1 273 ? 46.915 34.429 31.148 1.00 42.29 273 LEU B CA 1
ATOM 5960 C C . LEU B 1 273 ? 46.228 34.851 29.851 1.00 37.86 273 LEU B C 1
ATOM 5961 O O . LEU B 1 273 ? 45.171 35.467 29.876 1.00 41.15 273 LEU B O 1
ATOM 5966 N N . LEU B 1 274 ? 46.870 34.549 28.734 1.00 41.01 274 LEU B N 1
ATOM 5967 C CA . LEU B 1 274 ? 46.381 34.873 27.402 1.00 36.78 274 LEU B CA 1
ATOM 5968 C C . LEU B 1 274 ? 46.082 33.581 26.646 1.00 40.40 274 LEU B C 1
ATOM 5969 O O . LEU B 1 274 ? 46.974 32.789 26.356 1.00 35.58 274 LEU B O 1
ATOM 5974 N N . TYR B 1 275 ? 44.813 33.371 26.334 1.00 40.13 275 TYR B N 1
ATOM 5975 C CA . TYR B 1 275 ? 44.406 32.197 25.592 1.00 37.97 275 TYR B CA 1
ATOM 5976 C C . TYR B 1 275 ? 43.615 32.627 24.361 1.00 41.75 275 TYR B C 1
ATOM 5977 O O . TYR B 1 275 ? 42.853 33.610 24.401 1.00 40.48 275 TYR B O 1
ATOM 5986 N N . VAL B 1 276 ? 43.818 31.888 23.272 1.00 33.52 276 VAL B N 1
ATOM 5987 C CA . VAL B 1 276 ? 43.076 32.092 22.042 1.00 34.85 276 VAL B CA 1
ATOM 5988 C C . VAL B 1 276 ? 42.501 30.718 21.732 1.00 33.73 276 VAL B C 1
ATOM 5989 O O . VAL B 1 276 ? 43.231 29.808 21.358 1.00 36.26 276 VAL B O 1
ATOM 5993 N N . GLY B 1 277 ? 41.191 30.559 21.933 1.00 38.84 277 GLY B N 1
ATOM 5994 C CA . GLY B 1 277 ? 40.569 29.275 21.670 1.00 30.40 277 GLY B CA 1
ATOM 5995 C C . GLY B 1 277 ? 39.892 29.174 20.322 1.00 39.51 277 GLY B C 1
ATOM 5996 O O . GLY B 1 277 ? 39.510 30.185 19.734 1.00 49.92 277 GLY B O 1
ATOM 5997 N N . VAL B 1 278 ? 39.774 27.952 19.810 1.00 39.81 278 VAL B N 1
ATOM 5998 C CA . VAL B 1 278 ? 39.079 27.703 18.543 1.00 37.56 278 VAL B CA 1
ATOM 5999 C C . VAL B 1 278 ? 38.007 26.693 18.880 1.00 41.31 278 VAL B C 1
ATOM 6000 O O . VAL B 1 278 ? 38.244 25.792 19.686 1.00 38.08 278 VAL B O 1
ATOM 6004 N N . SER B 1 279 ? 36.844 26.804 18.257 1.00 35.94 279 SER B N 1
ATOM 6005 C CA . SER B 1 279 ? 35.817 25.805 18.513 1.00 35.69 279 SER B CA 1
ATOM 6006 C C . SER B 1 279 ? 34.519 26.071 17.785 1.00 40.03 279 SER B C 1
ATOM 6007 O O . SER B 1 279 ? 34.240 27.192 17.331 1.00 38.35 279 SER B O 1
ATOM 6010 N N . PRO B 1 280 ? 33.732 25.016 17.603 1.00 35.34 280 PRO B N 1
ATOM 6011 C CA . PRO B 1 280 ? 32.457 25.258 16.944 1.00 41.60 280 PRO B CA 1
ATOM 6012 C C . PRO B 1 280 ? 31.663 25.848 18.115 1.00 38.28 280 PRO B C 1
ATOM 6013 O O . PRO B 1 280 ? 32.060 25.681 19.277 1.00 28.34 280 PRO B O 1
ATOM 6017 N N . CYS B 1 281 ? 30.574 26.537 17.788 1.00 42.50 281 CYS B N 1
ATOM 6018 C CA . CYS B 1 281 ? 29.684 27.186 18.750 1.00 41.26 281 CYS B CA 1
ATOM 6019 C C . CYS B 1 281 ? 28.233 26.844 18.462 1.00 36.10 281 CYS B C 1
ATOM 6020 O O . CYS B 1 281 ? 27.799 26.873 17.317 1.00 36.39 281 CYS B O 1
ATOM 6023 N N . PHE B 1 282 ? 27.483 26.574 19.516 1.00 33.00 282 PHE B N 1
ATOM 6024 C CA . PHE B 1 282 ? 26.089 26.225 19.392 1.00 31.43 282 PHE B CA 1
ATOM 6025 C C . PHE B 1 282 ? 25.134 27.146 20.147 1.00 35.76 282 PHE B C 1
ATOM 6026 O O . PHE B 1 282 ? 25.282 27.346 21.338 1.00 34.59 282 PHE B O 1
ATOM 6034 N N . ARG B 1 283 ? 24.145 27.690 19.447 1.00 36.53 283 ARG B N 1
ATOM 6035 C CA . ARG B 1 283 ? 23.166 28.576 20.071 1.00 37.83 283 ARG B CA 1
ATOM 6036 C C . ARG B 1 283 ? 21.718 28.221 19.649 1.00 43.81 283 ARG B C 1
ATOM 6037 O O . ARG B 1 283 ? 21.442 27.849 18.496 1.00 40.12 283 ARG B O 1
ATOM 6045 N N . LYS B 1 284 ? 20.788 28.340 20.593 1.00 46.58 284 LYS B N 1
ATOM 6046 C CA . LYS B 1 284 ? 19.396 28.034 20.307 1.00 44.26 284 LYS B CA 1
ATOM 6047 C C . LYS B 1 284 ? 18.779 29.148 19.495 1.00 47.40 284 LYS B C 1
ATOM 6048 O O . LYS B 1 284 ? 17.922 28.884 18.647 1.00 49.14 284 LYS B O 1
ATOM 6054 N N . GLU B 1 285 ? 19.209 30.386 19.748 1.00 46.34 285 GLU B N 1
ATOM 6055 C CA . GLU B 1 285 ? 18.658 31.546 19.032 1.00 46.40 285 GLU B CA 1
ATOM 6056 C C . GLU B 1 285 ? 17.121 31.516 19.135 1.00 54.11 285 GLU B C 1
ATOM 6057 O O . GLU B 1 285 ? 16.414 31.778 18.147 1.00 50.76 285 GLU B O 1
ATOM 6063 N N . ALA B 1 286 ? 16.625 31.188 20.331 1.00 55.25 286 ALA B N 1
ATOM 6064 C CA . ALA B 1 286 ? 15.188 31.056 20.610 1.00 59.91 286 ALA B CA 1
ATOM 6065 C C . ALA B 1 286 ? 14.311 32.280 20.359 1.00 64.32 286 ALA B C 1
ATOM 6066 O O . ALA B 1 286 ? 13.175 32.136 19.915 1.00 62.35 286 ALA B O 1
ATOM 6068 N N . GLY B 1 287 ? 14.814 33.472 20.659 1.00 67.36 287 GLY B N 1
ATOM 6069 C CA . GLY B 1 287 ? 14.018 34.668 20.440 1.00 75.21 287 GLY B CA 1
ATOM 6070 C C . GLY B 1 287 ? 13.638 34.889 18.981 1.00 80.75 287 GLY B C 1
ATOM 6071 O O . GLY B 1 287 ? 12.899 35.821 18.654 1.00 81.20 287 GLY B O 1
ATOM 6072 N N . THR B 1 288 ? 14.145 34.026 18.105 1.00 84.93 288 THR B N 1
ATOM 6073 C CA . THR B 1 288 ? 13.875 34.119 16.676 1.00 86.61 288 THR B CA 1
ATOM 6074 C C . THR B 1 288 ? 13.502 32.759 16.072 1.00 93.57 288 THR B C 1
ATOM 6075 O O . THR B 1 288 ? 13.155 31.810 16.790 1.00 90.33 288 THR B O 1
ATOM 6079 N N . ALA B 1 289 ? 13.568 32.676 14.749 1.00 102.60 289 ALA B N 1
ATOM 6080 C CA . ALA B 1 289 ? 13.228 31.455 14.003 1.00 114.52 289 ALA B CA 1
ATOM 6081 C C . ALA B 1 289 ? 13.137 31.911 12.554 1.00 117.78 289 ALA B C 1
ATOM 6082 O O . ALA B 1 289 ? 13.384 31.152 11.609 1.00 119.03 289 ALA B O 1
ATOM 6084 N N . GLY B 1 290 ? 12.769 33.184 12.430 1.00 119.06 290 GLY B N 1
ATOM 6085 C CA . GLY B 1 290 ? 12.621 33.865 11.162 1.00 115.37 290 GLY B CA 1
ATOM 6086 C C . GLY B 1 290 ? 12.616 35.344 11.516 1.00 115.47 290 GLY B C 1
ATOM 6087 O O . GLY B 1 290 ? 11.630 35.858 12.037 1.00 113.28 290 GLY B O 1
ATOM 6088 N N . LYS B 1 291 ? 13.731 36.023 11.262 1.00 115.24 291 LYS B N 1
ATOM 6089 C CA . LYS B 1 291 ? 13.856 37.443 11.561 1.00 114.11 291 LYS B CA 1
ATOM 6090 C C . LYS B 1 291 ? 14.111 38.208 10.258 1.00 118.16 291 LYS B C 1
ATOM 6091 O O . LYS B 1 291 ? 13.272 39.010 9.843 1.00 122.64 291 LYS B O 1
ATOM 6097 N N . ASP B 1 292 ? 15.254 37.958 9.613 1.00 119.28 292 ASP B N 1
ATOM 6098 C CA . ASP B 1 292 ? 15.591 38.622 8.344 1.00 120.60 292 ASP B CA 1
ATOM 6099 C C . ASP B 1 292 ? 16.657 37.938 7.465 1.00 117.03 292 ASP B C 1
ATOM 6100 O O . ASP B 1 292 ? 16.315 37.300 6.464 1.00 112.55 292 ASP B O 1
ATOM 6105 N N . THR B 1 293 ? 17.935 38.081 7.822 1.00 113.65 293 THR B N 1
ATOM 6106 C CA . THR B 1 293 ? 19.024 37.475 7.047 1.00 109.40 293 THR B CA 1
ATOM 6107 C C . THR B 1 293 ? 18.888 35.954 7.121 1.00 107.76 293 THR B C 1
ATOM 6108 O O . THR B 1 293 ? 18.892 35.395 8.222 1.00 107.56 293 THR B O 1
ATOM 6112 N N . LYS B 1 294 ? 18.791 35.287 5.964 1.00 102.29 294 LYS B N 1
ATOM 6113 C CA . LYS B 1 294 ? 18.583 33.828 5.938 1.00 95.32 294 LYS B CA 1
ATOM 6114 C C . LYS B 1 294 ? 19.701 32.883 5.462 1.00 83.84 294 LYS B C 1
ATOM 6115 O O . LYS B 1 294 ? 19.414 31.775 4.993 1.00 75.50 294 LYS B O 1
ATOM 6121 N N . GLY B 1 295 ? 20.959 33.299 5.608 1.00 76.23 295 GLY B N 1
ATOM 6122 C CA . GLY B 1 295 ? 22.078 32.450 5.207 1.00 59.98 295 GLY B CA 1
ATOM 6123 C C . GLY B 1 295 ? 22.850 31.890 6.394 1.00 51.78 295 GLY B C 1
ATOM 6124 O O . GLY B 1 295 ? 22.380 30.972 7.063 1.00 45.79 295 GLY B O 1
ATOM 6125 N N . ILE B 1 296 ? 24.047 32.413 6.652 1.00 48.82 296 ILE B N 1
ATOM 6126 C CA . ILE B 1 296 ? 24.841 31.945 7.800 1.00 49.67 296 ILE B CA 1
ATOM 6127 C C . ILE B 1 296 ? 25.191 33.091 8.748 1.00 39.57 296 ILE B C 1
ATOM 6128 O O . ILE B 1 296 ? 26.218 33.063 9.426 1.00 45.47 296 ILE B O 1
ATOM 6133 N N . PHE B 1 297 ? 24.324 34.098 8.788 1.00 43.40 297 PHE B N 1
ATOM 6134 C CA . PHE B 1 297 ? 24.516 35.265 9.662 1.00 44.93 297 PHE B CA 1
ATOM 6135 C C . PHE B 1 297 ? 24.044 34.991 11.108 1.00 41.80 297 PHE B C 1
ATOM 6136 O O . PHE B 1 297 ? 24.695 35.403 12.067 1.00 45.96 297 PHE B O 1
ATOM 6144 N N . ARG B 1 298 ? 22.906 34.316 11.248 1.00 31.92 298 ARG B N 1
ATOM 6145 C CA . ARG B 1 298 ? 22.377 33.954 12.551 1.00 39.01 298 ARG B CA 1
ATOM 6146 C C . ARG B 1 298 ? 21.967 32.490 12.431 1.00 38.16 298 ARG B C 1
ATOM 6147 O O . ARG B 1 298 ? 20.872 32.186 11.986 1.00 39.00 298 ARG B O 1
ATOM 6155 N N . VAL B 1 299 ? 22.862 31.593 12.835 1.00 34.97 299 VAL B N 1
ATOM 6156 C CA . VAL B 1 299 ? 22.620 30.165 12.733 1.00 32.44 299 VAL B CA 1
ATOM 6157 C C . VAL B 1 299 ? 22.824 29.489 14.061 1.00 34.30 299 VAL B C 1
ATOM 6158 O O . VAL B 1 299 ? 23.214 30.139 15.022 1.00 44.34 299 VAL B O 1
ATOM 6162 N N . HIS B 1 300 ? 22.552 28.189 14.113 1.00 34.82 300 HIS B N 1
ATOM 6163 C CA . HIS B 1 300 ? 22.669 27.401 15.342 1.00 36.13 300 HIS B CA 1
ATOM 6164 C C . HIS B 1 300 ? 24.062 26.884 15.555 1.00 42.08 300 HIS B C 1
ATOM 6165 O O . HIS B 1 300 ? 24.407 26.442 16.667 1.00 41.77 300 HIS B O 1
ATOM 6172 N N . GLN B 1 301 ? 24.850 26.923 14.484 1.00 34.81 301 GLN B N 1
ATOM 6173 C CA . GLN B 1 301 ? 26.190 26.372 14.512 1.00 40.02 301 GLN B CA 1
ATOM 6174 C C . GLN B 1 301 ? 27.214 27.204 13.733 1.00 43.47 301 GLN B C 1
ATOM 6175 O O . GLN B 1 301 ? 27.044 27.472 12.546 1.00 48.93 301 GLN B O 1
ATOM 6181 N N . PHE B 1 302 ? 28.275 27.631 14.407 1.00 40.82 302 PHE B N 1
ATOM 6182 C CA . PHE B 1 302 ? 29.318 28.377 13.717 1.00 37.55 302 PHE B CA 1
ATOM 6183 C C . PHE B 1 302 ? 30.669 28.187 14.379 1.00 37.74 302 PHE B C 1
ATOM 6184 O O . PHE B 1 302 ? 30.773 27.695 15.492 1.00 38.07 302 PHE B O 1
ATOM 6192 N N . HIS B 1 303 ? 31.704 28.591 13.666 1.00 40.98 303 HIS B N 1
ATOM 6193 C CA . HIS B 1 303 ? 33.059 28.479 14.138 1.00 36.16 303 HIS B CA 1
ATOM 6194 C C . HIS B 1 303 ? 33.550 29.845 14.594 1.00 35.80 303 HIS B C 1
ATOM 6195 O O . HIS B 1 303 ? 33.269 30.849 13.959 1.00 42.34 303 HIS B O 1
ATOM 6202 N N . LYS B 1 304 ? 34.290 29.893 15.693 1.00 39.98 304 LYS B N 1
ATOM 6203 C CA . LYS B 1 304 ? 34.819 31.168 16.166 1.00 31.23 304 LYS B CA 1
ATOM 6204 C C . LYS B 1 304 ? 36.169 31.018 16.868 1.00 30.89 304 LYS B C 1
ATOM 6205 O O . LYS B 1 304 ? 36.382 30.066 17.618 1.00 32.56 304 LYS B O 1
ATOM 6211 N N . VAL B 1 305 ? 37.086 31.942 16.600 1.00 33.55 305 VAL B N 1
ATOM 6212 C CA . VAL B 1 305 ? 38.386 31.953 17.280 1.00 33.30 305 VAL B CA 1
ATOM 6213 C C . VAL B 1 305 ? 38.221 33.066 18.333 1.00 34.80 305 VAL B C 1
ATOM 6214 O O . VAL B 1 305 ? 38.039 34.232 17.999 1.00 33.00 305 VAL B O 1
ATOM 6218 N N . GLU B 1 306 ? 38.303 32.669 19.596 1.00 31.74 306 GLU B N 1
ATOM 6219 C CA . GLU B 1 306 ? 38.085 33.521 20.768 1.00 25.29 306 GLU B CA 1
ATOM 6220 C C . GLU B 1 306 ? 39.323 33.995 21.535 1.00 29.83 306 GLU B C 1
ATOM 6221 O O . GLU B 1 306 ? 40.266 33.233 21.739 1.00 36.29 306 GLU B O 1
ATOM 6227 N N . GLN B 1 307 ? 39.302 35.239 21.996 1.00 29.52 307 GLN B N 1
ATOM 6228 C CA . GLN B 1 307 ? 40.402 35.765 22.803 1.00 34.97 307 GLN B CA 1
ATOM 6229 C C . GLN B 1 307 ? 39.934 35.755 24.253 1.00 33.67 307 GLN B C 1
ATOM 6230 O O . GLN B 1 307 ? 38.848 36.232 24.554 1.00 39.10 307 GLN B O 1
ATOM 6236 N N . PHE B 1 308 ? 40.737 35.211 25.157 1.00 37.45 308 PHE B N 1
ATOM 6237 C CA . PHE B 1 308 ? 40.336 35.199 26.566 1.00 38.30 308 PHE B CA 1
ATOM 6238 C C . PHE B 1 308 ? 41.512 35.700 27.399 1.00 38.76 308 PHE B C 1
ATOM 6239 O O . PHE B 1 308 ? 42.669 35.379 27.120 1.00 35.19 308 PHE B O 1
ATOM 6247 N N . VAL B 1 309 ? 41.221 36.520 28.401 1.00 37.09 309 VAL B N 1
ATOM 6248 C CA . VAL B 1 309 ? 42.288 37.067 29.220 1.00 38.33 309 VAL B CA 1
ATOM 6249 C C . VAL B 1 309 ? 42.011 36.989 30.700 1.00 38.60 309 VAL B C 1
ATOM 6250 O O . VAL B 1 309 ? 40.924 37.384 31.164 1.00 35.54 309 VAL B O 1
ATOM 6254 N N . TYR B 1 310 ? 42.983 36.451 31.436 1.00 36.44 310 TYR B N 1
ATOM 6255 C CA . TYR B 1 310 ? 42.884 36.408 32.899 1.00 42.75 310 TYR B CA 1
ATOM 6256 C C . TYR B 1 310 ? 43.874 37.468 33.314 1.00 43.53 310 TYR B C 1
ATOM 6257 O O . TYR B 1 310 ? 45.047 37.358 32.961 1.00 48.45 310 TYR B O 1
ATOM 6266 N N . SER B 1 311 ? 43.439 38.494 34.039 1.00 45.31 311 SER B N 1
ATOM 6267 C CA . SER B 1 311 ? 44.402 39.509 34.452 1.00 49.95 311 SER B CA 1
ATOM 6268 C C . SER B 1 311 ? 44.187 40.102 35.825 1.00 46.76 311 SER B C 1
ATOM 6269 O O . SER B 1 311 ? 43.167 39.858 36.470 1.00 44.32 311 SER B O 1
ATOM 6272 N N . ARG B 1 312 ? 45.174 40.882 36.265 1.00 49.20 312 ARG B N 1
ATOM 6273 C CA . ARG B 1 312 ? 45.107 41.563 37.559 1.00 48.00 312 ARG B CA 1
ATOM 6274 C C . ARG B 1 312 ? 44.059 42.671 37.373 1.00 42.34 312 ARG B C 1
ATOM 6275 O O . ARG B 1 312 ? 43.959 43.271 36.297 1.00 37.49 312 ARG B O 1
ATOM 6283 N N . PRO B 1 313 ? 43.269 42.962 38.411 1.00 39.33 313 PRO B N 1
ATOM 6284 C CA . PRO B 1 313 ? 42.265 44.025 38.239 1.00 36.13 313 PRO B CA 1
ATOM 6285 C C . PRO B 1 313 ? 42.871 45.319 37.688 1.00 40.93 313 PRO B C 1
ATOM 6286 O O . PRO B 1 313 ? 42.257 46.035 36.883 1.00 42.08 313 PRO B O 1
ATOM 6290 N N . GLU B 1 314 ? 44.092 45.606 38.110 1.00 33.61 314 GLU B N 1
ATOM 6291 C CA . GLU B 1 314 ? 44.746 46.824 37.687 1.00 37.15 314 GLU B CA 1
ATOM 6292 C C . GLU B 1 314 ? 45.187 46.815 36.214 1.00 44.68 314 GLU B C 1
ATOM 6293 O O . GLU B 1 314 ? 45.722 47.803 35.711 1.00 54.12 314 GLU B O 1
ATOM 6299 N N . GLU B 1 315 ? 44.942 45.721 35.503 1.00 48.09 315 GLU B N 1
ATOM 6300 C CA . GLU B 1 315 ? 45.324 45.667 34.094 1.00 42.93 315 GLU B CA 1
ATOM 6301 C C . GLU B 1 315 ? 44.148 45.388 33.173 1.00 42.98 315 GLU B C 1
ATOM 6302 O O . GLU B 1 315 ? 44.254 45.547 31.952 1.00 39.76 315 GLU B O 1
ATOM 6308 N N . SER B 1 316 ? 43.014 44.990 33.744 1.00 39.37 316 SER B N 1
ATOM 6309 C CA . SER B 1 316 ? 41.888 44.644 32.891 1.00 37.74 316 SER B CA 1
ATOM 6310 C C . SER B 1 316 ? 41.442 45.718 31.909 1.00 36.27 316 SER B C 1
ATOM 6311 O O . SER B 1 316 ? 41.173 45.414 30.751 1.00 35.39 316 SER B O 1
ATOM 6314 N N . TRP B 1 317 ? 41.390 46.975 32.318 1.00 36.98 317 TRP B N 1
ATOM 6315 C CA . TRP B 1 317 ? 40.948 47.978 31.352 1.00 37.84 317 TRP B CA 1
ATOM 6316 C C . TRP B 1 317 ? 41.904 48.189 30.200 1.00 35.54 317 TRP B C 1
ATOM 6317 O O . TRP B 1 317 ? 41.487 48.422 29.066 1.00 37.65 317 TRP B O 1
ATOM 6328 N N . GLU B 1 318 ? 43.193 48.086 30.459 1.00 39.94 318 GLU B N 1
ATOM 6329 C CA . GLU B 1 318 ? 44.126 48.250 29.363 1.00 41.55 318 GLU B CA 1
ATOM 6330 C C . GLU B 1 318 ? 44.010 47.050 28.403 1.00 43.01 318 GLU B C 1
ATOM 6331 O O . GLU B 1 318 ? 44.220 47.202 27.202 1.00 48.54 318 GLU B O 1
ATOM 6337 N N . TRP B 1 319 ? 43.672 45.867 28.925 1.00 42.41 319 TRP B N 1
ATOM 6338 C CA . TRP B 1 319 ? 43.525 44.673 28.080 1.00 44.51 319 TRP B CA 1
ATOM 6339 C C . TRP B 1 319 ? 42.236 44.721 27.254 1.00 41.44 319 TRP B C 1
ATOM 6340 O O . TRP B 1 319 ? 42.164 44.188 26.144 1.00 38.47 319 TRP B O 1
ATOM 6351 N N . HIS B 1 320 ? 41.209 45.346 27.817 1.00 40.38 320 HIS B N 1
ATOM 6352 C CA . HIS B 1 320 ? 39.949 45.477 27.118 1.00 41.62 320 HIS B CA 1
ATOM 6353 C C . HIS B 1 320 ? 40.307 46.225 25.850 1.00 41.34 320 HIS B C 1
ATOM 6354 O O . HIS B 1 320 ? 39.998 45.792 24.745 1.00 44.66 320 HIS B O 1
ATOM 6361 N N . GLU B 1 321 ? 41.004 47.341 26.021 1.00 43.88 321 GLU B N 1
ATOM 6362 C CA . GLU B 1 321 ? 41.439 48.153 24.897 1.00 39.41 321 GLU B CA 1
ATOM 6363 C C . GLU B 1 321 ? 42.346 47.383 23.904 1.00 42.42 321 GLU B C 1
ATOM 6364 O O . GLU B 1 321 ? 42.244 47.579 22.682 1.00 47.03 321 GLU B O 1
ATOM 6370 N N . LYS B 1 322 ? 43.205 46.488 24.395 1.00 34.43 322 LYS B N 1
ATOM 6371 C CA . LYS B 1 322 ? 44.066 45.739 23.472 1.00 40.26 322 LYS B CA 1
ATOM 6372 C C . LYS B 1 322 ? 43.359 44.632 22.670 1.00 44.96 322 LYS B C 1
ATOM 6373 O O . LYS B 1 322 ? 43.715 44.397 21.504 1.00 40.01 322 LYS B O 1
ATOM 6379 N N . ILE B 1 323 ? 42.379 43.944 23.267 1.00 36.40 323 ILE B N 1
ATOM 6380 C CA . ILE B 1 323 ? 41.756 42.859 22.522 1.00 34.76 323 ILE B CA 1
ATOM 6381 C C . ILE B 1 323 ? 40.798 43.315 21.433 1.00 38.63 323 ILE B C 1
ATOM 6382 O O . ILE B 1 323 ? 40.695 42.655 20.378 1.00 38.38 323 ILE B O 1
ATOM 6387 N N . ILE B 1 324 ? 40.105 44.430 21.668 1.00 29.22 324 ILE B N 1
ATOM 6388 C CA . ILE B 1 324 ? 39.225 44.980 20.648 1.00 32.44 324 ILE B CA 1
ATOM 6389 C C . ILE B 1 324 ? 40.136 45.391 19.448 1.00 34.45 324 ILE B C 1
ATOM 6390 O O . ILE B 1 324 ? 39.844 45.103 18.275 1.00 36.12 324 ILE B O 1
ATOM 6395 N N . ARG B 1 325 ? 41.277 46.005 19.731 1.00 34.31 325 ARG B N 1
ATOM 6396 C CA . ARG B 1 325 ? 42.146 46.375 18.626 1.00 42.51 325 ARG B CA 1
ATOM 6397 C C . ARG B 1 325 ? 42.747 45.161 17.932 1.00 36.85 325 ARG B C 1
ATOM 6398 O O . ARG B 1 325 ? 43.018 45.195 16.733 1.00 43.07 325 ARG B O 1
ATOM 6406 N N . ASN B 1 326 ? 42.935 44.078 18.673 1.00 34.88 326 ASN B N 1
ATOM 6407 C CA . ASN B 1 326 ? 43.429 42.860 18.065 1.00 30.94 326 ASN B CA 1
ATOM 6408 C C . ASN B 1 326 ? 42.392 42.497 16.992 1.00 37.05 326 ASN B C 1
ATOM 6409 O O . ASN B 1 326 ? 42.720 42.290 15.830 1.00 39.32 326 ASN B O 1
ATOM 6414 N N . ALA B 1 327 ? 41.122 42.446 17.377 1.00 42.28 327 ALA B N 1
ATOM 6415 C CA . ALA B 1 327 ? 40.084 42.112 16.416 1.00 37.53 327 ALA B CA 1
ATOM 6416 C C . ALA B 1 327 ? 39.993 43.130 15.267 1.00 39.09 327 ALA B C 1
ATOM 6417 O O . ALA B 1 327 ? 39.805 42.743 14.122 1.00 39.64 327 ALA B O 1
ATOM 6419 N N . GLU B 1 328 ? 40.114 44.421 15.562 1.00 34.43 328 GLU B N 1
ATOM 6420 C CA . GLU B 1 328 ? 40.039 45.419 14.497 1.00 42.09 328 GLU B CA 1
ATOM 6421 C C . GLU B 1 328 ? 41.105 45.143 13.456 1.00 46.47 328 GLU B C 1
ATOM 6422 O O . GLU B 1 328 ? 40.862 45.191 12.245 1.00 54.46 328 GLU B O 1
ATOM 6428 N N . GLU B 1 329 ? 42.291 44.832 13.950 1.00 42.21 329 GLU B N 1
ATOM 6429 C CA . GLU B 1 329 ? 43.426 44.554 13.101 1.00 41.22 329 GLU B CA 1
ATOM 6430 C C . GLU B 1 329 ? 43.117 43.435 12.086 1.00 41.36 329 GLU B C 1
ATOM 6431 O O . GLU B 1 329 ? 43.431 43.551 10.888 1.00 36.88 329 GLU B O 1
ATOM 6437 N N . LEU B 1 330 ? 42.489 42.365 12.558 1.00 30.52 330 LEU B N 1
ATOM 6438 C CA . LEU B 1 330 ? 42.175 41.265 11.681 1.00 34.37 330 LEU B CA 1
ATOM 6439 C C . LEU B 1 330 ? 41.241 41.734 10.586 1.00 46.61 330 LEU B C 1
ATOM 6440 O O . LEU B 1 330 ? 41.443 41.423 9.394 1.00 46.88 330 LEU B O 1
ATOM 6445 N N . PHE B 1 331 ? 40.226 42.500 10.981 1.00 38.24 331 PHE B N 1
ATOM 6446 C CA . PHE B 1 331 ? 39.278 42.979 10.003 1.00 43.90 331 PHE B CA 1
ATOM 6447 C C . PHE B 1 331 ? 39.865 44.014 9.049 1.00 45.79 331 PHE B C 1
ATOM 6448 O O . PHE B 1 331 ? 39.445 44.093 7.904 1.00 38.65 331 PHE B O 1
ATOM 6456 N N . GLN B 1 332 ? 40.851 44.788 9.497 1.00 41.98 332 GLN B N 1
ATOM 6457 C CA . GLN B 1 332 ? 41.479 45.734 8.589 1.00 41.04 332 GLN B CA 1
ATOM 6458 C C . GLN B 1 332 ? 42.322 45.008 7.547 1.00 44.71 332 GLN B C 1
ATOM 6459 O O . GLN B 1 332 ? 42.332 45.412 6.378 1.00 49.59 332 GLN B O 1
ATOM 6465 N N . GLU B 1 333 ? 43.020 43.942 7.940 1.00 39.39 333 GLU B N 1
ATOM 6466 C CA . GLU B 1 333 ? 43.827 43.216 6.949 1.00 44.99 333 GLU B CA 1
ATOM 6467 C C . GLU B 1 333 ? 42.881 42.484 6.005 1.00 48.48 333 GLU B C 1
ATOM 6468 O O . GLU B 1 333 ? 43.194 42.257 4.834 1.00 46.30 333 GLU B O 1
ATOM 6474 N N . LEU B 1 334 ? 41.712 42.124 6.534 1.00 48.74 334 LEU B N 1
ATOM 6475 C CA . LEU B 1 334 ? 40.704 41.431 5.757 1.00 41.89 334 LEU B CA 1
ATOM 6476 C C . LEU B 1 334 ? 40.030 42.447 4.823 1.00 47.79 334 LEU B C 1
ATOM 6477 O O . LEU B 1 334 ? 39.217 42.084 3.957 1.00 37.89 334 LEU B O 1
ATOM 6482 N N . GLU B 1 335 ? 40.396 43.720 5.002 1.00 44.59 335 GLU B N 1
ATOM 6483 C CA . GLU B 1 335 ? 39.880 44.816 4.184 1.00 47.74 335 GLU B CA 1
ATOM 6484 C C . GLU B 1 335 ? 38.370 44.966 4.271 1.00 48.66 335 GLU B C 1
ATOM 6485 O O . GLU B 1 335 ? 37.685 45.174 3.272 1.00 52.95 335 GLU B O 1
ATOM 6491 N N . ILE B 1 336 ? 37.852 44.866 5.477 1.00 44.17 336 ILE B N 1
ATOM 6492 C CA . ILE B 1 336 ? 36.431 44.996 5.687 1.00 45.36 336 ILE B CA 1
ATOM 6493 C C . ILE B 1 336 ? 36.182 46.340 6.357 1.00 40.31 336 ILE B C 1
ATOM 6494 O O . ILE B 1 336 ? 36.675 46.602 7.432 1.00 42.47 336 ILE B O 1
ATOM 6499 N N . PRO B 1 337 ? 35.438 47.231 5.697 1.00 40.53 337 PRO B N 1
ATOM 6500 C CA . PRO B 1 337 ? 35.206 48.516 6.357 1.00 41.91 337 PRO B CA 1
ATOM 6501 C C . PRO B 1 337 ? 34.241 48.319 7.548 1.00 44.63 337 PRO B C 1
ATOM 6502 O O . PRO B 1 337 ? 33.387 47.424 7.532 1.00 35.55 337 PRO B O 1
ATOM 6506 N N . TYR B 1 338 ? 34.391 49.136 8.585 1.00 34.11 338 TYR B N 1
ATOM 6507 C CA . TYR B 1 338 ? 33.583 48.938 9.773 1.00 34.75 338 TYR B CA 1
ATOM 6508 C C . TYR B 1 338 ? 33.563 50.143 10.701 1.00 37.95 338 TYR B C 1
ATOM 6509 O O . TYR B 1 338 ? 34.196 51.174 10.449 1.00 44.01 338 TYR B O 1
ATOM 6518 N N . ARG B 1 339 ? 32.814 50.006 11.782 1.00 36.66 339 ARG B N 1
ATOM 6519 C CA . ARG B 1 339 ? 32.756 51.051 12.800 1.00 43.31 339 ARG B CA 1
ATOM 6520 C C . ARG B 1 339 ? 32.750 50.280 14.108 1.00 40.47 339 ARG B C 1
ATOM 6521 O O . ARG B 1 339 ? 32.395 49.112 14.131 1.00 40.45 339 ARG B O 1
ATOM 6529 N N . VAL B 1 340 ? 33.183 50.890 15.191 1.00 35.69 340 VAL B N 1
ATOM 6530 C CA . VAL B 1 340 ? 33.149 50.158 16.422 1.00 38.81 340 VAL B CA 1
ATOM 6531 C C . VAL B 1 340 ? 32.234 50.929 17.326 1.00 42.73 340 VAL B C 1
ATOM 6532 O O . VAL B 1 340 ? 32.202 52.152 17.278 1.00 42.69 340 VAL B O 1
ATOM 6536 N N . VAL B 1 341 ? 31.456 50.199 18.119 1.00 43.81 341 VAL B N 1
ATOM 6537 C CA . VAL B 1 341 ? 30.518 50.816 19.034 1.00 44.77 341 VAL B CA 1
ATOM 6538 C C . VAL B 1 341 ? 30.664 50.441 20.519 1.00 46.66 341 VAL B C 1
ATOM 6539 O O . VAL B 1 341 ? 30.935 49.284 20.897 1.00 44.40 341 VAL B O 1
ATOM 6543 N N . ASN B 1 342 ? 30.501 51.456 21.352 1.00 33.26 342 ASN B N 1
ATOM 6544 C CA . ASN B 1 342 ? 30.533 51.284 22.784 1.00 34.05 342 ASN B CA 1
ATOM 6545 C C . ASN B 1 342 ? 29.040 51.012 23.090 1.00 42.32 342 ASN B C 1
ATOM 6546 O O . ASN B 1 342 ? 28.162 51.836 22.817 1.00 42.66 342 ASN B O 1
ATOM 6551 N N . ILE B 1 343 ? 28.774 49.822 23.614 1.00 43.75 343 ILE B N 1
ATOM 6552 C CA . ILE B 1 343 ? 27.431 49.342 23.904 1.00 42.40 343 ILE B CA 1
ATOM 6553 C C . ILE B 1 343 ? 26.778 50.014 25.103 1.00 45.06 343 ILE B C 1
ATOM 6554 O O . ILE B 1 343 ? 27.389 50.116 26.159 1.00 43.56 343 ILE B O 1
ATOM 6559 N N . CYS B 1 344 ? 25.538 50.470 24.926 1.00 37.27 344 CYS B N 1
ATOM 6560 C CA . CYS B 1 344 ? 24.817 51.160 25.991 1.00 49.42 344 CYS B CA 1
ATOM 6561 C C . CYS B 1 344 ? 24.260 50.167 27.002 1.00 50.98 344 CYS B C 1
ATOM 6562 O O . CYS B 1 344 ? 24.123 48.977 26.696 1.00 47.63 344 CYS B O 1
ATOM 6565 N N . THR B 1 345 ? 23.942 50.663 28.198 1.00 51.32 345 THR B N 1
ATOM 6566 C CA . THR B 1 345 ? 23.427 49.82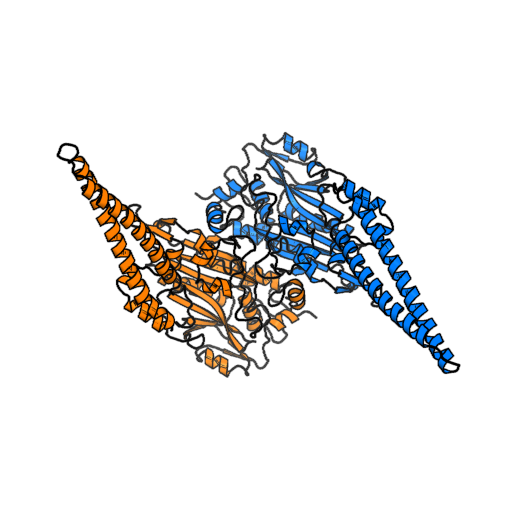8 29.287 1.00 56.22 345 THR B CA 1
ATOM 6567 C C . THR B 1 345 ? 22.297 48.883 28.910 1.00 59.84 345 THR B C 1
ATOM 6568 O O . THR B 1 345 ? 22.230 47.759 29.419 1.00 64.57 345 THR B O 1
ATOM 6572 N N . GLY B 1 346 ? 21.407 49.336 28.030 1.00 58.05 346 GLY B N 1
ATOM 6573 C CA . GLY B 1 346 ? 20.283 48.511 27.613 1.00 52.84 346 GLY B CA 1
ATOM 6574 C C . GLY B 1 346 ? 20.610 47.303 26.752 1.00 52.39 346 GLY B C 1
ATOM 6575 O O . GLY B 1 346 ? 19.907 46.296 26.790 1.00 59.66 346 GLY B O 1
ATOM 6576 N N . ASP B 1 347 ? 21.675 47.389 25.969 1.00 55.63 347 ASP B N 1
ATOM 6577 C CA . ASP B 1 347 ? 22.073 46.291 25.092 1.00 54.90 347 ASP B CA 1
ATOM 6578 C C . ASP B 1 347 ? 23.347 45.621 25.661 1.00 55.02 347 ASP B C 1
ATOM 6579 O O . ASP B 1 347 ? 23.903 44.678 25.083 1.00 53.90 347 ASP B O 1
ATOM 6584 N N . LEU B 1 348 ? 23.790 46.086 26.822 1.00 50.33 348 LEU B N 1
ATOM 6585 C CA . LEU B 1 348 ? 25.020 45.557 27.397 1.00 53.33 348 LEU B CA 1
ATOM 6586 C C . LEU B 1 348 ? 25.075 44.075 27.756 1.00 51.27 348 LEU B C 1
ATOM 6587 O O . LEU B 1 348 ? 26.012 43.374 27.379 1.00 57.20 348 LEU B O 1
ATOM 6592 N N . GLY B 1 349 ? 24.082 43.575 28.470 1.00 44.68 349 GLY B N 1
ATOM 6593 C CA . GLY B 1 349 ? 24.170 42.186 28.863 1.00 43.69 349 GLY B CA 1
ATOM 6594 C C . GLY B 1 349 ? 24.567 42.147 30.332 1.00 55.69 349 GLY B C 1
ATOM 6595 O O . GLY B 1 349 ? 25.059 43.134 30.894 1.00 62.30 349 GLY B O 1
ATOM 6596 N N . TYR B 1 350 ? 24.380 40.993 30.949 1.00 54.23 350 TYR B N 1
ATOM 6597 C CA . TYR B 1 350 ? 24.656 40.815 32.360 1.00 52.19 350 TYR B CA 1
ATOM 6598 C C . TYR B 1 350 ? 26.083 40.617 32.851 1.00 53.68 350 TYR B C 1
ATOM 6599 O O . TYR B 1 350 ? 26.393 40.988 33.989 1.00 50.53 350 TYR B O 1
ATOM 6608 N N . VAL B 1 351 ? 26.967 40.043 32.039 1.00 49.08 351 VAL B N 1
ATOM 6609 C CA . VAL B 1 351 ? 28.296 39.796 32.575 1.00 46.46 351 VAL B CA 1
ATOM 6610 C C . VAL B 1 351 ? 29.358 40.864 32.301 1.00 47.88 351 VAL B C 1
ATOM 6611 O O . VAL B 1 351 ? 30.346 40.969 33.030 1.00 47.60 351 VAL B O 1
ATOM 6615 N N . ALA B 1 352 ? 29.130 41.699 31.299 1.00 43.50 352 ALA B N 1
ATOM 6616 C CA . ALA B 1 352 ? 30.094 42.743 30.976 1.00 39.44 352 ALA B CA 1
ATOM 6617 C C . ALA B 1 352 ? 29.926 44.014 31.819 1.00 42.82 352 ALA B C 1
ATOM 6618 O O . ALA B 1 352 ? 28.827 44.362 32.253 1.00 41.33 352 ALA B O 1
ATOM 6620 N N . ALA B 1 353 ? 31.043 44.685 32.067 1.00 41.85 353 ALA B N 1
ATOM 6621 C CA . ALA B 1 353 ? 31.052 45.932 32.816 1.00 42.39 353 ALA B CA 1
ATOM 6622 C C . ALA B 1 353 ? 31.148 47.009 31.722 1.00 44.23 353 ALA B C 1
ATOM 6623 O O . ALA B 1 353 ? 30.788 48.172 31.930 1.00 48.34 353 ALA B O 1
ATOM 6625 N N . LYS B 1 354 ? 31.646 46.587 30.557 1.00 39.94 354 LYS B N 1
ATOM 6626 C CA . LYS B 1 354 ? 31.770 47.430 29.376 1.00 36.76 354 LYS B CA 1
ATOM 6627 C C . LYS B 1 354 ? 32.012 46.557 28.154 1.00 38.00 354 LYS B C 1
ATOM 6628 O O . LYS B 1 354 ? 32.697 45.539 28.243 1.00 37.88 354 LYS B O 1
ATOM 6634 N N . LYS B 1 355 ? 31.447 46.949 27.011 1.00 35.90 355 LYS B N 1
ATOM 6635 C CA . LYS B 1 355 ? 31.610 46.167 25.802 1.00 35.85 355 LYS B CA 1
ATOM 6636 C C . LYS B 1 355 ? 31.729 46.984 24.518 1.00 44.02 355 LYS B C 1
ATOM 6637 O O . LYS B 1 355 ? 31.047 48.000 24.358 1.00 47.45 355 LYS B O 1
ATOM 6643 N N . TYR B 1 356 ? 32.618 46.541 23.623 1.00 34.67 356 TYR B N 1
ATOM 6644 C CA . TYR B 1 356 ? 32.793 47.160 22.317 1.00 35.00 356 TYR B CA 1
ATOM 6645 C C . TYR B 1 356 ? 32.432 46.136 21.255 1.00 41.46 356 TYR B C 1
ATOM 6646 O O . TYR B 1 356 ? 32.779 44.953 21.355 1.00 42.45 356 TYR B O 1
ATOM 6655 N N . ASP B 1 357 ? 31.733 46.594 20.227 1.00 44.84 357 ASP B N 1
ATOM 6656 C CA . ASP B 1 357 ? 31.357 45.720 19.133 1.00 39.17 357 ASP B CA 1
ATOM 6657 C C . ASP B 1 357 ? 31.967 46.287 17.875 1.00 38.63 357 ASP B C 1
ATOM 6658 O O . ASP B 1 357 ? 32.175 47.493 17.752 1.00 41.78 357 ASP B O 1
ATOM 6663 N N . ILE B 1 358 ? 32.310 45.412 16.953 1.00 40.81 358 ILE B N 1
ATOM 6664 C CA . ILE B 1 358 ? 32.789 45.885 15.679 1.00 38.36 358 ILE B CA 1
ATOM 6665 C C . ILE B 1 358 ? 31.636 45.535 14.748 1.00 41.75 358 ILE B C 1
ATOM 6666 O O . ILE B 1 358 ? 31.175 44.369 14.683 1.00 38.20 358 ILE B O 1
ATOM 6671 N N . GLU B 1 359 ? 31.140 46.556 14.065 1.00 37.64 359 GLU B N 1
ATOM 6672 C CA . GLU B 1 359 ? 30.064 46.364 13.123 1.00 44.17 359 GLU B CA 1
ATOM 6673 C C . GLU B 1 359 ? 30.625 46.577 11.725 1.00 39.50 359 GLU B C 1
ATOM 6674 O O . GLU B 1 359 ? 31.103 47.645 11.372 1.00 41.63 359 GLU B O 1
ATOM 6680 N N . ALA B 1 360 ? 30.627 45.502 10.961 1.00 42.35 360 ALA B N 1
ATOM 6681 C CA . ALA B 1 360 ? 31.120 45.534 9.596 1.00 46.67 360 ALA B CA 1
ATOM 6682 C C . ALA B 1 360 ? 30.043 46.087 8.674 1.00 47.28 360 ALA B C 1
ATOM 6683 O O . ALA B 1 360 ? 28.860 45.736 8.789 1.00 42.79 360 ALA B O 1
ATOM 6685 N N . TRP B 1 361 ? 30.461 46.963 7.771 1.00 49.41 361 TRP B N 1
ATOM 6686 C CA . TRP B 1 361 ? 29.552 47.519 6.796 1.00 47.89 361 TRP B CA 1
ATOM 6687 C C . TRP B 1 361 ? 29.240 46.345 5.882 1.00 48.08 361 TRP B C 1
ATOM 6688 O O . TRP B 1 361 ? 30.157 45.614 5.482 1.00 50.23 361 TRP B O 1
ATOM 6699 N N . MET B 1 362 ? 27.953 46.149 5.586 1.00 45.10 362 MET B N 1
ATOM 6700 C CA . MET B 1 362 ? 27.493 45.060 4.714 1.00 48.95 362 MET B CA 1
ATOM 6701 C C . MET B 1 362 ? 26.780 45.658 3.497 1.00 55.69 362 MET B C 1
ATOM 6702 O O . MET B 1 362 ? 25.592 45.995 3.556 1.00 53.12 362 MET B O 1
ATOM 6707 N N . PRO B 1 363 ? 27.507 45.795 2.374 1.00 57.47 363 PRO B N 1
ATOM 6708 C CA . PRO B 1 363 ? 27.002 46.353 1.117 1.00 52.22 363 PRO B CA 1
ATOM 6709 C C . PRO B 1 363 ? 25.643 45.833 0.665 1.00 53.93 363 PRO B C 1
ATOM 6710 O O . PRO B 1 363 ? 24.772 46.612 0.288 1.00 53.21 363 PRO B O 1
ATOM 6714 N N . GLY B 1 364 ? 25.464 44.519 0.697 1.00 58.23 364 GLY B N 1
ATOM 6715 C CA . GLY B 1 364 ? 24.197 43.945 0.287 1.00 55.07 364 GLY B CA 1
ATOM 6716 C C . GLY B 1 364 ? 23.043 44.311 1.208 1.00 58.01 364 GLY B C 1
ATOM 6717 O O . GLY B 1 364 ? 21.954 44.663 0.758 1.00 56.18 364 GLY B O 1
ATOM 6718 N N . GLN B 1 365 ? 23.283 44.229 2.510 1.00 57.58 365 GLN B N 1
ATOM 6719 C CA . GLN B 1 365 ? 22.261 44.536 3.490 1.00 53.12 365 GLN B CA 1
ATOM 6720 C C . GLN B 1 365 ? 22.012 46.019 3.555 1.00 54.38 365 GLN B C 1
ATOM 6721 O O . GLN B 1 365 ? 20.925 46.462 3.926 1.00 53.93 365 GLN B O 1
ATOM 6727 N N . GLY B 1 366 ? 23.038 46.780 3.198 1.00 52.22 366 GLY B N 1
ATOM 6728 C CA . GLY B 1 366 ? 22.944 48.216 3.277 1.00 44.13 366 GLY B CA 1
ATOM 6729 C C . GLY B 1 366 ? 23.011 48.653 4.731 1.00 50.22 366 GLY B C 1
ATOM 6730 O O . GLY B 1 366 ? 22.289 49.559 5.127 1.00 50.68 366 GLY B O 1
ATOM 6731 N N . LYS B 1 367 ? 23.840 47.999 5.546 1.00 52.72 367 LYS B N 1
ATOM 6732 C CA . LYS B 1 367 ? 23.975 48.389 6.957 1.00 53.79 367 LYS B CA 1
ATOM 6733 C C . LYS B 1 367 ? 25.125 47.753 7.714 1.00 45.79 367 LYS B C 1
ATOM 6734 O O . LYS B 1 367 ? 25.735 46.810 7.247 1.00 50.75 367 LYS B O 1
ATOM 6740 N N . PHE B 1 368 ? 25.424 48.306 8.881 1.00 48.85 368 PHE B N 1
ATOM 6741 C CA . PHE B 1 368 ? 26.496 47.812 9.738 1.00 48.88 368 PHE B CA 1
ATOM 6742 C C . PHE B 1 368 ? 25.950 46.674 10.593 1.00 45.66 368 PHE B C 1
ATOM 6743 O O . PHE B 1 368 ? 24.908 46.823 11.217 1.00 47.53 368 PHE B O 1
ATOM 6751 N N . ARG B 1 369 ? 26.636 45.538 10.611 1.00 40.08 369 ARG B N 1
ATOM 6752 C CA . ARG B 1 369 ? 26.188 44.409 11.426 1.00 45.74 369 ARG B CA 1
ATOM 6753 C C . ARG B 1 369 ? 27.297 43.917 12.354 1.00 46.00 369 ARG B C 1
ATOM 6754 O O . ARG B 1 369 ? 28.473 43.872 11.969 1.00 41.81 369 ARG B O 1
ATOM 6762 N N . GLU B 1 370 ? 26.913 43.566 13.583 1.00 43.93 370 GLU B N 1
ATOM 6763 C CA . GLU B 1 370 ? 27.858 43.056 14.567 1.00 40.45 370 GLU B CA 1
ATOM 6764 C C . GLU B 1 370 ? 28.648 41.889 13.988 1.00 40.42 370 GLU B C 1
ATOM 6765 O O . GLU B 1 370 ? 28.085 40.947 13.441 1.00 40.78 370 GLU B O 1
ATOM 6771 N N . VAL B 1 371 ? 29.963 41.941 14.122 1.00 40.60 371 VAL B N 1
ATOM 6772 C CA . VAL B 1 371 ? 30.779 40.864 13.593 1.00 40.50 371 VAL B CA 1
ATOM 6773 C C . VAL B 1 371 ? 31.707 40.334 14.713 1.00 38.41 371 VAL B C 1
ATOM 6774 O O . VAL B 1 371 ? 32.144 39.191 14.714 1.00 34.39 371 VAL B O 1
ATOM 6778 N N . VAL B 1 372 ? 31.964 41.191 15.691 1.00 38.22 372 VAL B N 1
ATOM 6779 C CA . VAL B 1 372 ? 32.804 40.852 16.815 1.00 41.69 372 VAL B CA 1
ATOM 6780 C C . VAL B 1 372 ? 32.338 41.668 17.998 1.00 39.28 372 VAL B C 1
ATOM 6781 O O . VAL B 1 372 ? 31.805 42.753 17.840 1.00 45.87 372 VAL B O 1
ATOM 6785 N N . SER B 1 373 ? 32.522 41.115 19.184 1.00 36.11 373 SER B N 1
ATOM 6786 C CA . SER B 1 373 ? 32.171 41.788 20.420 1.00 38.49 373 SER B CA 1
ATOM 6787 C C . SER B 1 373 ? 33.309 41.546 21.460 1.00 39.63 373 SER B C 1
ATOM 6788 O O . SER B 1 373 ? 33.877 40.452 21.541 1.00 44.04 373 SER B O 1
ATOM 6791 N N . ALA B 1 374 ? 33.657 42.562 22.241 1.00 37.30 374 ALA B N 1
ATOM 6792 C CA . ALA B 1 374 ? 34.738 42.416 23.229 1.00 35.63 374 ALA B CA 1
ATOM 6793 C C . ALA B 1 374 ? 34.319 42.962 24.587 1.00 35.21 374 ALA B C 1
ATOM 6794 O O . ALA B 1 374 ? 33.836 44.080 24.687 1.00 35.44 374 ALA B O 1
ATOM 6796 N N . SER B 1 375 ? 34.562 42.197 25.643 1.00 31.13 375 SER B N 1
ATOM 6797 C CA . SER B 1 375 ? 34.131 42.632 26.967 1.00 34.03 375 SER B CA 1
ATOM 6798 C C . SER B 1 375 ? 35.165 42.531 28.069 1.00 37.95 375 SER B C 1
ATOM 6799 O O . SER B 1 375 ? 36.140 41.815 27.966 1.00 38.58 375 SER B O 1
ATOM 6802 N N . ASN B 1 376 ? 34.916 43.277 29.130 1.00 40.05 376 ASN B N 1
ATOM 6803 C CA . ASN B 1 376 ? 35.714 43.231 30.333 1.00 40.71 376 ASN B CA 1
ATOM 6804 C C . ASN B 1 376 ? 34.617 42.819 31.334 1.00 40.59 376 ASN B C 1
ATOM 6805 O O . ASN B 1 376 ? 33.615 43.513 31.546 1.00 33.03 376 ASN B O 1
ATOM 6810 N N . CYS B 1 377 ? 34.791 41.643 31.901 1.00 44.76 377 CYS B N 1
ATOM 6811 C CA . CYS B 1 377 ? 33.814 41.094 32.815 1.00 39.93 377 CYS B CA 1
ATOM 6812 C C . CYS B 1 377 ? 34.201 41.377 34.228 1.00 41.94 377 CYS B C 1
ATOM 6813 O O . CYS B 1 377 ? 33.563 40.891 35.156 1.00 40.39 377 CYS B O 1
ATOM 6816 N N . THR B 1 378 ? 35.287 42.122 34.394 1.00 40.70 378 THR B N 1
ATOM 6817 C CA . THR B 1 378 ? 35.677 42.497 35.728 1.00 43.28 378 THR B CA 1
ATOM 6818 C C . THR B 1 378 ? 35.831 41.235 36.600 1.00 42.11 378 THR B C 1
ATOM 6819 O O . THR B 1 378 ? 36.495 40.290 36.189 1.00 37.67 378 THR B O 1
ATOM 6823 N N . ASP B 1 379 ? 35.228 41.203 37.784 1.00 43.50 379 ASP B N 1
ATOM 6824 C CA . ASP B 1 379 ? 35.327 40.041 38.663 1.00 44.64 379 ASP B CA 1
ATOM 6825 C C . ASP B 1 379 ? 34.033 39.243 38.741 1.00 41.64 379 ASP B C 1
ATOM 6826 O O . ASP B 1 379 ? 33.884 38.390 39.614 1.00 38.82 379 ASP B O 1
ATOM 6831 N N . TRP B 1 380 ? 33.107 39.527 37.828 1.00 37.85 380 TRP B N 1
ATOM 6832 C CA . TRP B 1 380 ? 31.811 38.850 37.788 1.00 33.02 380 TRP B CA 1
ATOM 6833 C C . TRP B 1 380 ? 31.950 37.311 37.582 1.00 40.76 380 TRP B C 1
ATOM 6834 O O . TRP B 1 380 ? 31.420 36.528 38.374 1.00 44.37 380 TRP B O 1
ATOM 6845 N N . GLN B 1 381 ? 32.653 36.875 36.534 1.00 29.84 381 GLN B N 1
ATOM 6846 C CA . GLN B 1 381 ? 32.832 35.449 36.313 1.00 36.24 381 GLN B CA 1
ATOM 6847 C C . GLN B 1 381 ? 33.785 34.884 37.330 1.00 35.54 381 GLN B C 1
ATOM 6848 O O . GLN B 1 381 ? 33.592 33.772 37.808 1.00 38.88 381 GLN B O 1
ATOM 6854 N N . ALA B 1 382 ? 34.816 35.648 37.668 1.00 37.03 382 ALA B N 1
ATOM 6855 C CA . ALA B 1 382 ? 35.803 35.174 38.633 1.00 37.84 382 ALA B CA 1
ATOM 6856 C C . ALA B 1 382 ? 35.164 34.862 39.984 1.00 36.86 382 ALA B C 1
ATOM 6857 O O . ALA B 1 382 ? 35.521 33.878 40.626 1.00 39.31 382 ALA B O 1
ATOM 6859 N N . ARG B 1 383 ? 34.216 35.689 40.415 1.00 35.62 383 ARG B N 1
ATOM 6860 C CA . ARG B 1 383 ? 33.559 35.446 41.693 1.00 41.45 383 ARG B CA 1
ATOM 6861 C C . ARG B 1 383 ? 32.685 34.202 41.633 1.00 38.35 383 ARG B C 1
ATOM 6862 O O . ARG B 1 383 ? 32.539 33.519 42.625 1.00 46.07 383 ARG B O 1
ATOM 6870 N N . ARG B 1 384 ? 32.120 33.898 40.470 1.00 39.71 384 ARG B N 1
ATOM 6871 C CA . ARG B 1 384 ? 31.258 32.727 40.336 1.00 37.34 384 ARG B CA 1
ATOM 6872 C C . ARG B 1 384 ? 32.052 31.425 40.210 1.00 40.70 384 ARG B C 1
ATOM 6873 O O . ARG B 1 384 ? 31.686 30.407 40.799 1.00 45.02 384 ARG B O 1
ATOM 6881 N N . LEU B 1 385 ? 33.139 31.454 39.446 1.00 36.28 385 LEU B N 1
ATOM 6882 C CA . LEU B 1 385 ? 33.938 30.254 39.240 1.00 42.39 385 LEU B CA 1
ATOM 6883 C C . LEU B 1 385 ? 35.047 30.100 40.270 1.00 41.83 385 LEU B C 1
ATOM 6884 O O . LEU B 1 385 ? 35.823 29.138 40.208 1.00 44.08 385 LEU B O 1
ATOM 6889 N N . ASN B 1 386 ? 35.099 31.048 41.209 1.00 41.86 386 ASN B N 1
ATOM 6890 C CA . ASN B 1 386 ? 36.081 31.067 42.292 1.00 39.51 386 ASN B CA 1
ATOM 6891 C C . ASN B 1 386 ? 37.537 31.121 41.785 1.00 41.74 386 ASN B C 1
ATOM 6892 O O . ASN B 1 386 ? 38.381 30.292 42.163 1.00 40.16 386 ASN B O 1
ATOM 6897 N N . ILE B 1 387 ? 37.819 32.108 40.934 1.00 42.29 387 ILE B N 1
ATOM 6898 C CA . ILE B 1 387 ? 39.149 32.294 40.354 1.00 34.11 387 ILE B CA 1
ATOM 6899 C C . ILE B 1 387 ? 39.847 33.457 41.009 1.00 38.72 387 ILE B C 1
ATOM 6900 O O . ILE B 1 387 ? 39.456 34.603 40.813 1.00 39.66 387 ILE B O 1
ATOM 6905 N N . ARG B 1 388 ? 40.889 33.153 41.780 1.00 43.28 388 ARG B N 1
ATOM 6906 C CA . ARG B 1 388 ? 41.653 34.177 42.490 1.00 42.26 388 ARG B CA 1
ATOM 6907 C C . ARG B 1 388 ? 43.149 34.065 42.201 1.00 43.19 388 ARG B C 1
ATOM 6908 O O . ARG B 1 388 ? 43.602 33.128 41.556 1.00 46.76 388 ARG B O 1
ATOM 6916 N N . PHE B 1 389 ? 43.912 35.054 42.644 1.00 48.77 389 PHE B N 1
ATOM 6917 C CA . PHE B 1 389 ? 45.360 35.041 42.451 1.00 44.21 389 PHE B CA 1
ATOM 6918 C C . PHE B 1 389 ? 46.010 35.603 43.700 1.00 44.82 389 PHE B C 1
ATOM 6919 O O . PHE B 1 389 ? 45.350 36.148 44.584 1.00 44.99 389 PHE B O 1
ATOM 6927 N N . ARG B 1 390 ? 47.319 35.462 43.768 1.00 50.83 390 ARG B N 1
ATOM 6928 C CA . ARG B 1 390 ? 48.066 35.932 44.911 1.00 48.42 390 ARG B CA 1
ATOM 6929 C C . ARG B 1 390 ? 49.515 36.037 44.479 1.00 48.04 390 ARG B C 1
ATOM 6930 O O . ARG B 1 390 ? 50.009 35.162 43.789 1.00 45.66 390 ARG B O 1
ATOM 6938 N N . ASP B 1 391 ? 50.191 37.118 44.851 1.00 56.65 391 ASP B N 1
ATOM 6939 C CA . ASP B 1 391 ? 51.597 37.270 44.477 1.00 62.78 391 ASP B CA 1
ATOM 6940 C C . ASP B 1 391 ? 52.522 36.573 45.481 1.00 67.27 391 ASP B C 1
ATOM 6941 O O . ASP B 1 391 ? 53.546 35.979 45.101 1.00 61.55 391 ASP B O 1
ATOM 6946 N N . ARG B 1 392 ? 52.147 36.643 46.756 1.00 65.99 392 ARG B N 1
ATOM 6947 C CA . ARG B 1 392 ? 52.914 36.029 47.824 1.00 72.17 392 ARG B CA 1
ATOM 6948 C C . ARG B 1 392 ? 52.006 35.040 48.514 1.00 78.10 392 ARG B C 1
ATOM 6949 O O . ARG B 1 392 ? 50.861 35.360 48.823 1.00 82.24 392 ARG B O 1
ATOM 6957 N N . THR B 1 393 ? 52.512 33.839 48.762 1.00 83.87 393 THR B N 1
ATOM 6958 C CA . THR B 1 393 ? 51.718 32.807 49.425 1.00 87.78 393 THR B CA 1
ATOM 6959 C C . THR B 1 393 ? 51.187 33.302 50.771 1.00 83.88 393 THR B C 1
ATOM 6960 O O . THR B 1 393 ? 50.361 32.647 51.405 1.00 82.56 393 THR B O 1
ATOM 6964 N N . ASP B 1 394 ? 51.660 34.476 51.177 1.00 86.38 394 ASP B N 1
ATOM 6965 C CA . ASP B 1 394 ? 51.290 35.114 52.443 1.00 90.67 394 ASP B CA 1
ATOM 6966 C C . ASP B 1 394 ? 49.925 35.813 52.428 1.00 89.74 394 ASP B C 1
ATOM 6967 O O . ASP B 1 394 ? 49.113 35.624 53.334 1.00 85.53 394 ASP B O 1
ATOM 6972 N N . GLU B 1 395 ? 49.698 36.630 51.395 1.00 87.00 395 GLU B N 1
ATOM 6973 C CA . GLU B 1 395 ? 48.479 37.435 51.244 1.00 79.52 395 GLU B CA 1
ATOM 6974 C C . GLU B 1 395 ? 47.147 36.749 50.968 1.00 68.60 395 GLU B C 1
ATOM 6975 O O . GLU B 1 395 ? 47.093 35.605 50.498 1.00 66.53 395 GLU B O 1
ATOM 6981 N N . LYS B 1 396 ? 46.072 37.469 51.292 1.00 60.26 396 LYS B N 1
ATOM 6982 C CA . LYS B 1 396 ? 44.714 36.982 51.065 1.00 66.33 396 LYS B CA 1
ATOM 6983 C C . LYS B 1 396 ? 44.542 36.955 49.556 1.00 60.28 396 LYS B C 1
ATOM 6984 O O . LYS B 1 396 ? 44.819 37.939 48.884 1.00 60.71 396 LYS B O 1
ATOM 6990 N N . PRO B 1 397 ? 44.089 35.830 48.999 1.00 57.28 397 PRO B N 1
ATOM 6991 C CA . PRO B 1 397 ? 43.925 35.795 47.543 1.00 60.61 397 PRO B CA 1
ATOM 6992 C C . PRO B 1 397 ? 42.813 36.734 47.091 1.00 61.81 397 PRO B C 1
ATOM 6993 O O . PRO B 1 397 ? 41.785 36.830 47.757 1.00 62.84 397 PRO B O 1
ATOM 6997 N N . ARG B 1 398 ? 43.010 37.453 45.989 1.00 58.35 398 ARG B N 1
ATOM 6998 C CA . ARG B 1 398 ? 41.924 38.292 45.509 1.00 58.65 398 ARG B CA 1
ATOM 6999 C C . ARG B 1 398 ? 41.484 37.862 44.111 1.00 57.23 398 ARG B C 1
ATOM 7000 O O . ARG B 1 398 ? 42.211 37.158 43.401 1.00 54.43 398 ARG B O 1
ATOM 7008 N N . TYR B 1 399 ? 40.264 38.235 43.747 1.00 49.62 399 TYR B N 1
ATOM 7009 C CA . TYR B 1 399 ? 39.710 37.862 42.461 1.00 42.45 399 TYR B CA 1
ATOM 7010 C C . TYR B 1 399 ? 40.372 38.486 41.266 1.00 44.11 399 TYR B C 1
ATOM 7011 O O . TYR B 1 399 ? 40.705 39.664 41.290 1.00 43.80 399 TYR B O 1
ATOM 7020 N N . VAL B 1 400 ? 40.564 37.689 40.219 1.00 37.81 400 VAL B N 1
ATOM 7021 C CA . VAL B 1 400 ? 41.135 38.210 38.987 1.00 37.08 400 VAL B CA 1
ATOM 7022 C C . VAL B 1 400 ? 39.998 38.861 38.217 1.00 35.22 400 VAL B C 1
ATOM 7023 O O . VAL B 1 400 ? 38.859 38.890 38.658 1.00 35.80 400 VAL B O 1
ATOM 7027 N N . HIS B 1 401 ? 40.327 39.402 37.063 1.00 40.05 401 HIS B N 1
ATOM 7028 C CA . HIS B 1 401 ? 39.322 39.964 36.187 1.00 40.95 401 HIS B CA 1
ATOM 7029 C C . HIS B 1 401 ? 39.446 39.114 34.948 1.00 43.61 401 HIS B C 1
ATOM 7030 O O . HIS B 1 401 ? 40.516 38.553 34.670 1.00 34.29 401 HIS B O 1
ATOM 7037 N N . THR B 1 402 ? 38.358 39.005 34.203 1.00 42.00 402 THR B N 1
ATOM 7038 C CA . THR B 1 402 ? 38.421 38.232 32.988 1.00 42.97 402 THR B CA 1
ATOM 7039 C C . THR B 1 402 ? 37.914 39.076 31.850 1.00 40.28 402 THR B C 1
ATOM 7040 O O . THR B 1 402 ? 37.163 40.012 32.046 1.00 38.81 402 THR B O 1
ATOM 7044 N N . LEU B 1 403 ? 38.367 38.746 30.655 1.00 40.90 403 LEU B N 1
ATOM 7045 C CA . LEU B 1 403 ? 37.936 39.438 29.468 1.00 39.42 403 LEU B CA 1
ATOM 7046 C C . LEU B 1 403 ? 37.838 38.456 28.312 1.00 40.79 403 LEU B C 1
ATOM 7047 O O . LEU B 1 403 ? 38.510 37.413 28.289 1.00 37.61 403 LEU B O 1
ATOM 7052 N N . ASN B 1 404 ? 36.982 38.787 27.356 1.00 37.76 404 ASN B N 1
ATOM 7053 C CA . ASN B 1 404 ? 36.853 37.961 26.181 1.00 38.48 404 ASN B CA 1
ATOM 7054 C C . ASN B 1 404 ? 36.516 38.848 24.991 1.00 40.19 404 ASN B C 1
ATOM 7055 O O . ASN B 1 404 ? 35.915 39.929 25.117 1.00 39.60 404 ASN B O 1
ATOM 7060 N N . SER B 1 405 ? 36.943 38.401 23.830 1.00 33.81 405 SER B N 1
ATOM 7061 C CA . SER B 1 405 ? 36.656 39.127 22.631 1.00 37.80 405 SER B CA 1
ATOM 7062 C C . SER B 1 405 ? 36.795 38.246 21.430 1.00 37.59 405 SER B C 1
ATOM 7063 O O . SER B 1 405 ? 37.724 37.452 21.343 1.00 38.85 405 SER B O 1
ATOM 7066 N N . THR B 1 406 ? 35.869 38.399 20.496 1.00 36.36 406 THR B N 1
ATOM 7067 C CA . THR B 1 406 ? 35.925 37.646 19.261 1.00 33.52 406 THR B CA 1
ATOM 7068 C C . THR B 1 406 ? 37.245 38.003 18.554 1.00 33.13 406 THR B C 1
ATOM 7069 O O . THR B 1 406 ? 37.700 39.140 18.640 1.00 33.04 406 THR B O 1
ATOM 7073 N N . ALA B 1 407 ? 37.872 37.032 17.900 1.00 27.12 407 ALA B N 1
ATOM 7074 C CA . ALA B 1 407 ? 39.056 37.318 17.081 1.00 35.22 407 ALA B CA 1
ATOM 7075 C C . ALA B 1 407 ? 38.315 37.347 15.728 1.00 35.41 407 ALA B C 1
ATOM 7076 O O . ALA B 1 407 ? 38.194 38.380 15.094 1.00 31.61 407 ALA B O 1
ATOM 7078 N N . ILE B 1 408 ? 37.816 36.185 15.315 1.00 35.31 408 ILE B N 1
ATOM 7079 C CA . ILE B 1 408 ? 37.000 36.052 14.116 1.00 38.74 408 ILE B CA 1
ATOM 7080 C C . ILE B 1 408 ? 35.959 34.943 14.278 1.00 41.97 408 ILE B C 1
ATOM 7081 O O . ILE B 1 408 ? 36.291 33.797 14.614 1.00 42.57 408 ILE B O 1
ATOM 7086 N N . ALA B 1 409 ? 34.700 35.295 14.056 1.00 38.31 409 ALA B N 1
ATOM 7087 C CA . ALA B 1 409 ? 33.614 34.312 14.068 1.00 36.90 409 ALA B CA 1
ATOM 7088 C C . ALA B 1 409 ? 33.510 34.118 12.541 1.00 35.09 409 ALA B C 1
ATOM 7089 O O . ALA B 1 409 ? 33.125 35.039 11.827 1.00 33.35 409 ALA B O 1
ATOM 7091 N N . THR B 1 410 ? 33.901 32.948 12.041 1.00 38.48 410 THR B N 1
ATOM 7092 C CA . THR B 1 410 ? 33.907 32.691 10.595 1.00 41.55 410 THR B CA 1
ATOM 7093 C C . THR B 1 410 ? 32.603 32.915 9.847 1.00 40.08 410 THR B C 1
ATOM 7094 O O . THR B 1 410 ? 32.613 33.372 8.715 1.00 45.97 410 THR B O 1
ATOM 7098 N N . SER B 1 411 ? 31.485 32.603 10.472 1.00 39.08 411 SER B N 1
ATOM 7099 C CA . SER B 1 411 ? 30.194 32.801 9.826 1.00 47.29 411 SER B CA 1
ATOM 7100 C C . SER B 1 411 ? 30.048 34.254 9.321 1.00 48.24 411 SER B C 1
ATOM 7101 O O . SER B 1 411 ? 29.897 34.496 8.127 1.00 44.96 411 SER B O 1
ATOM 7104 N N . ARG B 1 412 ? 30.102 35.218 10.238 1.00 47.79 412 ARG B N 1
ATOM 7105 C CA . ARG B 1 412 ? 29.925 36.607 9.852 1.00 50.52 412 ARG B CA 1
ATOM 7106 C C . ARG B 1 412 ? 31.087 37.223 9.119 1.00 52.18 412 ARG B C 1
ATOM 7107 O O . ARG B 1 412 ? 30.900 38.184 8.370 1.00 54.45 412 ARG B O 1
ATOM 7115 N N . ALA B 1 413 ? 32.279 36.670 9.314 1.00 44.43 413 ALA B N 1
ATOM 7116 C CA . ALA B 1 413 ? 33.430 37.189 8.599 1.00 48.51 413 ALA B CA 1
ATOM 7117 C C . ALA B 1 413 ? 33.224 36.784 7.136 1.00 43.26 413 ALA B C 1
ATOM 7118 O O . ALA B 1 413 ? 33.579 37.509 6.217 1.00 42.06 413 ALA B O 1
ATOM 7120 N N . ILE B 1 414 ? 32.631 35.619 6.931 1.00 38.38 414 ILE B N 1
ATOM 7121 C CA . ILE B 1 414 ? 32.390 35.160 5.594 1.00 38.87 414 ILE B CA 1
ATOM 7122 C C . ILE B 1 414 ? 31.300 36.002 4.911 1.00 48.79 414 ILE B C 1
ATOM 7123 O O . ILE B 1 414 ? 31.425 36.334 3.716 1.00 45.43 414 ILE B O 1
ATOM 7128 N N . VAL B 1 415 ? 30.241 36.373 5.631 1.00 46.42 415 VAL B N 1
ATOM 7129 C CA . VAL B 1 415 ? 29.247 37.179 4.938 1.00 54.81 415 VAL B CA 1
ATOM 7130 C C . VAL B 1 415 ? 29.892 38.540 4.619 1.00 50.23 415 VAL B C 1
ATOM 7131 O O . VAL B 1 415 ? 29.665 39.099 3.546 1.00 50.40 415 VAL B O 1
ATOM 7135 N N . ALA B 1 416 ? 30.734 39.037 5.524 1.00 39.96 416 ALA B N 1
ATOM 7136 C CA . ALA B 1 416 ? 31.414 40.315 5.308 1.00 42.07 416 ALA B CA 1
ATOM 7137 C C . ALA B 1 416 ? 32.348 40.276 4.086 1.00 42.97 416 ALA B C 1
ATOM 7138 O O . ALA B 1 416 ? 32.430 41.229 3.297 1.00 44.56 416 ALA B O 1
ATOM 7140 N N . ILE B 1 417 ? 33.059 39.178 3.927 1.00 40.40 417 ILE B N 1
ATOM 7141 C CA . ILE B 1 417 ? 33.948 39.068 2.801 1.00 45.32 417 ILE B CA 1
ATOM 7142 C C . ILE B 1 417 ? 33.133 38.932 1.513 1.00 45.92 417 ILE B C 1
ATOM 7143 O O . ILE B 1 417 ? 33.438 39.580 0.511 1.00 44.65 417 ILE B O 1
ATOM 7148 N N . LEU B 1 418 ? 32.088 38.111 1.536 1.00 46.38 418 LEU B N 1
ATOM 7149 C CA . LEU B 1 418 ? 31.259 37.951 0.345 1.00 48.80 418 LEU B CA 1
ATOM 7150 C C . LEU B 1 418 ? 30.608 39.280 -0.079 1.00 53.13 418 LEU B C 1
ATOM 7151 O O . LEU B 1 418 ? 30.658 39.659 -1.249 1.00 54.37 418 LEU B O 1
ATOM 7156 N N . GLU B 1 419 ? 30.020 40.007 0.863 1.00 49.27 419 GLU B N 1
ATOM 7157 C CA . GLU B 1 419 ? 29.364 41.242 0.496 1.00 44.05 419 GLU B CA 1
ATOM 7158 C C . GLU B 1 419 ? 30.251 42.453 0.193 1.00 48.76 419 GLU B C 1
ATOM 7159 O O . GLU B 1 419 ? 29.879 43.277 -0.651 1.00 46.15 419 GLU B O 1
ATOM 7165 N N . ASN B 1 420 ? 31.411 42.564 0.839 1.00 44.56 420 ASN B N 1
ATOM 7166 C CA . ASN B 1 420 ? 32.306 43.703 0.587 1.00 46.83 420 ASN B CA 1
ATOM 7167 C C . ASN B 1 420 ? 33.268 43.498 -0.562 1.00 50.21 420 ASN B C 1
ATOM 7168 O O . ASN B 1 420 ? 33.822 44.464 -1.088 1.00 58.44 420 ASN B O 1
ATOM 7173 N N . HIS B 1 421 ? 33.479 42.249 -0.947 1.00 47.02 421 HIS B N 1
ATOM 7174 C CA . HIS B 1 421 ? 34.411 41.965 -2.018 1.00 51.59 421 HIS B CA 1
ATOM 7175 C C . HIS B 1 421 ? 33.789 41.347 -3.266 1.00 50.24 421 HIS B C 1
ATOM 7176 O O . HIS B 1 421 ? 34.493 40.793 -4.106 1.00 50.93 421 HIS B O 1
ATOM 7183 N N . GLN B 1 422 ? 32.474 41.428 -3.390 1.00 51.39 422 GLN B N 1
ATOM 7184 C CA . GLN B 1 422 ? 31.823 40.893 -4.580 1.00 53.77 422 GLN B CA 1
ATOM 7185 C C . GLN B 1 422 ? 32.026 41.882 -5.725 1.00 55.36 422 GLN B C 1
ATOM 7186 O O . GLN B 1 422 ? 32.154 43.081 -5.513 1.00 56.20 422 GLN B O 1
ATOM 7192 N N . GLU B 1 423 ? 32.077 41.375 -6.944 1.00 62.99 423 GLU B N 1
ATOM 7193 C CA . GLU B 1 423 ? 32.214 42.251 -8.092 1.00 62.17 423 GLU B CA 1
ATOM 7194 C C . GLU B 1 423 ? 30.822 42.256 -8.684 1.00 62.83 423 GLU B C 1
ATOM 7195 O O . GLU B 1 423 ? 29.929 41.564 -8.189 1.00 69.25 423 GLU B O 1
ATOM 7201 N N . GLU B 1 424 ? 30.616 43.038 -9.729 1.00 67.35 424 GLU B N 1
ATOM 7202 C CA . GLU B 1 424 ? 29.302 43.096 -10.322 1.00 62.48 424 GLU B CA 1
ATOM 7203 C C . GLU B 1 424 ? 28.874 41.758 -10.898 1.00 62.73 424 GLU B C 1
ATOM 7204 O O . GLU B 1 424 ? 27.699 41.393 -10.793 1.00 57.85 424 GLU B O 1
ATOM 7210 N N . ASP B 1 425 ? 29.818 41.013 -11.479 1.00 63.60 425 ASP B N 1
ATOM 7211 C CA . ASP B 1 425 ? 29.471 39.724 -12.093 1.00 70.45 425 ASP B CA 1
ATOM 7212 C C . ASP B 1 425 ? 29.232 38.564 -11.140 1.00 66.84 425 ASP B C 1
ATOM 7213 O O . ASP B 1 425 ? 28.938 37.452 -11.581 1.00 58.53 425 ASP B O 1
ATOM 7218 N N . GLY B 1 426 ? 29.370 38.828 -9.841 1.00 67.55 426 GLY B N 1
ATOM 7219 C CA . GLY B 1 426 ? 29.158 37.804 -8.835 1.00 59.98 426 GLY B CA 1
ATOM 7220 C C . GLY B 1 426 ? 30.408 37.173 -8.234 1.00 62.72 426 GLY B C 1
ATOM 7221 O O . GLY B 1 426 ? 30.327 36.492 -7.206 1.00 58.68 426 GLY B O 1
ATOM 7222 N N . THR B 1 427 ? 31.571 37.380 -8.842 1.00 55.13 427 THR B N 1
ATOM 7223 C CA . THR B 1 427 ? 32.736 36.749 -8.271 1.00 61.07 427 THR B CA 1
ATOM 7224 C C . THR B 1 427 ? 33.184 37.523 -7.052 1.00 62.89 427 THR B C 1
ATOM 7225 O O . THR B 1 427 ? 32.956 38.733 -6.942 1.00 62.04 427 THR B O 1
ATOM 7229 N N . VAL B 1 428 ? 33.801 36.811 -6.119 1.00 53.26 428 VAL B N 1
ATOM 7230 C CA . VAL B 1 428 ? 34.288 37.447 -4.919 1.00 50.51 428 VAL B CA 1
ATOM 7231 C C . VAL B 1 428 ? 35.801 37.302 -4.892 1.00 50.93 428 VAL B C 1
ATOM 7232 O O . VAL B 1 428 ? 36.338 36.224 -5.116 1.00 53.47 428 VAL B O 1
ATOM 7236 N N . ARG B 1 429 ? 36.489 38.413 -4.674 1.00 54.91 429 ARG B N 1
ATOM 7237 C CA . ARG B 1 429 ? 37.936 38.397 -4.596 1.00 60.06 429 ARG B CA 1
ATOM 7238 C C . ARG B 1 429 ? 38.247 38.210 -3.133 1.00 62.22 429 ARG B C 1
ATOM 7239 O O . ARG B 1 429 ? 37.731 38.955 -2.299 1.00 67.87 429 ARG B O 1
ATOM 7247 N N . ILE B 1 430 ? 39.060 37.217 -2.792 1.00 56.61 430 ILE B N 1
ATOM 7248 C CA . ILE B 1 430 ? 39.356 37.050 -1.386 1.00 57.82 430 ILE B CA 1
ATOM 7249 C C . ILE B 1 430 ? 40.565 37.953 -1.121 1.00 54.41 430 ILE B C 1
ATOM 7250 O O . ILE B 1 430 ? 41.432 38.102 -1.976 1.00 55.15 430 ILE B O 1
ATOM 7255 N N . PRO B 1 431 ? 40.608 38.606 0.050 1.00 47.51 431 PRO B N 1
ATOM 7256 C CA . PRO B 1 431 ? 41.704 39.506 0.423 1.00 45.91 431 PRO B CA 1
ATOM 7257 C C . PRO B 1 431 ? 43.067 38.819 0.363 1.00 49.34 431 PRO B C 1
ATOM 7258 O O . PRO B 1 431 ? 43.161 37.619 0.602 1.00 52.21 431 PRO B O 1
ATOM 7262 N N . LYS B 1 432 ? 44.111 39.594 0.068 1.00 54.84 432 LYS B N 1
ATOM 7263 C CA . LYS B 1 432 ? 45.486 39.089 -0.050 1.00 55.98 432 LYS B CA 1
ATOM 7264 C C . LYS B 1 432 ? 46.017 38.358 1.164 1.00 52.73 432 LYS B C 1
ATOM 7265 O O . LYS B 1 432 ? 46.614 37.290 1.026 1.00 53.42 432 LYS B O 1
ATOM 7271 N N . VAL B 1 433 ? 45.829 38.944 2.344 1.00 44.80 433 VAL B N 1
ATOM 7272 C CA . VAL B 1 433 ? 46.336 38.343 3.567 1.00 39.41 433 VAL B CA 1
ATOM 7273 C C . VAL B 1 433 ? 45.878 36.898 3.737 1.00 47.10 433 VAL B C 1
ATOM 7274 O O . VAL B 1 433 ? 46.518 36.137 4.468 1.00 45.30 433 VAL B O 1
ATOM 7278 N N . LEU B 1 434 ? 44.788 36.517 3.064 1.00 35.30 434 LEU B N 1
ATOM 7279 C CA . LEU B 1 434 ? 44.318 35.146 3.154 1.00 34.80 434 LEU B CA 1
ATOM 7280 C C . LEU B 1 434 ? 44.798 34.212 2.053 1.00 48.28 434 LEU B C 1
ATOM 7281 O O . LEU B 1 434 ? 44.511 33.003 2.105 1.00 51.77 434 LEU B O 1
ATOM 7286 N N . TRP B 1 435 ? 45.495 34.745 1.046 1.00 49.99 435 TRP B N 1
ATOM 7287 C CA . TRP B 1 435 ? 45.981 33.916 -0.064 1.00 43.76 435 TRP B CA 1
ATOM 7288 C C . TRP B 1 435 ? 46.884 32.764 0.363 1.00 47.06 435 TRP B C 1
ATOM 7289 O O . TRP B 1 435 ? 46.799 31.649 -0.175 1.00 44.10 435 TRP B O 1
ATOM 7300 N N . LYS B 1 436 ? 47.750 33.043 1.331 1.00 40.79 436 LYS B N 1
ATOM 7301 C CA . LYS B 1 436 ? 48.670 32.042 1.818 1.00 42.74 436 LYS B CA 1
ATOM 7302 C C . LYS B 1 436 ? 47.885 30.902 2.429 1.00 44.15 436 LYS B C 1
ATOM 7303 O O . LYS B 1 436 ? 48.379 29.786 2.499 1.00 46.89 436 LYS B O 1
ATOM 7309 N N . TYR B 1 437 ? 46.648 31.172 2.843 1.00 46.13 437 TYR B N 1
ATOM 7310 C CA . TYR B 1 437 ? 45.821 30.136 3.451 1.00 47.74 437 TYR B CA 1
ATOM 7311 C C . TYR B 1 437 ?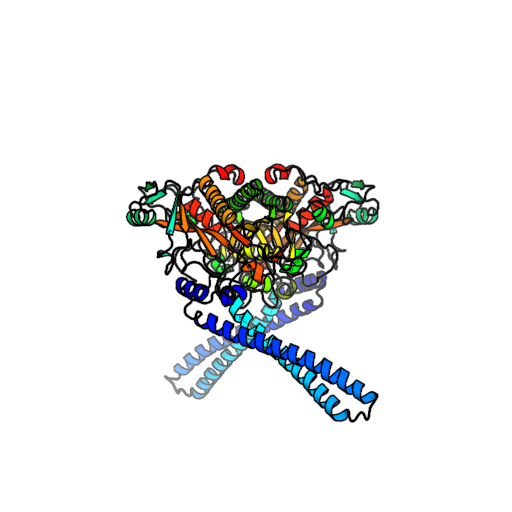 44.857 29.445 2.502 1.00 52.57 437 TYR B C 1
ATOM 7312 O O . TYR B 1 437 ? 44.730 28.223 2.530 1.00 58.56 437 TYR B O 1
ATOM 7321 N N . THR B 1 438 ? 44.178 30.217 1.660 1.00 52.14 438 THR B N 1
ATOM 7322 C CA . THR B 1 438 ? 43.199 29.640 0.747 1.00 50.18 438 THR B CA 1
ATOM 7323 C C . THR B 1 438 ? 43.761 29.007 -0.515 1.00 53.36 438 THR B C 1
ATOM 7324 O O . THR B 1 438 ? 43.197 28.034 -1.022 1.00 54.98 438 THR B O 1
ATOM 7328 N N . GLY B 1 439 ? 44.859 29.552 -1.031 1.00 46.59 439 GLY B N 1
ATOM 7329 C CA . GLY B 1 439 ? 45.407 29.014 -2.262 1.00 56.41 439 GLY B CA 1
ATOM 7330 C C . GLY B 1 439 ? 44.833 29.777 -3.444 1.00 58.79 439 GLY B C 1
ATOM 7331 O O . GLY B 1 439 ? 45.574 30.290 -4.272 1.00 71.04 439 GLY B O 1
ATOM 7332 N N . PHE B 1 440 ? 43.512 29.869 -3.517 1.00 52.24 440 PHE B N 1
ATOM 7333 C CA . PHE B 1 440 ? 42.860 30.594 -4.593 1.00 56.46 440 PHE B CA 1
ATOM 7334 C C . PHE B 1 440 ? 42.770 32.087 -4.297 1.00 61.43 440 PHE B C 1
ATOM 7335 O O . PHE B 1 440 ? 42.660 32.485 -3.137 1.00 56.58 440 PHE B O 1
ATOM 7343 N N . LYS B 1 441 ? 42.804 32.916 -5.343 1.00 62.17 441 LYS B N 1
ATOM 7344 C CA . LYS B 1 441 ? 42.744 34.359 -5.129 1.00 59.19 441 LYS B CA 1
ATOM 7345 C C . LYS B 1 441 ? 41.336 34.933 -5.198 1.00 56.77 441 LYS B C 1
ATOM 7346 O O . LYS B 1 441 ? 41.117 36.088 -4.834 1.00 57.17 441 LYS B O 1
ATOM 7352 N N . GLU B 1 442 ? 40.376 34.139 -5.653 1.00 49.08 442 GLU B N 1
ATOM 7353 C CA . GLU B 1 442 ? 39.006 34.626 -5.705 1.00 53.11 442 GLU B CA 1
ATOM 7354 C C . GLU B 1 442 ? 38.105 33.442 -5.940 1.00 55.26 442 GLU B C 1
ATOM 7355 O O . GLU B 1 442 ? 38.601 32.336 -6.141 1.00 54.35 442 GLU B O 1
ATOM 7361 N N . ILE B 1 443 ? 36.791 33.674 -5.910 1.00 53.71 443 ILE B N 1
ATOM 7362 C CA . ILE B 1 443 ? 35.802 32.617 -6.125 1.00 52.64 443 ILE B CA 1
ATOM 7363 C C . ILE B 1 443 ? 34.851 33.047 -7.228 1.00 52.83 443 ILE B C 1
ATOM 7364 O O . ILE B 1 443 ? 34.107 34.014 -7.082 1.00 57.65 443 ILE B O 1
ATOM 7369 N N . VAL B 1 444 ? 34.858 32.319 -8.330 1.00 51.80 444 VAL B N 1
ATOM 7370 C CA . VAL B 1 444 ? 33.998 32.690 -9.441 1.00 54.15 444 VAL B CA 1
ATOM 7371 C C . VAL B 1 444 ? 32.749 31.835 -9.511 1.00 54.83 444 VAL B C 1
ATOM 7372 O O . VAL B 1 444 ? 32.735 30.679 -9.095 1.00 61.90 444 VAL B O 1
ATOM 7376 N N . PRO B 1 445 ? 31.679 32.401 -10.063 1.00 53.73 445 PRO B N 1
ATOM 7377 C CA . PRO B 1 445 ? 30.392 31.730 -10.216 1.00 54.06 445 PRO B CA 1
ATOM 7378 C C . PRO B 1 445 ? 30.471 30.368 -10.894 1.00 56.84 445 PRO B C 1
ATOM 7379 O O . PRO B 1 445 ? 31.457 30.021 -11.544 1.00 59.66 445 PRO B O 1
ATOM 7383 N N . VAL B 1 446 ? 29.408 29.602 -10.723 1.00 62.43 446 VAL B N 1
ATOM 7384 C CA . VAL B 1 446 ? 29.279 28.288 -11.329 1.00 66.00 446 VAL B CA 1
ATOM 7385 C C . VAL B 1 446 ? 28.034 28.444 -12.194 1.00 75.07 446 VAL B C 1
ATOM 7386 O O . VAL B 1 446 ? 27.269 29.404 -12.015 1.00 66.92 446 VAL B O 1
ATOM 7390 N N . GLU B 1 447 ? 27.820 27.515 -13.119 1.00 86.55 447 GLU B N 1
ATOM 7391 C CA . GLU B 1 447 ? 26.643 27.582 -13.980 1.00 94.15 447 GLU B CA 1
ATOM 7392 C C . GLU B 1 447 ? 25.867 26.261 -14.053 1.00 96.29 447 GLU B C 1
ATOM 7393 O O . GLU B 1 447 ? 26.507 25.198 -14.219 1.00 94.49 447 GLU B O 1
#

CATH classification: 1.10.287.40 (+1 more: 3.30.930.10)

Organism: Pyrococcus horikoshii (strain ATCC 700860 / DSM 12428 / JCM 9974 / NBRC 100139 / OT-3) (NCBI:txid70601)

Foldseek 3Di:
DDDLVCLVVCVVLQLVLCVLQVVNVLNVVSVVLVVLVVVLVVLVVVLVVLVVVLVVLVVVQVVCVVPVRPSPVSVVVNVVSVVSNVVSVVVSVVSVVVNVVSVLQGFDAADPPFAGDAAPVRWFFDFWDAEAEAEPVLVVVLCVQCVVVHHYDYDDDAFAFLQVLCVLLVFWDQVVQCVVPRAQGIDTDDLLVLVLVLLQVLLVVLVVVVPADEDEFDQKDFPLLVSLQAHPVQVVWWWDADPPDRIIGAQDVQSRVLLVQQPHAAAQVCPWHKHKYKYKGATPNVVDDCDDRRDLPDGGIFIFTKIKIWHALVCQVVVLVVVVVLLVVSVVLQNWIWTKIWGHSNHPGRQANTKIFTFTQQRNVSGTHTFKMKGWRRQSSCVSSVYWYDHDPPDDTGGITMIMMTNGTSSVSSSRQQRRQADPQSKGATRPSSCVSSVDGIRGGDD/DDDVVCLQVPVVLQLVLCVLLVNPVCNVVSVVLNVLVVLLVVLVVVLVVLVVVLVVLVVVLVVCVVPVNPCPVSVVVNVVSVVSSVVSVVSNVVSVVVSVVSVLQFFDAADPPFARDAAPVPWAFDWWDAEFEAEPVLVVVLCVVVVVPHHYHYDPDQFAFLQVLCVQLVFWDQVVQCVVPRAQGIDGDDLLVLLLVLLQVLLVVLLVVVPAAEDEFDQKDFPLLVSLQAHPVQVVFWWDDDPPDRIIGAQDPQRRVLLVQQPHAAAQVPPKHKHWYKDKGATPNVVDRDDPRGDLPDGGIFIFTKIKIWHALVCLVVVLVVVVVLQVVSVVLQNFIWTKTWHHSNHQHRQFSTKIFTFTQFRNVSGTHTFKMKGKRAQRSCVSSVYWYDNDPPDDTHTIIMMMMTNGTSSSSSSRQQRRQADSQSKGAGGPSSCVRSVDGIGGGDD

B-factor: mean 57.16, std 22.43, range [20.46, 165.64]

Secondary structure (DSSP, 8-state):
---HHHHHH-HHHHHHHHHHHT-GGGTHHHHHHHHHHHHHHHHHHHHHHHHHHHHHHHHHHHHHHTS---THHHHHHHHHHHHHHHHHHHHHHHHHHHHHHHHTTSPPPPPTTSPP-SSGGG-EEEEEES-EEEEGGGHHHHHHHHTT-S-EEEESSPPPPHHHHHHHTT-EESHHHHHHT-TT--EEEHHHHHHHHHHHHHHHHHHHHTTPEEEE--SEE-HHHHHTTS-TTHHHHT--BBTTSS-EE-SSTHHHHHHTTTTEEEETTTPSEEEEEEEEEE---TT-SS-S--SSSS-SEEEEEEEEEEE-TTTHHHHHHHHHHHHHHHHHHTT--EEEEEPPGGGS-SS-SEEEEEEEEETTTTEEEEEEEEEE-TTTTHHHHTEEEESSTTS--EE-EEEEEEEEEHHHHHHHHHHHSB-TTS-EE--GGGHHHHS-SEEPPP-/---HHHHHH-HHHHHHHHHHTT-HHHHHHHHHHHHHHHHHHHHHHHHHHHHHHHHHHHHHHHTTTSS---THHHHHHHHHHHHHHHHHHHHHHHHHHHHHHHHTTPPPPPPTTSPP-SSGGGPEEEEEES-EEEEGGGHHHHHHHHTT-S-EEEESS-PPPHHHHHHHHT-EESHHHHHHT-TT--EEEHHHHHHHHHHHHHHHHHHHHTTPEEEE--SEE-HHHHHHHS-TTHHHHT--BBTTSS-EE-SSTHHHHHHTTTTEEEEGGGPPEEEEEEEEEE---TT-SSSS--SSSS-SEEEEEEEEEEE-HHHHHHHHHHHHHHHHHHHHHTT--EEEEEPPHHHH-SS-SEEEEEEEEETTTTEEEEEEEEEE-TTHHHHHHTEEEESSTTSPPEE-EEEEEEEEEHHHHHHHHHHHSB-TTS-EEPPGGGHHHHS-SEE----